Protein AF-A0A7V9L4U9-F1 (afdb_monomer_lite)

pLDDT: mean 79.34, std 16.56, range [22.59, 97.62]

Sequence (999 aa):
MSVTTNLDAAEVASWLTRITQTIDRSLREPARSSAAATLQAGLGATRAALPILIQLALLDDCLRVAHQAIEADGRIDADELARVAELVRVAAAKYFAALPHYEAFADGTPAPADIERFLRTHRDDTGPFGFRSPSEWSGLDLVRQVEKHTRNTSPLRDHERMLARIMEEVFAGRSTEVERKARRNLRSLFERQAVLGLDPRAAAFCRPDGPEVFASVAHGSQIYLRDPFDVESIHAEVRDVFHQQVTRASTPEHVQRGHGRTLLVLGESGAGKTHLLRALRAQVHSSRLGYVGYMQMTSEVGDYSRYVLRSLIDSMERPYDAPILHESALMYLSDGLAEGRVQIPPDELERLRTAELSEAQLDSTIGRIIDRVIRTEGLGQLESDLLHALLLLQRRDPALQRRVIKYLRCESLSRHDRTLLGGLAARDQPEDPLRTIKQLASIMYELQMAAMVVVVDQIEETIPDGQNVTRLQQAFDSLRAVADAVPSAVVVISCLDDVYAAVRPKLSRSLVDRVESDPGPVRLTSQRQVDEIEQMLIRRLEHLYSEFDVPWREDDPLYPFTAAQVEAVSKFRARDVLGKFRDYHAACIKAGTLVGRAQPSAAVSNPELAIPPDLLPEVPPVAPTVGYPELDRAWNDLRTTSVSVPDDDEGVLAIVDEALRAAAHEVGLQFTCRLDRATGQLHLEGGSLGKRIVAVCNRLPQGGHLGKQLDALKKLAAKGLSPFALRNGDFQFKPKTATATQVGEFIQAGGRTVALQEAELRAVCAFRNLTQSNAPSLASWRKTAQPIAQLAFVRLILDLDLAPAASEPTISTPPPPAAPPAPPAPAPVQRISTPMAAFDPTTVRLGVTTSLRAEPQSLPLEQVKSHVTFVGGTGSGKTTAALHMIEQLLERGVSALLLDRKGDLARYASNEWWNDTSHPDHARKMALRERIDIELYTPGNSAGRPLRLPMIPSLVDSNAQERTQLAQYAANGLAAMMGYGNSGNHRAKLSVLQCAIQL

Structure (mmCIF, N/CA/C/O backbone):
data_AF-A0A7V9L4U9-F1
#
_entry.id   AF-A0A7V9L4U9-F1
#
loop_
_atom_site.group_PDB
_atom_site.id
_atom_site.type_symbol
_atom_site.label_atom_id
_atom_site.label_alt_id
_atom_site.label_comp_id
_atom_site.label_asym_id
_atom_site.label_entity_id
_atom_site.label_seq_id
_atom_site.pdbx_PDB_ins_code
_atom_site.Cartn_x
_atom_site.Cartn_y
_atom_site.Cartn_z
_atom_site.occupancy
_atom_site.B_iso_or_equiv
_atom_site.auth_seq_id
_atom_site.auth_comp_id
_atom_site.auth_asym_id
_atom_site.auth_atom_id
_atom_site.pdbx_PDB_model_num
ATOM 1 N N . MET A 1 1 ? 2.564 -13.240 -9.700 1.00 26.05 1 MET A N 1
ATOM 2 C CA . MET A 1 1 ? 2.289 -14.239 -10.756 1.00 26.05 1 MET A CA 1
ATOM 3 C C . MET A 1 1 ? 0.823 -14.624 -10.657 1.00 26.05 1 MET A C 1
ATOM 5 O O . MET A 1 1 ? 0.325 -14.745 -9.544 1.00 26.05 1 MET A O 1
ATOM 9 N N . SER A 1 2 ? 0.120 -14.703 -11.783 1.00 24.95 2 SER A N 1
ATOM 10 C CA . SER A 1 2 ? -1.317 -14.992 -11.853 1.00 24.95 2 SER A CA 1
ATOM 11 C C . SER A 1 2 ? -1.613 -16.478 -11.648 1.00 24.95 2 SER A C 1
ATOM 13 O O . SER A 1 2 ? -0.877 -17.323 -12.146 1.00 24.95 2 SER A O 1
ATOM 15 N N . VAL A 1 3 ? -2.718 -16.788 -10.965 1.00 26.41 3 VAL A N 1
ATOM 16 C CA . VAL A 1 3 ? -3.267 -18.151 -10.894 1.00 26.41 3 VAL A CA 1
ATOM 17 C C . VAL A 1 3 ? -3.729 -18.552 -12.295 1.00 26.41 3 VAL A C 1
ATOM 19 O O . VAL A 1 3 ? -4.699 -17.989 -12.801 1.00 26.41 3 VAL A O 1
ATOM 22 N N . THR A 1 4 ? -3.038 -19.496 -12.929 1.00 38.34 4 THR A N 1
ATOM 23 C CA . THR A 1 4 ? -3.457 -20.071 -14.209 1.00 38.34 4 THR A CA 1
ATOM 24 C C . THR A 1 4 ? -4.598 -21.060 -13.983 1.00 38.34 4 THR A C 1
ATOM 26 O O . THR A 1 4 ? -4.467 -22.049 -13.264 1.00 38.34 4 THR A O 1
ATOM 29 N N . THR A 1 5 ? -5.751 -20.764 -14.573 1.00 53.22 5 THR A N 1
ATOM 30 C CA . THR A 1 5 ? -6.888 -21.684 -14.679 1.00 53.22 5 THR A CA 1
ATOM 31 C C . THR A 1 5 ? -6.642 -22.695 -15.797 1.00 53.22 5 THR A C 1
ATOM 33 O O . THR A 1 5 ? -5.965 -22.364 -16.769 1.00 53.22 5 THR A O 1
ATOM 36 N N . ASN A 1 6 ? -7.247 -23.883 -15.725 1.00 70.06 6 ASN A N 1
ATOM 37 C CA . ASN A 1 6 ? -7.245 -24.814 -16.859 1.00 70.06 6 ASN A CA 1
ATOM 38 C C . ASN A 1 6 ? -7.881 -24.167 -18.109 1.00 70.06 6 ASN A C 1
ATOM 40 O O . ASN A 1 6 ? -8.690 -23.242 -17.991 1.00 70.06 6 ASN A O 1
ATOM 44 N N . LEU A 1 7 ? -7.514 -24.644 -19.295 1.00 73.69 7 LEU A N 1
ATOM 45 C CA . LEU A 1 7 ? -7.997 -24.145 -20.586 1.00 73.69 7 LEU A CA 1
ATOM 46 C C . LEU A 1 7 ? -9.445 -24.593 -20.845 1.00 73.69 7 LEU A C 1
ATOM 48 O O . LEU A 1 7 ? -9.740 -25.786 -20.884 1.00 73.69 7 LEU A O 1
ATOM 52 N N . ASP A 1 8 ? -10.341 -23.634 -21.076 1.00 81.44 8 ASP A N 1
ATOM 53 C CA . ASP A 1 8 ? -11.740 -23.884 -21.453 1.00 81.44 8 ASP A CA 1
ATOM 54 C C . ASP A 1 8 ? -11.911 -23.756 -22.979 1.00 81.44 8 ASP A C 1
ATOM 56 O O . ASP A 1 8 ? -11.431 -22.803 -23.597 1.00 81.44 8 ASP A O 1
ATOM 60 N N . ALA A 1 9 ? -12.652 -24.658 -23.624 1.00 82.31 9 ALA A N 1
ATOM 61 C CA . ALA A 1 9 ? -13.021 -24.498 -25.031 1.00 82.31 9 ALA A CA 1
ATOM 62 C C . ALA A 1 9 ? -13.799 -23.197 -25.307 1.00 82.31 9 ALA A C 1
ATOM 64 O O . ALA A 1 9 ? -13.758 -22.696 -26.432 1.00 82.31 9 ALA A O 1
ATOM 65 N N . ALA A 1 10 ? -14.498 -22.624 -24.321 1.00 81.44 10 ALA A N 1
ATOM 66 C CA . ALA A 1 10 ? -15.109 -21.302 -24.454 1.00 81.44 10 ALA A CA 1
ATOM 67 C C . ALA A 1 10 ? -14.053 -20.179 -24.556 1.00 81.44 10 ALA A C 1
ATOM 69 O O . ALA A 1 10 ? -14.247 -19.239 -25.330 1.00 81.44 10 ALA A O 1
ATOM 70 N N . GLU A 1 11 ? -12.919 -20.300 -23.851 1.00 83.50 11 GLU A N 1
ATOM 71 C CA . GLU A 1 11 ? -11.741 -19.421 -23.974 1.00 83.50 11 GLU A CA 1
ATOM 72 C C . GLU A 1 11 ? -11.171 -19.526 -25.402 1.00 83.50 11 GLU A C 1
ATOM 74 O O . GLU A 1 11 ? -11.101 -18.526 -26.126 1.00 83.50 11 GLU A O 1
ATOM 79 N N . VAL A 1 12 ? -10.899 -20.758 -25.856 1.00 83.88 12 VAL A N 1
ATOM 80 C CA . VAL A 1 12 ? -10.369 -21.073 -27.198 1.00 83.88 12 VAL A CA 1
ATOM 81 C C . VAL A 1 12 ? -11.296 -20.567 -28.311 1.00 83.88 12 VAL A C 1
ATOM 83 O O . VAL A 1 12 ? -10.850 -19.874 -29.227 1.00 83.88 12 VAL A O 1
ATOM 86 N N . ALA A 1 13 ? -12.599 -20.857 -28.242 1.00 86.56 13 ALA A N 1
ATOM 87 C CA . ALA A 1 13 ? -13.573 -20.449 -29.254 1.00 86.56 13 ALA A CA 1
ATOM 88 C C . ALA A 1 13 ? -13.796 -18.925 -29.286 1.00 86.56 13 ALA A C 1
ATOM 90 O O . ALA A 1 13 ? -14.005 -18.352 -30.364 1.00 86.56 13 ALA A O 1
ATOM 91 N N . SER A 1 14 ? -13.724 -18.256 -28.130 1.00 82.56 14 SER A N 1
ATOM 92 C CA . SER A 1 14 ? -13.800 -16.795 -28.019 1.00 82.56 14 SER A CA 1
ATOM 93 C C . SER A 1 14 ? -12.599 -16.124 -28.688 1.00 82.56 14 SER A C 1
ATOM 95 O O . SER A 1 14 ? -12.775 -15.246 -29.540 1.00 82.56 14 SER A O 1
ATOM 97 N N . TRP A 1 15 ? -11.378 -16.585 -28.394 1.00 84.75 15 TRP A N 1
ATOM 98 C CA . TRP A 1 15 ? -10.162 -16.094 -29.047 1.00 84.75 15 TRP A CA 1
ATOM 99 C C . TRP A 1 15 ? -10.156 -16.346 -30.547 1.00 84.75 15 TRP A C 1
ATOM 101 O O . TRP A 1 15 ? -9.966 -15.399 -31.311 1.00 84.75 15 TRP A O 1
ATOM 111 N N . LEU A 1 16 ? -10.459 -17.573 -30.973 1.00 89.12 16 LEU A N 1
ATOM 112 C CA . LEU A 1 16 ? -10.559 -17.945 -32.381 1.00 89.12 16 LEU A CA 1
ATOM 113 C C . LEU A 1 16 ? -11.530 -17.021 -33.135 1.00 89.12 16 LEU A C 1
ATOM 115 O O . LEU A 1 16 ? -11.213 -16.504 -34.209 1.00 89.12 16 LEU A O 1
ATOM 119 N N . THR A 1 17 ? -12.700 -16.752 -32.547 1.00 86.06 17 THR A N 1
ATOM 120 C CA . THR A 1 17 ? -13.709 -15.848 -33.117 1.00 86.06 17 THR A CA 1
ATOM 121 C C . THR A 1 17 ? -13.209 -14.405 -33.180 1.00 86.06 17 THR A C 1
ATOM 123 O O . THR A 1 17 ? -13.340 -13.763 -34.224 1.00 86.06 17 THR A O 1
ATOM 126 N N . ARG A 1 18 ? -12.604 -13.894 -32.099 1.00 83.44 18 ARG A N 1
ATOM 127 C CA . ARG A 1 18 ? -12.046 -12.535 -32.023 1.00 83.44 18 ARG A CA 1
ATOM 128 C C . ARG A 1 18 ? -10.953 -12.316 -33.070 1.00 83.44 18 ARG A C 1
ATOM 130 O O . ARG A 1 18 ? -11.047 -11.367 -33.843 1.00 83.44 18 ARG A O 1
ATOM 137 N N . ILE A 1 19 ? -9.961 -13.205 -33.131 1.00 87.19 19 ILE A N 1
ATOM 138 C CA . ILE A 1 19 ? -8.834 -13.127 -34.074 1.00 87.19 19 ILE A CA 1
ATOM 139 C C . ILE A 1 19 ? -9.362 -13.174 -35.513 1.00 87.19 19 ILE A C 1
ATOM 141 O O . ILE A 1 19 ? -9.043 -12.291 -36.309 1.00 87.19 19 ILE A O 1
ATOM 145 N N . THR A 1 20 ? -10.263 -14.115 -35.822 1.00 90.31 20 THR A N 1
ATOM 146 C CA . THR A 1 20 ? -10.899 -14.220 -37.149 1.00 90.31 20 THR A CA 1
ATOM 147 C C . THR A 1 20 ? -11.609 -12.924 -37.552 1.00 90.31 20 THR A C 1
ATOM 149 O O . THR A 1 20 ? -11.434 -12.451 -38.675 1.00 90.31 20 THR A O 1
ATOM 152 N N . GLN A 1 21 ? -12.386 -12.316 -36.647 1.00 84.19 21 GLN A N 1
ATOM 153 C CA . GLN A 1 21 ? -13.076 -11.051 -36.923 1.00 84.19 21 GLN A CA 1
ATOM 154 C C . GLN A 1 21 ? -12.099 -9.890 -37.146 1.00 84.19 21 GLN A C 1
ATOM 156 O O . GLN A 1 21 ? -12.337 -9.063 -38.028 1.00 84.19 21 GLN A O 1
ATOM 161 N N . THR A 1 22 ? -11.004 -9.813 -36.386 1.00 74.94 22 THR A N 1
ATOM 162 C CA . THR A 1 22 ? -9.979 -8.777 -36.581 1.00 74.94 22 THR A CA 1
ATOM 163 C C . THR A 1 22 ? -9.255 -8.959 -37.919 1.00 74.94 22 THR A C 1
ATOM 165 O O . THR A 1 22 ? -9.049 -7.970 -38.625 1.00 74.94 22 THR A O 1
ATOM 168 N N . ILE A 1 23 ? -8.935 -10.196 -38.320 1.00 83.12 23 ILE A N 1
ATOM 169 C CA . ILE A 1 23 ? -8.330 -10.505 -39.627 1.00 83.12 23 ILE A CA 1
ATOM 170 C C . ILE A 1 23 ? -9.277 -10.132 -40.776 1.00 83.12 23 ILE A C 1
ATOM 172 O O . ILE A 1 23 ? -8.893 -9.346 -41.643 1.00 83.12 23 ILE A O 1
ATOM 176 N N . ASP A 1 24 ? -10.521 -10.624 -40.775 1.00 82.69 24 ASP A N 1
ATOM 177 C CA . ASP A 1 24 ? -11.463 -10.415 -41.888 1.00 82.69 24 ASP A CA 1
ATOM 178 C C . ASP A 1 24 ? -11.854 -8.934 -42.071 1.00 82.69 24 ASP A C 1
ATOM 180 O O . ASP A 1 24 ? -12.055 -8.475 -43.197 1.00 82.69 24 ASP A O 1
ATOM 184 N N . ARG A 1 25 ? -11.880 -8.153 -40.976 1.00 78.56 25 ARG A N 1
ATOM 185 C CA . ARG A 1 25 ? -12.045 -6.685 -41.013 1.00 78.56 25 ARG A CA 1
ATOM 186 C C . ARG A 1 25 ? -10.796 -5.938 -41.488 1.00 78.56 25 ARG A C 1
ATOM 188 O O . ARG A 1 25 ? -10.926 -4.847 -42.042 1.00 78.56 25 ARG A O 1
ATOM 195 N N . SER A 1 26 ? -9.602 -6.483 -41.248 1.00 76.69 26 SER A N 1
ATOM 196 C CA . SER A 1 26 ? -8.333 -5.862 -41.655 1.00 76.69 26 SER A CA 1
ATOM 197 C C . SER A 1 26 ? -8.033 -6.102 -43.142 1.00 76.69 26 SER A C 1
ATOM 199 O O . SER A 1 26 ? -7.459 -5.236 -43.802 1.00 76.69 26 SER A O 1
ATOM 201 N N . LEU A 1 27 ? -8.444 -7.250 -43.693 1.00 79.81 27 LEU A N 1
ATOM 202 C CA . LEU A 1 27 ? -8.199 -7.624 -45.088 1.00 79.81 27 LEU A CA 1
ATOM 203 C C . LEU A 1 27 ? -9.098 -6.866 -46.084 1.00 79.81 27 LEU A C 1
ATOM 205 O O . LEU A 1 27 ? -10.315 -7.057 -46.149 1.00 79.81 27 LEU A O 1
ATOM 209 N N . ARG A 1 28 ? -8.458 -6.060 -46.938 1.00 79.69 28 ARG A N 1
ATOM 210 C CA . ARG A 1 28 ? -9.048 -5.399 -48.117 1.00 79.69 28 ARG A CA 1
ATOM 211 C C . ARG A 1 28 ? -8.419 -5.945 -49.400 1.00 79.69 28 ARG A C 1
ATOM 213 O O . ARG A 1 28 ? -7.357 -6.562 -49.348 1.00 79.69 28 ARG A O 1
ATOM 220 N N . GLU A 1 29 ? -9.038 -5.708 -50.553 1.00 79.00 29 GLU A N 1
ATOM 221 C CA . GLU A 1 29 ? -8.408 -6.047 -51.837 1.00 79.00 29 GLU A CA 1
ATOM 222 C C . GLU A 1 29 ? -7.137 -5.212 -52.085 1.00 79.00 29 GLU A C 1
ATOM 224 O O . GLU A 1 29 ? -7.114 -4.035 -51.716 1.00 79.00 29 GLU A O 1
ATOM 229 N N . PRO A 1 30 ? -6.076 -5.782 -52.695 1.00 74.88 30 PRO A N 1
ATOM 230 C CA . PRO A 1 30 ? -5.956 -7.161 -53.201 1.00 74.88 30 PRO A CA 1
ATOM 231 C C . PRO A 1 30 ? -5.501 -8.198 -52.148 1.00 74.88 30 PRO A C 1
ATOM 233 O O . PRO A 1 30 ? -5.420 -9.391 -52.443 1.00 74.88 30 PRO A O 1
ATOM 236 N N . ALA A 1 31 ? -5.181 -7.773 -50.920 1.00 76.81 31 ALA A N 1
ATOM 237 C CA . ALA A 1 31 ? -4.660 -8.658 -49.873 1.00 76.81 31 ALA A CA 1
ATOM 238 C C . ALA A 1 31 ? -5.674 -9.734 -49.438 1.00 76.81 31 ALA A C 1
ATOM 240 O O . ALA A 1 31 ? -5.275 -10.854 -49.131 1.00 76.81 31 ALA A O 1
ATOM 241 N N . ARG A 1 32 ? -6.978 -9.425 -49.464 1.00 83.44 32 ARG A N 1
ATOM 242 C CA . ARG A 1 32 ? -8.061 -10.382 -49.181 1.00 83.44 32 ARG A CA 1
ATOM 243 C C . ARG A 1 32 ? -8.099 -11.523 -50.204 1.00 83.44 32 ARG A C 1
ATOM 245 O O . ARG A 1 32 ? -8.083 -12.680 -49.790 1.00 83.44 32 ARG A O 1
ATOM 252 N N . SER A 1 33 ? -8.061 -11.219 -51.506 1.00 80.81 33 SER A N 1
ATOM 253 C CA . SER A 1 33 ? -7.937 -12.242 -52.557 1.00 80.81 33 SER A CA 1
ATOM 254 C C . SER A 1 33 ? -6.653 -13.065 -52.427 1.00 80.81 33 SER A C 1
ATOM 256 O O . SER A 1 33 ? -6.690 -14.279 -52.606 1.00 80.81 33 SER A O 1
ATOM 258 N N . SER A 1 34 ? -5.525 -12.439 -52.065 1.00 81.38 34 SER A N 1
ATOM 259 C CA . SER A 1 34 ? -4.263 -13.161 -51.847 1.00 81.38 34 SER A CA 1
ATOM 260 C C . SER A 1 34 ? -4.340 -14.133 -50.665 1.00 81.38 34 SER A C 1
ATOM 262 O O . SER A 1 34 ? -3.993 -15.296 -50.834 1.00 81.38 34 SER A O 1
ATOM 264 N N . ALA A 1 35 ? -4.842 -13.699 -49.504 1.00 80.81 35 ALA A N 1
ATOM 265 C CA . ALA A 1 35 ? -5.012 -14.567 -48.337 1.00 80.81 35 ALA A CA 1
ATOM 266 C C . ALA A 1 35 ? -5.997 -15.718 -48.615 1.00 80.81 35 ALA A C 1
ATOM 268 O O . ALA A 1 35 ? -5.739 -16.860 -48.240 1.00 80.81 35 ALA A O 1
ATOM 269 N N . ALA A 1 36 ? -7.096 -15.444 -49.328 1.00 83.25 36 ALA A N 1
ATOM 270 C CA . ALA A 1 36 ? -8.040 -16.475 -49.749 1.00 83.25 36 ALA A CA 1
ATOM 271 C C . ALA A 1 36 ? -7.403 -17.498 -50.703 1.00 83.25 36 ALA A C 1
ATOM 273 O O . ALA A 1 36 ? -7.608 -18.693 -50.517 1.00 83.25 36 ALA A O 1
ATOM 274 N N . ALA A 1 37 ? -6.602 -17.055 -51.677 1.00 82.00 37 ALA A N 1
ATOM 275 C CA . ALA A 1 37 ? -5.899 -17.950 -52.595 1.00 82.00 37 ALA A CA 1
ATOM 276 C C . ALA A 1 37 ? -4.876 -18.842 -51.869 1.00 82.00 37 ALA A C 1
ATOM 278 O O . ALA A 1 37 ? -4.831 -20.041 -52.139 1.00 82.00 37 ALA A O 1
ATOM 279 N N . THR A 1 38 ? -4.112 -18.292 -50.916 1.00 81.94 38 THR A N 1
ATOM 280 C CA . THR A 1 38 ? -3.170 -19.064 -50.086 1.00 81.94 38 THR A CA 1
ATOM 281 C C . THR A 1 38 ? -3.894 -20.140 -49.275 1.00 81.94 38 THR A C 1
ATOM 283 O O . THR A 1 38 ? -3.512 -21.302 -49.330 1.00 81.94 38 THR A O 1
ATOM 286 N N . LEU A 1 39 ? -4.979 -19.786 -48.576 1.00 83.31 39 LEU A N 1
ATOM 287 C CA . LEU A 1 39 ? -5.730 -20.725 -47.732 1.00 83.31 39 LEU A CA 1
ATOM 288 C C . LEU A 1 39 ? -6.583 -21.738 -48.522 1.00 83.31 39 LEU A C 1
ATOM 290 O O . LEU A 1 39 ? -7.025 -22.737 -47.961 1.00 83.31 39 LEU A O 1
ATOM 294 N N . GLN A 1 40 ? -6.854 -21.482 -49.805 1.00 83.69 40 GLN A N 1
ATOM 295 C CA . GLN A 1 40 ? -7.553 -22.417 -50.698 1.00 83.69 40 GLN A CA 1
ATOM 296 C C . GLN A 1 40 ? -6.598 -23.350 -51.458 1.00 83.69 40 GLN A C 1
ATOM 298 O O . GLN A 1 40 ? -7.041 -24.366 -52.003 1.00 83.69 40 GLN A O 1
ATOM 303 N N . ALA A 1 41 ? -5.298 -23.044 -51.492 1.00 75.88 41 ALA A N 1
ATOM 304 C CA . ALA A 1 41 ? -4.299 -23.891 -52.126 1.00 75.88 41 ALA A CA 1
ATOM 305 C C . ALA A 1 41 ? -4.243 -25.262 -51.425 1.00 75.88 41 ALA A C 1
ATOM 307 O O . ALA A 1 41 ? -3.922 -25.362 -50.247 1.00 75.88 41 ALA A O 1
ATOM 308 N N . GLY A 1 42 ? -4.579 -26.328 -52.157 1.00 69.25 42 GLY A N 1
ATOM 309 C CA . GLY A 1 42 ? -4.591 -27.704 -51.642 1.00 69.25 42 GLY A CA 1
ATOM 310 C C . GLY A 1 42 ? -5.959 -28.253 -51.207 1.00 69.25 42 GLY A C 1
ATOM 311 O O . GLY A 1 42 ? -6.061 -29.455 -50.988 1.00 69.25 42 GLY A O 1
ATOM 312 N N . LEU A 1 43 ? -7.032 -27.450 -51.156 1.00 74.06 43 LEU A N 1
ATOM 313 C CA . LEU A 1 43 ? -8.377 -27.925 -50.753 1.00 74.06 43 LEU A CA 1
ATOM 314 C C . LEU A 1 43 ? -9.181 -28.650 -51.854 1.00 74.06 43 LEU A C 1
ATOM 316 O O . LEU A 1 43 ? -10.293 -29.135 -51.609 1.00 74.06 43 LEU A O 1
ATOM 320 N N . GLY A 1 44 ? -8.646 -28.730 -53.074 1.00 70.88 44 GLY A N 1
ATOM 321 C CA . GLY A 1 44 ? -9.300 -29.389 -54.206 1.00 70.88 44 GLY A CA 1
ATOM 322 C C . GLY A 1 44 ? -10.619 -28.713 -54.600 1.00 70.88 44 GLY A C 1
ATOM 323 O O . GLY A 1 44 ? -10.651 -27.523 -54.901 1.00 70.88 44 GLY A O 1
ATOM 324 N N . ALA A 1 45 ? -11.713 -29.478 -54.622 1.00 61.94 45 ALA A N 1
ATOM 325 C CA . ALA A 1 45 ? -13.051 -28.972 -54.951 1.00 61.94 45 ALA A CA 1
ATOM 326 C C . ALA A 1 45 ? -13.787 -28.321 -53.758 1.00 61.94 45 ALA A C 1
ATOM 328 O O . ALA A 1 45 ? -14.873 -27.762 -53.934 1.00 61.94 45 ALA A O 1
ATOM 329 N N . THR A 1 46 ? -13.220 -28.391 -52.550 1.00 66.38 46 THR A N 1
ATOM 330 C CA . THR A 1 46 ? -13.865 -27.955 -51.305 1.00 66.38 46 THR A CA 1
ATOM 331 C C . THR A 1 46 ? -13.897 -26.429 -51.216 1.00 66.38 46 THR A C 1
ATOM 333 O O . THR A 1 46 ? -12.855 -25.777 -51.195 1.00 66.38 46 THR A O 1
ATOM 336 N N . ARG A 1 47 ? -15.095 -25.833 -51.152 1.00 66.94 47 ARG A N 1
ATOM 337 C CA . ARG A 1 47 ? -15.281 -24.375 -51.052 1.00 66.94 47 ARG A CA 1
ATOM 338 C C . ARG A 1 47 ? -15.834 -23.982 -49.685 1.00 66.94 47 ARG A C 1
ATOM 340 O O . ARG A 1 47 ? -17.043 -24.023 -49.478 1.00 66.94 47 ARG A O 1
ATOM 347 N N . ALA A 1 48 ? -14.957 -23.538 -48.789 1.00 78.69 48 ALA A N 1
ATOM 348 C CA . ALA A 1 48 ? -15.337 -22.907 -47.526 1.00 78.69 48 ALA A CA 1
ATOM 349 C C . ALA A 1 48 ? -15.189 -21.375 -47.594 1.00 78.69 48 ALA A C 1
ATOM 351 O O . ALA A 1 48 ? -14.395 -20.837 -48.371 1.00 78.69 48 ALA A O 1
ATOM 352 N N . ALA A 1 49 ? -15.962 -20.657 -46.775 1.00 85.19 49 ALA A N 1
ATOM 353 C CA . ALA A 1 49 ? -15.867 -19.203 -46.666 1.00 85.19 49 ALA A CA 1
ATOM 354 C C . ALA A 1 49 ? -14.546 -18.779 -45.998 1.00 85.19 49 ALA A C 1
ATOM 356 O O . ALA A 1 49 ? -14.068 -19.462 -45.093 1.00 85.19 49 ALA A O 1
ATOM 357 N N . LEU A 1 50 ? -13.989 -17.623 -46.383 1.00 85.12 50 LEU A N 1
ATOM 358 C CA . LEU A 1 50 ? -12.706 -17.131 -45.856 1.00 85.12 50 LEU A CA 1
ATOM 359 C C . LEU A 1 50 ? -12.622 -17.127 -44.310 1.00 85.12 50 LEU A C 1
ATOM 361 O O . LEU A 1 50 ? -11.621 -17.621 -43.801 1.00 85.12 50 LEU A O 1
ATOM 365 N N . PRO A 1 51 ? -13.646 -16.701 -43.538 1.00 88.19 51 PRO A N 1
ATOM 366 C CA . PRO A 1 51 ? -13.609 -16.804 -42.075 1.00 88.19 51 PRO A CA 1
ATOM 367 C C . PRO A 1 51 ? -13.452 -18.234 -41.541 1.00 88.19 51 PRO A C 1
ATOM 369 O O . PRO A 1 51 ? -12.827 -18.421 -40.506 1.00 88.19 51 PRO A O 1
ATOM 372 N N . ILE A 1 52 ? -13.982 -19.248 -42.234 1.00 87.75 52 ILE A N 1
ATOM 373 C CA . ILE A 1 52 ? -13.825 -20.660 -41.847 1.00 87.75 52 ILE A CA 1
ATOM 374 C C . ILE A 1 52 ? -12.390 -21.113 -42.130 1.00 87.75 52 ILE A C 1
ATOM 376 O O . ILE A 1 52 ? -11.764 -21.724 -41.274 1.00 87.75 52 ILE A O 1
ATOM 380 N N . LEU A 1 53 ? -11.840 -20.746 -43.290 1.00 89.19 53 LEU A N 1
ATOM 381 C CA . LEU A 1 53 ? -10.452 -21.047 -43.656 1.00 89.19 53 LEU A CA 1
ATOM 382 C C . LEU A 1 53 ? -9.438 -20.405 -42.697 1.00 89.19 53 LEU A C 1
ATOM 384 O O . LEU A 1 53 ? -8.464 -21.044 -42.315 1.00 89.19 53 LEU A O 1
ATOM 388 N N . ILE A 1 54 ? -9.702 -19.169 -42.262 1.00 91.31 54 ILE A N 1
ATOM 389 C CA . ILE A 1 54 ? -8.929 -18.496 -41.211 1.00 91.31 54 ILE A CA 1
ATOM 390 C C . ILE A 1 54 ? -9.001 -19.301 -39.903 1.00 91.31 54 ILE A C 1
ATOM 392 O O . ILE A 1 54 ? -7.975 -19.519 -39.268 1.00 91.31 54 ILE A O 1
ATOM 396 N N . GLN A 1 55 ? -10.187 -19.781 -39.507 1.00 93.06 55 GLN A N 1
ATOM 397 C CA . GLN A 1 55 ? -10.337 -20.584 -38.287 1.00 93.06 55 GLN A CA 1
ATOM 398 C C . GLN A 1 55 ? -9.570 -21.908 -38.350 1.00 93.06 55 GLN A C 1
ATOM 400 O O . GLN A 1 55 ? -8.952 -22.275 -37.356 1.00 93.06 55 GLN A O 1
ATOM 405 N N . LEU A 1 56 ? -9.570 -22.595 -39.495 1.00 91.81 56 LEU A N 1
ATOM 406 C CA . LEU A 1 56 ? -8.795 -23.826 -39.680 1.00 91.81 56 LEU A CA 1
ATOM 407 C C . LEU A 1 56 ? -7.287 -23.566 -39.587 1.00 91.81 56 LEU A C 1
ATOM 409 O O . LEU A 1 56 ? -6.611 -24.281 -38.864 1.00 91.81 56 LEU A O 1
ATOM 413 N N . ALA A 1 57 ? -6.776 -22.509 -40.226 1.00 92.12 57 ALA A N 1
ATOM 414 C CA . ALA A 1 57 ? -5.355 -22.153 -40.167 1.00 92.12 57 ALA A CA 1
ATOM 415 C C . ALA A 1 57 ? -4.872 -21.837 -38.738 1.00 92.12 57 ALA A C 1
ATOM 417 O O . ALA A 1 57 ? -3.823 -22.300 -38.302 1.00 92.12 57 ALA A O 1
ATOM 418 N N . LEU A 1 58 ? -5.663 -21.073 -37.976 1.00 93.56 58 LEU A N 1
ATOM 419 C CA . LEU A 1 58 ? -5.343 -20.751 -36.580 1.00 93.56 58 LEU A CA 1
ATOM 420 C C . LEU A 1 58 ? -5.422 -21.992 -35.670 1.00 93.56 58 LEU A C 1
ATOM 422 O O . LEU A 1 58 ? -4.660 -22.089 -34.710 1.00 93.56 58 LEU A O 1
ATOM 426 N N . LEU A 1 59 ? -6.330 -22.935 -35.954 1.00 93.44 59 LEU A N 1
ATOM 427 C CA . LEU A 1 59 ? -6.466 -24.191 -35.206 1.00 93.44 59 LEU A CA 1
ATOM 428 C C . LEU A 1 59 ? -5.386 -25.225 -35.559 1.00 93.44 59 LEU A C 1
ATOM 430 O O . LEU A 1 59 ? -4.940 -25.921 -34.652 1.00 93.44 59 LEU A O 1
ATOM 434 N N . ASP A 1 60 ? -4.937 -25.296 -36.814 1.00 93.06 60 ASP A N 1
ATOM 435 C CA . ASP A 1 60 ? -3.812 -26.135 -37.251 1.00 93.06 60 ASP A CA 1
ATOM 436 C C . ASP A 1 60 ? -2.550 -25.805 -36.437 1.00 93.06 60 ASP A C 1
ATOM 438 O O . ASP A 1 60 ? -1.998 -26.680 -35.771 1.00 93.06 60 ASP A O 1
ATOM 442 N N . ASP A 1 61 ? -2.169 -24.524 -36.355 1.00 92.25 61 ASP A N 1
ATOM 443 C CA . ASP A 1 61 ? -1.062 -24.067 -35.501 1.00 92.25 61 ASP A CA 1
ATOM 444 C C . ASP A 1 61 ? -1.221 -24.530 -34.035 1.00 92.25 61 ASP A C 1
ATOM 446 O O . ASP A 1 61 ? -0.266 -25.000 -33.410 1.00 92.25 61 ASP A O 1
ATOM 450 N N . CYS A 1 62 ? -2.434 -24.450 -33.475 1.00 92.38 62 CYS A N 1
ATOM 451 C CA . CYS A 1 62 ? -2.708 -24.904 -32.108 1.00 92.38 62 CYS A CA 1
ATOM 452 C C . CYS A 1 62 ? -2.556 -26.427 -31.956 1.00 92.38 62 CYS A C 1
ATOM 454 O O . CYS A 1 62 ? -1.998 -26.906 -30.967 1.00 92.38 62 CYS A O 1
ATOM 456 N N . LEU A 1 63 ? -3.031 -27.203 -32.933 1.00 91.25 63 LEU A N 1
ATOM 457 C CA . LEU A 1 63 ? -2.900 -28.660 -32.945 1.00 91.25 63 LEU A CA 1
ATOM 458 C C . LEU A 1 63 ? -1.444 -29.092 -33.156 1.00 91.25 63 LEU A C 1
ATOM 460 O O . LEU A 1 63 ? -1.019 -30.091 -32.583 1.00 91.25 63 LEU A O 1
ATOM 464 N N . ARG A 1 64 ? -0.638 -28.328 -33.900 1.00 89.94 64 ARG A N 1
ATOM 465 C CA . ARG A 1 64 ? 0.812 -28.557 -34.024 1.00 89.94 64 ARG A CA 1
ATOM 466 C C . ARG A 1 64 ? 1.546 -28.354 -32.703 1.00 89.94 64 ARG A C 1
ATOM 468 O O . ARG A 1 64 ? 2.417 -29.161 -32.384 1.00 89.94 64 ARG A O 1
ATOM 475 N N . VAL A 1 65 ? 1.170 -27.348 -31.906 1.00 87.56 65 VAL A N 1
ATOM 476 C CA . VAL A 1 65 ? 1.664 -27.197 -30.521 1.00 87.56 65 VAL A CA 1
ATOM 477 C C . VAL A 1 65 ? 1.296 -28.424 -29.679 1.00 87.56 65 VAL A C 1
ATOM 479 O O . VAL A 1 65 ? 2.147 -28.936 -28.953 1.00 87.56 65 VAL A O 1
ATOM 482 N N . ALA A 1 66 ? 0.073 -28.948 -29.821 1.00 87.19 66 ALA A N 1
ATOM 483 C CA . ALA A 1 66 ? -0.346 -30.170 -29.135 1.00 87.19 66 ALA A CA 1
ATOM 484 C C . ALA A 1 66 ? 0.480 -31.405 -29.552 1.00 87.19 66 ALA A C 1
ATOM 486 O O . ALA A 1 66 ? 0.984 -32.122 -28.687 1.00 87.19 66 ALA A O 1
ATOM 487 N N . HIS A 1 67 ? 0.701 -31.613 -30.855 1.00 85.56 67 HIS A N 1
ATOM 488 C CA . HIS A 1 67 ? 1.562 -32.688 -31.374 1.00 85.56 67 HIS A CA 1
ATOM 489 C C . HIS A 1 67 ? 3.001 -32.587 -30.853 1.00 85.56 67 HIS A C 1
ATOM 491 O O . HIS A 1 67 ? 3.572 -33.592 -30.443 1.00 85.56 67 HIS A O 1
ATOM 497 N N . GLN A 1 68 ? 3.584 -31.386 -30.776 1.00 79.44 68 GLN A N 1
ATOM 498 C CA . GLN A 1 68 ? 4.933 -31.204 -30.216 1.00 79.44 68 GLN A CA 1
ATOM 499 C C . GLN A 1 68 ? 5.048 -31.553 -28.724 1.00 79.44 68 GLN A C 1
ATOM 501 O O . GLN A 1 68 ? 6.156 -31.816 -28.255 1.00 79.44 68 GLN A O 1
ATOM 506 N N . ALA A 1 69 ? 3.941 -31.543 -27.980 1.00 74.81 69 ALA A N 1
ATOM 507 C CA . ALA A 1 69 ? 3.915 -31.926 -26.573 1.00 74.81 69 ALA A CA 1
ATOM 508 C C . ALA A 1 69 ? 3.673 -33.426 -26.370 1.00 74.81 69 ALA A C 1
ATOM 510 O O . ALA A 1 69 ? 4.369 -34.042 -25.566 1.00 74.81 69 ALA A O 1
ATOM 511 N N . ILE A 1 70 ? 2.721 -33.996 -27.116 1.00 76.06 70 ILE A N 1
ATOM 512 C CA . ILE A 1 70 ? 2.346 -35.419 -27.067 1.00 76.06 70 ILE A CA 1
ATOM 513 C C . ILE A 1 70 ? 3.436 -36.312 -27.677 1.00 76.06 70 ILE A C 1
ATOM 515 O O . ILE A 1 70 ? 3.634 -37.446 -27.268 1.00 76.06 70 ILE A O 1
ATOM 519 N N . GLU A 1 71 ? 4.179 -35.820 -28.669 1.00 69.31 71 GLU A N 1
ATOM 520 C CA . GLU A 1 71 ? 5.213 -36.613 -29.346 1.00 69.31 71 GLU A CA 1
ATOM 521 C C . GLU A 1 71 ? 6.628 -36.346 -28.811 1.00 69.31 71 GLU A C 1
ATOM 523 O O . GLU A 1 71 ? 7.607 -36.835 -29.375 1.00 69.31 71 GLU A O 1
ATOM 528 N N . ALA A 1 72 ? 6.750 -35.589 -27.714 1.00 63.22 72 ALA A N 1
ATOM 529 C CA . ALA A 1 72 ? 8.032 -35.159 -27.158 1.00 63.22 72 ALA A CA 1
ATOM 530 C C . ALA A 1 72 ? 8.915 -36.327 -26.678 1.00 63.22 72 ALA A C 1
ATOM 532 O O . ALA A 1 72 ? 10.134 -36.271 -26.841 1.00 63.22 72 ALA A O 1
ATOM 533 N N . ASP A 1 73 ? 8.332 -37.383 -26.106 1.00 62.12 73 ASP A N 1
ATOM 534 C CA . ASP A 1 73 ? 9.056 -38.578 -25.637 1.00 62.12 73 ASP A CA 1
ATOM 535 C C . ASP A 1 73 ? 8.690 -39.872 -26.397 1.00 62.12 73 ASP A C 1
ATOM 537 O O . ASP A 1 73 ? 9.268 -40.936 -26.151 1.00 62.12 73 ASP A O 1
ATOM 541 N N . GLY A 1 74 ? 7.776 -39.771 -27.369 1.00 58.31 74 GLY A N 1
ATOM 542 C CA . GLY A 1 74 ? 7.322 -40.880 -28.206 1.00 58.31 74 GLY A CA 1
ATOM 543 C C . GLY A 1 74 ? 6.268 -41.794 -27.570 1.00 58.31 74 GLY A C 1
ATOM 544 O O . GLY A 1 74 ? 6.029 -42.879 -28.108 1.00 58.31 74 GLY A O 1
ATOM 545 N N . ARG A 1 75 ? 5.639 -41.401 -26.454 1.00 64.69 75 ARG A N 1
ATOM 546 C CA . ARG A 1 75 ? 4.503 -42.104 -25.836 1.00 64.69 75 ARG A CA 1
ATOM 547 C C . ARG A 1 75 ? 3.326 -41.150 -25.660 1.00 64.69 75 ARG A C 1
ATOM 549 O O . ARG A 1 75 ? 3.531 -39.969 -25.456 1.00 64.69 75 ARG A O 1
ATOM 556 N N . ILE A 1 76 ? 2.106 -41.683 -25.744 1.00 69.50 76 ILE A N 1
ATOM 557 C CA . ILE A 1 76 ? 0.881 -40.912 -25.501 1.00 69.50 76 ILE A CA 1
ATOM 558 C C . ILE A 1 76 ? 0.321 -41.323 -24.138 1.00 69.50 76 ILE A C 1
ATOM 560 O O . ILE A 1 76 ? -0.152 -42.451 -23.980 1.00 69.50 76 ILE A O 1
ATOM 564 N N . ASP A 1 77 ? 0.379 -40.416 -23.167 1.00 74.19 77 ASP A N 1
ATOM 565 C CA . ASP A 1 77 ? -0.166 -40.600 -21.820 1.00 74.19 77 ASP A CA 1
ATOM 566 C C . ASP A 1 77 ? -1.621 -40.102 -21.735 1.00 74.19 77 ASP A C 1
ATOM 568 O O . ASP A 1 77 ? -2.014 -39.106 -22.350 1.00 74.19 77 ASP A O 1
ATOM 572 N N . ALA A 1 78 ? -2.431 -40.736 -20.880 1.00 75.62 78 ALA A N 1
ATOM 573 C CA . ALA A 1 78 ? -3.825 -40.331 -20.656 1.00 75.62 78 ALA A CA 1
ATOM 574 C C . ALA A 1 78 ? -3.959 -38.868 -20.176 1.00 75.62 78 ALA A C 1
ATOM 576 O O . ALA A 1 78 ? -4.897 -38.170 -20.565 1.00 75.62 78 ALA A O 1
ATOM 577 N N . ASP A 1 79 ? -2.992 -38.384 -19.390 1.00 73.50 79 ASP A N 1
ATOM 578 C CA . ASP A 1 79 ? -2.960 -37.005 -18.894 1.00 73.50 79 ASP A CA 1
ATOM 579 C C . ASP A 1 79 ? -2.670 -35.976 -20.002 1.00 73.50 79 ASP A C 1
ATOM 581 O O . ASP A 1 79 ? -3.067 -34.818 -19.890 1.00 73.50 79 ASP A O 1
ATOM 585 N N . GLU A 1 80 ? -1.987 -36.361 -21.085 1.00 76.31 80 GLU A N 1
ATOM 586 C CA . GLU A 1 80 ? -1.766 -35.475 -22.237 1.00 76.31 80 GLU A CA 1
ATOM 587 C C . GLU A 1 80 ? -3.039 -35.318 -23.056 1.00 76.31 80 GLU A C 1
ATOM 589 O O . GLU A 1 80 ? -3.422 -34.197 -23.389 1.00 76.31 80 GLU A O 1
ATOM 594 N N . LEU A 1 81 ? -3.724 -36.438 -23.321 1.00 80.62 81 LEU A N 1
ATOM 595 C CA . LEU A 1 81 ? -5.019 -36.452 -23.998 1.00 80.62 81 LEU A CA 1
ATOM 596 C C . LEU A 1 81 ? -6.053 -35.620 -23.224 1.00 80.62 81 LEU A C 1
ATOM 598 O O . LEU A 1 81 ? -6.853 -34.917 -23.839 1.00 80.62 81 LEU A O 1
ATOM 602 N N . ALA A 1 82 ? -5.995 -35.633 -21.888 1.00 81.50 82 ALA A N 1
ATOM 603 C CA . ALA A 1 82 ? -6.811 -34.767 -21.041 1.00 81.50 82 ALA A CA 1
ATOM 604 C C . ALA A 1 82 ? -6.471 -33.271 -21.211 1.00 81.50 82 ALA A C 1
ATOM 606 O O . ALA A 1 82 ? -7.385 -32.461 -21.355 1.00 81.50 82 ALA A O 1
ATOM 607 N N . ARG A 1 83 ? -5.181 -32.895 -21.255 1.00 83.25 83 ARG A N 1
ATOM 608 C CA . ARG A 1 83 ? -4.741 -31.493 -21.437 1.00 83.25 83 ARG A CA 1
ATOM 609 C C . ARG A 1 83 ? -5.121 -30.895 -22.798 1.00 83.25 83 ARG A C 1
ATOM 611 O O . ARG A 1 83 ? -5.338 -29.692 -22.892 1.00 83.25 83 ARG A O 1
ATOM 618 N N . VAL A 1 84 ? -5.226 -31.709 -23.851 1.00 86.94 84 VAL A N 1
ATOM 619 C CA . VAL A 1 84 ? -5.618 -31.246 -25.202 1.00 86.94 84 VAL A CA 1
ATOM 620 C C . VAL A 1 84 ? -7.114 -31.391 -25.499 1.00 86.94 84 VAL A C 1
ATOM 622 O O . VAL A 1 84 ? -7.561 -30.966 -26.565 1.00 86.94 84 VAL A O 1
ATOM 625 N N . ALA A 1 85 ? -7.899 -31.972 -24.585 1.00 86.44 85 ALA A N 1
ATOM 626 C CA . ALA A 1 85 ? -9.289 -32.358 -24.831 1.00 86.44 85 ALA A CA 1
ATOM 627 C C . ALA A 1 85 ? -10.174 -31.192 -25.300 1.00 86.44 85 ALA A C 1
ATOM 629 O O . ALA A 1 85 ? -10.871 -31.309 -26.307 1.00 86.44 85 ALA A O 1
ATOM 630 N N . GLU A 1 86 ? -10.104 -30.046 -24.620 1.00 88.44 86 GLU A N 1
ATOM 631 C CA . GLU A 1 86 ? -10.922 -28.875 -24.951 1.00 88.44 86 GLU A CA 1
ATOM 632 C C . GLU A 1 86 ? -10.479 -28.191 -26.257 1.00 88.44 86 GLU A C 1
ATOM 634 O O . GLU A 1 86 ? -11.324 -27.717 -27.020 1.00 88.44 86 GLU A O 1
ATOM 639 N N . LEU A 1 87 ? -9.181 -28.218 -26.586 1.00 90.81 87 LEU A N 1
ATOM 640 C CA . LEU A 1 87 ? -8.678 -27.764 -27.888 1.00 90.81 87 LEU A CA 1
ATOM 641 C C . LEU A 1 87 ? -9.188 -28.668 -29.020 1.00 90.81 87 LEU A C 1
ATOM 643 O O . LEU A 1 87 ? -9.731 -28.175 -30.010 1.00 90.81 87 LEU A O 1
ATOM 647 N N . VAL A 1 88 ? -9.059 -29.988 -28.859 1.00 90.06 88 VAL A N 1
ATOM 648 C CA . VAL A 1 88 ? -9.537 -30.975 -29.837 1.00 90.06 88 VAL A CA 1
ATOM 649 C C . VAL A 1 88 ? -11.057 -30.908 -29.991 1.00 90.06 88 VAL A C 1
ATOM 651 O O . VAL A 1 88 ? -11.550 -31.019 -31.108 1.00 90.06 88 VAL A O 1
ATOM 654 N N . ARG A 1 89 ? -11.809 -30.624 -28.921 1.00 87.88 89 ARG A N 1
ATOM 655 C CA . ARG A 1 89 ? -13.263 -30.407 -28.978 1.00 87.88 89 ARG A CA 1
ATOM 656 C C . ARG A 1 89 ? -13.649 -29.214 -29.859 1.00 87.88 89 ARG A C 1
ATOM 658 O O . ARG A 1 89 ? -14.592 -29.324 -30.641 1.00 87.88 89 ARG A O 1
ATOM 665 N N . VAL A 1 90 ? -12.927 -28.091 -29.776 1.00 89.56 90 VAL A N 1
ATOM 666 C CA . VAL A 1 90 ? -13.151 -26.938 -30.674 1.00 89.56 90 VAL A CA 1
ATOM 667 C C . VAL A 1 90 ? -12.708 -27.257 -32.101 1.00 89.56 90 VAL A C 1
ATOM 669 O O . VAL A 1 90 ? -13.406 -26.895 -33.050 1.00 89.56 90 VAL A O 1
ATOM 672 N N . ALA A 1 91 ? -11.576 -27.943 -32.267 1.00 90.75 91 ALA A N 1
ATOM 673 C CA . ALA A 1 91 ? -11.056 -28.294 -33.580 1.00 90.75 91 ALA A CA 1
ATOM 674 C C . ALA A 1 91 ? -11.964 -29.276 -34.333 1.00 90.75 91 ALA A C 1
ATOM 676 O O . ALA A 1 91 ? -12.320 -28.998 -35.475 1.00 90.75 91 ALA A O 1
ATOM 677 N N . ALA A 1 92 ? -12.401 -30.364 -33.694 1.00 88.88 92 ALA A N 1
ATOM 678 C CA . ALA A 1 92 ? -13.241 -31.399 -34.293 1.00 88.88 92 ALA A CA 1
ATOM 679 C C . ALA A 1 92 ? -14.499 -30.817 -34.951 1.00 88.88 92 ALA A C 1
ATOM 681 O O . ALA A 1 92 ? -14.710 -31.027 -36.143 1.00 88.88 92 ALA A O 1
ATOM 682 N N . ALA A 1 93 ? -15.254 -29.980 -34.231 1.00 86.31 93 ALA A N 1
ATOM 683 C CA . ALA A 1 93 ? -16.453 -29.323 -34.758 1.00 86.31 93 ALA A CA 1
ATOM 684 C C . ALA A 1 93 ? -16.168 -28.424 -35.983 1.00 86.31 93 ALA A C 1
ATOM 686 O O . ALA A 1 93 ? -16.988 -28.317 -36.897 1.00 86.31 93 ALA A O 1
ATOM 687 N N . LYS A 1 94 ? -14.997 -27.772 -36.034 1.00 87.94 94 LYS A N 1
ATOM 688 C CA . LYS A 1 94 ? -14.602 -26.877 -37.138 1.00 87.94 94 LYS A CA 1
ATOM 689 C C . LYS A 1 94 ? -14.057 -27.626 -38.348 1.00 87.94 94 LYS A C 1
ATOM 691 O O . LYS A 1 94 ? -14.386 -27.260 -39.474 1.00 87.94 94 LYS A O 1
ATOM 696 N N . TYR A 1 95 ? -13.266 -28.667 -38.115 1.00 89.44 95 TYR A N 1
ATOM 697 C CA . TYR A 1 95 ? -12.716 -29.534 -39.151 1.00 89.44 95 TYR A CA 1
ATOM 698 C C . TYR A 1 95 ? -13.831 -30.363 -39.801 1.00 89.44 95 TYR A C 1
ATOM 700 O O . TYR A 1 95 ? -13.947 -30.351 -41.023 1.00 89.44 95 TYR A O 1
ATOM 708 N N . PHE A 1 96 ? -14.727 -30.963 -39.006 1.00 86.44 96 PHE A N 1
ATOM 709 C CA . PHE A 1 96 ? -15.943 -31.637 -39.481 1.00 86.44 96 PHE A CA 1
ATOM 710 C C . PHE A 1 96 ? -16.767 -30.753 -40.431 1.00 86.44 96 PHE A C 1
ATOM 712 O O . PHE A 1 96 ? -17.124 -31.171 -41.529 1.00 86.44 96 PHE A O 1
ATOM 719 N N . ALA A 1 97 ? -17.025 -29.499 -40.043 1.00 80.88 97 ALA A N 1
ATOM 720 C CA . ALA A 1 97 ? -17.864 -28.579 -40.810 1.00 80.88 97 ALA A CA 1
ATOM 721 C C . ALA A 1 97 ? -17.256 -28.106 -42.150 1.00 80.88 97 ALA A C 1
ATOM 723 O O . ALA A 1 97 ? -17.939 -27.417 -42.912 1.00 80.88 97 ALA A O 1
ATOM 724 N N . ALA A 1 98 ? -15.984 -28.413 -42.431 1.00 81.00 98 ALA A N 1
ATOM 725 C CA . ALA A 1 98 ? -15.249 -27.849 -43.564 1.00 81.00 98 ALA A CA 1
ATOM 726 C C . ALA A 1 98 ? -14.411 -28.852 -44.377 1.00 81.00 98 ALA A C 1
ATOM 728 O O . ALA A 1 98 ? -14.068 -28.543 -45.518 1.00 81.00 98 ALA A O 1
ATOM 729 N N . LEU A 1 99 ? -14.072 -30.022 -43.825 1.00 85.38 99 LEU A N 1
ATOM 730 C CA . LEU A 1 99 ? -13.163 -31.005 -44.420 1.00 85.38 99 LEU A CA 1
ATOM 731 C C . LEU A 1 99 ? -13.798 -32.415 -44.381 1.00 85.38 99 LEU A C 1
ATOM 733 O O . LEU A 1 99 ? -13.860 -33.015 -43.308 1.00 85.38 99 LEU A O 1
ATOM 737 N N . PRO A 1 100 ? -14.209 -32.996 -45.530 1.00 81.19 100 PRO A N 1
ATOM 738 C CA . PRO A 1 100 ? -14.931 -34.280 -45.576 1.00 81.19 100 PRO A CA 1
ATOM 739 C C . PRO A 1 100 ? -14.225 -35.461 -44.886 1.00 81.19 100 PRO A C 1
ATOM 741 O O . PRO A 1 100 ? -14.862 -36.350 -44.333 1.00 81.19 100 PRO A O 1
ATOM 744 N N . HIS A 1 101 ? -12.891 -35.465 -44.843 1.00 82.62 101 HIS A N 1
ATOM 745 C CA . HIS A 1 101 ? -12.121 -36.534 -44.193 1.00 82.62 101 HIS A CA 1
ATOM 746 C C . HIS A 1 101 ? -12.239 -36.549 -42.651 1.00 82.62 101 HIS A C 1
ATOM 748 O O . HIS A 1 101 ? -11.780 -37.499 -42.020 1.00 82.62 101 HIS A O 1
ATOM 754 N N . TYR A 1 102 ? -12.892 -35.546 -42.048 1.00 86.88 102 TYR A N 1
ATOM 755 C CA . TYR A 1 102 ? -13.185 -35.467 -40.611 1.00 86.88 102 TYR A CA 1
ATOM 756 C C . TYR A 1 102 ? -14.664 -35.751 -40.276 1.00 86.88 102 TYR A C 1
ATOM 758 O O . TYR A 1 102 ? -15.080 -35.554 -39.135 1.00 86.88 102 TYR A O 1
ATOM 766 N N . GLU A 1 103 ? -15.459 -36.269 -41.225 1.00 79.69 103 GLU A N 1
ATOM 767 C CA . GLU A 1 103 ? -16.878 -36.638 -41.030 1.00 79.69 103 GLU A CA 1
ATOM 768 C C . GLU A 1 103 ? -17.131 -37.559 -39.817 1.00 79.69 103 GLU A C 1
ATOM 770 O O . GLU A 1 103 ? -18.194 -37.503 -39.202 1.00 79.69 103 GLU A O 1
ATOM 775 N N . ALA A 1 104 ? -16.139 -38.366 -39.422 1.00 78.19 104 ALA A N 1
ATOM 776 C CA . ALA A 1 104 ? -16.213 -39.270 -38.272 1.00 78.19 104 ALA A CA 1
ATOM 777 C C . ALA A 1 104 ? -16.220 -38.574 -36.889 1.00 78.19 104 ALA A C 1
ATOM 779 O O . ALA A 1 104 ? -16.404 -39.256 -35.882 1.00 78.19 104 ALA A O 1
ATOM 780 N N . PHE A 1 105 ? -16.021 -37.251 -36.824 1.00 81.44 105 PHE A N 1
ATOM 781 C CA . PHE A 1 105 ? -15.919 -36.464 -35.584 1.00 81.44 105 PHE A CA 1
ATOM 782 C C . PHE A 1 105 ? -17.064 -35.442 -35.428 1.00 81.44 105 PHE A C 1
ATOM 784 O O . PHE A 1 105 ? -16.849 -34.322 -34.966 1.00 81.44 105 PHE A O 1
ATOM 791 N N . ALA A 1 106 ? -18.271 -35.820 -35.861 1.00 66.94 106 ALA A N 1
ATOM 792 C CA . ALA A 1 106 ? -19.476 -34.989 -35.806 1.00 66.94 106 ALA A CA 1
ATOM 793 C C . ALA A 1 106 ? -19.835 -34.501 -34.382 1.00 66.94 106 ALA A C 1
ATOM 795 O O . ALA A 1 106 ? -19.472 -35.132 -33.390 1.00 66.94 106 ALA A O 1
ATOM 796 N N . ASP A 1 107 ? -20.578 -33.386 -34.303 1.00 57.81 107 ASP A N 1
ATOM 797 C CA . ASP A 1 107 ? -20.848 -32.618 -33.074 1.00 57.81 107 ASP A CA 1
ATOM 798 C C . ASP A 1 107 ? -21.233 -33.471 -31.845 1.00 57.81 107 ASP A C 1
ATOM 800 O O . ASP A 1 107 ? -22.327 -34.030 -31.739 1.00 57.81 107 ASP A O 1
ATOM 804 N N . GLY A 1 108 ? -20.330 -33.485 -30.864 1.00 61.59 108 GLY A N 1
ATOM 805 C CA . GLY A 1 108 ? -20.474 -34.129 -29.563 1.00 61.59 108 GLY A CA 1
ATOM 806 C C . GLY A 1 108 ? -19.238 -33.875 -28.696 1.00 61.59 108 GLY A C 1
ATOM 807 O O . GLY A 1 108 ? -18.211 -33.410 -29.188 1.00 61.59 108 GLY A O 1
ATOM 808 N N . THR A 1 109 ? -19.310 -34.161 -27.394 1.00 60.50 109 THR A N 1
ATOM 809 C CA . THR A 1 109 ? -18.110 -34.153 -26.540 1.00 60.50 109 THR A CA 1
ATOM 810 C C . THR A 1 109 ? -17.285 -35.403 -26.866 1.00 60.50 109 THR A C 1
ATOM 812 O O . THR A 1 109 ? -17.778 -36.501 -26.595 1.00 60.50 109 THR A O 1
ATOM 815 N N . PRO A 1 110 ? -16.075 -35.288 -27.445 1.00 68.75 110 PRO A N 1
ATOM 816 C CA . PRO A 1 110 ? -15.303 -36.458 -27.849 1.00 68.75 110 PRO A CA 1
ATOM 817 C C . PRO A 1 110 ? -14.868 -37.255 -26.615 1.00 68.75 110 PRO A C 1
ATOM 819 O O . PRO A 1 110 ? -14.402 -36.679 -25.628 1.00 68.75 110 PRO A O 1
ATOM 822 N N . ALA A 1 111 ? -14.998 -38.584 -26.655 1.00 73.50 111 ALA A N 1
ATOM 823 C CA . ALA A 1 111 ? -14.415 -39.426 -25.616 1.00 73.50 111 ALA A CA 1
ATOM 824 C C . ALA A 1 111 ? -12.874 -39.421 -25.740 1.00 73.50 111 ALA A C 1
ATOM 826 O O . ALA A 1 111 ? -12.353 -39.124 -26.818 1.00 73.50 111 ALA A O 1
ATOM 827 N N . PRO A 1 112 ? -12.109 -39.817 -24.703 1.00 71.19 112 PRO A N 1
ATOM 828 C CA . PRO A 1 112 ? -10.643 -39.886 -24.785 1.00 71.19 112 PRO A CA 1
ATOM 829 C C . PRO A 1 112 ? -10.112 -40.688 -25.989 1.00 71.19 112 PRO A C 1
ATOM 831 O O . PRO A 1 112 ? -9.133 -40.291 -26.615 1.00 71.19 112 PRO A O 1
ATOM 834 N N . ALA A 1 113 ? -10.809 -41.762 -26.376 1.00 74.06 113 ALA A N 1
ATOM 835 C CA . ALA A 1 113 ? -10.484 -42.558 -27.562 1.00 74.06 113 ALA A CA 1
ATOM 836 C C . ALA A 1 113 ? -10.753 -41.829 -28.898 1.00 74.06 113 ALA A C 1
ATOM 838 O O . ALA A 1 113 ? -10.101 -42.118 -29.902 1.00 74.06 113 ALA A O 1
ATOM 839 N N . ASP A 1 114 ? -11.698 -40.885 -28.929 1.00 81.75 114 ASP A N 1
ATOM 840 C CA . ASP A 1 114 ? -11.991 -40.072 -30.112 1.00 81.75 114 ASP A CA 1
ATOM 841 C C . ASP A 1 114 ? -11.020 -38.890 -30.231 1.00 81.75 114 ASP A C 1
ATOM 843 O O . ASP A 1 114 ? -10.648 -38.536 -31.347 1.00 81.75 114 ASP A O 1
ATOM 847 N N . ILE A 1 115 ? -10.539 -38.344 -29.104 1.00 84.62 115 ILE A N 1
ATOM 848 C CA . ILE A 1 115 ? -9.457 -37.344 -29.064 1.00 84.62 115 ILE A CA 1
ATOM 849 C C . ILE A 1 115 ? -8.184 -37.928 -29.690 1.00 84.62 115 ILE A C 1
ATOM 851 O O . ILE A 1 115 ? -7.605 -37.331 -30.598 1.00 84.62 115 ILE A O 1
ATOM 855 N N . GLU A 1 116 ? -7.781 -39.129 -29.266 1.00 85.00 116 GLU A N 1
ATOM 856 C CA . GLU A 1 116 ? -6.617 -39.814 -29.835 1.00 85.00 116 GLU A CA 1
ATOM 857 C C . GLU A 1 116 ? -6.812 -40.125 -31.332 1.00 85.00 116 GLU A C 1
ATOM 859 O O . GLU A 1 116 ? -5.905 -39.917 -32.142 1.00 85.00 116 GLU A O 1
ATOM 864 N N . ARG A 1 117 ? -8.014 -40.573 -31.730 1.00 86.56 117 ARG A N 1
ATOM 865 C CA . ARG A 1 117 ? -8.342 -40.828 -33.141 1.00 86.56 117 ARG A CA 1
ATOM 866 C C . ARG A 1 117 ? -8.284 -39.545 -33.977 1.00 86.56 117 ARG A C 1
ATOM 868 O O . ARG A 1 117 ? -7.717 -39.588 -35.064 1.00 86.56 117 ARG A O 1
ATOM 875 N N . PHE A 1 118 ? -8.801 -38.421 -33.476 1.00 90.38 118 PHE A N 1
ATOM 876 C CA . PHE A 1 118 ? -8.745 -37.122 -34.156 1.00 90.38 118 PHE A CA 1
ATOM 877 C C . PHE A 1 118 ? -7.302 -36.666 -34.369 1.00 90.38 118 PHE A C 1
ATOM 879 O O . PHE A 1 118 ? -6.927 -36.301 -35.482 1.00 90.38 118 PHE A O 1
ATOM 886 N N . LEU A 1 119 ? -6.470 -36.746 -33.328 1.00 88.50 119 LEU A N 1
ATOM 887 C CA . LEU A 1 119 ? -5.060 -36.364 -33.408 1.00 88.50 119 LEU A CA 1
ATOM 888 C C . LEU A 1 119 ? -4.294 -37.241 -34.404 1.00 88.50 119 LEU A C 1
ATOM 890 O O . LEU A 1 119 ? -3.544 -36.704 -35.214 1.00 88.50 119 LEU A O 1
ATOM 894 N N . ARG A 1 120 ? -4.529 -38.561 -34.421 1.00 87.25 120 ARG A N 1
ATOM 895 C CA . ARG A 1 120 ? -3.966 -39.467 -35.440 1.00 87.25 120 ARG A CA 1
ATOM 896 C C . ARG A 1 120 ? -4.418 -39.085 -36.856 1.00 87.25 120 ARG A C 1
ATOM 898 O O . ARG A 1 120 ? -3.579 -39.002 -37.747 1.00 87.25 120 ARG A O 1
ATOM 905 N N . THR A 1 121 ? -5.705 -38.788 -37.064 1.00 89.62 121 THR A N 1
ATOM 906 C CA . THR A 1 121 ? -6.216 -38.323 -38.367 1.00 89.62 121 THR A CA 1
ATOM 907 C C . THR A 1 121 ? -5.543 -37.018 -38.799 1.00 89.62 121 THR A C 1
ATOM 909 O O . THR A 1 121 ? -5.043 -36.945 -39.915 1.00 89.62 121 THR A O 1
ATOM 912 N N . HIS A 1 122 ? -5.427 -36.033 -37.903 1.00 91.81 122 HIS A N 1
ATOM 913 C CA . HIS A 1 122 ? -4.718 -34.775 -38.164 1.00 91.81 122 HIS A CA 1
ATOM 914 C C . HIS A 1 122 ? -3.220 -34.971 -38.437 1.00 91.81 122 HIS A C 1
ATOM 916 O O . HIS A 1 122 ? -2.635 -34.253 -39.247 1.00 91.81 122 HIS A O 1
ATOM 922 N N . ARG A 1 123 ? -2.581 -35.939 -37.767 1.00 87.69 123 ARG A N 1
ATOM 923 C CA . ARG A 1 123 ? -1.162 -36.273 -37.949 1.00 87.69 123 ARG A CA 1
ATOM 924 C C . ARG A 1 123 ? -0.869 -36.830 -39.343 1.00 87.69 123 ARG A C 1
ATOM 926 O O . ARG A 1 123 ? 0.201 -36.575 -39.894 1.00 87.69 123 ARG A O 1
ATOM 933 N N . ASP A 1 124 ? -1.791 -37.610 -39.896 1.00 88.25 124 ASP A N 1
ATOM 934 C CA . ASP A 1 124 ? -1.633 -38.238 -41.210 1.00 88.25 124 ASP A CA 1
ATOM 935 C C . ASP A 1 124 ? -2.231 -37.410 -42.360 1.00 88.25 124 ASP A C 1
ATOM 937 O O . ASP A 1 124 ? -1.953 -37.697 -43.525 1.00 88.25 124 ASP A O 1
ATOM 941 N N . ASP A 1 125 ? -2.975 -36.346 -42.048 1.00 88.12 125 ASP A N 1
ATOM 942 C CA . ASP A 1 125 ? -3.535 -35.410 -43.020 1.00 88.12 125 ASP A CA 1
ATOM 943 C C . ASP A 1 125 ? -2.439 -34.594 -43.736 1.00 88.12 125 ASP A C 1
ATOM 945 O O . ASP A 1 125 ? -1.616 -33.908 -43.120 1.00 88.12 125 ASP A O 1
ATOM 949 N N . THR A 1 126 ? -2.441 -34.688 -45.067 1.00 86.31 126 THR A N 1
ATOM 950 C CA . THR A 1 126 ? -1.547 -33.977 -45.996 1.00 86.31 126 THR A CA 1
ATOM 951 C C . THR A 1 126 ? -2.206 -32.755 -46.647 1.00 86.31 126 THR A C 1
ATOM 953 O O . THR A 1 126 ? -1.602 -32.123 -47.514 1.00 86.31 126 THR A O 1
ATOM 956 N N . GLY A 1 127 ? -3.458 -32.447 -46.298 1.00 84.88 127 GLY A N 1
ATOM 957 C CA . GLY A 1 127 ? -4.148 -31.225 -46.701 1.00 84.88 127 GLY A CA 1
ATOM 958 C C . GLY A 1 127 ? -3.538 -29.970 -46.060 1.00 84.88 127 GLY A C 1
ATOM 959 O O . GLY A 1 127 ? -2.708 -30.071 -45.157 1.00 84.88 127 GLY A O 1
ATOM 960 N N . PRO A 1 128 ? -3.947 -28.762 -46.493 1.00 82.75 128 PRO A N 1
ATOM 961 C CA . PRO A 1 128 ? -3.302 -27.511 -46.081 1.00 82.75 128 PRO A CA 1
ATOM 962 C C . PRO A 1 128 ? -3.418 -27.189 -44.582 1.00 82.75 128 PRO A C 1
ATOM 964 O O . PRO A 1 128 ? -2.608 -26.414 -44.083 1.00 82.75 128 PRO A O 1
ATOM 967 N N . PHE A 1 129 ? -4.377 -27.803 -43.878 1.00 89.62 129 PHE A N 1
ATOM 968 C CA . PHE A 1 129 ? -4.606 -27.675 -42.430 1.00 89.62 129 PHE A CA 1
ATOM 969 C C . PHE A 1 129 ? -4.324 -28.982 -41.663 1.00 89.62 129 PHE A C 1
ATOM 971 O O . PHE A 1 129 ? -4.879 -29.189 -40.587 1.00 89.62 129 PHE A O 1
ATOM 978 N N . GLY A 1 130 ? -3.543 -29.890 -42.258 1.00 86.94 130 GLY A N 1
ATOM 979 C CA . GLY A 1 130 ? -3.113 -31.152 -41.657 1.00 86.94 130 GLY A CA 1
ATOM 980 C C . GLY A 1 130 ? -1.639 -31.118 -41.259 1.00 86.94 130 GLY A C 1
ATOM 981 O O . GLY A 1 130 ? -0.839 -30.379 -41.838 1.00 86.94 130 GLY A O 1
ATOM 982 N N . PHE A 1 131 ? -1.229 -31.944 -40.296 1.00 87.19 131 PHE A N 1
ATOM 983 C CA . PHE A 1 131 ? 0.129 -31.899 -39.739 1.00 87.19 131 PHE A CA 1
ATOM 984 C C . PHE A 1 131 ? 1.228 -32.113 -40.796 1.00 87.19 131 PHE A C 1
ATOM 986 O O . PHE A 1 131 ? 2.273 -31.467 -40.725 1.00 87.19 131 PHE A O 1
ATOM 993 N N . ARG A 1 132 ? 0.979 -32.954 -41.814 1.00 84.75 132 ARG A N 1
ATOM 994 C CA . ARG A 1 132 ? 1.906 -33.213 -42.937 1.00 84.75 132 ARG A CA 1
ATOM 995 C C . ARG A 1 132 ? 1.766 -32.217 -44.099 1.00 84.75 132 ARG A C 1
ATOM 997 O O . ARG A 1 132 ? 2.326 -32.460 -45.169 1.00 84.75 132 ARG A O 1
ATOM 1004 N N . SER A 1 133 ? 1.033 -31.117 -43.915 1.00 83.12 133 SER A N 1
ATOM 1005 C CA . SER A 1 133 ? 1.027 -29.976 -44.839 1.00 83.12 133 SER A CA 1
ATOM 1006 C C . SER A 1 133 ? 2.460 -29.487 -45.111 1.00 83.12 133 SER A C 1
ATOM 1008 O O . SER A 1 133 ? 3.262 -29.415 -44.178 1.00 83.12 133 SER A O 1
ATOM 1010 N N . PRO A 1 134 ? 2.800 -29.091 -46.353 1.00 73.50 134 PRO A N 1
ATOM 1011 C CA . PRO A 1 134 ? 4.086 -28.461 -46.659 1.00 73.50 134 PRO A CA 1
ATOM 1012 C C . PRO A 1 134 ? 4.243 -27.053 -46.050 1.00 73.50 134 PRO A C 1
ATOM 1014 O O . PRO A 1 134 ? 5.340 -26.499 -46.092 1.00 73.50 134 PRO A O 1
ATOM 1017 N N . SER A 1 135 ? 3.173 -26.465 -45.505 1.00 76.00 135 SER A N 1
ATOM 1018 C CA . SER A 1 135 ? 3.203 -25.200 -44.763 1.00 76.00 135 SER A CA 1
ATOM 1019 C C . SER A 1 135 ? 3.048 -25.478 -43.268 1.00 76.00 135 SER A C 1
ATOM 1021 O O . SER A 1 135 ? 1.955 -25.798 -42.812 1.00 76.00 135 SER A O 1
ATOM 1023 N N . GLU A 1 136 ? 4.140 -25.351 -42.507 1.00 75.75 136 GLU A N 1
ATOM 1024 C CA . GLU A 1 136 ? 4.174 -25.742 -41.089 1.00 75.75 136 GLU A CA 1
ATOM 1025 C C . GLU A 1 136 ? 3.391 -24.826 -40.136 1.00 75.75 136 GLU A C 1
ATOM 1027 O O . GLU A 1 136 ? 3.069 -25.278 -39.049 1.00 75.75 136 GLU A O 1
ATOM 1032 N N . TRP A 1 137 ? 3.116 -23.562 -40.481 1.00 88.19 137 TRP A N 1
ATOM 1033 C CA . TRP A 1 137 ? 2.467 -22.599 -39.571 1.00 88.19 137 TRP A CA 1
ATOM 1034 C C . TRP A 1 137 ? 1.483 -21.703 -40.328 1.00 88.19 137 TRP A C 1
ATOM 1036 O O . TRP A 1 137 ? 1.696 -20.499 -40.510 1.00 88.19 137 TRP A O 1
ATOM 1046 N N . SER A 1 138 ? 0.426 -22.328 -40.849 1.00 86.12 138 SER A N 1
ATOM 1047 C CA . SER A 1 138 ? -0.531 -21.703 -41.765 1.00 86.12 138 SER A CA 1
ATOM 1048 C C . SER A 1 138 ? -1.277 -20.511 -41.142 1.00 86.12 138 SER A C 1
ATOM 1050 O O . SER A 1 138 ? -1.542 -19.522 -41.837 1.00 86.12 138 SER A O 1
ATOM 1052 N N . GLY A 1 139 ? -1.565 -20.546 -39.836 1.00 88.88 139 GLY A N 1
ATOM 1053 C CA . GLY A 1 139 ? -2.176 -19.432 -39.106 1.00 88.88 139 GLY A CA 1
ATOM 1054 C C . GLY A 1 139 ? -1.204 -18.270 -38.879 1.00 88.88 139 GLY A C 1
ATOM 1055 O O . GLY A 1 139 ? -1.563 -17.106 -39.085 1.00 88.88 139 GLY A O 1
ATOM 1056 N N . LEU A 1 140 ? 0.041 -18.575 -38.513 1.00 87.06 140 LEU A N 1
ATOM 1057 C CA . LEU A 1 140 ? 1.098 -17.604 -38.234 1.00 87.06 140 LEU A CA 1
ATOM 1058 C C . LEU A 1 140 ? 1.515 -16.839 -39.497 1.00 87.06 140 LEU A C 1
ATOM 1060 O O . LEU A 1 140 ? 1.633 -15.611 -39.472 1.00 87.06 140 LEU A O 1
ATOM 1064 N N . ASP A 1 141 ? 1.679 -17.540 -40.619 1.00 86.88 141 ASP A N 1
ATOM 1065 C CA . ASP A 1 141 ? 1.992 -16.918 -41.908 1.00 86.88 141 ASP A CA 1
ATOM 1066 C C . ASP A 1 141 ? 0.846 -16.023 -42.400 1.00 86.88 141 ASP A C 1
ATOM 1068 O O . ASP A 1 141 ? 1.093 -14.922 -42.905 1.00 86.88 141 ASP A O 1
ATOM 1072 N N . LEU A 1 142 ? -0.410 -16.418 -42.159 1.00 87.62 142 LEU A N 1
ATOM 1073 C CA . LEU A 1 142 ? -1.583 -15.582 -42.410 1.00 87.62 142 LEU A CA 1
ATOM 1074 C C . LEU A 1 142 ? -1.559 -14.290 -41.570 1.00 87.62 142 LEU A C 1
ATOM 1076 O O . LEU A 1 142 ? -1.718 -13.205 -42.135 1.00 87.62 142 LEU A O 1
ATOM 1080 N N . VAL A 1 143 ? -1.353 -14.351 -40.247 1.00 87.00 143 VAL A N 1
ATOM 1081 C CA . VAL A 1 143 ? -1.344 -13.125 -39.414 1.00 87.00 143 VAL A CA 1
ATOM 1082 C C . VAL A 1 143 ? -0.140 -12.226 -39.702 1.00 87.00 143 VAL A C 1
ATOM 1084 O O . VAL A 1 143 ? -0.292 -11.003 -39.701 1.00 87.00 143 VAL A O 1
ATOM 1087 N N . ARG A 1 144 ? 1.019 -12.792 -40.063 1.00 85.19 144 ARG A N 1
ATOM 1088 C CA . ARG A 1 144 ? 2.176 -12.037 -40.581 1.00 85.19 144 ARG A CA 1
ATOM 1089 C C . ARG A 1 144 ? 1.872 -11.381 -41.930 1.00 85.19 144 ARG A C 1
ATOM 1091 O O . ARG A 1 144 ? 2.255 -10.233 -42.161 1.00 85.19 144 ARG A O 1
ATOM 1098 N N . GLN A 1 145 ? 1.147 -12.060 -42.823 1.00 82.94 145 GLN A N 1
ATOM 1099 C CA . GLN A 1 145 ? 0.681 -11.465 -44.076 1.00 82.94 145 GLN A CA 1
ATOM 1100 C C . GLN A 1 145 ? -0.279 -10.296 -43.800 1.00 82.94 145 GLN A C 1
ATOM 1102 O O . GLN A 1 145 ? -0.143 -9.244 -44.430 1.00 82.94 145 GLN A O 1
ATOM 1107 N N . VAL A 1 146 ? -1.200 -10.437 -42.842 1.00 80.88 146 VAL A N 1
ATOM 1108 C CA . VAL A 1 146 ? -2.101 -9.355 -42.407 1.00 80.88 146 VAL A CA 1
ATOM 1109 C C . VAL A 1 146 ? -1.303 -8.178 -41.843 1.00 80.88 146 VAL A C 1
ATOM 1111 O O . VAL A 1 146 ? -1.510 -7.053 -42.300 1.00 80.88 146 VAL A O 1
ATOM 1114 N N . GLU A 1 147 ? -0.355 -8.410 -40.930 1.00 81.38 147 GLU A N 1
ATOM 1115 C CA . GLU A 1 147 ? 0.523 -7.368 -40.375 1.00 81.38 147 GLU A CA 1
ATOM 1116 C C . GLU A 1 147 ? 1.264 -6.622 -41.497 1.00 81.38 147 GLU A C 1
ATOM 1118 O O . GLU A 1 147 ? 1.189 -5.396 -41.586 1.00 81.38 147 GLU A O 1
ATOM 1123 N N . LYS A 1 148 ? 1.903 -7.349 -42.423 1.00 79.38 148 LYS A N 1
ATOM 1124 C CA . LYS A 1 148 ? 2.673 -6.768 -43.534 1.00 79.38 148 LYS A CA 1
ATOM 1125 C C . LYS A 1 148 ? 1.838 -5.866 -44.451 1.00 79.38 148 LYS A C 1
ATOM 1127 O O . LYS A 1 148 ? 2.335 -4.832 -44.895 1.00 79.38 148 LYS A O 1
ATOM 1132 N N . HIS A 1 149 ? 0.591 -6.241 -44.745 1.00 75.62 149 HIS A N 1
ATOM 1133 C CA . HIS A 1 149 ? -0.266 -5.497 -45.680 1.00 75.62 149 HIS A CA 1
ATOM 1134 C C . HIS A 1 149 ? -1.097 -4.392 -45.016 1.00 75.62 149 HIS A C 1
ATOM 1136 O O . HIS A 1 149 ? -1.472 -3.432 -45.685 1.00 75.62 149 HIS A O 1
ATOM 1142 N N . THR A 1 150 ? -1.396 -4.510 -43.720 1.00 73.62 150 THR A N 1
ATOM 1143 C CA . THR A 1 150 ? -2.317 -3.598 -43.012 1.00 73.62 150 THR A CA 1
ATOM 1144 C C . THR A 1 150 ? -1.635 -2.749 -41.939 1.00 73.62 150 THR A C 1
ATOM 1146 O O . THR A 1 150 ? -2.233 -1.794 -41.450 1.00 73.62 150 THR A O 1
ATOM 1149 N N . ARG A 1 151 ? -0.394 -3.094 -41.560 1.00 71.25 151 ARG A N 1
ATOM 1150 C CA . ARG A 1 151 ? 0.340 -2.600 -40.379 1.00 71.25 151 ARG A CA 1
ATOM 1151 C C . ARG A 1 151 ? -0.380 -2.828 -39.040 1.00 71.25 151 ARG A C 1
ATOM 1153 O O . ARG A 1 151 ? 0.053 -2.299 -38.020 1.00 71.25 151 ARG A O 1
ATOM 1160 N N . ASN A 1 152 ? -1.448 -3.629 -39.021 1.00 72.06 152 ASN A N 1
ATOM 1161 C CA . ASN A 1 152 ? -2.153 -4.006 -37.804 1.00 72.06 152 ASN A CA 1
ATOM 1162 C C . ASN A 1 152 ? -1.434 -5.178 -37.120 1.00 72.06 152 ASN A C 1
ATOM 1164 O O . ASN A 1 152 ? -1.433 -6.293 -37.637 1.00 72.06 152 ASN A O 1
ATOM 1168 N N . THR A 1 153 ? -0.850 -4.927 -35.949 1.00 74.38 153 THR A N 1
ATOM 1169 C CA . THR A 1 153 ? -0.120 -5.932 -35.160 1.00 74.38 153 THR A CA 1
ATOM 1170 C C . THR A 1 153 ? -1.016 -6.732 -34.205 1.00 74.38 153 THR A C 1
ATOM 1172 O O . THR A 1 153 ? -0.556 -7.724 -33.645 1.00 74.38 153 THR A O 1
ATOM 1175 N N . SER A 1 154 ? -2.290 -6.348 -34.013 1.00 74.81 154 SER A N 1
ATOM 1176 C CA . SER A 1 154 ? -3.207 -7.049 -33.090 1.00 74.81 154 SER A CA 1
ATOM 1177 C C . SER A 1 154 ? -3.452 -8.512 -33.476 1.00 74.81 154 SER A C 1
ATOM 1179 O O . SER A 1 154 ? -3.269 -9.347 -32.599 1.00 74.81 154 SER A O 1
ATOM 1181 N N . PRO A 1 155 ? -3.770 -8.878 -34.738 1.00 80.00 155 PRO A N 1
ATOM 1182 C CA . PRO A 1 155 ? -3.967 -10.280 -35.113 1.00 80.00 155 PRO A CA 1
ATOM 1183 C C . PRO A 1 155 ? -2.772 -11.180 -34.797 1.00 80.00 155 PRO A C 1
ATOM 1185 O O . PRO A 1 155 ? -2.967 -12.299 -34.338 1.00 80.00 155 PRO A O 1
ATOM 1188 N N . LEU A 1 156 ? -1.551 -10.675 -35.011 1.00 81.94 156 LEU A N 1
ATOM 1189 C CA . LEU A 1 156 ? -0.319 -11.389 -34.688 1.00 81.94 156 LEU A CA 1
ATOM 1190 C C . LEU A 1 156 ? -0.190 -11.574 -33.169 1.00 81.94 156 LEU A C 1
ATOM 1192 O O . LEU A 1 156 ? -0.147 -12.707 -32.707 1.00 81.94 156 LEU A O 1
ATOM 1196 N N . ARG A 1 157 ? -0.263 -10.485 -32.391 1.00 76.44 157 ARG A N 1
ATOM 1197 C CA . ARG A 1 157 ? -0.168 -10.519 -30.917 1.00 76.44 157 ARG A CA 1
ATOM 1198 C C . ARG A 1 157 ? -1.256 -11.361 -30.247 1.00 76.44 157 ARG A C 1
ATOM 1200 O O . ARG A 1 157 ? -1.006 -12.008 -29.233 1.00 76.44 157 ARG A O 1
ATOM 1207 N N . ASP A 1 158 ? -2.479 -11.330 -30.771 1.00 77.94 158 ASP A N 1
ATOM 1208 C CA . ASP A 1 158 ? -3.596 -12.109 -30.235 1.00 77.94 158 ASP A CA 1
ATOM 1209 C C . ASP A 1 158 ? -3.440 -13.609 -30.549 1.00 77.94 158 ASP A C 1
ATOM 1211 O O . ASP A 1 158 ? -3.803 -14.432 -29.707 1.00 77.94 158 ASP A O 1
ATOM 1215 N N . HIS A 1 159 ? -2.864 -13.970 -31.705 1.00 87.50 159 HIS A N 1
ATOM 1216 C CA . HIS A 1 159 ? -2.529 -15.358 -32.059 1.00 87.50 159 HIS A CA 1
ATOM 1217 C C . HIS A 1 159 ? -1.313 -15.879 -31.281 1.00 87.50 159 HIS A C 1
ATOM 1219 O O . HIS A 1 159 ? -1.362 -16.974 -30.730 1.00 87.50 159 HIS A O 1
ATOM 1225 N N . GLU A 1 160 ? -0.266 -15.063 -31.121 1.00 81.69 160 GLU A N 1
ATOM 1226 C CA . GLU A 1 160 ? 0.892 -15.349 -30.258 1.00 81.69 160 GLU A CA 1
ATOM 1227 C C . GLU A 1 160 ? 0.452 -15.665 -28.821 1.00 81.69 160 GLU A C 1
ATOM 1229 O O . GLU A 1 160 ? 0.863 -16.674 -28.250 1.00 81.69 160 GLU A O 1
ATOM 1234 N N . ARG A 1 161 ? -0.454 -14.857 -28.250 1.00 78.62 161 ARG A N 1
ATOM 1235 C CA . ARG A 1 161 ? -1.039 -15.103 -26.919 1.00 78.62 161 ARG A CA 1
ATOM 1236 C C . ARG A 1 161 ? -1.867 -16.386 -26.858 1.00 78.62 161 ARG A C 1
ATOM 1238 O O . ARG A 1 161 ? -1.786 -17.103 -25.863 1.00 78.62 161 ARG A O 1
ATOM 1245 N N . MET A 1 162 ? -2.637 -16.683 -27.906 1.00 84.38 162 MET A N 1
ATOM 1246 C CA . MET A 1 162 ? -3.422 -17.915 -27.999 1.00 84.38 162 MET A CA 1
ATOM 1247 C C . MET A 1 162 ? -2.519 -19.156 -28.016 1.00 84.38 162 MET A C 1
ATOM 1249 O O . MET A 1 162 ? -2.732 -20.077 -27.228 1.00 84.38 162 MET A O 1
ATOM 1253 N N . LEU A 1 163 ? -1.465 -19.152 -28.837 1.00 85.00 163 LEU A N 1
ATOM 1254 C CA . LEU A 1 163 ? -0.487 -20.240 -28.901 1.00 85.00 163 LEU A CA 1
ATOM 1255 C C . LEU A 1 163 ? 0.340 -20.359 -27.613 1.00 85.00 163 LEU A C 1
ATOM 1257 O O . LEU A 1 163 ? 0.580 -21.474 -27.155 1.00 85.00 163 LEU A O 1
ATOM 1261 N N . ALA A 1 164 ? 0.727 -19.242 -26.988 1.00 78.62 164 ALA A N 1
ATOM 1262 C CA . ALA A 1 164 ? 1.454 -19.246 -25.719 1.00 78.62 164 ALA A CA 1
ATOM 1263 C C . ALA A 1 164 ? 0.631 -19.865 -24.576 1.00 78.62 164 ALA A C 1
ATOM 1265 O O . ALA A 1 164 ? 1.139 -20.728 -23.864 1.00 78.62 164 ALA A O 1
ATOM 1266 N N . ARG A 1 165 ? -0.653 -19.506 -24.446 1.00 82.69 165 ARG A N 1
ATOM 1267 C CA . ARG A 1 165 ? -1.567 -20.107 -23.459 1.00 82.69 165 ARG A CA 1
ATOM 1268 C C . ARG A 1 165 ? -1.779 -21.602 -23.699 1.00 82.69 165 ARG A C 1
ATOM 1270 O O . ARG A 1 165 ? -1.770 -22.381 -22.751 1.00 82.69 165 ARG A O 1
ATOM 1277 N N . ILE A 1 166 ? -1.966 -22.010 -24.955 1.00 84.12 166 ILE A N 1
ATOM 1278 C CA . ILE A 1 166 ? -2.122 -23.427 -25.312 1.00 84.12 166 ILE A CA 1
ATOM 1279 C C . ILE A 1 166 ? -0.828 -24.193 -24.997 1.00 84.12 166 ILE A C 1
ATOM 1281 O O . ILE A 1 166 ? -0.882 -25.284 -24.440 1.00 84.12 166 ILE A O 1
ATOM 1285 N N . MET A 1 167 ? 0.340 -23.602 -25.253 1.00 78.12 167 MET A N 1
ATOM 1286 C CA . MET A 1 167 ? 1.631 -24.162 -24.847 1.00 78.12 167 MET A CA 1
ATOM 1287 C C . MET A 1 167 ? 1.771 -24.263 -23.314 1.00 78.12 167 MET A C 1
ATOM 1289 O O . MET A 1 167 ? 2.282 -25.266 -22.822 1.00 78.12 167 MET A O 1
ATOM 1293 N N . GLU A 1 168 ? 1.328 -23.269 -22.540 1.00 77.31 168 GLU A N 1
ATOM 1294 C CA . GLU A 1 168 ? 1.324 -23.352 -21.071 1.00 77.31 168 GLU A CA 1
ATOM 1295 C C . GLU A 1 168 ? 0.468 -24.516 -20.565 1.00 77.31 168 GLU A C 1
ATOM 1297 O O . GLU A 1 168 ? 0.941 -25.295 -19.738 1.00 77.31 168 GLU A O 1
ATOM 1302 N N . GLU A 1 169 ? -0.750 -24.662 -21.093 1.00 82.12 169 GLU A N 1
ATOM 1303 C CA . GLU A 1 169 ? -1.682 -25.714 -20.685 1.00 82.12 169 GLU A CA 1
ATOM 1304 C C . GLU A 1 169 ? -1.173 -27.109 -21.066 1.00 82.12 169 GLU A C 1
ATOM 1306 O O . GLU A 1 169 ? -1.084 -27.997 -20.220 1.00 82.12 169 GLU A O 1
ATOM 1311 N N . VAL A 1 170 ? -0.815 -27.322 -22.336 1.00 76.12 170 VAL A N 1
ATOM 1312 C CA . VAL A 1 170 ? -0.509 -28.666 -22.845 1.00 76.12 170 VAL A CA 1
ATOM 1313 C C . VAL A 1 170 ? 0.796 -29.214 -22.254 1.00 76.12 170 VAL A C 1
ATOM 1315 O O . VAL A 1 170 ? 0.901 -30.414 -21.984 1.00 76.12 170 VAL A O 1
ATOM 1318 N N . PHE A 1 171 ? 1.761 -28.335 -21.966 1.00 73.19 171 PHE A N 1
ATOM 1319 C CA . PHE A 1 171 ? 3.003 -28.683 -21.274 1.00 73.19 171 PHE A CA 1
ATOM 1320 C C . PHE A 1 171 ? 2.922 -28.502 -19.734 1.00 73.19 171 PHE A C 1
ATOM 1322 O O . PHE A 1 171 ? 3.951 -28.519 -19.051 1.00 73.19 171 PHE A O 1
ATOM 1329 N N . ALA A 1 172 ? 1.737 -28.302 -19.146 1.00 68.81 172 ALA A N 1
ATOM 1330 C CA . ALA A 1 172 ? 1.601 -28.101 -17.702 1.00 68.81 172 ALA A CA 1
ATOM 1331 C C . ALA A 1 172 ? 2.100 -29.316 -16.891 1.00 68.81 172 ALA A C 1
ATOM 1333 O O . ALA A 1 172 ? 1.788 -30.469 -17.194 1.00 68.81 172 ALA A O 1
ATOM 1334 N N . GLY A 1 173 ? 2.861 -29.048 -15.824 1.00 58.84 173 GLY A N 1
ATOM 1335 C CA . GLY A 1 173 ? 3.325 -30.067 -14.872 1.00 58.84 173 GLY A CA 1
ATOM 1336 C C . GLY A 1 173 ? 4.568 -30.868 -15.283 1.00 58.84 173 GLY A C 1
ATOM 1337 O O . GLY A 1 173 ? 4.923 -31.811 -14.578 1.00 58.84 173 GLY A O 1
ATOM 1338 N N . ARG A 1 174 ? 5.249 -30.517 -16.382 1.00 56.38 174 ARG A N 1
ATOM 1339 C CA . ARG A 1 174 ? 6.439 -31.235 -16.872 1.00 56.38 174 ARG A CA 1
ATOM 1340 C C . ARG A 1 174 ? 7.679 -30.325 -16.989 1.00 56.38 174 ARG A C 1
ATOM 1342 O O . ARG A 1 174 ? 7.589 -29.094 -17.030 1.00 56.38 174 ARG A O 1
ATOM 1349 N N . SER A 1 175 ? 8.866 -30.938 -16.912 1.00 53.12 175 SER A N 1
ATOM 1350 C CA . SER A 1 175 ? 10.165 -30.243 -16.856 1.00 53.12 175 SER A CA 1
ATOM 1351 C C . SER A 1 175 ? 11.319 -31.014 -17.527 1.00 53.12 175 SER A C 1
ATOM 1353 O O . SER A 1 175 ? 12.476 -30.941 -17.096 1.00 53.12 175 SER A O 1
ATOM 1355 N N . THR A 1 176 ? 11.035 -31.762 -18.597 1.00 60.25 176 THR A N 1
ATOM 1356 C CA . THR A 1 176 ? 12.072 -32.538 -19.310 1.00 60.25 176 THR A CA 1
ATOM 1357 C C . THR A 1 176 ? 12.891 -31.667 -20.271 1.00 60.25 176 THR A C 1
ATOM 1359 O O . THR A 1 176 ? 12.447 -30.611 -20.722 1.00 60.25 176 THR A O 1
ATOM 1362 N N . GLU A 1 177 ? 14.111 -32.088 -20.624 1.00 54.97 177 GLU A N 1
ATOM 1363 C CA . GLU A 1 177 ? 14.966 -31.288 -21.520 1.00 54.97 177 GLU A CA 1
ATOM 1364 C C . GLU A 1 177 ? 14.444 -31.236 -22.966 1.00 54.97 177 GLU A C 1
ATOM 1366 O O . GLU A 1 177 ? 14.630 -30.234 -23.664 1.00 54.97 177 GLU A O 1
ATOM 1371 N N . VAL A 1 178 ? 13.723 -32.276 -23.401 1.00 56.09 178 VAL A N 1
ATOM 1372 C CA . VAL A 1 178 ? 13.078 -32.314 -24.723 1.00 56.09 178 VAL A CA 1
ATOM 1373 C C . VAL A 1 178 ? 11.933 -31.303 -24.795 1.00 56.09 178 VAL A C 1
ATOM 1375 O O . VAL A 1 178 ? 11.837 -30.536 -25.748 1.00 56.09 178 VAL A O 1
ATOM 1378 N N . GLU A 1 179 ? 11.140 -31.199 -23.735 1.00 58.97 179 GLU A N 1
ATOM 1379 C CA . GLU A 1 179 ? 10.108 -30.176 -23.569 1.00 58.97 179 GLU A CA 1
ATOM 1380 C C . GLU A 1 179 ? 10.688 -28.757 -23.464 1.00 58.97 179 GLU A C 1
ATOM 1382 O O . GLU A 1 179 ? 10.175 -27.840 -24.106 1.00 58.97 179 GLU A O 1
ATOM 1387 N N . ARG A 1 180 ? 11.793 -28.545 -22.726 1.00 63.16 180 ARG A N 1
ATOM 1388 C CA . ARG A 1 180 ? 12.498 -27.245 -22.749 1.00 63.16 180 ARG A CA 1
ATOM 1389 C C . ARG A 1 180 ? 12.949 -26.891 -24.164 1.00 63.16 180 ARG A C 1
ATOM 1391 O O . ARG A 1 180 ? 12.951 -25.720 -24.537 1.00 63.16 180 ARG A O 1
ATOM 1398 N N . LYS A 1 181 ? 13.353 -27.876 -24.973 1.00 61.81 181 LYS A N 1
ATOM 1399 C CA . LYS A 1 181 ? 13.692 -27.677 -26.390 1.00 61.81 181 LYS A CA 1
ATOM 1400 C C . LYS A 1 181 ? 12.453 -27.342 -27.234 1.00 61.81 181 LYS A C 1
ATOM 1402 O O . LYS A 1 181 ? 12.521 -26.384 -27.994 1.00 61.81 181 LYS A O 1
ATOM 1407 N N . ALA A 1 182 ? 11.325 -28.031 -27.051 1.00 61.09 182 ALA A N 1
ATOM 1408 C CA . ALA A 1 182 ? 10.065 -27.720 -27.736 1.00 61.09 182 ALA A CA 1
ATOM 1409 C C . ALA A 1 182 ? 9.561 -26.298 -27.410 1.00 61.09 182 ALA A C 1
ATOM 1411 O O . ALA A 1 182 ? 9.337 -25.503 -28.320 1.00 61.09 182 ALA A O 1
ATOM 1412 N N . ARG A 1 183 ? 9.512 -25.921 -26.123 1.00 62.41 183 ARG A N 1
ATOM 1413 C CA . ARG A 1 183 ? 9.168 -24.556 -25.674 1.00 62.41 183 ARG A CA 1
ATOM 1414 C C . ARG A 1 183 ? 10.101 -23.481 -26.255 1.00 62.41 183 ARG A C 1
ATOM 1416 O O . ARG A 1 183 ? 9.627 -22.414 -26.637 1.00 62.41 183 ARG A O 1
ATOM 1423 N N . ARG A 1 184 ? 11.416 -23.745 -26.347 1.00 62.97 184 ARG A N 1
ATOM 1424 C CA . ARG A 1 184 ? 12.392 -22.838 -26.995 1.00 62.97 184 ARG A CA 1
ATOM 1425 C C . ARG A 1 184 ? 12.127 -22.700 -28.497 1.00 62.97 184 ARG A C 1
ATOM 1427 O O . ARG A 1 184 ? 12.081 -21.579 -28.992 1.00 62.97 184 ARG A O 1
ATOM 1434 N N . ASN A 1 185 ? 11.895 -23.812 -29.196 1.00 64.31 185 ASN A N 1
ATOM 1435 C CA . ASN A 1 185 ? 11.577 -23.803 -30.623 1.00 64.31 185 ASN A CA 1
ATOM 1436 C C . ASN A 1 185 ? 10.292 -23.005 -30.906 1.00 64.31 185 ASN A C 1
ATOM 1438 O O . ASN A 1 185 ? 10.309 -22.130 -31.766 1.00 64.31 185 ASN A O 1
ATOM 1442 N N . LEU A 1 186 ? 9.211 -23.238 -30.151 1.00 64.56 186 LEU A N 1
ATOM 1443 C CA . LEU A 1 186 ? 7.957 -22.490 -30.295 1.00 64.56 186 LEU A CA 1
ATOM 1444 C C . LEU A 1 186 ? 8.140 -20.995 -30.012 1.00 64.56 186 LEU A C 1
ATOM 1446 O O . LEU A 1 186 ? 7.695 -20.171 -30.804 1.00 64.56 186 LEU A O 1
ATOM 1450 N N . ARG A 1 187 ? 8.858 -20.624 -28.941 1.00 61.25 187 ARG A N 1
ATOM 1451 C CA . ARG A 1 187 ? 9.148 -19.212 -28.636 1.00 61.25 187 ARG A CA 1
ATOM 1452 C C . ARG A 1 187 ? 9.907 -18.517 -29.778 1.00 61.25 187 ARG A C 1
ATOM 1454 O O . ARG A 1 187 ? 9.559 -17.394 -30.131 1.00 61.25 187 ARG A O 1
ATOM 1461 N N . SER A 1 188 ? 10.848 -19.213 -30.423 1.00 61.16 188 SER A N 1
ATOM 1462 C CA . SER A 1 188 ? 11.599 -18.684 -31.574 1.00 61.16 188 SER A CA 1
ATOM 1463 C C . SER A 1 188 ? 10.754 -18.427 -32.837 1.00 61.16 188 SER A C 1
ATOM 1465 O O . SER A 1 188 ? 11.212 -17.738 -33.744 1.00 61.16 188 SER A O 1
ATOM 1467 N N . LEU A 1 189 ? 9.509 -18.924 -32.906 1.00 62.75 189 LEU A N 1
ATOM 1468 C CA . LEU A 1 189 ? 8.569 -18.594 -33.988 1.00 62.75 189 LEU A CA 1
ATOM 1469 C C . LEU A 1 189 ? 7.901 -17.221 -33.791 1.00 62.75 189 LEU A C 1
ATOM 1471 O O . LEU A 1 189 ? 7.485 -16.599 -34.771 1.00 62.75 189 LEU A O 1
ATOM 1475 N N . PHE A 1 190 ? 7.793 -16.748 -32.547 1.00 56.72 190 PHE A N 1
ATOM 1476 C CA . PHE A 1 190 ? 7.172 -15.461 -32.189 1.00 56.72 190 PHE A CA 1
ATOM 1477 C C . PHE A 1 190 ? 8.196 -14.330 -32.074 1.00 56.72 190 PHE A C 1
ATOM 1479 O O . PHE A 1 190 ? 7.871 -13.152 -32.214 1.00 56.72 190 PHE A O 1
ATOM 1486 N N . GLU A 1 191 ? 9.469 -14.680 -31.908 1.00 52.50 191 GLU A N 1
ATOM 1487 C CA . GLU A 1 191 ? 10.565 -13.770 -32.201 1.00 52.50 191 GLU A CA 1
ATOM 1488 C C . GLU A 1 191 ? 10.475 -13.369 -33.684 1.00 52.50 191 GLU A C 1
ATOM 1490 O O . GLU A 1 191 ? 10.848 -14.126 -34.584 1.00 52.50 191 GLU A O 1
ATOM 1495 N N . ARG A 1 192 ? 9.977 -12.148 -33.959 1.00 42.28 192 ARG A N 1
ATOM 1496 C CA . ARG A 1 192 ? 10.259 -11.451 -35.226 1.00 42.28 192 ARG A CA 1
ATOM 1497 C C . ARG A 1 192 ? 11.734 -11.674 -35.506 1.00 42.28 192 ARG A C 1
ATOM 1499 O O . ARG A 1 192 ? 12.523 -11.297 -34.641 1.00 42.28 192 ARG A O 1
ATOM 1506 N N . GLN A 1 193 ? 12.076 -12.249 -36.668 1.00 37.31 193 GLN A N 1
ATOM 1507 C CA . GLN A 1 193 ? 13.467 -12.485 -37.064 1.00 37.31 193 GLN A CA 1
ATOM 1508 C C . GLN A 1 193 ? 14.295 -11.274 -36.653 1.00 37.31 193 GLN A C 1
ATOM 1510 O O . GLN A 1 193 ? 14.148 -10.196 -37.240 1.00 37.31 193 GLN A O 1
ATOM 1515 N N . ALA A 1 194 ? 15.110 -11.448 -35.608 1.00 34.66 194 ALA A N 1
ATOM 1516 C CA . ALA A 1 194 ? 16.033 -10.416 -35.196 1.00 34.66 194 ALA A CA 1
ATOM 1517 C C . ALA A 1 194 ? 16.834 -10.067 -36.446 1.00 34.66 194 ALA A C 1
ATOM 1519 O O . ALA A 1 194 ? 17.255 -10.973 -37.174 1.00 34.66 194 ALA A O 1
ATOM 1520 N N . VAL A 1 195 ? 17.003 -8.772 -36.724 1.00 35.78 195 VAL A N 1
ATOM 1521 C CA . VAL A 1 195 ? 17.912 -8.332 -37.785 1.00 35.78 195 VAL A CA 1
ATOM 1522 C C . VAL A 1 195 ? 19.235 -9.040 -37.504 1.00 35.78 195 VAL A C 1
ATOM 1524 O O . VAL A 1 195 ? 19.809 -8.833 -36.433 1.00 35.78 195 VAL A O 1
ATOM 1527 N N . LEU A 1 196 ? 19.598 -9.976 -38.390 1.00 33.50 196 LEU A N 1
ATOM 1528 C CA . LEU A 1 196 ? 20.443 -11.131 -38.064 1.00 33.50 196 LEU A CA 1
ATOM 1529 C C . LEU A 1 196 ? 21.713 -10.695 -37.317 1.00 33.50 196 LEU A C 1
ATOM 1531 O O . LEU A 1 196 ? 22.621 -10.136 -37.927 1.00 33.50 196 LEU A O 1
ATOM 1535 N N . GLY A 1 197 ? 21.756 -10.948 -36.001 1.00 46.22 197 GLY A N 1
ATOM 1536 C CA . GLY A 1 197 ? 22.885 -10.600 -35.124 1.00 46.22 197 GLY A CA 1
ATOM 1537 C C . GLY A 1 197 ? 22.600 -9.665 -33.934 1.00 46.22 197 GLY A C 1
ATOM 1538 O O . GLY A 1 197 ? 23.516 -9.435 -33.149 1.00 46.22 197 GLY A O 1
ATOM 1539 N N . LEU A 1 198 ? 21.383 -9.136 -33.752 1.00 54.38 198 LEU A N 1
ATOM 1540 C CA . LEU A 1 198 ? 21.037 -8.272 -32.603 1.00 54.38 198 LEU A CA 1
ATOM 1541 C C . LEU A 1 198 ? 20.368 -9.038 -31.441 1.00 54.38 198 LEU A C 1
ATOM 1543 O O . LEU A 1 198 ? 19.378 -9.737 -31.639 1.00 54.38 198 LEU A O 1
ATOM 1547 N N . ASP A 1 199 ? 20.896 -8.868 -30.221 1.00 75.06 199 ASP A N 1
ATOM 1548 C CA . ASP A 1 199 ? 20.356 -9.437 -28.970 1.00 75.06 199 ASP A CA 1
ATOM 1549 C C . ASP A 1 199 ? 18.968 -8.826 -28.654 1.00 75.06 199 ASP A C 1
ATOM 1551 O O . ASP A 1 199 ? 18.835 -7.595 -28.677 1.00 75.06 199 ASP A O 1
ATOM 1555 N N . PRO A 1 200 ? 17.926 -9.623 -28.333 1.00 77.25 200 PRO A N 1
ATOM 1556 C CA . PRO A 1 200 ? 16.593 -9.098 -28.016 1.00 77.25 200 PRO A CA 1
ATOM 1557 C C . PRO A 1 200 ? 16.590 -8.126 -26.823 1.00 77.25 200 PRO A C 1
ATOM 1559 O O . PRO A 1 200 ? 15.779 -7.197 -26.793 1.00 77.25 200 PRO A O 1
ATOM 1562 N N . ARG A 1 201 ? 17.538 -8.261 -25.885 1.00 84.56 201 ARG A N 1
ATOM 1563 C CA . ARG A 1 201 ? 17.724 -7.327 -24.764 1.00 84.56 201 ARG A CA 1
ATOM 1564 C C . ARG A 1 201 ? 18.169 -5.941 -25.236 1.00 84.56 201 ARG A C 1
ATOM 1566 O O . ARG A 1 201 ? 17.760 -4.945 -24.646 1.00 84.56 201 ARG A O 1
ATOM 1573 N N . ALA A 1 202 ? 18.951 -5.841 -26.318 1.00 86.31 202 ALA A N 1
ATOM 1574 C CA . ALA A 1 202 ? 19.316 -4.549 -26.912 1.00 86.31 202 ALA A CA 1
ATOM 1575 C C . ALA A 1 202 ? 18.104 -3.876 -27.555 1.00 86.31 202 ALA A C 1
ATOM 1577 O O . ALA A 1 202 ? 17.885 -2.685 -27.352 1.00 86.31 202 ALA A O 1
ATOM 1578 N N . ALA A 1 203 ? 17.298 -4.646 -28.293 1.00 81.06 203 ALA A N 1
ATOM 1579 C CA . ALA A 1 203 ? 16.077 -4.131 -28.901 1.00 81.06 203 ALA A CA 1
ATOM 1580 C C . ALA A 1 203 ? 15.115 -3.589 -27.831 1.00 81.06 203 ALA A C 1
ATOM 1582 O O . ALA A 1 203 ? 14.638 -2.467 -27.965 1.00 81.06 203 ALA A O 1
ATOM 1583 N N . ALA A 1 204 ? 14.894 -4.336 -26.743 1.00 80.44 204 ALA A N 1
ATOM 1584 C CA . ALA A 1 204 ? 14.077 -3.900 -25.611 1.00 80.44 204 ALA A CA 1
ATOM 1585 C C . ALA A 1 204 ? 14.634 -2.654 -24.898 1.00 80.44 204 ALA A C 1
ATOM 1587 O O . ALA A 1 204 ? 13.891 -1.707 -24.663 1.00 80.44 204 ALA A O 1
ATOM 1588 N N . PHE A 1 205 ? 15.942 -2.602 -24.626 1.00 87.94 205 PHE A N 1
ATOM 1589 C CA . PHE A 1 205 ? 16.589 -1.456 -23.968 1.00 87.94 205 PHE A CA 1
ATOM 1590 C C . PHE A 1 205 ? 16.599 -0.166 -24.816 1.00 87.94 205 PHE A C 1
ATOM 1592 O O . PHE A 1 205 ? 16.881 0.915 -24.311 1.00 87.94 205 PHE A O 1
ATOM 1599 N N . CYS A 1 206 ? 16.323 -0.247 -26.119 1.00 86.00 206 CYS A N 1
ATOM 1600 C CA . CYS A 1 206 ? 16.238 0.922 -27.002 1.00 86.00 206 CYS A CA 1
ATOM 1601 C C . CYS A 1 206 ? 14.795 1.327 -27.345 1.00 86.00 206 CYS A C 1
ATOM 1603 O O . CYS A 1 206 ? 14.596 2.194 -28.198 1.00 86.00 206 CYS A O 1
ATOM 1605 N N . ARG A 1 207 ? 13.780 0.721 -26.714 1.00 74.94 207 ARG A N 1
ATOM 1606 C CA . ARG A 1 207 ? 12.373 1.034 -26.993 1.00 74.94 207 ARG A CA 1
ATOM 1607 C C . ARG A 1 207 ? 11.918 2.328 -26.304 1.00 74.94 207 ARG A C 1
ATOM 1609 O O . ARG A 1 207 ? 12.058 2.444 -25.090 1.00 74.94 207 ARG A O 1
ATOM 1616 N N . PRO A 1 208 ? 11.311 3.280 -27.040 1.00 69.19 208 PRO A N 1
ATOM 1617 C CA . PRO A 1 208 ? 10.761 4.504 -26.456 1.00 69.19 208 PRO A CA 1
ATOM 1618 C C . PRO A 1 208 ? 9.436 4.278 -25.708 1.00 69.19 208 PRO A C 1
ATOM 1620 O O . PRO A 1 208 ? 8.981 5.176 -25.009 1.00 69.19 208 PRO A O 1
ATOM 1623 N N . ASP A 1 209 ? 8.805 3.111 -25.871 1.00 61.22 209 ASP A N 1
ATOM 1624 C CA . ASP A 1 209 ? 7.555 2.711 -25.216 1.00 61.22 209 ASP A CA 1
ATOM 1625 C C . ASP A 1 209 ? 7.782 1.805 -23.989 1.00 61.22 209 ASP A C 1
ATOM 1627 O O . ASP A 1 209 ? 6.926 0.984 -23.676 1.00 61.22 209 ASP A O 1
ATOM 1631 N N . GLY A 1 210 ? 8.946 1.921 -23.335 1.00 61.19 210 GLY A N 1
ATOM 1632 C CA . GLY A 1 210 ? 9.327 1.136 -22.154 1.00 61.19 210 GLY A CA 1
ATOM 1633 C C . GLY A 1 210 ? 9.304 1.905 -20.829 1.00 61.19 210 GLY A C 1
ATOM 1634 O O . GLY A 1 210 ? 9.225 3.137 -20.827 1.00 61.19 210 GLY A O 1
ATOM 1635 N N . PRO A 1 211 ? 9.418 1.191 -19.695 1.00 67.50 211 PRO A N 1
ATOM 1636 C CA . PRO A 1 211 ? 9.336 1.773 -18.357 1.00 67.50 211 PRO A CA 1
ATOM 1637 C C . PRO A 1 211 ? 10.564 2.623 -17.996 1.00 67.50 211 PRO A C 1
ATOM 1639 O O . PRO A 1 211 ? 11.710 2.271 -18.298 1.00 67.50 211 PRO A O 1
ATOM 1642 N N . GLU A 1 212 ? 10.361 3.721 -17.256 1.00 78.31 212 GLU A N 1
ATOM 1643 C CA . GLU A 1 212 ? 11.468 4.519 -16.705 1.00 78.31 212 GLU A CA 1
ATOM 1644 C C . GLU A 1 212 ? 12.068 3.854 -15.449 1.00 78.31 212 GLU A C 1
ATOM 1646 O O . GLU A 1 212 ? 11.789 4.233 -14.312 1.00 78.31 212 GLU A O 1
ATOM 1651 N N . VAL A 1 213 ? 12.941 2.862 -15.644 1.00 82.12 213 VAL A N 1
ATOM 1652 C CA . VAL A 1 213 ? 13.555 2.103 -14.531 1.00 82.12 213 VAL A CA 1
ATOM 1653 C C . VAL A 1 213 ? 14.754 2.794 -13.861 1.00 82.12 213 VAL A C 1
ATOM 1655 O O . VAL A 1 213 ? 15.152 2.420 -12.758 1.00 82.12 213 VAL A O 1
ATOM 1658 N N . PHE A 1 214 ? 15.331 3.823 -14.493 1.00 83.06 214 PHE A N 1
ATOM 1659 C CA . PHE A 1 214 ? 16.514 4.551 -13.996 1.00 83.06 214 PHE A CA 1
ATOM 1660 C C . PHE A 1 214 ? 16.186 5.914 -13.356 1.00 83.06 214 PHE A C 1
ATOM 1662 O O . PHE A 1 214 ? 17.074 6.749 -13.176 1.00 83.06 214 PHE A O 1
ATOM 1669 N N . ALA A 1 215 ? 14.925 6.151 -12.982 1.00 73.50 215 ALA A N 1
ATOM 1670 C CA . ALA A 1 215 ? 14.543 7.332 -12.213 1.00 73.50 215 ALA A CA 1
ATOM 1671 C C . ALA A 1 215 ? 15.317 7.391 -10.876 1.00 73.50 215 ALA A C 1
ATOM 1673 O O . ALA A 1 215 ? 15.337 6.432 -10.102 1.00 73.50 215 ALA A O 1
ATOM 1674 N N . SER A 1 216 ? 15.973 8.523 -10.600 1.00 62.22 216 SER A N 1
ATOM 1675 C CA . SER A 1 216 ? 16.899 8.694 -9.466 1.00 62.22 216 SER A CA 1
ATOM 1676 C C . SER A 1 216 ? 16.310 9.452 -8.264 1.00 62.22 216 SER A C 1
ATOM 1678 O O . SER A 1 216 ? 17.019 9.741 -7.294 1.00 62.22 216 SER A O 1
ATOM 1680 N N . VAL A 1 217 ? 15.016 9.783 -8.319 1.00 58.34 217 VAL A N 1
ATOM 1681 C CA . VAL A 1 217 ? 14.290 10.539 -7.290 1.00 58.34 217 VAL A CA 1
ATOM 1682 C C . VAL A 1 217 ? 13.080 9.734 -6.827 1.00 58.34 217 VAL A C 1
ATOM 1684 O O . VAL A 1 217 ? 12.151 9.505 -7.594 1.00 58.34 217 VAL A O 1
ATOM 1687 N N . ALA A 1 218 ? 13.088 9.336 -5.555 1.00 58.62 218 ALA A N 1
ATOM 1688 C CA . ALA A 1 218 ? 11.890 8.869 -4.871 1.00 58.62 218 ALA A CA 1
ATOM 1689 C C . ALA A 1 218 ? 11.136 10.081 -4.308 1.00 58.62 218 ALA A C 1
ATOM 1691 O O . ALA A 1 218 ? 11.716 10.885 -3.576 1.00 58.62 218 ALA A O 1
ATOM 1692 N N . HIS A 1 219 ? 9.855 10.212 -4.643 1.00 64.88 219 HIS A N 1
ATOM 1693 C CA . HIS A 1 219 ? 8.985 11.266 -4.120 1.00 64.88 219 HIS A CA 1
ATOM 1694 C C . HIS A 1 219 ? 8.250 10.785 -2.860 1.00 64.88 219 HIS A C 1
ATOM 1696 O O . HIS A 1 219 ? 7.866 9.619 -2.775 1.00 64.88 219 HIS A O 1
ATOM 1702 N N . GLY A 1 220 ? 7.968 11.679 -1.904 1.00 61.72 220 GLY A N 1
ATOM 1703 C CA . GLY A 1 220 ? 7.245 11.324 -0.669 1.00 61.72 220 GLY A CA 1
ATOM 1704 C C . GLY A 1 220 ? 5.844 10.729 -0.903 1.00 61.72 220 GLY A C 1
ATOM 1705 O O . GLY A 1 220 ? 5.344 9.970 -0.080 1.00 61.72 220 GLY A O 1
ATOM 1706 N N . SER A 1 221 ? 5.226 10.989 -2.060 1.00 66.38 221 SER A N 1
ATOM 1707 C CA . SER A 1 221 ? 3.980 10.346 -2.508 1.00 66.38 221 SER A CA 1
ATOM 1708 C C . SER A 1 221 ? 4.119 8.832 -2.735 1.00 66.38 221 SER A C 1
ATOM 1710 O O . SER A 1 221 ? 3.169 8.084 -2.502 1.00 66.38 221 SER A O 1
ATOM 1712 N N . GLN A 1 222 ? 5.306 8.368 -3.138 1.00 72.94 222 GLN A N 1
ATOM 1713 C CA . GLN A 1 222 ? 5.607 6.971 -3.459 1.00 72.94 222 GLN A CA 1
ATOM 1714 C C . GLN A 1 222 ? 5.912 6.120 -2.216 1.00 72.94 222 GLN A C 1
ATOM 1716 O O . GLN A 1 222 ? 5.973 4.898 -2.335 1.00 72.94 222 GLN A O 1
ATOM 1721 N N . ILE A 1 223 ? 6.051 6.722 -1.025 1.00 83.06 223 ILE A N 1
ATOM 1722 C CA . ILE A 1 223 ? 6.331 6.014 0.242 1.00 83.06 223 ILE A CA 1
ATOM 1723 C C . ILE A 1 223 ? 5.324 4.880 0.518 1.00 83.06 223 ILE A C 1
ATOM 1725 O O . ILE A 1 223 ? 5.662 3.857 1.110 1.00 83.06 223 ILE A O 1
ATOM 1729 N N . TYR A 1 224 ? 4.078 5.046 0.063 1.00 82.44 224 TYR A N 1
ATOM 1730 C CA . TYR A 1 224 ? 2.980 4.106 0.296 1.00 82.44 224 TYR A CA 1
ATOM 1731 C C . TYR A 1 224 ? 2.952 2.928 -0.689 1.00 82.44 224 TYR A C 1
ATOM 1733 O O . TYR A 1 224 ? 2.220 1.962 -0.465 1.00 82.44 224 TYR A O 1
ATOM 1741 N N . LEU A 1 225 ? 3.758 2.983 -1.751 1.00 78.94 225 LEU A N 1
ATOM 1742 C CA . LEU A 1 225 ? 3.909 1.926 -2.747 1.00 78.94 225 LEU A CA 1
ATOM 1743 C C . LEU A 1 225 ? 5.118 1.054 -2.389 1.00 78.94 225 LEU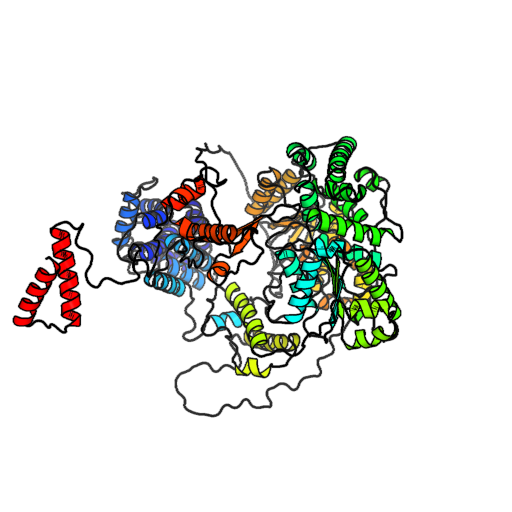 A C 1
ATOM 1745 O O . LEU A 1 225 ? 6.157 1.578 -1.989 1.00 78.94 225 LEU A O 1
ATOM 1749 N N . ARG A 1 226 ? 5.041 -0.263 -2.606 1.00 80.25 226 ARG A N 1
ATOM 1750 C CA . ARG A 1 226 ? 6.243 -1.118 -2.589 1.00 80.25 226 ARG A CA 1
ATOM 1751 C C . ARG A 1 226 ? 7.218 -0.665 -3.681 1.00 80.25 226 ARG A C 1
ATOM 1753 O O . ARG A 1 226 ? 6.779 -0.213 -4.738 1.00 80.25 226 ARG A O 1
ATOM 1760 N N . ASP A 1 227 ? 8.518 -0.739 -3.416 1.00 82.56 227 ASP A N 1
ATOM 1761 C CA . ASP A 1 227 ? 9.559 -0.424 -4.399 1.00 82.56 227 ASP A CA 1
ATOM 1762 C C . ASP A 1 227 ? 10.040 -1.727 -5.060 1.00 82.56 227 ASP A C 1
ATOM 1764 O O . ASP A 1 227 ? 10.597 -2.570 -4.355 1.00 82.56 227 ASP A O 1
ATOM 1768 N N . PRO A 1 228 ? 9.824 -1.943 -6.372 1.00 78.94 228 PRO A N 1
ATOM 1769 C CA . PRO A 1 228 ? 10.337 -3.133 -7.052 1.00 78.94 228 PRO A CA 1
ATOM 1770 C C . PRO A 1 228 ? 11.871 -3.120 -7.171 1.00 78.94 228 PRO A C 1
ATOM 1772 O O . PRO A 1 228 ? 12.468 -4.155 -7.452 1.00 78.94 228 PRO A O 1
ATOM 1775 N N . PHE A 1 229 ? 12.515 -1.970 -6.940 1.00 86.00 229 PHE A N 1
ATOM 1776 C CA . PHE A 1 229 ? 13.948 -1.770 -7.129 1.00 86.00 229 PHE A CA 1
ATOM 1777 C C . PHE A 1 229 ? 14.731 -1.546 -5.827 1.00 86.00 229 PHE A C 1
ATOM 1779 O O . PHE A 1 229 ? 15.888 -1.111 -5.898 1.00 86.00 229 PHE A O 1
ATOM 1786 N N . ASP A 1 230 ? 14.116 -1.797 -4.663 1.00 87.75 230 ASP A N 1
ATOM 1787 C CA . ASP A 1 230 ? 14.829 -1.830 -3.379 1.00 87.75 230 ASP A CA 1
ATOM 1788 C C . ASP A 1 230 ? 15.942 -2.884 -3.415 1.00 87.75 230 ASP A C 1
ATOM 1790 O O . ASP A 1 230 ? 15.833 -3.881 -4.130 1.00 87.75 230 ASP A O 1
ATOM 1794 N N . VAL A 1 231 ? 17.005 -2.688 -2.639 1.00 88.88 231 VAL A N 1
ATOM 1795 C CA . VAL A 1 231 ? 18.120 -3.634 -2.518 1.00 88.88 231 VAL A CA 1
ATOM 1796 C C . VAL A 1 231 ? 18.450 -3.798 -1.035 1.00 88.88 231 VAL A C 1
ATOM 1798 O O . VAL A 1 231 ? 18.842 -2.842 -0.372 1.00 88.88 231 VAL A O 1
ATOM 1801 N N . GLU A 1 232 ? 18.289 -5.012 -0.507 1.00 86.12 232 GLU A N 1
ATOM 1802 C CA . GLU A 1 232 ? 18.364 -5.285 0.940 1.00 86.12 232 GLU A CA 1
ATOM 1803 C C . GLU A 1 232 ? 19.761 -5.064 1.539 1.00 86.12 232 GLU A C 1
ATOM 1805 O O . GLU A 1 232 ? 19.868 -4.641 2.689 1.00 86.12 232 GLU A O 1
ATOM 1810 N N . SER A 1 233 ? 20.824 -5.282 0.756 1.00 87.38 233 SER A N 1
ATOM 1811 C CA . SER A 1 233 ? 22.211 -5.009 1.161 1.00 87.38 233 SER A CA 1
ATOM 1812 C C . SER A 1 233 ? 22.473 -3.513 1.396 1.00 87.38 233 SER A C 1
ATOM 1814 O O . SER A 1 233 ? 23.268 -3.145 2.264 1.00 87.38 233 SER A O 1
ATOM 1816 N N . ILE A 1 234 ? 21.754 -2.633 0.687 1.00 89.38 234 ILE A N 1
ATOM 1817 C CA . ILE A 1 234 ? 21.889 -1.183 0.826 1.00 89.38 234 ILE A CA 1
ATOM 1818 C C . ILE A 1 234 ? 21.311 -0.738 2.172 1.00 89.38 234 ILE A C 1
ATOM 1820 O O . ILE A 1 234 ? 20.111 -0.864 2.440 1.00 89.38 234 ILE A O 1
ATOM 1824 N N . HIS A 1 235 ? 22.192 -0.161 2.995 1.00 91.69 235 HIS A N 1
ATOM 1825 C CA . HIS A 1 235 ? 21.929 0.291 4.367 1.00 91.69 235 HIS A CA 1
ATOM 1826 C C . HIS A 1 235 ? 21.489 -0.831 5.324 1.00 91.69 235 HIS A C 1
ATOM 1828 O O . HIS A 1 235 ? 20.715 -0.576 6.249 1.00 91.69 235 HIS A O 1
ATOM 1834 N N . ALA A 1 236 ? 21.999 -2.054 5.125 1.00 90.38 236 ALA A N 1
ATOM 1835 C CA . ALA A 1 236 ? 21.683 -3.234 5.940 1.00 90.38 236 ALA A CA 1
ATOM 1836 C C . ALA A 1 236 ? 21.751 -2.976 7.462 1.00 90.38 236 ALA A C 1
ATOM 1838 O O . ALA A 1 236 ? 20.798 -3.287 8.169 1.00 90.38 236 ALA A O 1
ATOM 1839 N N . GLU A 1 237 ? 22.793 -2.296 7.959 1.00 91.19 237 GLU A N 1
ATOM 1840 C CA . GLU A 1 237 ? 22.932 -1.935 9.384 1.00 91.19 237 GLU A CA 1
ATOM 1841 C C . GLU A 1 237 ? 21.711 -1.167 9.930 1.00 91.19 237 GLU A C 1
ATOM 1843 O O . GLU A 1 237 ? 21.213 -1.457 11.020 1.00 91.19 237 GLU A O 1
ATOM 1848 N N . VAL A 1 238 ? 21.179 -0.210 9.160 1.00 93.44 238 VAL A N 1
ATOM 1849 C CA . VAL A 1 238 ? 20.004 0.578 9.563 1.00 93.44 238 VAL A CA 1
ATOM 1850 C C . VAL A 1 238 ? 18.755 -0.298 9.579 1.00 93.44 238 VAL A C 1
ATOM 1852 O O . VAL A 1 238 ? 17.936 -0.175 10.491 1.00 93.44 238 VAL A O 1
ATOM 1855 N N . ARG A 1 239 ? 18.610 -1.188 8.586 1.00 93.62 239 ARG A N 1
ATOM 1856 C CA . ARG A 1 239 ? 17.493 -2.142 8.490 1.00 93.62 239 ARG A CA 1
ATOM 1857 C C . ARG A 1 239 ? 17.499 -3.107 9.675 1.00 93.62 239 ARG A C 1
ATOM 1859 O O . ARG A 1 239 ? 16.445 -3.326 10.268 1.00 93.62 239 ARG A O 1
ATOM 1866 N N . ASP A 1 240 ? 18.670 -3.599 10.075 1.00 92.31 240 ASP A N 1
ATOM 1867 C CA . ASP A 1 240 ? 18.849 -4.482 11.231 1.00 92.31 240 ASP A CA 1
ATOM 1868 C C . ASP A 1 240 ? 18.523 -3.771 12.551 1.00 92.31 240 ASP A C 1
ATOM 1870 O O . ASP A 1 240 ? 17.733 -4.273 13.357 1.00 92.31 240 ASP A O 1
ATOM 1874 N N . VAL A 1 241 ? 19.073 -2.571 12.777 1.00 94.38 241 VAL A N 1
ATOM 1875 C CA . VAL A 1 241 ? 18.800 -1.771 13.986 1.00 94.38 241 VAL A CA 1
ATOM 1876 C C . VAL A 1 241 ? 17.313 -1.412 14.079 1.00 94.38 241 VAL A C 1
ATOM 1878 O O . VAL A 1 241 ? 16.723 -1.500 15.163 1.00 94.38 241 VAL A O 1
ATOM 1881 N N . PHE A 1 242 ? 16.689 -1.054 12.953 1.00 95.75 242 PHE A N 1
ATOM 1882 C CA . PHE A 1 242 ? 15.257 -0.781 12.864 1.00 95.75 242 PHE A CA 1
ATOM 1883 C C . PHE A 1 242 ? 14.411 -2.033 13.128 1.00 95.75 242 PHE A C 1
ATOM 1885 O O . PHE A 1 242 ? 13.511 -1.981 13.969 1.00 95.75 242 PHE A O 1
ATOM 1892 N N . HIS A 1 243 ? 14.730 -3.171 12.498 1.00 92.94 243 HIS A N 1
ATOM 1893 C CA . HIS A 1 243 ? 14.062 -4.455 12.741 1.00 92.94 243 HIS A CA 1
ATOM 1894 C C . HIS A 1 243 ? 14.086 -4.801 14.232 1.00 92.94 243 HIS A C 1
ATOM 1896 O O . HIS A 1 243 ? 13.066 -5.199 14.800 1.00 92.94 243 HIS A O 1
ATOM 1902 N N . GLN A 1 244 ? 15.233 -4.625 14.895 1.00 91.00 244 GLN A N 1
ATOM 1903 C CA . GLN A 1 244 ? 15.367 -4.859 16.332 1.00 91.00 244 GLN A CA 1
ATOM 1904 C C . GLN A 1 244 ? 14.466 -3.931 17.159 1.00 91.00 244 GLN A C 1
ATOM 1906 O O . GLN A 1 244 ? 13.845 -4.404 18.112 1.00 91.00 244 GLN A O 1
ATOM 1911 N N . GLN A 1 245 ? 14.339 -2.644 16.807 1.00 93.31 245 GLN A N 1
ATOM 1912 C CA . GLN A 1 245 ? 13.435 -1.735 17.530 1.00 93.31 245 GLN A CA 1
ATOM 1913 C C . GLN A 1 245 ? 11.963 -2.095 17.314 1.00 93.31 245 GLN A C 1
ATOM 1915 O O . GLN A 1 245 ? 11.217 -2.143 18.290 1.00 93.31 245 GLN A O 1
ATOM 1920 N N . VAL A 1 246 ? 11.553 -2.415 16.082 1.00 93.44 246 VAL A N 1
ATOM 1921 C CA . VAL A 1 246 ? 10.184 -2.870 15.782 1.00 93.44 246 VAL A CA 1
ATOM 1922 C C . VAL A 1 246 ? 9.867 -4.158 16.546 1.00 93.44 246 VAL A C 1
ATOM 1924 O O . VAL A 1 246 ? 8.856 -4.217 17.235 1.00 93.44 246 VAL A O 1
ATOM 1927 N N . THR A 1 247 ? 10.777 -5.139 16.528 1.00 89.44 247 THR A N 1
ATOM 1928 C CA . THR A 1 247 ? 10.621 -6.410 17.263 1.00 89.44 247 THR A CA 1
ATOM 1929 C C . THR A 1 247 ? 10.474 -6.177 18.769 1.00 89.44 247 THR A C 1
ATOM 1931 O O . THR A 1 247 ? 9.647 -6.809 19.423 1.00 89.44 247 THR A O 1
ATOM 1934 N N . ARG A 1 248 ? 11.251 -5.250 19.347 1.00 89.00 248 ARG A N 1
ATOM 1935 C CA . ARG A 1 248 ? 11.118 -4.871 20.764 1.00 89.00 248 ARG A CA 1
ATOM 1936 C C . ARG A 1 248 ? 9.770 -4.206 21.049 1.00 89.00 248 ARG A C 1
ATOM 1938 O O . ARG A 1 248 ? 9.145 -4.543 22.047 1.00 89.00 248 ARG A O 1
ATOM 1945 N N . ALA A 1 249 ? 9.319 -3.310 20.175 1.00 91.31 249 ALA A N 1
ATOM 1946 C CA . ALA A 1 249 ? 8.044 -2.605 20.296 1.00 91.31 249 ALA A CA 1
ATOM 1947 C C . ALA A 1 249 ? 6.808 -3.508 20.089 1.00 91.31 249 ALA A C 1
ATOM 1949 O O . ALA A 1 249 ? 5.721 -3.151 20.541 1.00 91.31 249 ALA A O 1
ATOM 1950 N N . SER A 1 250 ? 6.973 -4.680 19.465 1.00 87.69 250 SER A N 1
ATOM 1951 C CA . SER A 1 250 ? 5.950 -5.727 19.336 1.00 87.69 250 SER A CA 1
ATOM 1952 C C . SER A 1 250 ? 6.034 -6.838 20.401 1.00 87.69 250 SER A C 1
ATOM 1954 O O . SER A 1 250 ? 5.201 -7.740 20.403 1.00 87.69 250 SER A O 1
ATOM 1956 N N . THR A 1 251 ? 7.036 -6.829 21.293 1.00 85.00 251 THR A N 1
ATOM 1957 C CA . THR A 1 251 ? 7.286 -7.925 22.257 1.00 85.00 251 THR A CA 1
ATOM 1958 C C . THR A 1 251 ? 6.818 -7.557 23.676 1.00 85.00 251 THR A C 1
ATOM 1960 O O . THR A 1 251 ? 7.354 -6.602 24.251 1.00 85.00 251 THR A O 1
ATOM 1963 N N . PRO A 1 252 ? 5.892 -8.314 24.301 1.00 84.25 252 PRO A N 1
ATOM 1964 C CA . PRO A 1 252 ? 5.277 -7.934 25.578 1.00 84.25 252 PRO A CA 1
ATOM 1965 C C . PRO A 1 252 ? 6.234 -7.648 26.737 1.00 84.25 252 PRO A C 1
ATOM 1967 O O . PRO A 1 252 ? 6.074 -6.647 27.437 1.00 84.25 252 PRO A O 1
ATOM 1970 N N . GLU A 1 253 ? 7.263 -8.472 26.931 1.00 80.81 253 GLU A N 1
ATOM 1971 C CA . GLU A 1 253 ? 8.234 -8.323 28.022 1.00 80.81 253 GLU A CA 1
ATOM 1972 C C . GLU A 1 253 ? 9.069 -7.040 27.898 1.00 80.81 253 GLU A C 1
ATOM 1974 O O . GLU A 1 253 ? 9.577 -6.522 28.899 1.00 80.81 253 GLU A O 1
ATOM 1979 N N . HIS A 1 254 ? 9.218 -6.530 26.673 1.00 81.69 254 HIS A N 1
ATOM 1980 C CA . HIS A 1 254 ? 9.917 -5.286 26.376 1.00 81.69 254 HIS A CA 1
ATOM 1981 C C . HIS A 1 254 ? 8.987 -4.077 26.492 1.00 81.69 254 HIS A C 1
ATOM 1983 O O . HIS A 1 254 ? 9.375 -3.090 27.114 1.00 81.69 254 HIS A O 1
ATOM 1989 N N . VAL A 1 255 ? 7.751 -4.166 25.994 1.00 81.38 255 VAL A N 1
ATOM 1990 C CA . VAL A 1 255 ? 6.756 -3.082 26.081 1.00 81.38 255 VAL A CA 1
ATOM 1991 C C . VAL A 1 255 ? 6.367 -2.786 27.536 1.00 81.38 255 VAL A C 1
ATOM 1993 O O . VAL A 1 255 ? 6.326 -1.624 27.929 1.00 81.38 255 VAL A O 1
ATOM 1996 N N . GLN A 1 256 ? 6.190 -3.810 28.381 1.00 77.00 256 GLN A N 1
ATOM 1997 C CA . GLN A 1 256 ? 5.853 -3.640 29.807 1.00 77.00 256 GLN A CA 1
ATOM 1998 C C . GLN A 1 256 ? 6.945 -2.954 30.649 1.00 77.00 256 GLN A C 1
ATOM 2000 O O . GLN A 1 256 ? 6.660 -2.450 31.735 1.00 77.00 256 GLN A O 1
ATOM 2005 N N . ARG A 1 257 ? 8.205 -2.978 30.195 1.00 71.94 257 ARG A N 1
ATOM 2006 C CA . ARG A 1 257 ? 9.378 -2.465 30.936 1.00 71.94 257 ARG A CA 1
ATOM 2007 C C . ARG A 1 257 ? 10.077 -1.302 30.228 1.00 71.94 257 ARG A C 1
ATOM 2009 O O . ARG A 1 257 ? 11.068 -0.783 30.740 1.00 71.94 257 ARG A O 1
ATOM 2016 N N . GLY A 1 258 ? 9.610 -0.950 29.036 1.00 76.62 258 GLY A N 1
ATOM 2017 C CA . GLY A 1 258 ? 10.274 -0.053 28.105 1.00 76.62 258 GLY A CA 1
ATOM 2018 C C . GLY A 1 258 ? 9.573 1.290 27.939 1.00 76.62 258 GLY A C 1
ATOM 2019 O O . GLY A 1 258 ? 8.675 1.670 28.684 1.00 76.62 258 GLY A O 1
ATOM 2020 N N . HIS A 1 259 ? 10.032 2.014 26.930 1.00 84.19 259 HIS A N 1
ATOM 2021 C CA . HIS A 1 259 ? 9.462 3.253 26.413 1.00 84.19 259 HIS A CA 1
ATOM 2022 C C . HIS A 1 259 ? 9.651 3.243 24.892 1.00 84.19 259 HIS A C 1
ATOM 2024 O O . HIS A 1 259 ? 10.479 2.474 24.388 1.00 84.19 259 HIS A O 1
ATOM 2030 N N . GLY A 1 260 ? 8.907 4.081 24.168 1.00 88.75 260 GLY A N 1
ATOM 2031 C CA . GLY A 1 260 ? 9.061 4.204 22.724 1.00 88.75 260 GLY A CA 1
ATOM 2032 C C . GLY A 1 260 ? 10.471 4.658 22.349 1.00 88.75 260 GLY A C 1
ATOM 2033 O O . GLY A 1 260 ? 11.147 5.352 23.113 1.00 88.75 260 GLY A O 1
ATOM 2034 N N . ARG A 1 261 ? 10.942 4.222 21.182 1.00 90.25 261 ARG A N 1
ATOM 2035 C CA . ARG A 1 261 ? 12.330 4.406 20.736 1.00 90.25 261 ARG A CA 1
ATOM 2036 C C . ARG A 1 261 ? 12.436 5.466 19.656 1.00 90.25 261 ARG A C 1
ATOM 2038 O O . ARG A 1 261 ? 11.518 5.601 18.853 1.00 90.25 261 ARG A O 1
ATOM 2045 N N . THR A 1 262 ? 13.576 6.149 19.594 1.00 92.25 262 THR A N 1
ATOM 2046 C CA . THR A 1 262 ? 13.885 7.097 18.518 1.00 92.25 262 THR A CA 1
ATOM 2047 C C . THR A 1 262 ? 15.165 6.671 17.813 1.00 92.25 262 THR A C 1
ATOM 2049 O O . THR A 1 262 ? 16.241 6.736 18.393 1.00 92.25 262 THR A O 1
ATOM 2052 N N . LEU A 1 263 ? 15.049 6.239 16.559 1.00 94.06 263 LEU A N 1
ATOM 2053 C CA . LEU A 1 263 ? 16.171 5.924 15.681 1.00 94.06 263 LEU A CA 1
ATOM 2054 C C . LEU A 1 263 ? 16.506 7.153 14.830 1.00 94.06 263 LEU A C 1
ATOM 2056 O O . LEU A 1 263 ? 15.723 7.546 13.963 1.00 94.06 263 LEU A O 1
ATOM 2060 N N . LEU A 1 264 ? 17.675 7.747 15.063 1.00 93.88 264 LEU A N 1
ATOM 2061 C CA . LEU A 1 264 ? 18.206 8.817 14.223 1.00 93.88 264 LEU A CA 1
ATOM 2062 C C . LEU A 1 264 ? 18.985 8.224 13.043 1.00 93.88 264 LEU A C 1
ATOM 2064 O O . LEU A 1 264 ? 19.967 7.507 13.232 1.00 93.88 264 LEU A O 1
ATOM 2068 N N . VAL A 1 265 ? 18.547 8.552 11.830 1.00 94.62 265 VAL A N 1
ATOM 2069 C CA . VAL A 1 265 ? 19.180 8.178 10.565 1.00 94.62 265 VAL A CA 1
ATOM 2070 C C . VAL A 1 265 ? 19.782 9.436 9.949 1.00 94.62 265 VAL A C 1
ATOM 2072 O O . VAL A 1 265 ? 19.066 10.329 9.491 1.00 94.62 265 VAL A O 1
ATOM 2075 N N . LEU A 1 266 ? 21.109 9.509 9.953 1.00 92.62 266 LEU A N 1
ATOM 2076 C CA . LEU A 1 266 ? 21.865 10.619 9.375 1.00 92.62 266 LEU A CA 1
ATOM 2077 C C . LEU A 1 266 ? 22.381 10.233 7.991 1.00 92.62 266 LEU A C 1
ATOM 2079 O O . LEU A 1 266 ? 22.779 9.091 7.776 1.00 92.62 266 LEU A O 1
ATOM 2083 N N . GLY A 1 267 ? 22.402 11.168 7.049 1.00 89.25 267 GLY A N 1
ATOM 2084 C CA . GLY A 1 267 ? 23.088 10.953 5.779 1.00 89.25 267 GLY A CA 1
ATOM 2085 C C . GLY A 1 267 ? 22.974 12.131 4.825 1.00 89.25 267 GLY A C 1
ATOM 2086 O O . GLY A 1 267 ? 21.971 12.851 4.821 1.00 89.25 267 GLY A O 1
ATOM 2087 N N . GLU A 1 268 ? 23.981 12.284 3.966 1.00 86.25 268 GLU A N 1
ATOM 2088 C CA . GLU A 1 268 ? 24.074 13.363 2.980 1.00 86.25 268 GLU A CA 1
ATOM 2089 C C . GLU A 1 268 ? 22.882 13.409 1.998 1.00 86.25 268 GLU A C 1
ATOM 2091 O O . GLU A 1 268 ? 22.125 12.447 1.806 1.00 86.25 268 GLU A O 1
ATOM 2096 N N . SER A 1 269 ? 22.743 14.530 1.283 1.00 82.62 269 SER A N 1
ATOM 2097 C CA . SER A 1 269 ? 21.791 14.625 0.172 1.00 82.62 269 SER A CA 1
ATOM 2098 C C . SER A 1 269 ? 22.133 13.606 -0.922 1.00 82.62 269 SER A C 1
ATOM 2100 O O . SER A 1 269 ? 23.255 13.553 -1.425 1.00 82.62 269 SER A O 1
ATOM 2102 N N . GLY A 1 270 ? 21.148 12.787 -1.301 1.00 76.75 270 GLY A N 1
ATOM 2103 C CA . GLY A 1 270 ? 21.320 11.715 -2.286 1.00 76.75 270 GLY A CA 1
ATOM 2104 C C . GLY A 1 270 ? 21.775 10.362 -1.721 1.00 76.75 270 GLY A C 1
ATOM 2105 O O . GLY A 1 270 ? 21.841 9.411 -2.494 1.00 76.75 270 GLY A O 1
ATOM 2106 N N . ALA A 1 271 ? 21.994 10.225 -0.405 1.00 83.38 271 ALA A N 1
ATOM 2107 C CA . ALA A 1 271 ? 22.347 8.948 0.241 1.00 83.38 271 ALA A CA 1
ATOM 2108 C C . ALA A 1 271 ? 21.210 7.894 0.264 1.00 83.38 271 ALA A C 1
ATOM 2110 O O . ALA A 1 271 ? 21.390 6.792 0.773 1.00 83.38 271 ALA A O 1
ATOM 2111 N N . GLY A 1 272 ? 20.028 8.209 -0.282 1.00 86.06 272 GLY A N 1
ATOM 2112 C CA . GLY A 1 272 ? 18.902 7.273 -0.395 1.00 86.06 272 GLY A CA 1
ATOM 2113 C C . GLY A 1 272 ? 17.905 7.279 0.770 1.00 86.06 272 GLY A C 1
ATOM 2114 O O . GLY A 1 272 ? 17.084 6.371 0.832 1.00 86.06 272 GLY A O 1
ATOM 2115 N N . LYS A 1 273 ? 17.930 8.293 1.654 1.00 88.38 273 LYS A N 1
ATOM 2116 C CA . LYS A 1 273 ? 17.064 8.399 2.851 1.00 88.38 273 LYS A CA 1
ATOM 2117 C C . LYS A 1 273 ? 15.589 8.040 2.585 1.00 88.38 273 LYS A C 1
ATOM 2119 O O . LYS A 1 273 ? 15.119 7.024 3.080 1.00 88.38 273 LYS A O 1
ATOM 2124 N N . THR A 1 274 ? 14.884 8.781 1.729 1.00 87.06 274 THR A N 1
ATOM 2125 C CA . THR A 1 274 ? 13.458 8.543 1.409 1.00 87.06 274 THR A CA 1
ATOM 2126 C C . THR A 1 274 ? 13.176 7.147 0.822 1.00 87.06 274 THR A C 1
ATOM 2128 O O . THR A 1 274 ? 12.133 6.559 1.098 1.00 87.06 274 THR A O 1
ATOM 2131 N N . HIS A 1 275 ? 14.112 6.574 0.054 1.00 87.31 275 HIS A N 1
ATOM 2132 C CA . HIS A 1 275 ? 13.991 5.215 -0.497 1.00 87.31 275 HIS A CA 1
ATOM 2133 C C . HIS A 1 275 ? 14.166 4.145 0.595 1.00 87.31 275 HIS A C 1
ATOM 2135 O O . HIS A 1 275 ? 13.360 3.221 0.672 1.00 87.31 275 HIS A O 1
ATOM 2141 N N . LEU A 1 276 ? 15.123 4.324 1.515 1.00 91.38 276 LEU A N 1
ATOM 2142 C CA . LEU A 1 276 ? 15.240 3.484 2.709 1.00 91.38 276 LEU A CA 1
ATOM 2143 C C . LEU A 1 276 ? 13.950 3.534 3.539 1.00 91.38 276 LEU A C 1
ATOM 2145 O O . LEU A 1 276 ? 13.417 2.493 3.896 1.00 91.38 276 LEU A O 1
ATOM 2149 N N . LEU A 1 277 ? 13.394 4.722 3.789 1.00 92.94 277 LEU A N 1
ATOM 2150 C CA . LEU A 1 277 ? 12.145 4.875 4.545 1.00 92.94 277 LEU A CA 1
ATOM 2151 C C . LEU A 1 277 ? 10.948 4.160 3.885 1.00 92.94 277 LEU A C 1
ATOM 2153 O O . LEU A 1 277 ? 10.132 3.555 4.586 1.00 92.94 277 LEU A O 1
ATOM 2157 N N . ARG A 1 278 ? 10.868 4.166 2.546 1.00 91.31 278 ARG A N 1
ATOM 2158 C CA . ARG A 1 278 ? 9.889 3.386 1.763 1.00 91.31 278 ARG A CA 1
ATOM 2159 C C . ARG A 1 278 ? 10.060 1.882 2.002 1.00 91.31 278 ARG A C 1
ATOM 2161 O O . ARG A 1 278 ? 9.071 1.185 2.232 1.00 91.31 278 ARG A O 1
ATOM 2168 N N . ALA A 1 279 ? 11.301 1.397 2.005 1.00 91.19 279 ALA A N 1
ATOM 2169 C CA . ALA A 1 279 ? 11.623 0.000 2.280 1.00 91.19 279 ALA A CA 1
ATOM 2170 C C . ALA A 1 279 ? 11.314 -0.406 3.734 1.00 91.19 279 ALA A C 1
ATOM 2172 O O . ALA A 1 279 ? 10.674 -1.434 3.952 1.00 91.19 279 ALA A O 1
ATOM 2173 N N . LEU A 1 280 ? 11.656 0.431 4.724 1.00 94.44 280 LEU A N 1
ATOM 2174 C CA . LEU A 1 280 ? 11.314 0.198 6.135 1.00 94.44 280 LEU A CA 1
ATOM 2175 C C . LEU A 1 280 ? 9.792 0.111 6.336 1.00 94.44 280 LEU A C 1
ATOM 2177 O O . LEU A 1 280 ? 9.317 -0.763 7.061 1.00 94.44 280 LEU A O 1
ATOM 2181 N N . ARG A 1 281 ? 9.000 0.955 5.651 1.00 93.88 281 ARG A N 1
ATOM 2182 C CA . ARG A 1 281 ? 7.534 0.823 5.660 1.00 93.88 281 ARG A CA 1
ATOM 2183 C C . ARG A 1 281 ? 7.087 -0.521 5.087 1.00 93.88 281 ARG A C 1
ATOM 2185 O O . ARG A 1 281 ? 6.264 -1.197 5.705 1.00 93.88 281 ARG A O 1
ATOM 2192 N N . ALA A 1 282 ? 7.597 -0.886 3.910 1.00 90.38 282 ALA A N 1
ATOM 2193 C CA . ALA A 1 282 ? 7.237 -2.135 3.247 1.00 90.38 282 ALA A CA 1
ATOM 2194 C C . ALA A 1 282 ? 7.539 -3.349 4.140 1.00 90.38 282 ALA A C 1
ATOM 2196 O O . ALA A 1 282 ? 6.670 -4.197 4.295 1.00 90.38 282 ALA A O 1
ATOM 2197 N N . GLN A 1 283 ? 8.698 -3.367 4.807 1.00 90.38 283 GLN A N 1
ATOM 2198 C CA . GLN A 1 283 ? 9.112 -4.397 5.764 1.00 90.38 283 GLN A CA 1
ATOM 2199 C C . GLN A 1 283 ? 8.138 -4.552 6.948 1.00 90.38 283 GLN A C 1
ATOM 2201 O O . GLN A 1 283 ? 7.778 -5.676 7.308 1.00 90.38 283 GLN A O 1
ATOM 2206 N N . VAL A 1 284 ? 7.706 -3.445 7.568 1.00 93.31 284 VAL A N 1
ATOM 2207 C CA . VAL A 1 284 ? 6.778 -3.476 8.718 1.00 93.31 284 VAL A CA 1
ATOM 2208 C C . VAL A 1 284 ? 5.416 -4.033 8.311 1.00 93.31 284 VAL A C 1
ATOM 2210 O O . VAL A 1 284 ? 4.872 -4.894 9.005 1.00 93.31 284 VAL A O 1
ATOM 2213 N N . HIS A 1 285 ? 4.871 -3.558 7.189 1.00 92.00 285 HIS A N 1
ATOM 2214 C CA . HIS A 1 285 ? 3.538 -3.950 6.734 1.00 92.00 285 HIS A CA 1
ATOM 2215 C C . HIS A 1 285 ? 3.516 -5.349 6.099 1.00 92.00 285 HIS A C 1
ATOM 2217 O O . HIS A 1 285 ? 2.597 -6.113 6.382 1.00 92.00 285 HIS A O 1
ATOM 2223 N N . SER A 1 286 ? 4.535 -5.750 5.330 1.00 85.75 286 SER A N 1
ATOM 2224 C CA . SER A 1 286 ? 4.614 -7.109 4.771 1.00 85.75 286 SER A CA 1
ATOM 2225 C C . SER A 1 286 ? 4.681 -8.180 5.858 1.00 85.75 286 SER A C 1
ATOM 2227 O O . SER A 1 286 ? 4.097 -9.250 5.716 1.00 85.75 286 SER A O 1
ATOM 2229 N N . SER A 1 287 ? 5.368 -7.871 6.960 1.00 84.00 287 SER A N 1
ATOM 2230 C CA . SER A 1 287 ? 5.583 -8.781 8.090 1.00 84.00 287 SER A CA 1
ATOM 2231 C C . SER A 1 287 ? 4.507 -8.664 9.181 1.00 84.00 287 SER A C 1
ATOM 2233 O O . SER A 1 287 ? 4.604 -9.339 10.202 1.00 84.00 287 SER A O 1
ATOM 2235 N N . ARG A 1 288 ? 3.486 -7.810 8.988 1.00 87.12 288 ARG A N 1
ATOM 2236 C CA . ARG A 1 288 ? 2.398 -7.523 9.952 1.00 87.12 288 ARG A CA 1
ATOM 2237 C C . ARG A 1 288 ? 2.876 -7.053 11.337 1.00 87.12 288 ARG A C 1
ATOM 2239 O O . ARG A 1 288 ? 2.177 -7.238 12.328 1.00 87.12 288 ARG A O 1
ATOM 2246 N N . LEU A 1 289 ? 4.053 -6.428 11.412 1.00 89.81 289 LEU A N 1
ATOM 2247 C CA . LEU A 1 289 ? 4.702 -6.051 12.678 1.00 89.81 289 LEU A CA 1
ATOM 2248 C C . LEU A 1 289 ? 4.247 -4.695 13.238 1.00 89.81 289 LEU A C 1
ATOM 2250 O O . LEU A 1 289 ? 4.615 -4.340 14.358 1.00 89.81 289 LEU A O 1
ATOM 2254 N N . GLY A 1 290 ? 3.493 -3.899 12.478 1.00 94.06 290 GLY A N 1
ATOM 2255 C CA . GLY A 1 290 ? 3.195 -2.528 12.881 1.00 94.06 290 GLY A CA 1
ATOM 2256 C C . GLY A 1 290 ? 2.303 -1.737 11.934 1.00 94.06 290 GLY A C 1
ATOM 2257 O O . GLY A 1 290 ? 1.807 -2.247 10.931 1.00 94.06 290 GLY A O 1
ATOM 2258 N N . TYR A 1 291 ? 2.143 -0.463 12.272 1.00 96.88 291 TYR A N 1
ATOM 2259 C CA . TYR A 1 291 ? 1.476 0.571 11.487 1.00 96.88 291 TYR A CA 1
ATOM 2260 C C . TYR A 1 291 ? 2.454 1.718 11.278 1.00 96.88 291 TYR A C 1
ATOM 2262 O O . TYR A 1 291 ? 3.093 2.145 12.235 1.00 96.88 291 TYR A O 1
ATOM 2270 N N . VAL A 1 292 ? 2.570 2.225 10.051 1.00 96.94 292 VAL A N 1
ATOM 2271 C CA . VAL A 1 292 ? 3.577 3.237 9.702 1.00 96.94 292 VAL A CA 1
ATOM 2272 C C . VAL A 1 292 ? 2.917 4.550 9.290 1.00 96.94 292 VAL A C 1
ATOM 2274 O O . VAL A 1 292 ? 2.278 4.625 8.240 1.00 96.94 292 VAL A O 1
ATOM 2277 N N . GLY A 1 293 ? 3.113 5.594 10.097 1.00 94.88 293 GLY A N 1
ATOM 2278 C CA . GLY A 1 293 ? 2.842 6.983 9.728 1.00 94.88 293 GLY A CA 1
ATOM 2279 C C . GLY A 1 293 ? 4.053 7.621 9.048 1.00 94.88 293 GLY A C 1
ATOM 2280 O O . GLY A 1 293 ? 5.155 7.517 9.578 1.00 94.88 293 GLY A O 1
ATOM 2281 N N . TYR A 1 294 ? 3.870 8.293 7.911 1.00 92.31 294 TYR A N 1
ATOM 2282 C CA . TYR A 1 294 ? 4.917 9.059 7.220 1.00 92.31 294 TYR A CA 1
ATOM 2283 C C . TYR A 1 294 ? 4.614 10.560 7.236 1.00 92.31 294 TYR A C 1
ATOM 2285 O O . TYR A 1 294 ? 3.474 10.967 7.004 1.00 92.31 294 TYR A O 1
ATOM 2293 N N . MET A 1 295 ? 5.636 11.387 7.465 1.00 87.31 295 MET A N 1
ATOM 2294 C CA . MET A 1 295 ? 5.523 12.846 7.439 1.00 87.31 295 MET A CA 1
ATOM 2295 C C . MET A 1 295 ? 6.780 13.535 6.888 1.00 87.31 295 MET A C 1
ATOM 2297 O O . MET A 1 295 ? 7.896 13.048 7.063 1.00 87.31 295 MET A O 1
ATOM 2301 N N . GLN A 1 296 ? 6.585 14.695 6.253 1.00 81.62 296 GLN A N 1
ATOM 2302 C CA . GLN A 1 296 ? 7.640 15.528 5.662 1.00 81.62 296 GLN A CA 1
ATOM 2303 C C . GLN A 1 296 ? 7.731 16.857 6.410 1.00 81.62 296 GLN A C 1
ATOM 2305 O O . GLN A 1 296 ? 6.773 17.631 6.444 1.00 81.62 296 GLN A O 1
ATOM 2310 N N . MET A 1 297 ? 8.893 17.150 6.977 1.00 72.19 297 MET A N 1
ATOM 2311 C CA . MET A 1 297 ? 9.130 18.315 7.827 1.00 72.19 297 MET A CA 1
ATOM 2312 C C . MET A 1 297 ? 9.285 19.607 7.014 1.00 72.19 297 MET A C 1
ATOM 2314 O O . MET A 1 297 ? 10.373 20.128 6.817 1.00 72.19 297 MET A O 1
ATOM 2318 N N . THR A 1 298 ? 8.157 20.131 6.540 1.00 62.00 298 THR A N 1
ATOM 2319 C CA . THR A 1 298 ? 8.094 21.258 5.589 1.00 62.00 298 THR A CA 1
ATOM 2320 C C . THR A 1 298 ? 7.093 22.348 5.984 1.00 62.00 298 THR A C 1
ATOM 2322 O O . THR A 1 298 ? 6.991 23.350 5.286 1.00 62.00 298 THR A O 1
ATOM 2325 N N . SER A 1 299 ? 6.353 22.173 7.086 1.00 57.62 299 SER A N 1
ATOM 2326 C CA . SER A 1 299 ? 5.164 22.968 7.433 1.00 57.62 299 SER A CA 1
ATOM 2327 C C . SER A 1 299 ? 5.386 23.870 8.663 1.00 57.62 299 SER A C 1
ATOM 2329 O O . SER A 1 299 ? 6.046 23.469 9.623 1.00 57.62 299 SER A O 1
ATOM 2331 N N . GLU A 1 300 ? 4.814 25.079 8.675 1.00 56.78 300 GLU A N 1
ATOM 2332 C CA . GLU A 1 300 ? 4.901 26.064 9.774 1.00 56.78 300 GLU A CA 1
ATOM 2333 C C . GLU A 1 300 ? 3.822 25.874 10.864 1.00 56.78 300 GLU A C 1
ATOM 2335 O O . GLU A 1 300 ? 3.377 26.829 11.505 1.00 56.78 300 GLU A O 1
ATOM 2340 N N . VAL A 1 301 ? 3.374 24.638 11.096 1.00 57.16 301 VAL A N 1
ATOM 2341 C CA . VAL A 1 301 ? 2.310 24.334 12.067 1.00 57.16 301 VAL A CA 1
ATOM 2342 C C . VAL A 1 301 ? 2.782 24.555 13.511 1.00 57.16 301 VAL A C 1
ATOM 2344 O O . VAL A 1 301 ? 3.733 23.934 13.977 1.00 57.16 301 VAL A O 1
ATOM 2347 N N . GLY A 1 302 ? 2.055 25.398 14.255 1.00 59.84 302 GLY A N 1
ATOM 2348 C CA . GLY A 1 302 ? 2.328 25.690 15.672 1.00 59.84 302 GLY A CA 1
ATOM 2349 C C . GLY A 1 302 ? 1.952 24.582 16.672 1.00 59.84 302 GLY A C 1
ATOM 2350 O O . GLY A 1 302 ? 2.303 24.686 17.842 1.00 59.84 302 GLY A O 1
ATOM 2351 N N . ASP A 1 303 ? 1.253 23.529 16.231 1.00 76.31 303 ASP A N 1
ATOM 2352 C CA . ASP A 1 303 ? 0.861 22.350 17.024 1.00 76.31 303 ASP A CA 1
ATOM 2353 C C . ASP A 1 303 ? 1.395 21.067 16.358 1.00 76.31 303 ASP A C 1
ATOM 2355 O O . ASP A 1 303 ? 0.739 20.434 15.522 1.00 76.31 303 ASP A O 1
ATOM 2359 N N . TYR A 1 304 ? 2.623 20.688 16.722 1.00 81.56 304 TYR A N 1
ATOM 2360 C CA . TYR A 1 304 ? 3.298 19.518 16.155 1.00 81.56 304 TYR A CA 1
ATOM 2361 C C . TYR A 1 304 ? 2.613 18.188 16.486 1.00 81.56 304 TYR A C 1
ATOM 2363 O O . TYR A 1 304 ? 2.658 17.268 15.671 1.00 81.56 304 TYR A O 1
ATOM 2371 N N . SER A 1 305 ? 1.936 18.072 17.632 1.00 86.19 305 SER A N 1
ATOM 2372 C CA . SER A 1 305 ? 1.219 16.837 17.987 1.00 86.19 305 SER A CA 1
ATOM 2373 C C . SER A 1 305 ? 0.028 16.608 17.053 1.00 86.19 305 SER A C 1
ATOM 2375 O O . SER A 1 305 ? -0.223 15.482 16.620 1.00 86.19 305 SER A O 1
ATOM 2377 N N . ARG A 1 306 ? -0.669 17.683 16.664 1.00 88.19 306 ARG A N 1
ATOM 2378 C CA . ARG A 1 306 ? -1.735 17.639 15.653 1.00 88.19 306 ARG A CA 1
ATOM 2379 C C . ARG A 1 306 ? -1.211 17.365 14.251 1.00 88.19 306 ARG A C 1
ATOM 2381 O O . ARG A 1 306 ? -1.882 16.655 13.504 1.00 88.19 306 ARG A O 1
ATOM 2388 N N . TYR A 1 307 ? -0.025 17.865 13.902 1.00 86.25 307 TYR A N 1
ATOM 2389 C CA . TYR A 1 307 ? 0.641 17.501 12.649 1.00 86.25 307 TYR A CA 1
ATOM 2390 C C . TYR A 1 307 ? 0.958 15.995 12.596 1.00 86.25 307 TYR A C 1
ATOM 2392 O O . TYR A 1 307 ? 0.515 15.321 11.667 1.00 86.25 307 TYR A O 1
ATOM 2400 N N . VAL A 1 308 ? 1.604 15.447 13.636 1.00 89.38 308 VAL A N 1
ATOM 2401 C CA . VAL A 1 308 ? 1.908 14.006 13.749 1.00 89.38 308 VAL A CA 1
ATOM 2402 C C . VAL A 1 308 ? 0.641 13.157 13.625 1.00 89.38 308 VAL A C 1
ATOM 2404 O O . VAL A 1 308 ? 0.619 12.210 12.839 1.00 89.38 308 VAL A O 1
ATOM 2407 N N . LEU A 1 309 ? -0.432 13.509 14.346 1.00 92.94 309 LEU A N 1
ATOM 2408 C CA . LEU A 1 309 ? -1.703 12.784 14.264 1.00 92.94 309 LEU A CA 1
ATOM 2409 C C . LEU A 1 309 ? -2.299 12.831 12.852 1.00 92.94 309 LEU A C 1
ATOM 2411 O O . LEU A 1 309 ? -2.714 11.797 12.334 1.00 92.94 309 LEU A O 1
ATOM 2415 N N . ARG A 1 310 ? -2.340 14.005 12.210 1.00 90.44 310 ARG A N 1
ATOM 2416 C CA . ARG A 1 310 ? -2.891 14.147 10.852 1.00 90.44 310 ARG A CA 1
ATOM 2417 C C . ARG A 1 310 ? -2.129 13.287 9.851 1.00 90.44 310 ARG A C 1
ATOM 2419 O O . ARG A 1 310 ? -2.767 12.528 9.129 1.00 90.44 310 ARG A O 1
ATOM 2426 N N . SER A 1 311 ? -0.799 13.327 9.879 1.00 90.12 311 SER A N 1
ATOM 2427 C CA . SER A 1 311 ? 0.054 12.501 9.019 1.00 90.12 311 SER A CA 1
ATOM 2428 C C . SER A 1 311 ? -0.086 10.999 9.298 1.00 90.12 311 SER A C 1
ATOM 2430 O O . SER A 1 311 ? -0.080 10.201 8.360 1.00 90.12 311 SER A O 1
ATOM 2432 N N . LEU A 1 312 ? -0.268 10.599 10.563 1.00 94.25 312 LEU A N 1
ATOM 2433 C CA . LEU A 1 312 ? -0.564 9.213 10.932 1.00 94.25 312 LEU A CA 1
ATOM 2434 C C . LEU A 1 312 ? -1.915 8.763 10.354 1.00 94.25 312 LEU A C 1
ATOM 2436 O O . LEU A 1 312 ? -1.964 7.730 9.694 1.00 94.25 312 LEU A O 1
ATOM 2440 N N . ILE A 1 313 ? -2.987 9.546 10.520 1.00 94.69 313 ILE A N 1
ATOM 2441 C CA . ILE A 1 313 ? -4.307 9.213 9.956 1.00 94.69 313 ILE A CA 1
ATOM 2442 C C . ILE A 1 313 ? -4.279 9.202 8.420 1.00 94.69 313 ILE A C 1
ATOM 2444 O O . ILE A 1 313 ? -4.776 8.246 7.831 1.00 94.69 313 ILE A O 1
ATOM 2448 N N . ASP A 1 314 ? -3.639 10.185 7.773 1.00 91.06 314 ASP A N 1
ATOM 2449 C CA . ASP A 1 314 ? -3.446 10.213 6.310 1.00 91.06 314 ASP A CA 1
ATOM 2450 C C . ASP A 1 314 ? -2.724 8.946 5.818 1.00 91.06 314 ASP A C 1
ATOM 2452 O O . ASP A 1 314 ? -3.071 8.384 4.780 1.00 91.06 314 ASP A O 1
ATOM 2456 N N . SER A 1 315 ? -1.738 8.464 6.583 1.00 93.38 315 SER A N 1
ATOM 2457 C CA . SER A 1 315 ? -1.019 7.218 6.292 1.00 93.38 315 SER A CA 1
ATOM 2458 C C . SER A 1 315 ? -1.875 5.975 6.538 1.00 93.38 315 SER A C 1
ATOM 2460 O O . SER A 1 315 ? -1.729 4.987 5.820 1.00 93.38 315 SER A O 1
ATOM 2462 N N . MET A 1 316 ? -2.783 6.008 7.520 1.00 94.12 316 MET A N 1
ATOM 2463 C CA . MET A 1 316 ? -3.682 4.892 7.817 1.00 94.12 316 MET A CA 1
ATOM 2464 C C . MET A 1 316 ? -4.899 4.806 6.877 1.00 94.12 316 MET A C 1
ATOM 2466 O O . MET A 1 316 ? -5.502 3.737 6.769 1.00 94.12 316 MET A O 1
ATOM 2470 N N . GLU A 1 317 ? -5.250 5.878 6.161 1.00 92.12 317 GLU A N 1
ATOM 2471 C CA . GLU A 1 317 ? -6.185 5.815 5.024 1.00 92.12 317 GLU A CA 1
ATOM 2472 C C . GLU A 1 317 ? -5.598 5.050 3.821 1.00 92.12 317 GLU A C 1
ATOM 2474 O O . GLU A 1 317 ? -6.346 4.542 2.978 1.00 92.12 317 GLU A O 1
ATOM 2479 N N . ARG A 1 318 ? -4.263 4.955 3.721 1.00 89.31 318 ARG A N 1
ATOM 2480 C CA . ARG A 1 318 ? -3.581 4.231 2.639 1.00 89.31 318 ARG A CA 1
ATOM 2481 C C . ARG A 1 318 ? -3.737 2.711 2.797 1.00 89.31 318 ARG A C 1
ATOM 2483 O O . ARG A 1 318 ? -3.887 2.230 3.924 1.00 89.31 318 ARG A O 1
ATOM 2490 N N . PRO A 1 319 ? -3.670 1.941 1.689 1.00 88.00 319 PRO A N 1
ATOM 2491 C CA . PRO A 1 319 ? -3.637 0.485 1.743 1.00 88.00 319 PRO A CA 1
ATOM 2492 C C . PRO A 1 319 ? -2.542 -0.018 2.679 1.00 88.00 319 PRO A C 1
ATOM 2494 O O . PRO A 1 319 ? -1.412 0.484 2.639 1.00 88.00 319 PRO A O 1
ATOM 2497 N N . TYR A 1 320 ? -2.870 -1.020 3.489 1.00 90.81 320 TYR A N 1
ATOM 2498 C CA . TYR A 1 320 ? -1.942 -1.586 4.456 1.00 90.81 320 TYR A CA 1
ATOM 2499 C C . TYR A 1 320 ? -0.720 -2.187 3.738 1.00 90.81 320 TYR A C 1
ATOM 2501 O O . TYR A 1 320 ? 0.396 -1.720 3.957 1.00 90.81 320 TYR A O 1
ATOM 2509 N N . ASP A 1 321 ? -0.913 -3.108 2.785 1.00 87.88 321 ASP A N 1
ATOM 2510 C CA . ASP A 1 321 ? 0.195 -3.772 2.076 1.00 87.88 321 ASP A CA 1
ATOM 2511 C C . ASP A 1 321 ? -0.122 -4.085 0.598 1.00 87.88 321 ASP A C 1
ATOM 2513 O O . ASP A 1 321 ? -0.110 -5.233 0.153 1.00 87.88 321 ASP A O 1
ATOM 2517 N N . ALA A 1 322 ? -0.448 -3.063 -0.196 1.00 78.56 322 ALA A N 1
ATOM 2518 C CA . ALA A 1 322 ? -0.715 -3.247 -1.624 1.00 78.56 322 ALA A CA 1
ATOM 2519 C C . ALA A 1 322 ? 0.546 -3.724 -2.393 1.00 78.56 322 ALA A C 1
ATOM 2521 O O . ALA A 1 322 ? 1.645 -3.222 -2.135 1.00 78.56 322 ALA A O 1
ATOM 2522 N N . PRO A 1 323 ? 0.417 -4.646 -3.372 1.00 71.25 323 PRO A N 1
ATOM 2523 C CA . PRO A 1 323 ? -0.826 -5.204 -3.921 1.00 71.25 323 PRO A CA 1
ATOM 2524 C C . PRO A 1 323 ? -1.338 -6.473 -3.211 1.00 71.25 323 PRO A C 1
ATOM 2526 O O . PRO A 1 323 ? -2.324 -7.049 -3.651 1.00 71.25 323 PRO A O 1
ATOM 2529 N N . ILE A 1 324 ? -0.688 -6.939 -2.138 1.00 76.38 324 ILE A N 1
ATOM 2530 C CA . ILE A 1 324 ? -1.113 -8.151 -1.411 1.00 76.38 324 ILE A CA 1
ATOM 2531 C C . ILE A 1 324 ? -2.413 -7.886 -0.641 1.00 76.38 324 ILE A C 1
ATOM 2533 O O . ILE A 1 324 ? -3.324 -8.712 -0.632 1.00 76.38 324 ILE A O 1
ATOM 2537 N N . LEU A 1 325 ? -2.505 -6.716 -0.009 1.00 79.25 325 LEU A N 1
ATOM 2538 C CA . LEU A 1 325 ? -3.631 -6.300 0.809 1.00 79.25 325 LEU A CA 1
ATOM 2539 C C . LEU A 1 325 ? -3.999 -4.839 0.520 1.00 79.25 325 LEU A C 1
ATOM 2541 O O . LEU A 1 325 ? -3.303 -3.907 0.927 1.00 79.25 325 LEU A O 1
ATOM 2545 N N . HIS A 1 326 ? -5.111 -4.650 -0.192 1.00 80.31 326 HIS A N 1
ATOM 2546 C CA . HIS A 1 326 ? -5.604 -3.327 -0.590 1.00 80.31 326 HIS A CA 1
ATOM 2547 C C . HIS A 1 326 ? -6.481 -2.625 0.467 1.00 80.31 326 HIS A C 1
ATOM 2549 O O . HIS A 1 326 ? -6.805 -1.453 0.271 1.00 80.31 326 HIS A O 1
ATOM 2555 N N . GLU A 1 327 ? -6.857 -3.293 1.566 1.00 86.00 327 GLU A N 1
ATOM 2556 C CA . GLU A 1 327 ? -7.649 -2.664 2.634 1.00 86.00 327 GLU A CA 1
ATOM 2557 C C . GLU A 1 327 ? -6.838 -1.566 3.335 1.00 86.00 327 GLU A C 1
ATOM 2559 O O . GLU A 1 327 ? -5.616 -1.681 3.470 1.00 86.00 327 GLU A O 1
ATOM 2564 N N . SER A 1 328 ? -7.487 -0.471 3.741 1.00 91.31 328 SER A N 1
ATOM 2565 C CA . SER A 1 328 ? -6.787 0.620 4.431 1.00 91.31 328 SER A CA 1
ATOM 2566 C C . SER A 1 328 ? -6.291 0.164 5.802 1.00 91.31 328 SER A C 1
ATOM 2568 O O . SER A 1 328 ? -6.888 -0.720 6.417 1.00 91.31 328 SER A O 1
ATOM 2570 N N . ALA A 1 329 ? -5.231 0.775 6.332 1.00 93.56 329 ALA A N 1
ATOM 2571 C CA . ALA A 1 329 ? -4.759 0.415 7.669 1.00 93.56 329 ALA A CA 1
ATOM 2572 C C . ALA A 1 329 ? -5.809 0.710 8.766 1.00 93.56 329 ALA A C 1
ATOM 2574 O O . ALA A 1 329 ? -5.897 -0.029 9.744 1.00 93.56 329 ALA A O 1
ATOM 2575 N N . LEU A 1 330 ? -6.657 1.734 8.592 1.00 94.50 330 LEU A N 1
ATOM 2576 C CA . LEU A 1 330 ? -7.826 1.964 9.456 1.00 94.50 330 LEU A CA 1
ATOM 2577 C C . LEU A 1 330 ? -8.807 0.780 9.432 1.00 94.50 330 LEU A C 1
ATOM 2579 O O . LEU A 1 330 ? -9.288 0.366 10.487 1.00 94.50 330 LEU A O 1
ATOM 2583 N N . MET A 1 331 ? -9.090 0.227 8.248 1.00 92.81 331 MET A N 1
ATOM 2584 C CA . MET A 1 331 ? -9.960 -0.943 8.115 1.00 92.81 331 MET A CA 1
ATOM 2585 C C . MET A 1 331 ? -9.290 -2.197 8.685 1.00 92.81 331 MET A C 1
ATOM 2587 O O . MET A 1 331 ? -9.903 -2.893 9.482 1.00 92.81 331 MET A O 1
ATOM 2591 N N . TYR A 1 332 ? -8.005 -2.418 8.395 1.00 92.38 332 TYR A N 1
ATOM 2592 C CA . TYR A 1 332 ? -7.201 -3.518 8.941 1.00 92.38 332 TYR A CA 1
ATOM 2593 C C . TYR A 1 332 ? -7.199 -3.547 10.485 1.00 92.38 332 TYR A C 1
ATOM 2595 O O . TYR A 1 332 ? -7.310 -4.620 11.091 1.00 92.38 332 TYR A O 1
ATOM 2603 N N . LEU A 1 333 ? -7.135 -2.371 11.126 1.00 94.06 333 LEU A N 1
ATOM 2604 C CA . LEU A 1 333 ? -7.252 -2.215 12.580 1.00 94.06 333 LEU A CA 1
ATOM 2605 C C . LEU A 1 333 ? -8.684 -2.468 13.079 1.00 94.06 333 LEU A C 1
ATOM 2607 O O . LEU A 1 333 ? -8.873 -3.166 14.074 1.00 94.06 333 LEU A O 1
ATOM 2611 N N . SER A 1 334 ? -9.690 -1.935 12.378 1.00 94.00 334 SER A N 1
ATOM 2612 C CA . SER A 1 334 ? -11.113 -2.127 12.696 1.00 94.00 334 SER A CA 1
ATOM 2613 C C . SER A 1 334 ? -11.545 -3.596 12.577 1.00 94.00 334 SER A C 1
ATOM 2615 O O . SER A 1 334 ? -12.204 -4.116 13.475 1.00 94.00 334 SER A O 1
ATOM 2617 N N . ASP A 1 335 ? -11.118 -4.303 11.530 1.00 90.75 335 ASP A N 1
ATOM 2618 C CA . ASP A 1 335 ? -11.351 -5.740 11.368 1.00 90.75 335 ASP A CA 1
ATOM 2619 C C . ASP A 1 335 ? -10.578 -6.544 12.430 1.00 90.75 335 ASP A C 1
ATOM 2621 O O . ASP A 1 335 ? -11.097 -7.525 12.953 1.00 90.75 335 ASP A O 1
ATOM 2625 N N . GLY A 1 336 ? -9.402 -6.079 12.872 1.00 88.31 336 GLY A N 1
ATOM 2626 C CA . GLY A 1 336 ? -8.713 -6.638 14.044 1.00 88.31 336 GLY A CA 1
ATOM 2627 C C . GLY A 1 336 ? -9.483 -6.497 15.367 1.00 88.31 336 GLY A C 1
ATOM 2628 O O . GLY A 1 336 ? -9.377 -7.372 16.226 1.00 88.31 336 GLY A O 1
ATOM 2629 N N . LEU A 1 337 ? -10.275 -5.430 15.529 1.00 90.31 337 LEU A N 1
ATOM 2630 C CA . LEU A 1 337 ? -11.175 -5.236 16.675 1.00 90.31 337 LEU A CA 1
ATOM 2631 C C . LEU A 1 337 ? -12.435 -6.107 16.561 1.00 90.31 337 LEU A C 1
ATOM 2633 O O . LEU A 1 337 ? -12.906 -6.647 17.560 1.00 90.31 337 LEU A O 1
ATOM 2637 N N . ALA A 1 338 ? -12.977 -6.230 15.349 1.00 88.75 338 ALA A N 1
ATOM 2638 C CA . ALA A 1 338 ? -14.231 -6.921 15.074 1.00 88.75 338 ALA A CA 1
ATOM 2639 C C . ALA A 1 338 ? -14.100 -8.455 15.001 1.00 88.75 338 ALA A C 1
ATOM 2641 O O . ALA A 1 338 ? -15.018 -9.167 15.399 1.00 88.75 338 ALA A O 1
ATOM 2642 N N . GLU A 1 339 ? -12.976 -8.965 14.493 1.00 84.81 339 GLU A N 1
ATOM 2643 C CA . GLU A 1 339 ? -12.742 -10.394 14.215 1.00 84.81 339 GLU A CA 1
ATOM 2644 C C . GLU A 1 339 ? -11.623 -11.006 15.080 1.00 84.81 339 GLU A C 1
ATOM 2646 O O . GLU A 1 339 ? -11.208 -12.143 14.854 1.00 84.81 339 GLU A O 1
ATOM 2651 N N . GLY A 1 340 ? -11.105 -10.249 16.054 1.00 77.31 340 GLY A N 1
ATOM 2652 C CA . GLY A 1 340 ? -10.033 -10.693 16.944 1.00 77.31 340 GLY A CA 1
ATOM 2653 C C . GLY A 1 340 ? -10.492 -11.620 18.082 1.00 77.31 340 GLY A C 1
ATOM 2654 O O . GLY A 1 340 ? -11.541 -12.255 18.029 1.00 77.31 340 GLY A O 1
ATOM 2655 N N . ARG A 1 341 ? -9.727 -11.665 19.184 1.00 66.75 341 ARG A N 1
ATOM 2656 C CA . ARG A 1 341 ? -10.075 -12.457 20.390 1.00 66.75 341 ARG A CA 1
ATOM 2657 C C . ARG A 1 341 ? -11.344 -11.997 21.119 1.00 66.75 341 ARG A C 1
ATOM 2659 O O . ARG A 1 341 ? -11.821 -12.721 21.993 1.00 66.75 341 ARG A O 1
ATOM 2666 N N . VAL A 1 342 ? -11.884 -10.817 20.808 1.00 75.38 342 VAL A N 1
ATOM 2667 C CA . VAL A 1 342 ? -13.157 -10.366 21.382 1.00 75.38 342 VAL A CA 1
ATOM 2668 C C . VAL A 1 342 ? -14.262 -11.267 20.837 1.00 75.38 342 VAL A C 1
ATOM 2670 O O . VAL A 1 342 ? -14.496 -11.306 19.634 1.00 75.38 342 VAL A O 1
ATOM 2673 N N . GLN A 1 343 ? -14.962 -11.987 21.718 1.00 76.19 343 GLN A N 1
ATOM 2674 C CA . GLN A 1 343 ? -16.037 -12.906 21.328 1.00 76.19 343 GLN A CA 1
ATOM 2675 C C . GLN A 1 343 ? -17.305 -12.141 20.907 1.00 76.19 343 GLN A C 1
ATOM 2677 O O . GLN A 1 343 ? -18.303 -12.083 21.629 1.00 76.19 343 GLN A O 1
ATOM 2682 N N . ILE A 1 344 ? -17.255 -11.524 19.728 1.00 86.56 344 ILE A N 1
ATOM 2683 C CA . ILE A 1 344 ? -18.404 -10.926 19.053 1.00 86.56 344 ILE A CA 1
ATOM 2684 C C . ILE A 1 344 ? -19.106 -12.051 18.273 1.00 86.56 344 ILE A C 1
ATOM 2686 O O . ILE A 1 344 ? -18.475 -12.677 17.420 1.00 86.56 344 ILE A O 1
ATOM 2690 N N . PRO A 1 345 ? -20.392 -12.350 18.542 1.00 88.62 345 PRO A N 1
ATOM 2691 C CA . PRO A 1 345 ? -21.122 -13.372 17.801 1.00 88.62 345 PRO A CA 1
ATOM 2692 C C . PRO A 1 345 ? -21.122 -13.062 16.294 1.00 88.62 345 PRO A C 1
ATOM 2694 O O . PRO A 1 345 ? -21.441 -11.925 15.927 1.00 88.62 345 PRO A O 1
ATOM 2697 N N . PRO A 1 346 ? -20.828 -14.035 15.408 1.00 87.00 346 PRO A N 1
ATOM 2698 C CA . PRO A 1 346 ? -20.762 -13.791 13.967 1.00 87.00 346 PRO A CA 1
ATOM 2699 C C . PRO A 1 346 ? -22.030 -13.148 13.395 1.00 87.00 346 PRO A C 1
ATOM 2701 O O . PRO A 1 346 ? -21.926 -12.215 12.605 1.00 87.00 346 PRO A O 1
ATOM 2704 N N . ASP A 1 347 ? -23.212 -13.567 13.855 1.00 88.62 347 ASP A N 1
ATOM 2705 C CA . ASP A 1 347 ? -24.504 -13.010 13.427 1.00 88.62 347 ASP A CA 1
ATOM 2706 C C . ASP A 1 347 ? -24.688 -11.543 13.845 1.00 88.62 347 ASP A C 1
ATOM 2708 O O . ASP A 1 347 ? -25.345 -10.761 13.161 1.00 88.62 347 ASP A O 1
ATOM 2712 N N . GLU A 1 348 ? -24.100 -11.145 14.974 1.00 91.06 348 GLU A N 1
ATOM 2713 C CA . GLU A 1 348 ? -24.165 -9.778 15.485 1.00 91.06 348 GLU A CA 1
ATOM 2714 C C . GLU A 1 348 ? -23.217 -8.845 14.728 1.00 91.06 348 GLU A C 1
ATOM 2716 O O . GLU A 1 348 ? -23.604 -7.726 14.383 1.00 91.06 348 GLU A O 1
ATOM 2721 N N . LEU A 1 349 ? -22.015 -9.324 14.397 1.00 90.06 349 LEU A N 1
ATOM 2722 C CA . LEU A 1 349 ? -21.094 -8.605 13.522 1.00 90.06 349 LEU A CA 1
ATOM 2723 C C . LEU A 1 349 ? -21.631 -8.519 12.085 1.00 90.06 349 LEU A C 1
ATOM 2725 O O . LEU A 1 349 ? -21.588 -7.454 11.471 1.00 90.06 349 LEU A O 1
ATOM 2729 N N . GLU A 1 350 ? -22.198 -9.603 11.552 1.00 88.62 350 GLU A N 1
ATOM 2730 C CA . GLU A 1 350 ? -22.835 -9.600 10.233 1.00 88.62 350 GLU A CA 1
ATOM 2731 C C . GLU A 1 350 ? -24.034 -8.643 10.210 1.00 88.62 350 GLU A C 1
ATOM 2733 O O . GLU A 1 350 ? -24.194 -7.887 9.252 1.00 88.62 350 GLU A O 1
ATOM 2738 N N . ARG A 1 351 ? -24.830 -8.580 11.289 1.00 90.06 351 ARG A N 1
ATOM 2739 C CA . ARG A 1 351 ? -25.904 -7.588 11.449 1.00 90.06 351 ARG A CA 1
ATOM 2740 C C . ARG A 1 351 ? -25.365 -6.156 11.488 1.00 90.06 351 ARG A C 1
ATOM 2742 O O . ARG A 1 351 ? -25.928 -5.302 10.805 1.00 90.06 351 ARG A O 1
ATOM 2749 N N . LEU A 1 352 ? -24.286 -5.879 12.228 1.00 91.69 352 LEU A N 1
ATOM 2750 C CA . LEU A 1 352 ? -23.639 -4.559 12.229 1.00 91.69 352 LEU A CA 1
ATOM 2751 C C . LEU A 1 352 ? -23.198 -4.157 10.812 1.00 91.69 352 LEU A C 1
ATOM 2753 O O . LEU A 1 352 ? -23.417 -3.015 10.413 1.00 91.69 352 LEU A O 1
ATOM 2757 N N . ARG A 1 353 ? -22.624 -5.095 10.051 1.00 89.31 353 ARG A N 1
ATOM 2758 C CA . ARG A 1 353 ? -22.105 -4.884 8.691 1.00 89.31 353 ARG A CA 1
ATOM 2759 C C . ARG A 1 353 ? -23.198 -4.750 7.626 1.00 89.31 353 ARG A C 1
ATOM 2761 O O . ARG A 1 353 ? -23.072 -3.914 6.735 1.00 89.31 353 ARG A O 1
ATOM 2768 N N . THR A 1 354 ? -24.264 -5.549 7.687 1.00 85.44 354 THR A N 1
ATOM 2769 C CA . THR A 1 354 ? -25.203 -5.733 6.556 1.00 85.44 354 THR A CA 1
ATOM 2770 C C . THR A 1 354 ? -26.623 -5.227 6.790 1.00 85.44 354 THR A C 1
ATOM 2772 O O . THR A 1 354 ? -27.318 -4.939 5.815 1.00 85.44 354 THR A O 1
ATOM 2775 N N . ALA A 1 355 ? -27.074 -5.082 8.039 1.00 87.25 355 ALA A N 1
ATOM 2776 C CA . ALA A 1 355 ? -28.453 -4.690 8.307 1.00 87.25 355 ALA A CA 1
ATOM 2777 C C . ALA A 1 355 ? -28.677 -3.180 8.141 1.00 87.25 355 ALA A C 1
ATOM 2779 O O . ALA A 1 355 ? -27.846 -2.342 8.522 1.00 87.25 355 ALA A O 1
ATOM 2780 N N . GLU A 1 356 ? -29.858 -2.836 7.635 1.00 88.88 356 GLU A N 1
ATOM 2781 C CA . GLU A 1 356 ? -30.445 -1.509 7.791 1.00 88.88 356 GLU A CA 1
ATOM 2782 C C . GLU A 1 356 ? -30.847 -1.343 9.264 1.00 88.88 356 GLU A C 1
ATOM 2784 O O . GLU A 1 356 ? -31.686 -2.080 9.782 1.00 88.88 356 GLU A O 1
ATOM 2789 N N . LEU A 1 357 ? -30.179 -0.422 9.960 1.00 89.88 357 LEU A N 1
ATOM 2790 C CA . LEU A 1 357 ? -30.384 -0.126 11.377 1.00 89.88 357 LEU A CA 1
ATOM 2791 C C . LEU A 1 357 ? -30.748 1.353 11.508 1.00 89.88 357 LEU A C 1
ATOM 2793 O O . LEU A 1 357 ? -30.145 2.190 10.835 1.00 89.88 357 LEU A O 1
ATOM 2797 N N . SER A 1 358 ? -31.691 1.686 12.389 1.00 90.00 358 SER A N 1
ATOM 2798 C CA . SER A 1 358 ? -31.872 3.078 12.816 1.00 90.00 358 SER A CA 1
ATOM 2799 C C . SER A 1 358 ? -30.701 3.537 13.694 1.00 90.00 358 SER A C 1
ATOM 2801 O O . SER A 1 358 ? -29.998 2.706 14.269 1.00 90.00 358 SER A O 1
ATOM 2803 N N . GLU A 1 359 ? -30.515 4.851 13.853 1.00 87.06 359 GLU A N 1
ATOM 2804 C CA . GLU A 1 359 ? -29.441 5.432 14.683 1.00 87.06 359 GLU A CA 1
ATOM 2805 C C . GLU A 1 359 ? -29.399 4.807 16.093 1.00 87.06 359 GLU A C 1
ATOM 2807 O O . GLU A 1 359 ? -28.358 4.321 16.528 1.00 87.06 359 GLU A O 1
ATOM 2812 N N . ALA A 1 360 ? -30.554 4.688 16.759 1.00 88.69 360 ALA A N 1
ATOM 2813 C CA . ALA A 1 360 ? -30.662 4.070 18.084 1.00 88.69 360 ALA A CA 1
ATOM 2814 C C . ALA A 1 360 ? -30.367 2.553 18.097 1.00 88.69 360 ALA A C 1
ATOM 2816 O O . ALA A 1 360 ? -29.870 2.022 19.088 1.00 88.69 360 ALA A O 1
ATOM 2817 N N . GLN A 1 361 ? -30.668 1.831 17.011 1.00 93.25 361 GLN A N 1
ATOM 2818 C CA . GLN A 1 361 ? -30.328 0.407 16.887 1.00 93.25 361 GLN A CA 1
ATOM 2819 C C . GLN A 1 361 ? -28.836 0.196 16.614 1.00 93.25 361 GLN A C 1
ATOM 2821 O O . GLN A 1 361 ? -28.268 -0.795 17.080 1.00 93.25 361 GLN A O 1
ATOM 2826 N N . LEU A 1 362 ? -28.215 1.104 15.857 1.00 92.56 362 LEU A N 1
ATOM 2827 C CA . LEU A 1 362 ? -26.783 1.104 15.589 1.00 92.56 362 LEU A CA 1
ATOM 2828 C C . LEU A 1 362 ? -26.002 1.381 16.875 1.00 92.56 362 LEU A C 1
ATOM 2830 O O . LEU A 1 362 ? -25.182 0.550 17.262 1.00 92.56 362 LEU A O 1
ATOM 2834 N N . ASP A 1 363 ? -26.334 2.465 17.576 1.00 90.94 363 ASP A N 1
ATOM 2835 C CA . ASP A 1 363 ? -25.729 2.837 18.858 1.00 90.94 363 ASP A CA 1
ATOM 2836 C C . ASP A 1 363 ? -25.866 1.713 19.902 1.00 90.94 363 ASP A C 1
ATOM 2838 O O . ASP A 1 363 ? -24.873 1.217 20.432 1.00 90.94 363 ASP A O 1
ATOM 2842 N N . SER A 1 364 ? -27.076 1.166 20.083 1.00 92.31 364 SER A N 1
ATOM 2843 C CA . SER A 1 364 ? -27.311 0.015 20.971 1.00 92.31 364 SER A CA 1
ATOM 2844 C C . SER A 1 364 ? -26.548 -1.258 20.560 1.00 92.31 364 SER A C 1
ATOM 2846 O O . SER A 1 364 ? -26.261 -2.116 21.399 1.00 92.31 364 SER A O 1
ATOM 2848 N N . THR A 1 365 ? -26.210 -1.426 19.280 1.00 93.88 365 THR A N 1
ATOM 2849 C CA . THR A 1 365 ? -25.402 -2.565 18.814 1.00 93.88 365 THR A CA 1
ATOM 2850 C C . THR A 1 365 ? -23.919 -2.334 19.072 1.00 93.88 365 THR A C 1
ATOM 2852 O O . THR A 1 365 ? -23.257 -3.228 19.594 1.00 93.88 365 THR A O 1
ATOM 2855 N N . ILE A 1 366 ? -23.415 -1.132 18.791 1.00 94.62 366 ILE A N 1
ATOM 2856 C CA . ILE A 1 366 ? -22.026 -0.748 19.055 1.00 94.62 366 ILE A CA 1
ATOM 2857 C C . ILE A 1 366 ? -21.741 -0.751 20.561 1.00 94.62 366 ILE A C 1
ATOM 2859 O O . ILE A 1 366 ? -20.780 -1.389 20.984 1.00 94.62 366 ILE A O 1
ATOM 2863 N N . GLY A 1 367 ? -22.608 -0.156 21.386 1.00 93.25 367 GLY A N 1
ATOM 2864 C CA . GLY A 1 367 ? -22.466 -0.149 22.846 1.00 93.25 367 GLY A CA 1
ATOM 2865 C C . GLY A 1 367 ? -22.364 -1.558 23.443 1.00 93.25 367 GLY A C 1
ATOM 2866 O O . GLY A 1 367 ? -21.451 -1.832 24.217 1.00 93.25 367 GLY A O 1
ATOM 2867 N N . ARG A 1 368 ? -23.214 -2.500 23.002 1.00 93.31 368 ARG A N 1
ATOM 2868 C CA . ARG A 1 368 ? -23.149 -3.908 23.447 1.00 93.31 368 ARG A CA 1
ATOM 2869 C C . ARG A 1 368 ? -21.885 -4.639 22.983 1.00 93.31 368 ARG A C 1
ATOM 2871 O O . ARG A 1 368 ? -21.473 -5.591 23.643 1.00 93.31 368 ARG A O 1
ATOM 2878 N N . ILE A 1 369 ? -21.272 -4.227 21.872 1.00 93.50 369 ILE A N 1
ATOM 2879 C CA . ILE A 1 369 ? -19.969 -4.747 21.438 1.00 93.50 369 ILE A CA 1
ATOM 2880 C C . ILE A 1 369 ? -18.854 -4.159 22.314 1.00 93.50 369 ILE A C 1
ATOM 2882 O O . ILE A 1 369 ? -18.065 -4.925 22.863 1.00 93.50 369 ILE A O 1
ATOM 2886 N N . ILE A 1 370 ? -18.830 -2.838 22.521 1.00 93.69 370 ILE A N 1
ATOM 2887 C CA . ILE A 1 370 ? -17.855 -2.141 23.380 1.00 93.69 370 ILE A CA 1
ATOM 2888 C C . ILE A 1 370 ? -17.873 -2.704 24.809 1.00 93.69 370 ILE A C 1
ATOM 2890 O O . ILE A 1 370 ? -16.815 -3.010 25.357 1.00 93.69 370 ILE A O 1
ATOM 2894 N N . ASP A 1 371 ? -19.059 -2.949 25.374 1.00 92.56 371 ASP A N 1
ATOM 2895 C CA . ASP A 1 371 ? -19.239 -3.596 26.680 1.00 92.56 371 ASP A CA 1
ATOM 2896 C C . ASP A 1 371 ? -18.533 -4.958 26.787 1.00 92.56 371 ASP A C 1
ATOM 2898 O O . ASP A 1 371 ? -18.094 -5.336 27.874 1.00 92.56 371 ASP A O 1
ATOM 2902 N N . ARG A 1 372 ? -18.426 -5.718 25.686 1.00 91.25 372 ARG A N 1
ATOM 2903 C CA . ARG A 1 372 ? -17.675 -6.985 25.648 1.00 91.25 372 ARG A CA 1
ATOM 2904 C C . ARG A 1 372 ? -16.181 -6.766 25.432 1.00 91.25 372 ARG A C 1
ATOM 2906 O O . ARG A 1 372 ? -15.391 -7.460 26.068 1.00 91.25 372 ARG A O 1
ATOM 2913 N N . VAL A 1 373 ? -15.794 -5.807 24.585 1.00 89.25 373 VAL A N 1
ATOM 2914 C CA . VAL A 1 373 ? -14.383 -5.432 24.375 1.00 89.25 373 VAL A CA 1
ATOM 2915 C C . VAL A 1 373 ? -13.750 -5.061 25.717 1.00 89.25 373 VAL A C 1
ATOM 2917 O O . VAL A 1 373 ? -12.786 -5.692 26.124 1.00 89.25 373 VAL A O 1
ATOM 2920 N N . ILE A 1 374 ? -14.351 -4.131 26.464 1.00 90.19 374 ILE A N 1
ATOM 2921 C CA . ILE A 1 374 ? -13.814 -3.611 27.737 1.00 90.19 374 ILE A CA 1
ATOM 2922 C C . ILE A 1 374 ? -13.765 -4.685 28.842 1.00 90.19 374 ILE A C 1
ATOM 2924 O O . ILE A 1 374 ? -12.931 -4.615 29.742 1.00 90.19 374 ILE A O 1
ATOM 2928 N N . ARG A 1 375 ? -14.623 -5.713 28.775 1.00 89.62 375 ARG A N 1
ATOM 2929 C CA . ARG A 1 375 ? -14.603 -6.870 29.696 1.00 89.62 375 ARG A CA 1
ATOM 2930 C C . ARG A 1 375 ? -13.598 -7.957 29.305 1.00 89.62 375 ARG A C 1
ATOM 2932 O O . ARG A 1 375 ? -13.446 -8.922 30.050 1.00 89.62 375 ARG A O 1
ATOM 2939 N N . THR A 1 376 ? -12.945 -7.837 28.152 1.00 86.81 376 THR A N 1
ATOM 2940 C CA . THR A 1 376 ? -11.904 -8.773 27.718 1.00 86.81 376 THR A CA 1
ATOM 2941 C C . THR A 1 376 ? -10.592 -8.442 28.433 1.00 86.81 376 THR A C 1
ATOM 2943 O O . THR A 1 376 ? -10.222 -7.274 28.567 1.00 86.81 376 THR A O 1
ATOM 2946 N N . GLU A 1 377 ? -9.887 -9.469 28.910 1.00 81.50 377 GLU A N 1
ATOM 2947 C CA . GLU A 1 377 ? -8.606 -9.307 29.605 1.00 81.50 377 GLU A CA 1
ATOM 2948 C C . GLU A 1 377 ? -7.604 -8.528 28.736 1.00 81.50 377 GLU A C 1
ATOM 2950 O O . GLU A 1 377 ? -7.434 -8.822 27.554 1.00 81.50 377 GLU A O 1
ATOM 2955 N N . GLY A 1 378 ? -6.974 -7.506 29.321 1.00 78.25 378 GLY A N 1
ATOM 2956 C CA . GLY A 1 378 ? -6.034 -6.627 28.621 1.00 78.25 378 GLY A CA 1
ATOM 2957 C C . GLY A 1 378 ? -6.660 -5.552 27.723 1.00 78.25 378 GLY A C 1
ATOM 2958 O O . GLY A 1 378 ? -5.904 -4.792 27.136 1.00 78.25 378 GLY A O 1
ATOM 2959 N N . LEU A 1 379 ? -7.993 -5.434 27.615 1.00 85.44 379 LEU A N 1
ATOM 2960 C CA . LEU A 1 379 ? -8.647 -4.403 26.781 1.00 85.44 379 LEU A CA 1
ATOM 2961 C C . LEU A 1 379 ? -9.430 -3.339 27.576 1.00 85.44 379 LEU A C 1
ATOM 2963 O O . LEU A 1 379 ? -9.895 -2.357 26.997 1.00 85.44 379 LEU A O 1
ATOM 2967 N N . GLY A 1 380 ? -9.564 -3.493 28.896 1.00 84.88 380 GLY A N 1
ATOM 2968 C CA . GLY A 1 380 ? -10.366 -2.600 29.746 1.00 84.88 380 GLY A CA 1
ATOM 2969 C C . GLY A 1 380 ? -9.843 -1.162 29.889 1.00 84.88 380 GLY A C 1
ATOM 2970 O O . GLY A 1 380 ? -10.580 -0.286 30.333 1.00 84.88 380 GLY A O 1
ATOM 2971 N N . GLN A 1 381 ? -8.588 -0.908 29.511 1.00 85.56 381 GLN A N 1
ATOM 2972 C CA . GLN A 1 381 ? -7.943 0.411 29.506 1.00 85.56 381 GLN A CA 1
ATOM 2973 C C . GLN A 1 381 ? -8.122 1.196 28.191 1.00 85.56 381 GLN A C 1
ATOM 2975 O O . GLN A 1 381 ? -7.673 2.342 28.103 1.00 85.56 381 GLN A O 1
ATOM 2980 N N . LEU A 1 382 ? -8.738 0.589 27.170 1.00 90.31 382 LEU A N 1
ATOM 2981 C CA . LEU A 1 382 ? -8.979 1.222 25.873 1.00 90.31 382 LEU A CA 1
ATOM 2982 C C . LEU A 1 382 ? -10.177 2.178 25.935 1.00 90.31 382 LEU A C 1
ATOM 2984 O O . LEU A 1 382 ? -11.196 1.895 26.563 1.00 90.31 382 LEU A O 1
ATOM 2988 N N . GLU A 1 383 ? -10.066 3.320 25.261 1.00 92.50 383 GLU A N 1
ATOM 2989 C CA . GLU A 1 383 ? -11.090 4.364 25.320 1.00 92.50 383 GLU A CA 1
ATOM 2990 C C . GLU A 1 383 ? -12.314 4.054 24.435 1.00 92.50 383 GLU A C 1
ATOM 2992 O O . GLU A 1 383 ? -12.205 3.985 23.207 1.00 92.50 383 GLU A O 1
ATOM 2997 N N . SER A 1 384 ? -13.493 3.928 25.062 1.00 93.62 384 SER A N 1
ATOM 2998 C CA . SER A 1 384 ? -14.778 3.578 24.429 1.00 93.62 384 SER A CA 1
ATOM 2999 C C . SER A 1 384 ? -15.086 4.368 23.158 1.00 93.62 384 SER A C 1
ATOM 3001 O O . SER A 1 384 ? -15.521 3.787 22.168 1.00 93.62 384 SER A O 1
ATOM 3003 N N . ASP A 1 385 ? -14.833 5.676 23.160 1.00 94.88 385 ASP A N 1
ATOM 3004 C CA . ASP A 1 385 ? -15.145 6.563 22.039 1.00 94.88 385 ASP A CA 1
ATOM 3005 C C . ASP A 1 385 ? -14.343 6.220 20.769 1.00 94.88 385 ASP A C 1
ATOM 3007 O O . ASP A 1 385 ? -14.859 6.295 19.653 1.00 94.88 385 ASP A O 1
ATOM 3011 N N . LEU A 1 386 ? -13.090 5.776 20.926 1.00 95.00 386 LEU A N 1
ATOM 3012 C CA . LEU A 1 386 ? -12.268 5.311 19.806 1.00 95.00 386 LEU A CA 1
ATOM 3013 C C . LEU A 1 386 ? -12.680 3.915 19.338 1.00 95.00 386 LEU A C 1
ATOM 3015 O O . LEU A 1 386 ? -12.686 3.660 18.134 1.00 95.00 386 LEU A O 1
ATOM 3019 N N . LEU A 1 387 ? -13.076 3.034 20.261 1.00 94.94 387 LEU A N 1
ATOM 3020 C CA . LEU A 1 387 ? -13.661 1.739 19.907 1.00 94.94 387 LEU A CA 1
ATOM 3021 C C . LEU A 1 387 ? -14.963 1.932 19.109 1.00 94.94 387 LEU A C 1
ATOM 3023 O O . LEU A 1 387 ? -15.147 1.278 18.086 1.00 94.94 387 LEU A O 1
ATOM 3027 N N . HIS A 1 388 ? -15.817 2.882 19.507 1.00 96.38 388 HIS A N 1
ATOM 3028 C CA . HIS A 1 388 ? -17.019 3.281 18.768 1.00 96.38 388 HIS A CA 1
ATOM 3029 C C . HIS A 1 388 ? -16.656 3.762 17.357 1.00 96.38 388 HIS A C 1
ATOM 3031 O O . HIS A 1 388 ? -17.172 3.233 16.371 1.00 96.38 388 HIS A O 1
ATOM 3037 N N . ALA A 1 389 ? -15.733 4.723 17.245 1.00 96.75 389 ALA A N 1
ATOM 3038 C CA . ALA A 1 389 ? -15.306 5.277 15.963 1.00 96.75 389 ALA A CA 1
ATOM 3039 C C . ALA A 1 389 ? -14.747 4.201 15.009 1.00 96.75 389 ALA A C 1
ATOM 3041 O O . ALA A 1 389 ? -15.094 4.188 13.828 1.00 96.75 389 ALA A O 1
ATOM 3042 N N . LEU A 1 390 ? -13.942 3.258 15.514 1.00 95.75 390 LEU A N 1
ATOM 3043 C CA . LEU A 1 390 ? -13.434 2.136 14.719 1.00 95.75 390 LEU A CA 1
ATOM 3044 C C . LEU A 1 390 ? -14.537 1.137 14.340 1.00 95.75 390 LEU A C 1
ATOM 3046 O O . LEU A 1 390 ? -14.545 0.667 13.204 1.00 95.75 390 LEU A O 1
ATOM 3050 N N . LEU A 1 391 ? -15.487 0.833 15.230 1.00 95.38 391 LEU A N 1
ATOM 3051 C CA . LEU A 1 391 ? -16.611 -0.067 14.933 1.00 95.38 391 LEU A CA 1
ATOM 3052 C C . LEU A 1 391 ? -17.580 0.513 13.891 1.00 95.38 391 LEU A C 1
ATOM 3054 O O . LEU A 1 391 ? -18.154 -0.251 13.119 1.00 95.38 391 LEU A O 1
ATOM 3058 N N . LEU A 1 392 ? -17.726 1.838 13.789 1.00 95.38 392 LEU A N 1
ATOM 3059 C CA . LEU A 1 392 ? -18.515 2.464 12.716 1.00 95.38 392 LEU A CA 1
ATOM 3060 C C . LEU A 1 392 ? -17.945 2.175 11.315 1.00 95.38 392 LEU A C 1
ATOM 3062 O O . LEU A 1 392 ? -18.720 2.030 10.366 1.00 95.38 392 LEU A O 1
ATOM 3066 N N . LEU A 1 393 ? -16.620 2.013 11.178 1.00 94.00 393 LEU A N 1
ATOM 3067 C CA . LEU A 1 393 ? -15.983 1.666 9.897 1.00 94.00 393 LEU A CA 1
ATOM 3068 C C . LEU A 1 393 ? -16.457 0.307 9.357 1.00 94.00 393 LEU A C 1
ATOM 3070 O O . LEU A 1 393 ? -16.550 0.139 8.141 1.00 94.00 393 LEU A O 1
ATOM 3074 N N . GLN A 1 394 ? -16.866 -0.624 10.229 1.00 92.62 394 GLN A N 1
ATOM 3075 C CA . GLN A 1 394 ? -17.385 -1.942 9.837 1.00 92.62 394 GLN A CA 1
ATOM 3076 C C . GLN A 1 394 ? -18.618 -1.870 8.928 1.00 92.62 394 GLN A C 1
ATOM 3078 O O . GLN A 1 394 ? -18.875 -2.798 8.163 1.00 92.62 394 GLN A O 1
ATOM 3083 N N . ARG A 1 395 ? -19.376 -0.765 8.947 1.00 91.00 395 ARG A N 1
ATOM 3084 C CA . ARG A 1 395 ? -20.512 -0.569 8.028 1.00 91.00 395 ARG A CA 1
ATOM 3085 C C . ARG A 1 395 ? -20.092 -0.312 6.577 1.00 91.00 395 ARG A C 1
ATOM 3087 O O . ARG A 1 395 ? -20.951 -0.381 5.696 1.00 91.00 395 ARG A O 1
ATOM 3094 N N . ARG A 1 396 ? -18.811 0.009 6.334 1.00 89.88 396 ARG A N 1
ATOM 3095 C CA . ARG A 1 396 ? -18.240 0.439 5.039 1.00 89.88 396 ARG A CA 1
ATOM 3096 C C . ARG A 1 396 ? -19.101 1.512 4.352 1.00 89.88 396 ARG A C 1
ATOM 3098 O O . ARG A 1 396 ? -19.296 1.508 3.134 1.00 89.88 396 ARG A O 1
ATOM 3105 N N . ASP A 1 397 ? -19.646 2.409 5.176 1.00 89.81 397 ASP A N 1
ATOM 3106 C CA . ASP A 1 397 ? -20.487 3.545 4.803 1.00 89.81 397 ASP A CA 1
ATOM 3107 C C . ASP A 1 397 ? -19.603 4.795 4.606 1.00 89.81 397 ASP A C 1
ATOM 3109 O O . ASP A 1 397 ? -19.007 5.264 5.581 1.00 89.81 397 ASP A O 1
ATOM 3113 N N . PRO A 1 398 ? -19.519 5.357 3.383 1.00 89.19 398 PRO A N 1
ATOM 3114 C CA . PRO A 1 398 ? -18.687 6.520 3.085 1.00 89.19 398 PRO A CA 1
ATOM 3115 C C . PRO A 1 398 ? -19.062 7.766 3.896 1.00 89.19 398 PRO A C 1
ATOM 3117 O O . PRO A 1 398 ? -18.189 8.566 4.239 1.00 89.19 398 PRO A O 1
ATOM 3120 N N . ALA A 1 399 ? -20.345 7.930 4.246 1.00 87.81 399 ALA A N 1
ATOM 3121 C CA . ALA A 1 399 ? -20.795 9.063 5.045 1.00 87.81 399 ALA A CA 1
ATOM 3122 C C . ALA A 1 399 ? -20.225 8.977 6.468 1.00 87.81 399 ALA A C 1
ATOM 3124 O O . ALA A 1 399 ? -19.588 9.926 6.934 1.00 87.81 399 ALA A O 1
ATOM 3125 N N . LEU A 1 400 ? -20.386 7.823 7.128 1.00 90.88 400 LEU A N 1
ATOM 3126 C CA . LEU A 1 400 ? -19.841 7.566 8.464 1.00 90.88 400 LEU A CA 1
ATOM 3127 C C . LEU A 1 400 ? -18.310 7.576 8.471 1.00 90.88 400 LEU A C 1
ATOM 3129 O O . LEU A 1 400 ? -17.721 8.264 9.305 1.00 90.88 400 LEU A O 1
ATOM 3133 N N . GLN A 1 401 ? -17.660 6.890 7.524 1.00 91.44 401 GLN A N 1
ATOM 3134 C CA . GLN A 1 401 ? -16.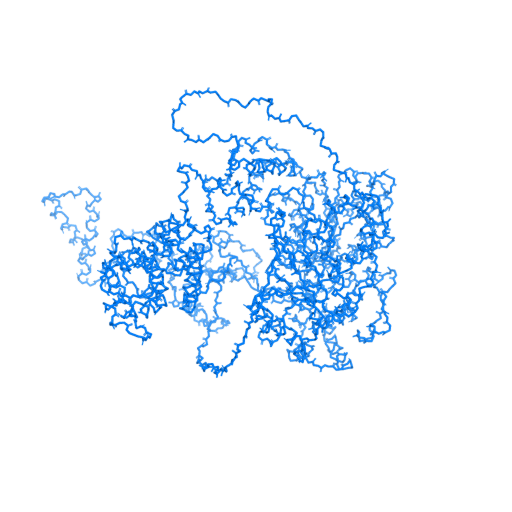197 6.831 7.414 1.00 91.44 401 GLN A CA 1
ATOM 3135 C C . GLN A 1 401 ? -15.582 8.235 7.396 1.00 91.44 401 GLN A C 1
ATOM 3137 O O . GLN A 1 401 ? -14.638 8.516 8.135 1.00 91.44 401 GLN A O 1
ATOM 3142 N N . ARG A 1 402 ? -16.163 9.157 6.623 1.00 89.12 402 ARG A N 1
ATOM 3143 C CA . ARG A 1 402 ? -15.684 10.538 6.530 1.00 89.12 402 ARG A CA 1
ATOM 3144 C C . ARG A 1 402 ? -15.823 11.329 7.839 1.00 89.12 402 ARG A C 1
ATOM 3146 O O . ARG A 1 402 ? -14.963 12.154 8.151 1.00 89.12 402 ARG A O 1
ATOM 3153 N N . ARG A 1 403 ? -16.863 11.063 8.639 1.00 91.88 403 ARG A N 1
ATOM 3154 C CA . ARG A 1 403 ? -17.016 11.641 9.990 1.00 91.88 403 ARG A CA 1
ATOM 3155 C C . ARG A 1 403 ? -16.045 11.017 10.991 1.00 91.88 403 ARG A C 1
ATOM 3157 O O . ARG A 1 403 ? -15.456 11.748 11.783 1.00 91.88 403 ARG A O 1
ATOM 3164 N N . VAL A 1 404 ? -15.824 9.704 10.914 1.00 94.81 404 VAL A N 1
ATOM 3165 C CA . VAL A 1 404 ? -14.811 9.000 11.715 1.00 94.81 404 VAL A CA 1
ATOM 3166 C C . VAL A 1 404 ? -13.422 9.581 11.442 1.00 94.81 404 VAL A C 1
ATOM 3168 O O . VAL A 1 404 ? -12.710 9.892 12.389 1.00 94.81 404 VAL A O 1
ATOM 3171 N N . ILE A 1 405 ? -13.059 9.841 10.182 1.00 93.12 405 ILE A N 1
ATOM 3172 C CA . ILE A 1 405 ? -11.778 10.482 9.836 1.00 93.12 405 ILE A CA 1
ATOM 3173 C C . ILE A 1 405 ? -11.668 11.889 10.451 1.00 93.12 405 ILE A C 1
ATOM 3175 O O . ILE A 1 405 ? -10.645 12.194 11.060 1.00 93.12 405 ILE A O 1
ATOM 3179 N N . LYS A 1 406 ? -12.711 12.735 10.378 1.00 91.88 406 LYS A N 1
ATOM 3180 C CA . LYS A 1 406 ? -12.723 14.047 11.068 1.00 91.88 406 LYS A CA 1
ATOM 3181 C C . LYS A 1 406 ? -12.489 13.907 12.581 1.00 91.88 406 LYS A C 1
ATOM 3183 O O . LYS A 1 406 ? -11.658 14.623 13.138 1.00 91.88 406 LYS A O 1
ATOM 3188 N N . TYR A 1 407 ? -13.183 12.970 13.230 1.00 95.50 407 TYR A N 1
ATOM 3189 C CA . TYR A 1 407 ? -13.034 12.688 14.662 1.00 95.50 407 TYR A CA 1
ATOM 3190 C C . TYR A 1 407 ? -11.608 12.223 15.012 1.00 95.50 407 TYR A C 1
ATOM 3192 O O . TYR A 1 407 ? -10.971 12.795 15.896 1.00 95.50 407 TYR A O 1
ATOM 3200 N N . LEU A 1 408 ? -11.064 11.253 14.267 1.00 95.50 408 LEU A N 1
ATOM 3201 C CA . LEU A 1 408 ? -9.709 10.720 14.462 1.00 95.50 408 LEU A CA 1
ATOM 3202 C C . LEU A 1 408 ? -8.600 11.752 14.206 1.00 95.50 408 LEU A C 1
ATOM 3204 O O . LEU A 1 408 ? -7.511 11.613 14.751 1.00 95.50 408 LEU A O 1
ATOM 3208 N N . ARG A 1 409 ? -8.857 12.792 13.403 1.00 92.75 409 ARG A N 1
ATOM 3209 C CA . ARG A 1 409 ? -7.931 13.914 13.150 1.00 92.75 409 ARG A CA 1
ATOM 3210 C C . ARG A 1 409 ? -7.993 15.029 14.199 1.00 92.75 409 ARG A C 1
ATOM 3212 O O . ARG A 1 409 ? -7.318 16.050 14.019 1.00 92.75 409 ARG A O 1
ATOM 3219 N N . CYS A 1 410 ? -8.801 14.870 15.251 1.00 93.62 410 CYS A N 1
ATOM 3220 C CA . CYS A 1 410 ? -9.061 15.913 16.243 1.00 93.62 410 CYS A CA 1
ATOM 3221 C C . CYS A 1 410 ? -9.578 17.215 15.589 1.00 93.62 410 CYS A C 1
ATOM 3223 O O . CYS A 1 410 ? -9.064 18.312 15.827 1.00 93.62 410 CYS A O 1
ATOM 3225 N N . GLU A 1 411 ? -10.545 17.083 14.671 1.00 90.12 411 GLU A N 1
ATOM 3226 C CA . GLU A 1 411 ? -11.222 18.204 14.006 1.00 90.12 411 GLU A CA 1
ATOM 3227 C C . GLU A 1 411 ? -12.581 18.500 14.658 1.00 90.12 411 GLU A C 1
ATOM 3229 O O . GLU A 1 411 ? -13.189 17.647 15.310 1.00 90.12 411 GLU A O 1
ATOM 3234 N N . SER A 1 412 ? -13.078 19.727 14.484 1.00 89.06 412 SER A N 1
ATOM 3235 C CA . SER A 1 412 ? -14.365 20.134 15.044 1.00 89.06 412 SER A CA 1
ATOM 3236 C C . SER A 1 412 ? -15.527 19.387 14.375 1.00 89.06 412 SER A C 1
ATOM 3238 O O . SER A 1 412 ? -15.633 19.300 13.150 1.00 89.06 412 SER A O 1
ATOM 3240 N N . LEU A 1 413 ? -16.430 18.851 15.201 1.00 91.12 413 LEU A N 1
ATOM 3241 C CA . LEU A 1 413 ? -17.625 18.135 14.750 1.00 91.12 413 LEU A CA 1
ATOM 3242 C C . LEU A 1 413 ? -18.872 19.006 14.896 1.00 91.12 413 LEU A C 1
ATOM 3244 O O . LEU A 1 413 ? -19.174 19.484 16.000 1.00 91.12 413 LEU A O 1
ATOM 3248 N N . SER A 1 414 ? -19.627 19.155 13.802 1.00 91.00 414 SER A N 1
ATOM 3249 C CA . SER A 1 414 ? -20.934 19.817 13.820 1.00 91.00 414 SER A CA 1
ATOM 3250 C C . SER A 1 414 ? -21.953 19.008 14.630 1.00 91.00 414 SER A C 1
ATOM 3252 O O . SER A 1 414 ? -21.773 17.813 14.866 1.00 91.00 414 SER A O 1
ATOM 3254 N N . ARG A 1 415 ? -23.073 19.630 15.027 1.00 90.88 415 ARG A N 1
ATOM 3255 C CA . ARG A 1 415 ? -24.157 18.915 15.726 1.00 90.88 415 ARG A CA 1
ATOM 3256 C C . ARG A 1 415 ? -24.655 17.703 14.927 1.00 90.88 415 ARG A C 1
ATOM 3258 O O . ARG A 1 415 ? -24.933 16.676 15.529 1.00 90.88 415 ARG A O 1
ATOM 3265 N N . HIS A 1 416 ? -24.732 17.821 13.600 1.00 89.94 416 HIS A N 1
ATOM 3266 C CA . HIS A 1 416 ? -25.157 16.732 12.724 1.00 89.94 416 HIS A CA 1
ATOM 3267 C C . HIS A 1 416 ? -24.123 15.598 12.674 1.00 89.94 416 HIS A C 1
ATOM 3269 O O . HIS A 1 416 ? -24.496 14.438 12.824 1.00 89.94 416 HIS A O 1
ATOM 3275 N N . ASP A 1 417 ? -22.829 15.924 12.562 1.00 91.44 417 ASP A N 1
ATOM 3276 C CA . ASP A 1 417 ? -21.760 14.915 12.569 1.00 91.44 417 ASP A CA 1
ATOM 3277 C C . ASP A 1 417 ? -21.744 14.122 13.885 1.00 91.44 417 ASP A C 1
ATOM 3279 O O . ASP A 1 417 ? -21.634 12.900 13.857 1.00 91.44 417 ASP A O 1
ATOM 3283 N N . ARG A 1 418 ? -21.927 14.794 15.033 1.00 92.75 418 ARG A N 1
ATOM 3284 C CA . ARG A 1 418 ? -22.027 14.125 16.344 1.00 92.75 418 ARG A CA 1
ATOM 3285 C C . ARG A 1 418 ? -23.234 13.191 16.425 1.00 92.75 418 ARG A C 1
ATOM 3287 O O . ARG A 1 418 ? -23.112 12.114 16.991 1.00 92.75 418 ARG A O 1
ATOM 3294 N N . THR A 1 419 ? -24.384 13.570 15.858 1.00 90.50 419 THR A N 1
ATOM 3295 C CA . THR A 1 419 ? -25.573 12.699 15.807 1.00 90.50 419 THR A CA 1
ATOM 3296 C C . THR A 1 419 ? -25.311 11.438 14.980 1.00 90.50 419 THR A C 1
ATOM 3298 O O . THR A 1 419 ? -25.574 10.342 15.463 1.00 90.50 419 THR A O 1
ATOM 3301 N N . LEU A 1 420 ? -24.719 11.575 13.787 1.00 89.25 420 LEU A N 1
ATOM 3302 C CA . LEU A 1 420 ? -24.363 10.432 12.932 1.00 89.25 420 LEU A CA 1
ATOM 3303 C C . LEU A 1 420 ? -23.320 9.502 13.574 1.00 89.25 420 LEU A C 1
ATOM 3305 O O . LEU A 1 420 ? -23.347 8.297 13.346 1.00 89.25 420 LEU A O 1
ATOM 3309 N N . LEU A 1 421 ? -22.417 10.052 14.389 1.00 93.38 421 LEU A N 1
ATOM 3310 C CA . LEU A 1 421 ? -21.410 9.308 15.149 1.00 93.38 421 LEU A CA 1
ATOM 3311 C C . LEU A 1 421 ? -21.920 8.780 16.507 1.00 93.38 421 LEU A C 1
ATOM 3313 O O . LEU A 1 421 ? -21.118 8.602 17.416 1.00 93.38 421 LEU A O 1
ATOM 3317 N N . GLY A 1 422 ? -23.227 8.586 16.709 1.00 90.19 422 GLY A N 1
ATOM 3318 C CA . GLY A 1 422 ? -23.742 8.011 17.964 1.00 90.19 422 GLY A CA 1
ATOM 3319 C C . GLY A 1 422 ? -23.509 8.884 19.208 1.00 90.19 422 GLY A C 1
ATOM 3320 O O . GLY A 1 422 ? -23.414 8.383 20.321 1.00 90.19 422 GLY A O 1
ATOM 3321 N N . GLY A 1 423 ? -23.391 10.202 19.035 1.00 90.56 423 GLY A N 1
ATOM 3322 C CA . GLY A 1 423 ? -23.205 11.161 20.127 1.00 90.56 423 GLY A CA 1
ATOM 3323 C C . GLY A 1 423 ? -21.752 11.469 20.501 1.00 90.56 423 GLY A C 1
ATOM 3324 O O . GLY A 1 423 ? -21.554 12.258 21.426 1.00 90.56 423 GLY A O 1
ATOM 3325 N N . LEU A 1 424 ? -20.754 10.918 19.791 1.00 93.56 424 LEU A N 1
ATOM 3326 C CA . LEU A 1 424 ? -19.332 11.175 20.064 1.00 93.56 424 LEU A CA 1
ATOM 3327 C C . LEU A 1 424 ? -19.012 12.676 20.182 1.00 93.56 424 LEU A C 1
ATOM 3329 O O . LEU A 1 424 ? -19.414 13.502 19.353 1.00 93.56 424 LEU A O 1
ATOM 3333 N N . ALA A 1 425 ? -18.261 13.030 21.226 1.00 91.38 425 ALA A N 1
ATOM 3334 C CA . ALA A 1 425 ? -17.809 14.395 21.459 1.00 91.38 425 ALA A CA 1
ATOM 3335 C C . ALA A 1 425 ? -16.745 14.817 20.429 1.00 91.38 425 ALA A C 1
ATOM 3337 O O . ALA A 1 425 ? -16.010 13.992 19.891 1.00 91.38 425 ALA A O 1
ATOM 3338 N N . ALA A 1 426 ? -16.640 16.121 20.159 1.00 90.62 426 ALA A N 1
ATOM 3339 C CA . ALA A 1 426 ? -15.501 16.638 19.404 1.00 90.62 426 ALA A CA 1
ATOM 3340 C C . ALA A 1 426 ? -14.226 16.545 20.256 1.00 90.62 426 ALA A C 1
ATOM 3342 O O . ALA A 1 426 ? -14.278 16.748 21.468 1.00 90.62 426 ALA A O 1
ATOM 3343 N N . ARG A 1 427 ? -13.100 16.263 19.599 1.00 90.62 427 ARG A N 1
ATOM 3344 C CA . ARG A 1 427 ? -11.758 16.222 20.189 1.00 90.62 427 ARG A CA 1
ATOM 3345 C C . ARG A 1 427 ? -10.933 17.389 19.664 1.00 90.62 427 ARG A C 1
ATOM 3347 O O . ARG A 1 427 ? -10.068 17.219 18.814 1.00 90.62 427 ARG A O 1
ATOM 3354 N N . ASP A 1 428 ? -11.299 18.601 20.056 1.00 86.69 428 ASP A N 1
ATOM 3355 C CA . ASP A 1 428 ? -10.709 19.839 19.540 1.00 86.69 428 ASP A CA 1
ATOM 3356 C C . ASP A 1 428 ? -9.744 20.528 20.522 1.00 86.69 428 ASP A C 1
ATOM 3358 O O . ASP A 1 428 ? -9.189 21.576 20.186 1.00 86.69 428 ASP A O 1
ATOM 3362 N N . GLN A 1 429 ? -9.460 19.925 21.683 1.00 90.88 429 GLN A N 1
ATOM 3363 C CA . GLN A 1 429 ? -8.549 20.496 22.679 1.00 90.88 429 GLN A CA 1
ATOM 3364 C C . GLN A 1 429 ? -7.062 20.338 22.276 1.00 90.88 429 GLN A C 1
ATOM 3366 O O . GLN A 1 429 ? -6.734 19.534 21.390 1.00 90.88 429 GLN A O 1
ATOM 3371 N N . PRO A 1 430 ? -6.128 21.108 22.872 1.00 88.19 430 PRO A N 1
ATOM 3372 C CA . PRO A 1 430 ? -4.693 21.014 22.570 1.00 88.19 430 PRO A CA 1
ATOM 3373 C C . PRO A 1 430 ? -4.044 19.665 22.926 1.00 88.19 430 PRO A C 1
ATOM 3375 O O . PRO A 1 430 ? -3.100 19.249 22.261 1.00 88.19 430 PRO A O 1
ATOM 3378 N N . GLU A 1 431 ? -4.538 18.970 23.950 1.00 90.81 431 GLU A N 1
ATOM 3379 C CA . GLU A 1 431 ? -4.028 17.673 24.417 1.00 90.81 431 GLU A CA 1
ATOM 3380 C C . GLU A 1 431 ? -4.597 16.462 23.653 1.00 90.81 431 GLU A C 1
ATOM 3382 O O . GLU A 1 431 ? -3.990 15.383 23.639 1.00 90.81 431 GLU A O 1
ATOM 3387 N N . ASP A 1 432 ? -5.742 16.636 22.986 1.00 93.88 432 ASP A N 1
ATOM 3388 C CA . ASP A 1 432 ? -6.446 15.565 22.277 1.00 93.88 432 ASP A CA 1
ATOM 3389 C C . ASP A 1 432 ? -5.615 14.875 21.180 1.00 93.88 432 ASP A C 1
ATOM 3391 O O . ASP A 1 432 ? -5.765 13.658 21.023 1.00 93.88 432 ASP A O 1
ATOM 3395 N N . PRO A 1 433 ? -4.727 15.558 20.423 1.00 93.81 433 PRO A N 1
ATOM 3396 C CA . PRO A 1 433 ? -3.883 14.892 19.442 1.00 93.81 433 PRO A CA 1
ATOM 3397 C C . PRO A 1 433 ? -2.960 13.834 20.054 1.00 93.81 433 PRO A C 1
ATOM 3399 O O . PRO A 1 433 ? -2.967 12.687 19.608 1.00 93.81 433 PRO A O 1
ATOM 3402 N N . LEU A 1 434 ? -2.224 14.176 21.118 1.00 94.00 434 LEU A N 1
ATOM 3403 C CA . LEU A 1 434 ? -1.313 13.243 21.790 1.00 94.00 434 LEU A CA 1
ATOM 3404 C C . LEU A 1 434 ? -2.082 12.109 22.485 1.00 94.00 434 LEU A C 1
ATOM 3406 O O . LEU A 1 434 ? -1.673 10.949 22.406 1.00 94.00 434 LEU A O 1
ATOM 3410 N N . ARG A 1 435 ? -3.234 12.415 23.101 1.00 94.81 435 ARG A N 1
ATOM 3411 C CA . ARG A 1 435 ? -4.150 11.403 23.657 1.00 94.81 435 ARG A CA 1
ATOM 3412 C C . ARG A 1 435 ? -4.631 10.425 22.584 1.00 94.81 435 ARG A C 1
ATOM 3414 O O . ARG A 1 435 ? -4.632 9.219 22.821 1.00 94.81 435 ARG A O 1
ATOM 3421 N N . THR A 1 436 ? -5.012 10.930 21.411 1.00 96.12 436 THR A N 1
ATOM 3422 C CA . THR A 1 436 ? -5.515 10.112 20.299 1.00 96.12 436 THR A CA 1
ATOM 3423 C C . THR A 1 436 ? -4.413 9.242 19.699 1.00 96.12 436 THR A C 1
ATOM 3425 O O . THR A 1 436 ? -4.645 8.051 19.519 1.00 96.12 436 THR A O 1
ATOM 3428 N N . ILE A 1 437 ? -3.201 9.779 19.491 1.00 96.38 437 ILE A N 1
ATOM 3429 C CA . ILE A 1 437 ? -2.020 8.992 19.085 1.00 96.38 437 ILE A CA 1
ATOM 3430 C C . ILE A 1 437 ? -1.773 7.854 20.084 1.00 96.38 437 ILE A C 1
ATOM 3432 O O . ILE A 1 437 ? -1.676 6.694 19.686 1.00 96.38 437 ILE A O 1
ATOM 3436 N N . LYS A 1 438 ? -1.731 8.167 21.388 1.00 95.56 438 LYS A N 1
ATOM 3437 C CA . LYS A 1 438 ? -1.492 7.173 22.441 1.00 95.56 438 LYS A CA 1
ATOM 3438 C C . LYS A 1 438 ? -2.541 6.066 22.437 1.00 95.56 438 LYS A C 1
ATOM 3440 O O . LYS A 1 438 ? -2.179 4.896 22.463 1.00 95.56 438 LYS A O 1
ATOM 3445 N N . GLN A 1 439 ? -3.822 6.424 22.391 1.00 94.75 439 GLN A N 1
ATOM 3446 C CA . GLN A 1 439 ? -4.909 5.446 22.399 1.00 94.75 439 GLN A CA 1
ATOM 3447 C C . GLN A 1 439 ? -4.942 4.606 21.116 1.00 94.75 439 GLN A C 1
ATOM 3449 O O . GLN A 1 439 ? -5.124 3.398 21.203 1.00 94.75 439 GLN A O 1
ATOM 3454 N N . LEU A 1 440 ? -4.695 5.190 19.937 1.00 96.56 440 LEU A N 1
ATOM 3455 C CA . LEU A 1 440 ? -4.569 4.420 18.693 1.00 96.56 440 LEU A CA 1
ATOM 3456 C C . LEU A 1 440 ? -3.414 3.417 18.771 1.00 96.56 440 LEU A C 1
ATOM 3458 O O . LEU A 1 440 ? -3.613 2.254 18.437 1.00 96.56 440 LEU A O 1
ATOM 3462 N N . ALA A 1 441 ? -2.249 3.823 19.279 1.00 95.50 441 ALA A N 1
ATOM 3463 C CA . ALA A 1 441 ? -1.119 2.920 19.481 1.00 95.50 441 ALA A CA 1
ATOM 3464 C C . ALA A 1 441 ? -1.401 1.823 20.521 1.00 95.50 441 ALA A C 1
ATOM 3466 O O . ALA A 1 441 ? -0.971 0.686 20.339 1.00 95.50 441 ALA A O 1
ATOM 3467 N N . SER A 1 442 ? -2.153 2.133 21.584 1.00 93.31 442 SER A N 1
ATOM 3468 C CA . SER A 1 442 ? -2.651 1.127 22.527 1.00 93.31 442 SER A CA 1
ATOM 3469 C C . SER A 1 442 ? -3.591 0.139 21.835 1.00 93.31 442 SER A C 1
ATOM 3471 O O . SER A 1 442 ? -3.423 -1.058 22.007 1.00 93.31 442 SER A O 1
ATOM 3473 N N . ILE A 1 443 ? -4.518 0.597 20.990 1.00 93.81 443 ILE A N 1
ATOM 3474 C CA . ILE A 1 443 ? -5.408 -0.288 20.224 1.00 93.81 443 ILE A CA 1
ATOM 3475 C C . ILE A 1 443 ? -4.597 -1.155 19.237 1.00 93.81 443 ILE A C 1
ATOM 3477 O O . ILE A 1 443 ? -4.802 -2.363 19.190 1.00 93.81 443 ILE A O 1
ATOM 3481 N N . MET A 1 444 ? -3.635 -0.591 18.496 1.00 93.75 444 MET A N 1
ATOM 3482 C CA . MET A 1 444 ? -2.736 -1.351 17.604 1.00 93.75 444 MET A CA 1
ATOM 3483 C C . MET A 1 444 ? -1.966 -2.438 18.360 1.00 93.75 444 MET A C 1
ATOM 3485 O O . MET A 1 444 ? -1.911 -3.591 17.926 1.00 93.75 444 MET A O 1
ATOM 3489 N N . TYR A 1 445 ? -1.389 -2.076 19.505 1.00 92.00 445 TYR A N 1
ATOM 3490 C CA . TYR A 1 445 ? -0.601 -2.990 20.312 1.00 92.00 445 TYR A CA 1
ATOM 3491 C C . TYR A 1 445 ? -1.475 -4.064 20.968 1.00 92.00 445 TYR A C 1
ATOM 3493 O O . TYR A 1 445 ? -1.247 -5.242 20.723 1.00 92.00 445 TYR A O 1
ATOM 3501 N N . GLU A 1 446 ? -2.514 -3.701 21.723 1.00 88.81 446 GLU A N 1
ATOM 3502 C CA . GLU A 1 446 ? -3.348 -4.685 22.424 1.00 88.81 446 GLU A CA 1
ATOM 3503 C C . GLU A 1 446 ? -4.081 -5.615 21.444 1.00 88.81 446 GLU A C 1
ATOM 3505 O O . GLU A 1 446 ? -4.179 -6.812 21.704 1.00 88.81 446 GLU A O 1
ATOM 3510 N N . LEU A 1 447 ? -4.549 -5.106 20.291 1.00 86.12 447 LEU A N 1
ATOM 3511 C CA . LEU A 1 447 ? -5.246 -5.926 19.293 1.00 86.12 447 LEU A CA 1
ATOM 3512 C C . LEU A 1 447 ? -4.313 -6.768 18.416 1.00 86.12 447 LEU A C 1
ATOM 3514 O O . LEU A 1 447 ? -4.725 -7.818 17.919 1.00 86.12 447 LEU A O 1
ATOM 3518 N N . GLN A 1 448 ? -3.087 -6.323 18.141 1.00 87.31 448 GLN A N 1
ATOM 3519 C CA . GLN A 1 448 ? -2.270 -6.953 17.096 1.00 87.31 448 GLN A CA 1
ATOM 3520 C C . GLN A 1 448 ? -0.814 -7.227 17.480 1.00 87.31 448 GLN A C 1
ATOM 3522 O O . GLN A 1 448 ? -0.080 -7.772 16.662 1.00 87.31 448 GLN A O 1
ATOM 3527 N N . MET A 1 449 ? -0.398 -6.903 18.708 1.00 88.69 449 MET A N 1
ATOM 3528 C CA . MET A 1 449 ? 1.013 -6.809 19.116 1.00 88.69 449 MET A CA 1
ATOM 3529 C C . MET A 1 449 ? 1.826 -5.929 18.149 1.00 88.69 449 MET A C 1
ATOM 3531 O O . MET A 1 449 ? 3.017 -6.132 17.946 1.00 88.69 449 MET A O 1
ATOM 3535 N N . ALA A 1 450 ? 1.164 -4.959 17.512 1.00 92.50 450 ALA A N 1
ATOM 3536 C CA . ALA A 1 450 ? 1.713 -4.176 16.417 1.00 92.50 450 ALA A CA 1
ATOM 3537 C C . ALA A 1 450 ? 2.381 -2.897 16.942 1.00 92.50 450 ALA A C 1
ATOM 3539 O O . ALA A 1 450 ? 1.787 -2.148 17.721 1.00 92.50 450 ALA A O 1
ATOM 3540 N N . ALA A 1 451 ? 3.603 -2.625 16.483 1.00 95.75 451 ALA A N 1
ATOM 3541 C CA . ALA A 1 451 ? 4.315 -1.391 16.793 1.00 95.75 451 ALA A CA 1
ATOM 3542 C C . ALA A 1 451 ? 3.691 -0.183 16.068 1.00 95.75 451 ALA A C 1
ATOM 3544 O O . ALA A 1 451 ? 3.320 -0.277 14.894 1.00 95.75 451 ALA A O 1
ATOM 3545 N N . MET A 1 452 ? 3.639 0.979 16.723 1.00 97.62 452 MET A N 1
ATOM 3546 C CA . MET A 1 452 ? 3.338 2.243 16.043 1.00 97.62 452 MET A CA 1
ATOM 3547 C C . MET A 1 452 ? 4.646 2.872 15.557 1.00 97.62 452 MET A C 1
ATOM 3549 O O . MET A 1 452 ? 5.425 3.413 16.341 1.00 97.62 452 MET A O 1
ATOM 3553 N N . VAL A 1 453 ? 4.889 2.826 14.254 1.00 97.56 453 VAL A N 1
ATOM 3554 C CA . VAL A 1 453 ? 6.072 3.418 13.632 1.00 97.56 453 VAL A CA 1
ATOM 3555 C C . VAL A 1 453 ? 5.730 4.808 13.101 1.00 97.56 453 VAL A C 1
ATOM 3557 O O . VAL A 1 453 ? 4.752 4.984 12.375 1.00 97.56 453 VAL A O 1
ATOM 3560 N N . VAL A 1 454 ? 6.549 5.804 13.433 1.00 95.94 454 VAL A N 1
ATOM 3561 C CA . VAL A 1 454 ? 6.423 7.174 12.920 1.00 95.94 454 VAL A CA 1
ATOM 3562 C C . VAL A 1 454 ? 7.702 7.533 12.185 1.00 95.94 454 VAL A C 1
ATOM 3564 O O . VAL A 1 454 ? 8.769 7.586 12.785 1.00 95.94 454 VAL A O 1
ATOM 3567 N N . VAL A 1 455 ? 7.599 7.777 10.886 1.00 94.81 455 VAL A N 1
ATOM 3568 C CA . VAL A 1 455 ? 8.720 8.075 10.000 1.00 94.81 455 VAL A CA 1
ATOM 3569 C C . VAL A 1 455 ? 8.688 9.546 9.606 1.00 94.81 455 VAL A C 1
ATOM 3571 O O . VAL A 1 455 ? 7.698 10.032 9.060 1.00 94.81 455 VAL A O 1
ATOM 3574 N N . VAL A 1 456 ? 9.793 10.235 9.869 1.00 91.31 456 VAL A N 1
ATOM 3575 C CA . VAL A 1 456 ? 9.953 11.678 9.698 1.00 91.31 456 VAL A CA 1
ATOM 3576 C C . VAL A 1 456 ? 11.080 11.933 8.702 1.00 91.31 456 VAL A C 1
ATOM 3578 O O . VAL A 1 456 ? 12.199 11.483 8.935 1.00 91.31 456 VAL A O 1
ATOM 3581 N N . ASP A 1 457 ? 10.790 12.635 7.605 1.00 88.69 457 ASP A N 1
ATOM 3582 C CA . ASP A 1 457 ? 11.729 12.880 6.499 1.00 88.69 457 ASP A CA 1
ATOM 3583 C C . ASP A 1 457 ? 11.853 14.372 6.138 1.00 88.69 457 ASP A C 1
ATOM 3585 O O . ASP A 1 457 ? 11.004 15.186 6.516 1.00 88.69 457 ASP A O 1
ATOM 3589 N N . GLN A 1 458 ? 12.906 14.719 5.387 1.00 78.44 458 GLN A N 1
ATOM 3590 C CA . GLN A 1 458 ? 13.193 16.071 4.867 1.00 78.44 458 GLN A CA 1
ATOM 3591 C C . GLN A 1 458 ? 13.214 17.181 5.936 1.00 78.44 458 GLN A C 1
ATOM 3593 O O . GLN A 1 458 ? 12.778 18.306 5.706 1.00 78.44 458 GLN A O 1
ATOM 3598 N N . ILE A 1 459 ? 13.762 16.876 7.114 1.00 77.88 459 ILE A N 1
ATOM 3599 C CA . ILE A 1 459 ? 13.946 17.827 8.223 1.00 77.88 459 ILE A CA 1
ATOM 3600 C C . ILE A 1 459 ? 14.747 19.067 7.815 1.00 77.88 459 ILE A C 1
ATOM 3602 O O . ILE A 1 459 ? 14.464 20.180 8.272 1.00 77.88 459 ILE A O 1
ATOM 3606 N N . GLU A 1 460 ? 15.712 18.870 6.922 1.00 73.44 460 GLU A N 1
ATOM 3607 C CA . GLU A 1 460 ? 16.537 19.908 6.316 1.00 73.44 460 GLU A CA 1
ATOM 3608 C C . GLU A 1 460 ? 15.737 21.064 5.682 1.00 73.44 460 GLU A C 1
ATOM 3610 O O . GLU A 1 460 ? 16.166 22.215 5.755 1.00 73.44 460 GLU A O 1
ATOM 3615 N N . GLU A 1 461 ? 14.539 20.811 5.147 1.00 69.19 461 GLU A N 1
ATOM 3616 C CA . GLU A 1 461 ? 13.734 21.826 4.446 1.00 69.19 461 GLU A CA 1
ATOM 3617 C C . GLU A 1 461 ? 13.076 22.849 5.396 1.00 69.19 461 GLU A C 1
ATOM 3619 O O . GLU A 1 461 ? 12.648 23.922 4.961 1.00 69.19 461 GLU A O 1
ATOM 3624 N N . THR A 1 462 ? 13.078 22.593 6.712 1.00 62.31 462 THR A N 1
ATOM 3625 C CA . THR A 1 462 ? 12.661 23.585 7.724 1.00 62.31 462 THR A CA 1
ATOM 3626 C C . THR A 1 462 ? 13.649 24.742 7.916 1.00 62.31 462 THR A C 1
ATOM 3628 O O . THR A 1 462 ? 13.290 25.742 8.550 1.00 62.31 462 THR A O 1
ATOM 3631 N N . ILE A 1 463 ? 14.882 24.638 7.395 1.00 61.31 463 ILE A N 1
ATOM 3632 C CA . ILE A 1 463 ? 15.979 25.580 7.673 1.00 61.31 463 ILE A CA 1
ATOM 3633 C C . ILE A 1 463 ? 16.598 26.139 6.371 1.00 61.31 463 ILE A C 1
ATOM 3635 O O . ILE A 1 463 ? 17.700 25.739 6.004 1.00 61.31 463 ILE A O 1
ATOM 3639 N N . PRO A 1 464 ? 15.962 27.118 5.692 1.00 52.56 464 PRO A N 1
ATOM 3640 C CA . PRO A 1 464 ? 16.568 27.772 4.525 1.00 52.56 464 PRO A CA 1
ATOM 3641 C C . PRO A 1 464 ? 17.815 28.602 4.878 1.00 52.56 464 PRO A C 1
ATOM 3643 O O . PRO A 1 464 ? 18.815 28.544 4.174 1.00 52.56 464 PRO A O 1
ATOM 3646 N N . ASP A 1 465 ? 17.766 29.339 5.999 1.00 50.53 465 ASP A N 1
ATOM 3647 C CA . ASP A 1 465 ? 18.734 30.407 6.322 1.00 50.53 465 ASP A CA 1
ATOM 3648 C C . ASP A 1 465 ? 19.507 30.184 7.641 1.00 50.53 465 ASP A C 1
ATOM 3650 O O . ASP A 1 465 ? 20.058 31.116 8.225 1.00 50.53 465 ASP A O 1
ATOM 3654 N N . GLY A 1 466 ? 19.489 28.970 8.200 1.00 49.53 466 GLY A N 1
ATOM 3655 C CA . GLY A 1 466 ? 20.193 28.621 9.451 1.00 49.53 466 GLY A CA 1
ATOM 3656 C C . GLY A 1 466 ? 19.606 29.186 10.762 1.00 49.53 466 GLY A C 1
ATOM 3657 O O . GLY A 1 466 ? 19.983 28.741 11.847 1.00 49.53 466 GLY A O 1
ATOM 3658 N N . GLN A 1 467 ? 18.670 30.141 10.707 1.00 49.16 467 GLN A N 1
ATOM 3659 C CA . GLN A 1 467 ? 18.203 30.872 11.899 1.00 49.16 467 GLN A CA 1
ATOM 3660 C C . GLN A 1 467 ? 17.086 30.159 12.696 1.00 49.16 467 GLN A C 1
ATOM 3662 O O . GLN A 1 467 ? 17.047 30.261 13.923 1.00 49.16 467 GLN A O 1
ATOM 3667 N N . ASN A 1 468 ? 16.219 29.369 12.049 1.00 59.50 468 ASN A N 1
ATOM 3668 C CA . ASN A 1 468 ? 14.967 28.843 12.634 1.00 59.50 468 ASN A CA 1
ATOM 3669 C C . ASN A 1 468 ? 15.076 27.517 13.427 1.00 59.50 468 ASN A C 1
ATOM 3671 O O . ASN A 1 468 ? 14.141 26.716 13.463 1.00 59.50 468 ASN A O 1
ATOM 3675 N N . VAL A 1 469 ? 16.186 27.293 14.138 1.00 66.69 469 VAL A N 1
ATOM 3676 C CA . VAL A 1 469 ? 16.427 26.045 14.901 1.00 66.69 469 VAL A CA 1
ATOM 3677 C C . VAL A 1 469 ? 15.354 25.751 15.967 1.00 66.69 469 VAL A C 1
ATOM 3679 O O . VAL A 1 469 ? 15.084 24.588 16.256 1.00 66.69 469 VAL A O 1
ATOM 3682 N N . THR A 1 470 ? 14.692 26.775 16.516 1.00 72.62 470 THR A N 1
ATOM 3683 C CA . THR A 1 470 ? 13.609 26.622 17.508 1.00 72.62 470 THR A CA 1
ATOM 3684 C C . THR A 1 470 ? 12.459 25.743 17.003 1.00 72.62 470 THR A C 1
ATOM 3686 O O . THR A 1 470 ? 11.883 24.990 17.783 1.00 72.62 470 THR A O 1
ATOM 3689 N N . ARG A 1 471 ? 12.150 25.787 15.697 1.00 70.94 471 ARG A N 1
ATOM 3690 C CA . ARG A 1 471 ? 11.103 24.946 15.089 1.00 70.94 471 ARG A CA 1
ATOM 3691 C C . ARG A 1 471 ? 11.497 23.472 15.099 1.00 70.94 471 ARG A C 1
ATOM 3693 O O . ARG A 1 471 ? 10.690 22.622 15.462 1.00 70.94 471 ARG A O 1
ATOM 3700 N N . LEU A 1 472 ? 12.751 23.172 14.754 1.00 75.75 472 LEU A N 1
ATOM 3701 C CA . LEU A 1 472 ? 13.238 21.797 14.772 1.00 75.75 472 LEU A CA 1
ATOM 3702 C C . LEU A 1 472 ? 13.338 21.263 16.208 1.00 75.75 472 LEU A C 1
ATOM 3704 O O . LEU A 1 472 ? 12.957 20.126 16.461 1.00 75.75 472 LEU A O 1
ATOM 3708 N N . GLN A 1 473 ? 13.737 22.099 17.170 1.00 78.81 473 GLN A N 1
ATOM 3709 C CA . GLN A 1 473 ? 13.670 21.751 18.592 1.00 78.81 473 GLN A CA 1
ATOM 3710 C C . GLN A 1 473 ? 12.238 21.365 19.020 1.00 78.81 473 GLN A C 1
ATOM 3712 O O . GLN A 1 473 ? 12.053 20.289 19.580 1.00 78.81 473 GLN A O 1
ATOM 3717 N N . GLN A 1 474 ? 11.224 22.177 18.691 1.00 78.94 474 GLN A N 1
ATOM 3718 C CA . GLN A 1 474 ? 9.811 21.874 18.984 1.00 78.94 474 GLN A CA 1
ATOM 3719 C C . GLN A 1 474 ? 9.335 20.555 18.354 1.00 78.94 474 GLN A C 1
ATOM 3721 O O . GLN A 1 474 ? 8.567 19.815 18.974 1.00 78.94 474 GLN A O 1
ATOM 3726 N N . ALA A 1 475 ? 9.800 20.242 17.142 1.00 80.75 475 ALA A N 1
ATOM 3727 C CA . ALA A 1 475 ? 9.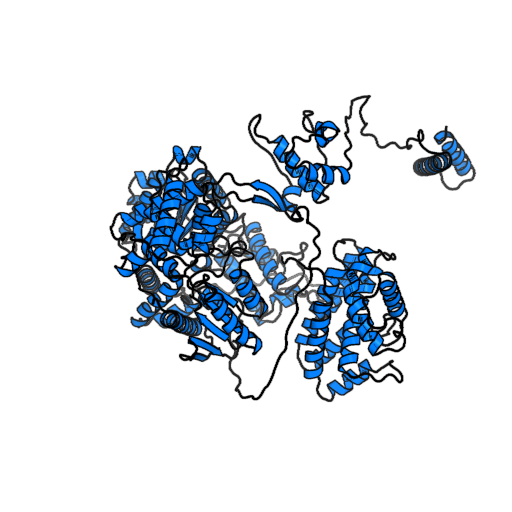496 18.983 16.473 1.00 80.75 475 ALA A CA 1
ATOM 3728 C C . ALA A 1 475 ? 10.135 17.784 17.192 1.00 80.75 475 ALA A C 1
ATOM 3730 O O . ALA A 1 475 ? 9.434 16.826 17.513 1.00 80.75 475 ALA A O 1
ATOM 3731 N N . PHE A 1 476 ? 11.430 17.857 17.522 1.00 85.75 476 PHE A N 1
ATOM 3732 C CA . PHE A 1 476 ? 12.122 16.830 18.310 1.00 85.75 476 PHE A CA 1
ATOM 3733 C C . PHE A 1 476 ? 11.475 16.632 19.691 1.00 85.75 476 PHE A C 1
ATOM 3735 O O . PHE A 1 476 ? 11.245 15.489 20.088 1.00 85.75 476 PHE A O 1
ATOM 3742 N N . ASP A 1 477 ? 11.132 17.711 20.402 1.00 84.88 477 ASP A N 1
ATOM 3743 C CA . ASP A 1 477 ? 10.451 17.649 21.703 1.00 84.88 477 ASP A CA 1
ATOM 3744 C C . ASP A 1 477 ? 9.057 16.992 21.583 1.00 84.88 477 ASP A C 1
ATOM 3746 O O . ASP A 1 477 ? 8.681 16.177 22.427 1.00 84.88 477 ASP A O 1
ATOM 3750 N N . SER A 1 478 ? 8.312 17.263 20.503 1.00 86.12 478 SER A N 1
ATOM 3751 C CA . SER A 1 478 ? 6.989 16.663 20.251 1.00 86.12 478 SER A CA 1
ATOM 3752 C C . SER A 1 478 ? 7.068 15.184 19.856 1.00 86.12 478 SER A C 1
ATOM 3754 O O . SER A 1 478 ? 6.313 14.360 20.371 1.00 86.12 478 SER A O 1
ATOM 3756 N N . LEU A 1 479 ? 8.009 14.819 18.980 1.00 89.00 479 LEU A N 1
ATOM 3757 C CA . LEU A 1 479 ? 8.274 13.428 18.596 1.00 89.00 479 LEU A CA 1
ATOM 3758 C C . LEU A 1 479 ? 8.736 12.600 19.800 1.00 89.00 479 LEU A C 1
ATOM 3760 O O . LEU A 1 479 ? 8.290 11.467 19.991 1.00 89.00 479 LEU A O 1
ATOM 3764 N N . ARG A 1 480 ? 9.566 13.193 20.664 1.00 87.75 480 ARG A N 1
ATOM 3765 C CA . ARG A 1 480 ? 9.925 12.610 21.955 1.00 87.75 480 ARG A CA 1
ATOM 3766 C C . ARG A 1 480 ? 8.702 12.440 22.854 1.00 87.75 480 ARG A C 1
ATOM 3768 O O . ARG A 1 480 ? 8.564 11.374 23.440 1.00 87.75 480 ARG A O 1
ATOM 3775 N N . ALA A 1 481 ? 7.823 13.436 22.970 1.00 89.06 481 ALA A N 1
ATOM 3776 C CA . ALA A 1 481 ? 6.617 13.322 23.794 1.00 89.06 481 ALA A CA 1
ATOM 3777 C C . ALA A 1 481 ? 5.710 12.163 23.335 1.00 89.06 481 ALA A C 1
ATOM 3779 O O . ALA A 1 481 ? 5.149 11.462 24.174 1.00 89.06 481 ALA A O 1
ATOM 3780 N N . VAL A 1 482 ? 5.629 11.905 22.024 1.00 90.94 482 VAL A N 1
ATOM 3781 C CA . VAL A 1 482 ? 4.956 10.718 21.467 1.00 90.94 482 VAL A CA 1
ATOM 3782 C C . VAL A 1 482 ? 5.666 9.420 21.878 1.00 90.94 482 VAL A C 1
ATOM 3784 O O . VAL A 1 482 ? 5.008 8.510 22.377 1.00 90.94 482 VAL A O 1
ATOM 3787 N N . ALA A 1 483 ? 6.992 9.333 21.730 1.00 91.25 483 ALA A N 1
ATOM 3788 C CA . ALA A 1 483 ? 7.766 8.140 22.099 1.00 91.25 483 ALA A CA 1
ATOM 3789 C C . ALA A 1 483 ? 7.742 7.843 23.616 1.00 91.25 483 ALA A C 1
ATOM 3791 O O . ALA A 1 483 ? 7.533 6.703 24.028 1.00 91.25 483 ALA A O 1
ATOM 3792 N N . ASP A 1 484 ? 7.888 8.867 24.462 1.00 89.62 484 ASP A N 1
ATOM 3793 C CA . ASP A 1 484 ? 7.808 8.746 25.924 1.00 89.62 484 ASP A CA 1
ATOM 3794 C C . ASP A 1 484 ? 6.375 8.366 26.385 1.00 89.62 484 ASP A C 1
ATOM 3796 O O . ASP A 1 484 ? 6.218 7.696 27.406 1.00 89.62 484 ASP A O 1
ATOM 3800 N N . ALA A 1 485 ? 5.325 8.734 25.634 1.00 90.75 485 ALA A N 1
ATOM 3801 C CA . ALA A 1 485 ? 3.928 8.404 25.951 1.00 90.75 485 ALA A CA 1
ATOM 3802 C C . ALA A 1 485 ? 3.456 7.018 25.462 1.00 90.75 485 ALA A C 1
ATOM 3804 O O . ALA A 1 485 ? 2.412 6.541 25.928 1.00 90.75 485 ALA A O 1
ATOM 3805 N N . VAL A 1 486 ? 4.185 6.387 24.531 1.00 93.62 486 VAL A N 1
ATOM 3806 C CA . VAL A 1 486 ? 3.779 5.159 23.826 1.00 93.62 486 VAL A CA 1
ATOM 3807 C C . VAL A 1 486 ? 4.908 4.114 23.848 1.00 93.62 486 VAL A C 1
ATOM 3809 O O . VAL A 1 486 ? 5.813 4.166 23.017 1.00 93.62 486 VAL A O 1
ATOM 3812 N N . PRO A 1 487 ? 4.862 3.115 24.752 1.00 92.19 487 PRO A N 1
ATOM 3813 C CA . PRO A 1 487 ? 5.919 2.103 24.868 1.00 92.19 487 PRO A CA 1
ATOM 3814 C C . PRO A 1 487 ? 6.108 1.204 23.632 1.00 92.19 487 PRO A C 1
ATOM 3816 O O . PRO A 1 487 ? 7.203 0.693 23.417 1.00 92.19 487 PRO A O 1
ATOM 3819 N N . SER A 1 488 ? 5.071 1.042 22.804 1.00 94.62 488 SER A N 1
ATOM 3820 C CA . SER A 1 488 ? 5.097 0.312 21.526 1.00 94.62 488 SER A CA 1
ATOM 3821 C C . SER A 1 488 ? 5.464 1.191 20.314 1.00 94.62 488 SER A C 1
ATOM 3823 O O . SER A 1 488 ? 5.233 0.790 19.170 1.00 94.62 488 SER A O 1
ATOM 3825 N N . ALA A 1 489 ? 6.006 2.399 20.525 1.00 95.75 489 ALA A N 1
ATOM 3826 C CA . ALA A 1 489 ? 6.371 3.306 19.437 1.00 95.75 489 ALA A CA 1
ATOM 3827 C C . ALA A 1 489 ? 7.823 3.152 18.957 1.00 95.75 489 ALA A C 1
ATOM 3829 O O . ALA A 1 489 ? 8.749 2.987 19.754 1.00 95.75 489 ALA A O 1
ATOM 3830 N N . VAL A 1 490 ? 8.026 3.317 17.648 1.00 96.00 490 VAL A N 1
ATOM 3831 C CA . VAL A 1 490 ? 9.345 3.489 17.020 1.00 96.00 490 VAL A CA 1
ATOM 3832 C C . VAL A 1 490 ? 9.305 4.729 16.130 1.00 96.00 490 VAL A C 1
ATOM 3834 O O . VAL A 1 490 ? 8.697 4.725 15.063 1.00 96.00 490 VAL A O 1
ATOM 3837 N N . VAL A 1 491 ? 9.955 5.804 16.560 1.00 95.25 491 VAL A N 1
ATOM 3838 C CA . VAL A 1 491 ? 10.125 7.025 15.770 1.00 95.25 491 VAL A CA 1
ATOM 3839 C C . VAL A 1 491 ? 11.423 6.915 14.970 1.00 95.25 491 VAL A C 1
ATOM 3841 O O . VAL A 1 491 ? 12.481 6.673 15.543 1.00 95.25 491 VAL A O 1
ATOM 3844 N N . VAL A 1 492 ? 11.364 7.101 13.655 1.00 95.38 492 VAL A N 1
ATOM 3845 C CA . VAL A 1 492 ? 12.531 7.154 12.764 1.00 95.38 492 VAL A CA 1
ATOM 3846 C C . VAL A 1 492 ? 12.679 8.578 12.249 1.00 95.38 492 VAL A C 1
ATOM 3848 O O . VAL A 1 492 ? 11.763 9.112 11.627 1.00 95.38 492 VAL A O 1
ATOM 3851 N N . ILE A 1 493 ? 13.831 9.187 12.512 1.00 92.81 493 ILE A N 1
ATOM 3852 C CA . ILE A 1 493 ? 14.136 10.578 12.171 1.00 92.81 493 ILE A CA 1
ATOM 3853 C C . ILE A 1 493 ? 15.222 10.585 11.093 1.00 92.81 493 ILE A C 1
ATOM 3855 O O . ILE A 1 493 ? 16.373 10.275 11.385 1.00 92.81 493 ILE A O 1
ATOM 3859 N N . SER A 1 494 ? 14.858 10.930 9.858 1.00 91.88 494 SER A N 1
ATOM 3860 C CA . SER A 1 494 ? 15.768 11.113 8.718 1.00 91.88 494 SER A CA 1
ATOM 3861 C C . SER A 1 494 ? 16.217 12.574 8.635 1.00 91.88 494 SER A C 1
ATOM 3863 O O . SER A 1 494 ? 15.384 13.480 8.589 1.00 91.88 494 SER A O 1
ATOM 3865 N N . CYS A 1 495 ? 17.531 12.813 8.649 1.00 87.62 495 CYS A N 1
ATOM 3866 C CA . CYS A 1 495 ? 18.115 14.158 8.669 1.00 87.62 495 CYS A CA 1
ATOM 3867 C C . CYS A 1 495 ? 19.476 14.201 7.943 1.00 87.62 495 CYS A C 1
ATOM 3869 O O . CYS A 1 495 ? 20.142 13.174 7.791 1.00 87.62 495 CYS A O 1
ATOM 3871 N N . LEU A 1 496 ? 19.917 15.384 7.500 1.00 88.31 496 LEU A N 1
ATOM 3872 C CA . LEU A 1 496 ? 21.310 15.601 7.082 1.00 88.31 496 LEU A CA 1
ATOM 3873 C C . LEU A 1 496 ? 22.245 15.685 8.303 1.00 88.31 496 LEU A C 1
ATOM 3875 O O . LEU A 1 496 ? 21.874 16.213 9.355 1.00 88.31 496 LEU A O 1
ATOM 3879 N N . ASP A 1 497 ? 23.483 15.207 8.152 1.00 87.69 497 ASP A N 1
ATOM 3880 C CA . ASP A 1 497 ? 24.514 15.249 9.197 1.00 87.69 497 ASP A CA 1
ATOM 3881 C C . ASP A 1 497 ? 24.816 16.673 9.701 1.00 87.69 497 ASP A C 1
ATOM 3883 O O . ASP A 1 497 ? 24.991 16.882 10.904 1.00 87.69 497 ASP A O 1
ATOM 3887 N N . ASP A 1 498 ? 24.864 17.655 8.798 1.00 85.19 498 ASP A N 1
ATOM 3888 C CA . ASP A 1 498 ? 25.140 19.066 9.091 1.00 85.19 498 ASP A CA 1
ATOM 3889 C C . ASP A 1 498 ? 23.957 19.759 9.785 1.00 85.19 498 ASP A C 1
ATOM 3891 O O . ASP A 1 498 ? 24.149 20.473 10.773 1.00 85.19 498 ASP A O 1
ATOM 3895 N N . VAL A 1 499 ? 22.728 19.482 9.344 1.00 83.69 499 VAL A N 1
ATOM 3896 C CA . VAL A 1 499 ? 21.495 19.972 9.979 1.00 83.69 499 VAL A CA 1
ATOM 3897 C C . VAL A 1 499 ? 21.363 19.435 11.404 1.00 83.69 499 VAL A C 1
ATOM 3899 O O . VAL A 1 499 ? 21.103 20.213 12.327 1.00 83.69 499 VAL A O 1
ATOM 3902 N N . TYR A 1 500 ? 21.613 18.140 11.632 1.00 87.44 500 TYR A N 1
ATOM 3903 C CA . TYR A 1 500 ? 21.626 17.606 12.996 1.00 87.44 500 TYR A CA 1
ATOM 3904 C C . TYR A 1 500 ? 22.741 18.238 13.842 1.00 87.44 500 TYR A C 1
ATOM 3906 O O . TYR A 1 500 ? 22.481 18.661 14.971 1.00 87.44 500 TYR A O 1
ATOM 3914 N N . ALA A 1 501 ? 23.954 18.390 13.299 1.00 87.38 501 ALA A N 1
ATOM 3915 C CA . ALA A 1 501 ? 25.065 19.035 14.002 1.00 87.38 501 ALA A CA 1
ATOM 3916 C C . ALA A 1 501 ? 24.767 20.497 14.396 1.00 87.38 501 ALA A C 1
ATOM 3918 O O . ALA A 1 501 ? 25.166 20.928 15.479 1.00 87.38 501 ALA A O 1
ATOM 3919 N N . ALA A 1 502 ? 24.027 21.244 13.570 1.00 83.19 502 ALA A N 1
ATOM 3920 C CA . ALA A 1 502 ? 23.613 22.620 13.858 1.00 83.19 502 ALA A CA 1
ATOM 3921 C C . ALA A 1 502 ? 22.538 22.724 14.960 1.00 83.19 502 ALA A C 1
ATOM 3923 O O . ALA A 1 502 ? 22.475 23.729 15.679 1.00 83.19 502 ALA A O 1
ATOM 3924 N N . VAL A 1 503 ? 21.690 21.701 15.110 1.00 83.38 503 VAL A N 1
ATOM 3925 C CA . VAL A 1 503 ? 20.567 21.702 16.065 1.00 83.38 503 VAL A CA 1
ATOM 3926 C C . VAL A 1 503 ? 20.907 21.025 17.388 1.00 83.38 503 VAL A C 1
ATOM 3928 O O . VAL A 1 503 ? 20.462 21.503 18.433 1.00 83.38 503 VAL A O 1
ATOM 3931 N N . ARG A 1 504 ? 21.759 19.993 17.381 1.00 88.38 504 ARG A N 1
ATOM 3932 C CA . ARG A 1 504 ? 22.202 19.246 18.570 1.00 88.38 504 ARG A CA 1
ATOM 3933 C C . ARG A 1 504 ? 22.575 20.130 19.779 1.00 88.38 504 ARG A C 1
ATOM 3935 O O . ARG A 1 504 ? 22.136 19.790 20.875 1.00 88.38 504 ARG A O 1
ATOM 3942 N N . PRO A 1 505 ? 23.297 21.267 19.647 1.00 88.31 505 PRO A N 1
ATOM 3943 C CA . PRO A 1 505 ? 23.643 22.120 20.791 1.00 88.31 505 PRO A CA 1
ATOM 3944 C C . PRO A 1 505 ? 22.454 22.829 21.458 1.00 88.31 505 PRO A C 1
ATOM 3946 O O . PRO A 1 505 ? 22.614 23.357 22.556 1.00 88.31 505 PRO A O 1
ATOM 3949 N N . LYS A 1 506 ? 21.286 22.888 20.800 1.00 84.38 506 LYS A N 1
ATOM 3950 C CA . LYS A 1 506 ? 20.065 23.537 21.314 1.00 84.38 506 LYS A CA 1
ATOM 3951 C C . LYS A 1 506 ? 19.055 22.537 21.892 1.00 84.38 506 LYS A C 1
ATOM 3953 O O . LYS A 1 506 ? 18.085 22.948 22.521 1.00 84.38 506 LYS A O 1
ATOM 3958 N N . LEU A 1 507 ? 19.279 21.236 21.701 1.00 86.38 507 LEU A N 1
ATOM 3959 C CA . LEU A 1 507 ? 18.444 20.174 22.261 1.00 86.38 507 LEU A CA 1
ATOM 3960 C C . LEU A 1 507 ? 18.742 19.983 23.756 1.00 86.38 507 LEU A C 1
ATOM 3962 O O . LEU A 1 507 ? 19.878 20.128 24.210 1.00 86.38 507 LEU A O 1
ATOM 3966 N N . SER A 1 508 ? 17.721 19.624 24.539 1.00 86.56 508 SER A N 1
ATOM 3967 C CA . SER A 1 508 ? 17.921 19.300 25.955 1.00 86.56 508 SER A CA 1
ATOM 3968 C C . SER A 1 508 ? 18.768 18.030 26.110 1.00 86.56 508 SER A C 1
ATOM 3970 O O . SER A 1 508 ? 18.634 17.090 25.326 1.00 86.56 508 SER A O 1
ATOM 3972 N N . ARG A 1 509 ? 19.616 17.961 27.148 1.00 87.62 509 ARG A N 1
ATOM 3973 C CA . ARG A 1 509 ? 20.511 16.807 27.367 1.00 87.62 509 ARG A CA 1
ATOM 3974 C C . ARG A 1 509 ? 19.759 15.473 27.382 1.00 87.62 509 ARG A C 1
ATOM 3976 O O . ARG A 1 509 ? 20.186 14.540 26.724 1.00 87.62 509 ARG A O 1
ATOM 3983 N N . SER A 1 510 ? 18.602 15.412 28.042 1.00 85.06 510 SER A N 1
ATOM 3984 C CA . SER A 1 510 ? 17.790 14.189 28.089 1.00 85.06 510 SER A CA 1
ATOM 3985 C C . SER A 1 510 ? 17.172 13.803 26.740 1.00 85.06 510 SER A C 1
ATOM 3987 O O . SER A 1 510 ? 16.841 12.637 26.548 1.00 85.06 510 SER A O 1
ATOM 3989 N N . LEU A 1 511 ? 17.014 14.747 25.805 1.00 85.94 511 LEU A N 1
ATOM 3990 C CA . LEU A 1 511 ? 16.605 14.444 24.434 1.00 85.94 511 LEU A CA 1
ATOM 3991 C C . LEU A 1 511 ? 17.792 13.923 23.620 1.00 85.94 511 LEU A C 1
ATOM 3993 O O . LEU A 1 511 ? 17.645 12.926 22.924 1.00 85.94 511 LEU A O 1
ATOM 3997 N N . VAL A 1 512 ? 18.971 14.538 23.758 1.00 89.56 512 VAL A N 1
ATOM 3998 C CA . VAL A 1 512 ? 20.215 14.030 23.154 1.00 89.56 512 VAL A CA 1
ATOM 3999 C C . VAL A 1 512 ? 20.491 12.602 23.633 1.00 89.56 512 VAL A C 1
ATOM 4001 O O . VAL A 1 512 ? 20.647 11.714 22.804 1.00 89.56 512 VAL A O 1
ATOM 4004 N N . ASP A 1 513 ? 20.420 12.340 24.942 1.00 86.75 513 ASP A N 1
ATOM 4005 C CA . ASP A 1 513 ? 20.611 11.001 25.511 1.00 86.75 513 ASP A CA 1
ATOM 4006 C C . ASP A 1 513 ? 19.603 9.980 24.922 1.00 86.75 513 ASP A C 1
ATOM 4008 O O . ASP A 1 513 ? 19.994 8.871 24.563 1.00 86.75 513 ASP A O 1
ATOM 4012 N N . ARG A 1 514 ? 18.322 10.359 24.755 1.00 83.88 514 ARG A N 1
ATOM 4013 C CA . ARG A 1 514 ? 17.266 9.523 24.135 1.00 83.88 514 ARG A CA 1
ATOM 4014 C C . ARG A 1 514 ? 17.511 9.208 22.655 1.00 83.88 514 ARG A C 1
ATOM 4016 O O . ARG A 1 514 ? 17.150 8.123 22.218 1.00 83.88 514 ARG A O 1
ATOM 4023 N N . VAL A 1 515 ? 18.056 10.158 21.896 1.00 86.44 515 VAL A N 1
ATOM 4024 C CA . VAL A 1 515 ? 18.235 10.068 20.434 1.00 86.44 515 VAL A CA 1
ATOM 4025 C C . VAL A 1 515 ? 19.604 9.488 20.049 1.00 86.44 515 VAL A C 1
ATOM 4027 O O . VAL A 1 515 ? 19.752 8.946 18.958 1.00 86.44 515 VAL A O 1
ATOM 4030 N N . GLU A 1 516 ? 20.604 9.589 20.932 1.00 90.56 516 GLU A N 1
ATOM 4031 C CA . GLU A 1 516 ? 21.973 9.126 20.672 1.00 90.56 516 GLU A CA 1
ATOM 4032 C C . GLU A 1 516 ? 22.368 7.826 21.397 1.00 90.56 516 GLU A C 1
ATOM 4034 O O . GLU A 1 516 ? 23.445 7.302 21.112 1.00 90.56 516 GLU A O 1
ATOM 4039 N N . SER A 1 517 ? 21.547 7.291 22.316 1.00 84.88 517 SER A N 1
ATOM 4040 C CA . SER A 1 517 ? 21.959 6.152 23.168 1.00 84.88 517 SER A CA 1
ATOM 4041 C C . SER A 1 517 ? 21.103 4.883 23.083 1.00 84.88 517 SER A C 1
ATOM 4043 O O . SER A 1 517 ? 21.593 3.829 23.485 1.00 84.88 517 SER A O 1
ATOM 4045 N N . ASP A 1 518 ? 19.843 4.929 22.629 1.00 77.50 518 ASP A N 1
ATOM 4046 C CA . ASP A 1 518 ? 18.954 3.750 22.681 1.00 77.50 518 ASP A CA 1
ATOM 4047 C C . ASP A 1 518 ? 17.826 3.766 21.615 1.00 77.50 518 ASP A C 1
ATOM 4049 O O . ASP A 1 518 ? 16.664 4.049 21.936 1.00 77.50 518 ASP A O 1
ATOM 4053 N N . PRO A 1 519 ? 18.137 3.430 20.343 1.00 87.31 519 PRO A N 1
ATOM 4054 C CA . PRO A 1 519 ? 19.457 3.071 19.804 1.00 87.31 519 PRO A CA 1
ATOM 4055 C C . PRO A 1 519 ? 20.357 4.291 19.527 1.00 87.31 519 PRO A C 1
ATOM 4057 O O . PRO A 1 519 ? 19.914 5.435 19.587 1.00 87.31 519 PRO A O 1
ATOM 4060 N N . GLY A 1 520 ? 21.631 4.042 19.210 1.00 88.06 520 GLY A N 1
ATOM 4061 C CA . GLY A 1 520 ? 22.534 5.086 18.716 1.00 88.06 520 GLY A CA 1
ATOM 4062 C C . GLY A 1 520 ? 22.222 5.514 17.270 1.00 88.06 520 GLY A C 1
ATOM 4063 O O . GLY A 1 520 ? 21.545 4.771 16.553 1.00 88.06 520 GLY A O 1
ATOM 4064 N N . PRO A 1 521 ? 22.712 6.684 16.813 1.00 92.19 521 PRO A N 1
ATOM 4065 C CA . PRO A 1 521 ? 22.452 7.178 15.466 1.00 92.19 521 PRO A CA 1
ATOM 4066 C C . PRO A 1 521 ? 23.197 6.340 14.431 1.00 92.19 521 PRO A C 1
ATOM 4068 O O . PRO A 1 521 ? 24.394 6.091 14.587 1.00 92.19 521 PRO A O 1
ATOM 4071 N N . VAL A 1 522 ? 22.522 5.972 13.344 1.00 94.06 522 VAL A N 1
ATOM 4072 C CA . VAL A 1 522 ? 23.134 5.225 12.235 1.00 94.06 522 VAL A CA 1
ATOM 4073 C C . VAL A 1 522 ? 23.355 6.173 11.057 1.00 94.06 522 VAL A C 1
ATOM 4075 O O . VAL A 1 522 ? 22.481 6.981 10.728 1.00 94.06 522 VAL A O 1
ATOM 4078 N N . ARG A 1 523 ? 24.537 6.107 10.433 1.00 92.44 523 ARG A N 1
ATOM 4079 C CA . ARG A 1 523 ? 24.914 6.969 9.303 1.00 92.44 523 ARG A CA 1
ATOM 4080 C C . ARG A 1 523 ? 24.821 6.208 7.986 1.00 92.44 523 ARG A C 1
ATOM 4082 O O . ARG A 1 523 ? 25.439 5.160 7.827 1.00 92.44 523 ARG A O 1
ATOM 4089 N N . LEU A 1 524 ? 24.082 6.756 7.027 1.00 90.88 524 LEU A N 1
ATOM 4090 C CA . LEU A 1 524 ? 23.978 6.209 5.681 1.00 90.88 524 LEU A CA 1
ATOM 4091 C C . LEU A 1 524 ? 25.287 6.417 4.927 1.00 90.88 524 LEU A C 1
ATOM 4093 O O . LEU A 1 524 ? 25.804 7.532 4.844 1.00 90.88 524 LEU A O 1
ATOM 4097 N N . THR A 1 525 ? 25.790 5.357 4.300 1.00 85.62 525 THR A N 1
ATOM 4098 C CA . THR A 1 525 ? 26.952 5.478 3.417 1.00 85.62 525 THR A CA 1
ATOM 4099 C C . THR A 1 525 ? 26.493 6.015 2.063 1.00 85.62 525 THR A C 1
ATOM 4101 O O . THR A 1 525 ? 25.797 5.328 1.320 1.00 85.62 525 THR A O 1
ATOM 4104 N N . SER A 1 526 ? 26.882 7.243 1.711 1.00 82.06 526 SER A N 1
ATOM 4105 C CA . SER A 1 526 ? 26.526 7.829 0.411 1.00 82.06 526 SER A CA 1
ATOM 4106 C C . SER A 1 526 ? 27.127 7.061 -0.769 1.00 82.06 526 SER A C 1
ATOM 4108 O O . SER A 1 526 ? 26.461 6.863 -1.781 1.00 82.06 526 SER A O 1
ATOM 4110 N N . GLN A 1 527 ? 28.389 6.645 -0.642 1.00 88.00 527 GLN A N 1
ATOM 4111 C CA . GLN A 1 527 ? 29.166 5.987 -1.694 1.00 88.00 527 GLN A CA 1
ATOM 4112 C C . GLN A 1 527 ? 28.686 4.547 -1.906 1.00 88.00 527 GLN A C 1
ATOM 4114 O O . GLN A 1 527 ? 28.538 3.810 -0.931 1.00 88.00 527 GLN A O 1
ATOM 4119 N N . ARG A 1 528 ? 28.425 4.138 -3.150 1.00 90.38 528 ARG A N 1
ATOM 4120 C CA . ARG A 1 528 ? 28.005 2.764 -3.485 1.00 90.38 528 ARG A CA 1
ATOM 4121 C C . ARG A 1 528 ? 29.184 1.907 -3.949 1.00 90.38 528 ARG A C 1
ATOM 4123 O O . ARG A 1 528 ? 30.024 2.387 -4.710 1.00 90.38 528 ARG A O 1
ATOM 4130 N N . GLN A 1 529 ? 29.255 0.667 -3.477 1.00 90.81 529 GLN A N 1
ATOM 4131 C CA . GLN A 1 529 ? 30.233 -0.324 -3.941 1.00 90.81 529 GLN A CA 1
ATOM 4132 C C . GLN A 1 529 ? 29.758 -1.006 -5.233 1.00 90.81 529 GLN A C 1
ATOM 4134 O O . GLN A 1 529 ? 28.595 -0.885 -5.615 1.00 90.81 529 GLN A O 1
ATOM 4139 N N . VAL A 1 530 ? 30.666 -1.693 -5.933 1.00 91.25 530 VAL A N 1
ATOM 4140 C CA . VAL A 1 530 ? 30.377 -2.313 -7.242 1.00 91.25 530 VAL A CA 1
ATOM 4141 C C . VAL A 1 530 ? 29.236 -3.327 -7.134 1.00 91.25 530 VAL A C 1
ATOM 4143 O O . VAL A 1 530 ? 28.289 -3.243 -7.903 1.00 91.25 530 VAL A O 1
ATOM 4146 N N . ASP A 1 531 ? 29.263 -4.201 -6.131 1.00 92.25 531 ASP A N 1
ATOM 4147 C CA . ASP A 1 531 ? 28.237 -5.214 -5.859 1.00 92.25 531 ASP A CA 1
ATOM 4148 C C . ASP A 1 531 ? 26.855 -4.612 -5.541 1.00 92.25 531 ASP A C 1
ATOM 4150 O O . ASP A 1 531 ? 25.832 -5.114 -6.014 1.00 92.25 531 ASP A O 1
ATOM 4154 N N . GLU A 1 532 ? 26.806 -3.502 -4.796 1.00 90.94 532 GLU A N 1
ATOM 4155 C CA . GLU A 1 532 ? 25.563 -2.755 -4.557 1.00 90.94 532 GLU A CA 1
ATOM 4156 C C . GLU A 1 532 ? 25.007 -2.167 -5.867 1.00 90.94 532 GLU A C 1
ATOM 4158 O O . GLU A 1 532 ? 23.799 -2.220 -6.109 1.00 90.94 532 GLU A O 1
ATOM 4163 N N . ILE A 1 533 ? 25.877 -1.623 -6.727 1.00 92.94 533 ILE A N 1
ATOM 4164 C CA . ILE A 1 533 ? 25.489 -1.056 -8.028 1.00 92.94 533 ILE A CA 1
ATOM 4165 C C . ILE A 1 533 ? 25.006 -2.166 -8.969 1.00 92.94 533 ILE A C 1
ATOM 4167 O O . ILE A 1 533 ? 23.973 -2.000 -9.615 1.00 92.94 533 ILE A O 1
ATOM 4171 N N . GLU A 1 534 ? 25.689 -3.309 -9.017 1.00 94.12 534 GLU A N 1
ATOM 4172 C CA . GLU A 1 534 ? 25.262 -4.469 -9.803 1.00 94.12 534 GLU A CA 1
ATOM 4173 C C . GLU A 1 534 ? 23.860 -4.929 -9.387 1.00 94.12 534 GLU A C 1
ATOM 4175 O O . GLU A 1 534 ? 22.975 -5.031 -10.234 1.00 94.12 534 GLU A O 1
ATOM 4180 N N . GLN A 1 535 ? 23.605 -5.099 -8.085 1.00 92.12 535 GLN A N 1
ATOM 4181 C CA . GLN A 1 535 ? 22.279 -5.463 -7.565 1.00 92.12 535 GLN A CA 1
ATOM 4182 C C . GLN A 1 535 ? 21.203 -4.412 -7.904 1.00 92.12 535 GLN A C 1
ATOM 4184 O O . GLN A 1 535 ? 20.082 -4.773 -8.280 1.00 92.12 535 GLN A O 1
ATOM 4189 N N . MET A 1 536 ? 21.536 -3.115 -7.827 1.00 91.62 536 MET A N 1
ATOM 4190 C CA . MET A 1 536 ? 20.637 -2.024 -8.229 1.00 91.62 536 MET A CA 1
ATOM 4191 C C . MET A 1 536 ? 20.272 -2.075 -9.716 1.00 91.62 536 MET A C 1
ATOM 4193 O O . MET A 1 536 ? 19.125 -1.772 -10.062 1.00 91.62 536 MET A O 1
ATOM 4197 N N . LEU A 1 537 ? 21.228 -2.405 -10.589 1.00 93.50 537 LEU A N 1
ATOM 4198 C CA . LEU A 1 537 ? 21.020 -2.495 -12.035 1.00 93.50 537 LEU A CA 1
ATOM 4199 C C . LEU A 1 537 ? 20.258 -3.762 -12.412 1.00 93.50 537 LEU A C 1
ATOM 4201 O O . LEU A 1 537 ? 19.307 -3.674 -13.183 1.00 93.50 537 LEU A O 1
ATOM 4205 N N . ILE A 1 538 ? 20.611 -4.903 -11.818 1.00 92.94 538 ILE A N 1
ATOM 4206 C CA . ILE A 1 538 ? 19.987 -6.206 -12.068 1.00 92.94 538 ILE A CA 1
ATOM 4207 C C . ILE A 1 538 ? 18.470 -6.140 -11.857 1.00 92.94 538 ILE A C 1
ATOM 4209 O O . ILE A 1 538 ? 17.732 -6.408 -12.800 1.00 92.94 538 ILE A O 1
ATOM 4213 N N . ARG A 1 539 ? 17.985 -5.669 -10.695 1.00 88.56 539 ARG A N 1
ATOM 4214 C CA . ARG A 1 539 ? 16.529 -5.563 -10.432 1.00 88.56 539 ARG A CA 1
ATOM 4215 C C . ARG A 1 539 ? 15.800 -4.620 -11.405 1.00 88.56 539 ARG A C 1
ATOM 4217 O O . ARG A 1 539 ? 14.618 -4.805 -11.686 1.00 88.56 539 ARG A O 1
ATOM 4224 N N . ARG A 1 540 ? 16.487 -3.599 -11.932 1.00 90.75 540 ARG A N 1
ATOM 4225 C CA . ARG A 1 540 ? 15.926 -2.632 -12.899 1.00 90.75 540 ARG A CA 1
ATOM 4226 C C . ARG A 1 540 ? 15.867 -3.197 -14.315 1.00 90.75 540 ARG A C 1
ATOM 4228 O O . ARG A 1 540 ? 14.866 -3.009 -15.001 1.00 90.75 540 ARG A O 1
ATOM 4235 N N . LEU A 1 541 ? 16.918 -3.900 -14.730 1.00 91.38 541 LEU A N 1
ATOM 4236 C CA . LEU A 1 541 ? 16.996 -4.593 -16.013 1.00 91.38 541 LEU A CA 1
ATOM 4237 C C . LEU A 1 541 ? 16.025 -5.774 -16.067 1.00 91.38 541 LEU A C 1
ATOM 4239 O O . LEU A 1 541 ? 15.328 -5.929 -17.062 1.00 91.38 541 LEU A O 1
ATOM 4243 N N . GLU A 1 542 ? 15.921 -6.557 -14.990 1.00 86.12 542 GLU A N 1
ATOM 4244 C CA . GLU A 1 542 ? 14.957 -7.655 -14.861 1.00 86.12 542 GLU A CA 1
ATOM 4245 C C . GLU A 1 542 ? 13.525 -7.149 -15.072 1.00 86.12 542 GLU A C 1
ATOM 4247 O O . GLU A 1 542 ? 12.794 -7.687 -15.902 1.00 86.12 542 GLU A O 1
ATOM 4252 N N . HIS A 1 543 ? 13.155 -6.050 -14.408 1.00 83.31 543 HIS A N 1
ATOM 4253 C CA . HIS A 1 543 ? 11.855 -5.415 -14.594 1.00 83.31 543 HIS A CA 1
ATOM 4254 C C . HIS A 1 543 ? 11.638 -4.932 -16.039 1.00 83.31 543 HIS A C 1
ATOM 4256 O O . HIS A 1 543 ? 10.643 -5.312 -16.657 1.00 83.31 543 HIS A O 1
ATOM 4262 N N . LEU A 1 544 ? 12.588 -4.175 -16.607 1.00 84.12 544 LEU A N 1
ATOM 4263 C CA . LEU A 1 544 ? 12.507 -3.659 -17.982 1.00 84.12 544 LEU A CA 1
ATOM 4264 C C . LEU A 1 544 ? 12.381 -4.781 -19.023 1.00 84.12 544 LEU A C 1
ATOM 4266 O O . LEU A 1 544 ? 11.607 -4.661 -19.971 1.00 84.12 544 LEU A O 1
ATOM 4270 N N . TYR A 1 545 ? 13.120 -5.878 -18.855 1.00 83.31 545 TYR A N 1
ATOM 4271 C CA . TYR A 1 545 ? 13.040 -7.032 -19.749 1.00 83.31 545 TYR A CA 1
ATOM 4272 C C . TYR A 1 545 ? 11.753 -7.831 -19.551 1.00 83.31 545 TYR A C 1
ATOM 4274 O O . TYR A 1 545 ? 11.156 -8.243 -20.546 1.00 83.31 545 TYR A O 1
ATOM 4282 N N . SER A 1 546 ? 11.268 -7.965 -18.313 1.00 75.69 546 SER A N 1
ATOM 4283 C CA . SER A 1 546 ? 9.988 -8.622 -18.026 1.00 75.69 546 SER A CA 1
ATOM 4284 C C . SER A 1 546 ? 8.789 -7.902 -18.655 1.00 75.69 546 SER A C 1
ATOM 4286 O O . SER A 1 546 ? 7.889 -8.566 -19.157 1.00 75.69 546 SER A O 1
ATOM 4288 N N . GLU A 1 547 ? 8.795 -6.565 -18.716 1.00 73.19 547 GLU A N 1
ATOM 4289 C CA . GLU A 1 547 ? 7.710 -5.781 -19.332 1.00 73.19 547 GLU A CA 1
ATOM 4290 C C . GLU A 1 547 ? 7.634 -5.956 -20.860 1.00 73.19 547 GLU A C 1
ATOM 4292 O O . GLU A 1 547 ? 6.576 -5.789 -21.470 1.00 73.19 547 GLU A O 1
ATOM 4297 N N . PHE A 1 548 ? 8.745 -6.353 -21.482 1.00 70.75 548 PHE A N 1
ATOM 4298 C CA . PHE A 1 548 ? 8.832 -6.659 -22.907 1.00 70.75 548 PHE A CA 1
ATOM 4299 C C . PHE A 1 548 ? 8.869 -8.165 -23.220 1.00 70.75 548 PHE A C 1
ATOM 4301 O O . PHE A 1 548 ? 9.216 -8.530 -24.345 1.00 70.75 548 PHE A O 1
ATOM 4308 N N . ASP A 1 549 ? 8.528 -9.025 -22.252 1.00 67.31 549 ASP A N 1
ATOM 4309 C CA . ASP A 1 549 ? 8.561 -10.494 -22.353 1.00 67.31 549 ASP A CA 1
ATOM 4310 C C . ASP A 1 549 ? 9.940 -11.076 -22.767 1.00 67.31 549 ASP A C 1
ATOM 4312 O O . ASP A 1 549 ? 10.050 -12.216 -23.240 1.00 67.31 549 ASP A O 1
ATOM 4316 N N . VAL A 1 550 ? 11.023 -10.310 -22.573 1.00 74.44 550 VAL A N 1
ATOM 4317 C CA . VAL A 1 550 ? 12.391 -10.708 -22.932 1.00 74.44 550 VAL A CA 1
ATOM 4318 C C . VAL A 1 550 ? 12.955 -11.659 -21.868 1.00 74.44 550 VAL A C 1
ATOM 4320 O O . VAL A 1 550 ? 12.966 -11.306 -20.687 1.00 74.44 550 VAL A O 1
ATOM 4323 N N . PRO A 1 551 ? 13.459 -12.854 -22.244 1.00 68.25 551 PRO A N 1
ATOM 4324 C CA . PRO A 1 551 ? 13.989 -13.814 -21.282 1.00 68.25 551 PRO A CA 1
ATOM 4325 C C . PRO A 1 551 ? 15.150 -13.256 -20.452 1.00 68.25 551 PRO A C 1
ATOM 4327 O O . PRO A 1 551 ? 16.132 -12.746 -20.998 1.00 68.25 551 PRO A O 1
ATOM 4330 N N . TRP A 1 552 ? 15.060 -13.424 -19.132 1.00 80.44 552 TRP A N 1
ATOM 4331 C CA . TRP A 1 552 ? 16.172 -13.155 -18.225 1.00 80.44 552 TRP A CA 1
ATOM 4332 C C . TRP A 1 552 ? 17.347 -14.107 -18.491 1.00 80.44 552 TRP A C 1
ATOM 4334 O O . TRP A 1 552 ? 17.153 -15.272 -18.849 1.00 80.44 552 TRP A O 1
ATOM 4344 N N . ARG A 1 553 ? 18.572 -13.601 -18.320 1.00 78.00 553 ARG A N 1
ATOM 4345 C CA . ARG A 1 553 ? 19.820 -14.322 -18.594 1.00 78.00 553 ARG A CA 1
ATOM 4346 C C . ARG A 1 553 ? 20.777 -14.202 -17.417 1.00 78.00 553 ARG A C 1
ATOM 4348 O O . ARG A 1 553 ? 21.483 -13.208 -17.280 1.00 78.00 553 ARG A O 1
ATOM 4355 N N . GLU A 1 554 ? 20.806 -15.244 -16.592 1.00 77.69 554 GLU A N 1
ATOM 4356 C CA . GLU A 1 554 ? 21.688 -15.351 -15.421 1.00 77.69 554 GLU A CA 1
ATOM 4357 C C . GLU A 1 554 ? 23.182 -15.336 -15.785 1.00 77.69 554 GLU A C 1
ATOM 4359 O O . GLU A 1 554 ? 24.011 -14.990 -14.949 1.00 77.69 554 GLU A O 1
ATOM 4364 N N . ASP A 1 555 ? 23.532 -15.679 -17.029 1.00 80.12 555 ASP A N 1
ATOM 4365 C CA . ASP A 1 555 ? 24.911 -15.696 -17.519 1.00 80.12 555 ASP A CA 1
ATOM 4366 C C . ASP A 1 555 ? 25.463 -14.305 -17.891 1.00 80.12 555 ASP A C 1
ATOM 4368 O O . ASP A 1 555 ? 26.674 -14.138 -18.018 1.00 80.12 555 ASP A O 1
ATOM 4372 N N . ASP A 1 556 ? 24.590 -13.306 -18.051 1.00 85.06 556 ASP A N 1
ATOM 4373 C CA . ASP A 1 556 ? 24.941 -11.922 -18.393 1.00 85.06 556 ASP A CA 1
ATOM 4374 C C . ASP A 1 556 ? 23.862 -10.949 -17.856 1.00 85.06 556 ASP A C 1
ATOM 4376 O O . ASP A 1 556 ? 23.137 -10.320 -18.638 1.00 85.06 556 ASP A O 1
ATOM 4380 N N . PRO A 1 557 ? 23.697 -10.848 -16.520 1.00 86.31 557 PRO A N 1
ATOM 4381 C CA . PRO A 1 557 ? 22.557 -10.172 -15.891 1.00 86.31 557 PRO A CA 1
ATOM 4382 C C . PRO A 1 557 ? 22.671 -8.637 -15.899 1.00 86.31 557 PRO A C 1
ATOM 4384 O O . PRO A 1 557 ? 21.702 -7.937 -15.620 1.00 86.31 557 PRO A O 1
ATOM 4387 N N . LEU A 1 558 ? 23.851 -8.098 -16.228 1.00 90.81 558 LEU A N 1
ATOM 4388 C CA . LEU A 1 558 ? 24.117 -6.656 -16.311 1.00 90.81 558 LEU A CA 1
ATOM 4389 C C . LEU A 1 558 ? 23.940 -6.085 -17.721 1.00 90.81 558 LEU A C 1
ATOM 4391 O O . LEU A 1 558 ? 24.093 -4.877 -17.908 1.00 90.81 558 LEU A O 1
ATOM 4395 N N . TYR A 1 559 ? 23.624 -6.916 -18.718 1.00 88.00 559 TYR A N 1
ATOM 4396 C CA . TYR A 1 559 ? 23.379 -6.453 -20.080 1.00 88.00 559 TYR A CA 1
ATOM 4397 C C . TYR A 1 559 ? 22.323 -5.331 -20.092 1.00 88.00 559 TYR A C 1
ATOM 4399 O O . TYR A 1 559 ? 21.261 -5.521 -19.509 1.00 88.00 559 TYR A O 1
ATOM 4407 N N . PRO A 1 560 ? 22.576 -4.179 -20.746 1.00 90.06 560 PRO A N 1
ATOM 4408 C CA . PRO A 1 560 ? 23.591 -3.944 -21.774 1.00 90.06 560 PRO A CA 1
ATOM 4409 C C . PRO A 1 560 ? 24.911 -3.344 -21.267 1.00 90.06 560 PRO A C 1
ATOM 4411 O O . PRO A 1 560 ? 25.769 -3.015 -22.091 1.00 90.06 560 PRO A O 1
ATOM 4414 N N . PHE A 1 561 ? 25.088 -3.188 -19.958 1.00 91.12 561 PHE A N 1
ATOM 4415 C CA . PHE A 1 561 ? 26.259 -2.547 -19.367 1.00 91.12 561 PHE A CA 1
ATOM 4416 C C . PHE A 1 561 ? 27.493 -3.458 -19.397 1.00 91.12 561 PHE A C 1
ATOM 4418 O O . PHE A 1 561 ? 27.391 -4.683 -19.466 1.00 91.12 561 PHE A O 1
ATOM 4425 N N . THR A 1 562 ? 28.680 -2.854 -19.363 1.00 85.88 562 THR A N 1
ATOM 4426 C CA . THR A 1 562 ? 29.956 -3.562 -19.190 1.00 85.88 562 THR A CA 1
ATOM 4427 C C . THR A 1 562 ? 30.477 -3.390 -17.764 1.00 85.88 562 THR A C 1
ATOM 4429 O O . THR A 1 562 ? 30.209 -2.374 -17.124 1.00 85.88 562 THR A O 1
ATOM 4432 N N . ALA A 1 563 ? 31.282 -4.341 -17.278 1.00 85.00 563 ALA A N 1
ATOM 4433 C CA . ALA A 1 563 ? 31.902 -4.247 -15.951 1.00 85.00 563 ALA A CA 1
ATOM 4434 C C . ALA A 1 563 ? 32.673 -2.924 -15.757 1.00 85.00 563 ALA A C 1
ATOM 4436 O O . ALA A 1 563 ? 32.533 -2.277 -14.726 1.00 85.00 563 ALA A O 1
ATOM 4437 N N . ALA A 1 564 ? 33.384 -2.450 -16.788 1.00 84.19 564 ALA A N 1
ATOM 4438 C CA . ALA A 1 564 ? 34.091 -1.169 -16.752 1.00 84.19 564 ALA A CA 1
ATOM 4439 C C . ALA A 1 564 ? 33.154 0.051 -16.616 1.00 84.19 564 ALA A C 1
ATOM 4441 O O . ALA A 1 564 ? 33.526 1.036 -15.984 1.00 84.19 564 ALA A O 1
ATOM 4442 N N . GLN A 1 565 ? 31.936 0.007 -17.175 1.00 87.00 565 GLN A N 1
ATOM 4443 C CA . GLN A 1 565 ? 30.938 1.071 -16.978 1.00 87.00 565 GLN A CA 1
ATOM 4444 C C . GLN A 1 565 ? 30.388 1.084 -15.547 1.00 87.00 565 GLN A C 1
ATOM 4446 O O . GLN A 1 565 ? 30.129 2.160 -15.014 1.00 87.00 565 GLN A O 1
ATOM 4451 N N . VAL A 1 566 ? 30.228 -0.089 -14.927 1.00 90.56 566 VAL A N 1
ATOM 4452 C CA . VAL A 1 566 ? 29.803 -0.225 -13.523 1.00 90.56 566 VAL A CA 1
ATOM 4453 C C . VAL A 1 566 ? 30.920 0.226 -12.574 1.00 90.56 566 VAL A C 1
ATOM 4455 O O . VAL A 1 566 ? 30.682 1.023 -11.669 1.00 90.56 566 VAL A O 1
ATOM 4458 N N . GLU A 1 567 ? 32.158 -0.203 -12.822 1.00 88.38 567 GLU A N 1
ATOM 4459 C CA . GLU A 1 567 ? 33.333 0.180 -12.034 1.00 88.38 567 GLU A CA 1
ATOM 4460 C C . GLU A 1 567 ? 33.621 1.690 -12.111 1.00 88.38 567 GLU A C 1
ATOM 4462 O O . GLU A 1 567 ? 33.944 2.307 -11.096 1.00 88.38 567 GLU A O 1
ATOM 4467 N N . ALA A 1 568 ? 33.412 2.323 -13.273 1.00 88.50 568 ALA A N 1
ATOM 4468 C CA . ALA A 1 568 ? 33.597 3.766 -13.462 1.00 88.50 568 ALA A CA 1
ATOM 4469 C C . ALA A 1 568 ? 32.655 4.652 -12.620 1.00 88.50 568 ALA A C 1
ATOM 4471 O O . ALA A 1 568 ? 32.953 5.831 -12.420 1.00 88.50 568 ALA A O 1
ATOM 4472 N N . VAL A 1 569 ? 31.537 4.108 -12.122 1.00 89.44 569 VAL A N 1
ATOM 4473 C CA . VAL A 1 569 ? 30.619 4.792 -11.189 1.00 89.44 569 VAL A CA 1
ATOM 4474 C C . VAL A 1 569 ? 30.704 4.242 -9.759 1.00 89.44 569 VAL A C 1
ATOM 4476 O O . VAL A 1 569 ? 29.899 4.603 -8.899 1.00 89.44 569 VAL A O 1
ATOM 4479 N N . SER A 1 570 ? 31.708 3.411 -9.464 1.00 90.25 570 SER A N 1
ATOM 4480 C CA . SER A 1 570 ? 32.031 2.996 -8.099 1.00 90.25 570 SER A CA 1
ATOM 4481 C C . SER A 1 570 ? 32.303 4.212 -7.208 1.00 90.25 570 SER A C 1
ATOM 4483 O O . SER A 1 570 ? 32.921 5.194 -7.622 1.00 90.25 570 SER A O 1
ATOM 4485 N N . LYS A 1 571 ? 31.833 4.150 -5.959 1.00 88.19 571 LYS A N 1
ATOM 4486 C CA . LYS A 1 571 ? 31.865 5.218 -4.943 1.00 88.19 571 LYS A CA 1
ATOM 4487 C C . LYS A 1 571 ? 31.008 6.455 -5.242 1.00 88.19 571 LYS A C 1
ATOM 4489 O O . LYS A 1 571 ? 30.999 7.379 -4.429 1.00 88.19 571 LYS A O 1
ATOM 4494 N N . PHE A 1 572 ? 30.249 6.491 -6.337 1.00 87.50 572 PHE A N 1
ATOM 4495 C CA . PHE A 1 572 ? 29.279 7.564 -6.582 1.00 87.50 572 PHE A CA 1
ATOM 4496 C C . PHE A 1 572 ? 28.064 7.397 -5.650 1.00 87.50 572 PHE A C 1
ATOM 4498 O O . PHE A 1 572 ? 27.853 6.326 -5.067 1.00 87.50 572 PHE A O 1
ATOM 4505 N N . ARG A 1 573 ? 27.241 8.445 -5.496 1.00 85.12 573 ARG A N 1
ATOM 4506 C CA . ARG A 1 573 ? 25.970 8.324 -4.764 1.00 85.12 573 ARG A CA 1
ATOM 4507 C C . ARG A 1 573 ? 24.949 7.571 -5.608 1.00 85.12 573 ARG A C 1
ATOM 4509 O O . ARG A 1 573 ? 24.941 7.714 -6.827 1.00 85.12 573 ARG A O 1
ATOM 4516 N N . ALA A 1 574 ? 24.024 6.845 -4.976 1.00 85.56 574 ALA A N 1
ATOM 4517 C CA . ALA A 1 574 ? 22.973 6.094 -5.680 1.00 85.56 574 ALA A CA 1
ATOM 4518 C C . ALA A 1 574 ? 22.199 6.948 -6.709 1.00 85.56 574 ALA A C 1
ATOM 4520 O O . ALA A 1 574 ? 21.907 6.488 -7.812 1.00 85.56 574 ALA A O 1
ATOM 4521 N N . ARG A 1 575 ? 21.924 8.219 -6.376 1.00 83.25 575 ARG A N 1
ATOM 4522 C CA . ARG A 1 575 ? 21.298 9.195 -7.286 1.00 83.25 575 ARG A CA 1
ATOM 4523 C C . ARG A 1 575 ? 22.143 9.468 -8.538 1.00 83.25 575 ARG A C 1
ATOM 4525 O O . ARG A 1 575 ? 21.590 9.547 -9.633 1.00 83.25 575 ARG A O 1
ATOM 4532 N N . ASP A 1 576 ? 23.455 9.607 -8.372 1.00 85.88 576 ASP A N 1
ATOM 4533 C CA . ASP A 1 576 ? 24.395 9.969 -9.437 1.00 85.88 576 ASP A CA 1
ATOM 4534 C C . ASP A 1 576 ? 24.666 8.765 -10.353 1.00 85.88 576 ASP A C 1
ATOM 4536 O O . ASP A 1 576 ? 24.663 8.908 -11.575 1.00 85.88 576 ASP A O 1
ATOM 4540 N N . VAL A 1 577 ? 24.795 7.568 -9.762 1.00 88.50 577 VAL A N 1
ATOM 4541 C CA . VAL A 1 577 ? 24.839 6.270 -10.459 1.00 88.50 577 VAL A CA 1
ATOM 4542 C C . VAL A 1 577 ? 23.623 6.122 -11.379 1.00 88.50 577 VAL A C 1
ATOM 4544 O O . VAL A 1 577 ? 23.774 5.962 -12.590 1.00 88.50 577 VAL A O 1
ATOM 4547 N N . LEU A 1 578 ? 22.407 6.238 -10.829 1.00 88.56 578 LEU A N 1
ATOM 4548 C CA . LEU A 1 578 ? 21.170 6.118 -11.609 1.00 88.56 578 LEU A CA 1
ATOM 4549 C C . LEU A 1 578 ? 21.044 7.218 -12.671 1.00 88.56 578 LEU A C 1
ATOM 4551 O O . LEU A 1 578 ? 20.609 6.931 -13.782 1.00 88.56 578 LEU A O 1
ATOM 4555 N N . GLY A 1 579 ? 21.491 8.444 -12.373 1.00 83.31 579 GLY A N 1
ATOM 4556 C CA . GLY A 1 579 ? 21.576 9.529 -13.353 1.00 83.31 579 GLY A CA 1
ATOM 4557 C C . GLY A 1 579 ? 22.406 9.144 -14.581 1.00 83.31 579 GLY A C 1
ATOM 4558 O O . GLY A 1 579 ? 21.902 9.222 -15.699 1.00 83.31 579 GLY A O 1
ATOM 4559 N N . LYS A 1 580 ? 23.629 8.632 -14.383 1.00 87.25 580 LYS A N 1
ATOM 4560 C CA . LYS A 1 580 ? 24.510 8.194 -15.482 1.00 87.25 580 LYS A CA 1
ATOM 4561 C C . LYS A 1 580 ? 23.885 7.091 -16.341 1.00 87.25 580 LYS A C 1
ATOM 4563 O O . LYS A 1 580 ? 23.953 7.165 -17.569 1.00 87.25 580 LYS A O 1
ATOM 4568 N N . PHE A 1 581 ? 23.249 6.095 -15.725 1.00 90.69 581 PHE A N 1
ATOM 4569 C CA . PHE A 1 581 ? 22.599 5.011 -16.471 1.00 90.69 581 PHE A CA 1
ATOM 4570 C C . PHE A 1 581 ? 21.306 5.448 -17.169 1.00 90.69 581 PHE A C 1
ATOM 4572 O O . PHE A 1 581 ? 21.033 4.983 -18.277 1.00 90.69 581 PHE A O 1
ATOM 4579 N N . ARG A 1 582 ? 20.554 6.399 -16.601 1.00 87.88 582 ARG A N 1
ATOM 4580 C CA . ARG A 1 582 ? 19.410 7.034 -17.270 1.00 87.88 582 ARG A CA 1
ATOM 4581 C C . ARG A 1 582 ? 19.845 7.828 -18.500 1.00 87.88 582 ARG A C 1
ATOM 4583 O O . ARG A 1 582 ? 19.218 7.695 -19.547 1.00 87.88 582 ARG A O 1
ATOM 4590 N N . ASP A 1 583 ? 20.921 8.606 -18.398 1.00 85.50 583 ASP A N 1
ATOM 4591 C CA . ASP A 1 583 ? 21.454 9.385 -19.520 1.00 85.50 583 ASP A CA 1
ATOM 4592 C C . ASP A 1 583 ? 21.923 8.453 -20.658 1.00 85.50 583 ASP A C 1
ATOM 4594 O O . ASP A 1 583 ? 21.636 8.701 -21.832 1.00 85.50 583 ASP A O 1
ATOM 4598 N N . TYR A 1 584 ? 22.558 7.323 -20.314 1.00 87.69 584 TYR A N 1
ATOM 4599 C CA . TYR A 1 584 ? 22.911 6.265 -21.269 1.00 87.69 584 TYR A CA 1
ATOM 4600 C C . TYR A 1 584 ? 21.677 5.609 -21.915 1.00 87.69 584 TYR A C 1
ATOM 4602 O O . TYR A 1 584 ? 21.634 5.450 -23.136 1.00 87.69 584 TYR A O 1
ATOM 4610 N N . HIS A 1 585 ? 20.657 5.262 -21.125 1.00 88.56 585 HIS A N 1
ATOM 4611 C CA . HIS A 1 585 ? 19.401 4.682 -21.613 1.00 88.56 585 HIS A CA 1
ATOM 4612 C C . HIS A 1 585 ? 18.684 5.633 -22.584 1.00 88.56 585 HIS A C 1
ATOM 4614 O O . HIS A 1 585 ? 18.340 5.239 -23.697 1.00 88.56 585 HIS A O 1
ATOM 4620 N N . ALA A 1 586 ? 18.565 6.917 -22.229 1.00 80.69 586 ALA A N 1
ATOM 4621 C CA . ALA A 1 586 ? 17.985 7.947 -23.087 1.00 80.69 586 ALA A CA 1
ATOM 4622 C C . ALA A 1 586 ? 18.769 8.135 -24.401 1.00 80.69 586 ALA A C 1
ATOM 4624 O O . ALA A 1 586 ? 18.166 8.307 -25.463 1.00 80.69 586 ALA A O 1
ATOM 4625 N N . ALA A 1 587 ? 20.105 8.055 -24.361 1.00 82.62 587 ALA A N 1
ATOM 4626 C CA . ALA A 1 587 ? 20.936 8.077 -25.564 1.00 82.62 587 ALA A CA 1
ATOM 4627 C C . ALA A 1 587 ? 20.694 6.849 -26.463 1.00 82.62 587 ALA A C 1
ATOM 4629 O O . ALA A 1 587 ? 20.596 7.003 -27.681 1.00 82.62 587 ALA A O 1
ATOM 4630 N N . CYS A 1 588 ? 20.535 5.656 -25.880 1.00 84.44 588 CYS A N 1
ATOM 4631 C CA . CYS A 1 588 ? 20.244 4.423 -26.618 1.00 84.44 588 CYS A CA 1
ATOM 4632 C C . CYS A 1 588 ? 18.844 4.433 -27.252 1.00 84.44 588 CYS A C 1
ATOM 4634 O O . CYS A 1 588 ? 18.713 4.109 -28.431 1.00 84.44 588 CYS A O 1
ATOM 4636 N N . ILE A 1 589 ? 17.817 4.895 -26.526 1.00 79.69 589 ILE A N 1
ATOM 4637 C CA . ILE A 1 589 ? 16.464 5.109 -27.069 1.00 79.69 589 ILE A CA 1
ATOM 4638 C C . ILE A 1 589 ? 16.507 6.096 -28.243 1.00 79.69 589 ILE A C 1
ATOM 4640 O O . ILE A 1 589 ? 15.967 5.818 -29.312 1.00 79.69 589 ILE A O 1
ATOM 4644 N N . LYS A 1 590 ? 17.198 7.235 -28.086 1.00 77.69 590 LYS A N 1
ATOM 4645 C CA . LYS A 1 590 ? 17.331 8.248 -29.147 1.00 77.69 590 LYS A CA 1
ATOM 4646 C C . LYS A 1 590 ? 18.081 7.727 -30.381 1.00 77.69 590 LYS A C 1
ATOM 4648 O O . LYS A 1 590 ? 17.787 8.165 -31.491 1.00 77.69 590 LYS A O 1
ATOM 4653 N N . ALA A 1 591 ? 19.048 6.831 -30.195 1.00 76.25 591 ALA A N 1
ATOM 4654 C CA . ALA A 1 591 ? 19.811 6.213 -31.278 1.00 76.25 591 ALA A CA 1
ATOM 4655 C C . ALA A 1 591 ? 19.107 5.000 -31.918 1.00 76.25 591 ALA A C 1
ATOM 4657 O O . ALA A 1 591 ? 19.481 4.601 -33.020 1.00 76.25 591 ALA A O 1
ATOM 4658 N N . GLY A 1 592 ? 18.128 4.390 -31.239 1.00 76.19 592 GLY A N 1
ATOM 4659 C CA . GLY A 1 592 ? 17.518 3.116 -31.639 1.00 76.19 592 GLY A CA 1
ATOM 4660 C C . GLY A 1 592 ? 18.468 1.909 -31.554 1.00 76.19 592 GLY A C 1
ATOM 4661 O O . GLY A 1 592 ? 18.174 0.858 -32.118 1.00 76.19 592 GLY A O 1
ATOM 4662 N N . THR A 1 593 ? 19.620 2.059 -30.894 1.00 83.00 593 THR A N 1
ATOM 4663 C CA . THR A 1 593 ? 20.662 1.033 -30.731 1.00 83.00 593 THR A CA 1
ATOM 4664 C C . THR A 1 593 ? 21.528 1.348 -29.511 1.00 83.00 593 THR A C 1
ATOM 4666 O O . THR A 1 593 ? 21.639 2.505 -29.101 1.00 83.00 593 THR A O 1
ATOM 4669 N N . LEU A 1 594 ? 22.201 0.334 -28.960 1.00 84.81 594 LEU A N 1
ATOM 4670 C CA . LEU A 1 594 ? 23.176 0.520 -27.885 1.00 84.81 594 LEU A CA 1
ATOM 4671 C C . LEU A 1 594 ? 24.334 1.410 -28.352 1.00 84.81 594 LEU A C 1
ATOM 4673 O O . LEU A 1 594 ? 25.030 1.094 -29.319 1.00 84.81 594 LEU A O 1
ATOM 4677 N N . VAL A 1 595 ? 24.553 2.516 -27.644 1.00 81.00 595 VAL A N 1
ATOM 4678 C CA . VAL A 1 595 ? 25.639 3.463 -27.924 1.00 81.00 595 VAL A CA 1
ATOM 4679 C C . VAL A 1 595 ? 26.936 2.963 -27.278 1.00 81.00 595 VAL A C 1
ATOM 4681 O O . VAL A 1 595 ? 26.928 2.448 -26.160 1.00 81.00 595 VAL A O 1
ATOM 4684 N N . GLY A 1 596 ? 28.067 3.102 -27.973 1.00 68.00 596 GLY A N 1
ATOM 4685 C CA . GLY A 1 596 ? 29.406 2.839 -27.421 1.00 68.00 596 GLY A CA 1
ATOM 4686 C C . GLY A 1 596 ? 29.798 1.365 -27.227 1.00 68.00 596 GLY A C 1
ATOM 4687 O O . GLY A 1 596 ? 30.934 1.101 -26.842 1.00 68.00 596 GLY A O 1
ATOM 4688 N N . ARG A 1 597 ? 28.917 0.398 -27.517 1.00 57.59 597 ARG A N 1
ATOM 4689 C CA . ARG A 1 597 ? 29.238 -1.040 -27.490 1.00 57.59 597 ARG A CA 1
ATOM 4690 C C . ARG A 1 597 ? 29.529 -1.516 -28.914 1.00 57.59 597 ARG A C 1
ATOM 4692 O O . ARG A 1 597 ? 28.643 -1.484 -29.765 1.00 57.59 597 ARG A O 1
ATOM 4699 N N . ALA A 1 598 ? 30.763 -1.945 -29.183 1.00 41.25 598 ALA A N 1
ATOM 4700 C CA . ALA A 1 598 ? 31.119 -2.514 -30.481 1.00 41.25 598 ALA A CA 1
ATOM 4701 C C . ALA A 1 598 ? 30.270 -3.768 -30.750 1.00 41.25 598 ALA A C 1
ATOM 4703 O O . ALA A 1 598 ? 30.266 -4.704 -29.947 1.00 41.25 598 ALA A O 1
ATOM 4704 N N . GLN A 1 599 ? 29.541 -3.786 -31.869 1.00 37.25 599 GLN A N 1
ATOM 4705 C CA . GLN A 1 599 ? 28.871 -5.003 -32.326 1.00 37.25 599 GLN A CA 1
ATOM 4706 C C . GLN A 1 599 ? 29.937 -6.026 -32.753 1.00 37.25 599 GLN A C 1
ATOM 4708 O O . GLN A 1 599 ? 30.910 -5.632 -33.402 1.00 37.25 599 GLN A O 1
ATOM 4713 N N . PRO A 1 600 ? 29.776 -7.323 -32.439 1.00 31.98 600 PRO A N 1
ATOM 4714 C CA . PRO A 1 600 ? 30.700 -8.360 -32.882 1.00 31.98 600 PRO A CA 1
ATOM 4715 C C . PRO A 1 600 ? 30.497 -8.664 -34.376 1.00 31.98 600 PRO A C 1
ATOM 4717 O O . PRO A 1 600 ? 29.907 -9.679 -34.745 1.00 31.98 600 PRO A O 1
ATOM 4720 N N . SER A 1 601 ? 30.986 -7.783 -35.253 1.00 29.77 601 SER A N 1
ATOM 4721 C CA . SER A 1 601 ? 31.172 -8.101 -36.671 1.00 29.77 601 SER A CA 1
ATOM 4722 C C . SER A 1 601 ? 32.493 -8.849 -36.870 1.00 29.77 601 SER A C 1
ATOM 4724 O O . SER A 1 601 ? 33.488 -8.613 -36.182 1.00 29.77 601 SER A O 1
ATOM 4726 N N . ALA A 1 602 ? 32.493 -9.817 -37.784 1.00 32.56 602 ALA A N 1
ATOM 4727 C CA . ALA A 1 602 ? 33.622 -10.716 -37.965 1.00 32.56 602 ALA A CA 1
ATOM 4728 C C . ALA A 1 602 ? 34.882 -10.000 -38.496 1.00 32.56 602 ALA A C 1
ATOM 4730 O O . ALA A 1 602 ? 34.831 -9.300 -39.502 1.00 32.56 602 ALA A O 1
ATOM 4731 N N . ALA A 1 603 ? 36.017 -10.303 -37.860 1.00 36.34 603 ALA A N 1
ATOM 4732 C CA . ALA A 1 603 ? 37.380 -10.192 -38.386 1.00 36.34 603 ALA A CA 1
ATOM 4733 C C . ALA A 1 603 ? 37.851 -8.826 -38.940 1.00 36.34 603 ALA A C 1
ATOM 4735 O O . ALA A 1 603 ? 37.975 -8.647 -40.149 1.00 36.34 603 ALA A O 1
ATOM 4736 N N . VAL A 1 604 ? 38.347 -7.955 -38.049 1.00 29.58 604 VAL A N 1
ATOM 4737 C CA . VAL A 1 604 ? 39.567 -7.165 -38.321 1.00 29.58 604 VAL A CA 1
ATOM 4738 C C . VAL A 1 604 ? 40.453 -7.161 -37.073 1.00 29.58 604 VAL A C 1
ATOM 4740 O O . VAL A 1 604 ? 40.002 -6.812 -35.985 1.00 29.58 604 VAL A O 1
ATOM 4743 N N . SER A 1 605 ? 41.722 -7.536 -37.228 1.00 34.84 605 SER A N 1
ATOM 4744 C CA . SER A 1 605 ? 42.726 -7.433 -36.166 1.00 34.84 605 SER A CA 1
ATOM 4745 C C . SER A 1 605 ? 43.239 -5.997 -36.051 1.00 34.84 605 SER A C 1
ATOM 4747 O O . SER A 1 605 ? 43.858 -5.515 -36.993 1.00 34.84 605 SER A O 1
ATOM 4749 N N . ASN A 1 606 ? 43.042 -5.344 -34.903 1.00 28.97 606 ASN A N 1
ATOM 4750 C CA . ASN A 1 606 ? 43.894 -4.245 -34.427 1.00 28.97 606 ASN A CA 1
ATOM 4751 C C . ASN A 1 606 ? 43.670 -4.012 -32.917 1.00 28.97 606 ASN A C 1
ATOM 4753 O O . ASN A 1 606 ? 42.528 -3.787 -32.514 1.00 28.97 606 ASN A O 1
ATOM 4757 N N . PRO A 1 607 ? 44.716 -4.064 -32.069 1.00 38.09 607 PRO A N 1
ATOM 4758 C CA . PRO A 1 607 ? 44.580 -3.897 -30.627 1.00 38.09 607 PRO A CA 1
ATOM 4759 C C . PRO A 1 607 ? 44.893 -2.459 -30.185 1.00 38.09 607 PRO A C 1
ATOM 4761 O O . PRO A 1 607 ? 45.984 -2.201 -29.694 1.00 38.09 607 PRO A O 1
ATOM 4764 N N . GLU A 1 608 ? 43.945 -1.529 -30.321 1.00 37.38 608 GLU A N 1
ATOM 4765 C CA . GLU A 1 608 ? 43.992 -0.245 -29.596 1.00 37.38 608 GLU A CA 1
ATOM 4766 C C . GLU A 1 608 ? 42.635 0.475 -29.646 1.00 37.38 608 GLU A C 1
ATOM 4768 O O . GLU A 1 608 ? 42.250 1.033 -30.669 1.00 37.38 608 GLU A O 1
ATOM 4773 N N . LEU A 1 609 ? 41.904 0.469 -28.528 1.00 30.09 609 LEU A N 1
ATOM 4774 C CA . LEU A 1 609 ? 40.768 1.363 -28.274 1.00 30.09 609 LEU A CA 1
ATOM 4775 C C . LEU A 1 609 ? 40.730 1.700 -26.777 1.00 30.09 609 LEU A C 1
ATOM 4777 O O . LEU A 1 609 ? 39.902 1.208 -26.011 1.00 30.09 609 LEU A O 1
ATOM 4781 N N . ALA A 1 610 ? 41.667 2.552 -26.361 1.00 31.08 610 ALA A N 1
ATOM 4782 C CA . ALA A 1 610 ? 41.480 3.342 -25.154 1.00 31.08 610 ALA A CA 1
ATOM 4783 C C . ALA A 1 610 ? 40.314 4.319 -25.381 1.00 31.08 610 ALA A C 1
ATOM 4785 O O . ALA A 1 610 ? 40.172 4.882 -26.468 1.00 31.08 610 ALA A O 1
ATOM 4786 N N . ILE A 1 611 ? 39.492 4.537 -24.354 1.00 31.20 611 ILE A N 1
ATOM 4787 C CA . ILE A 1 611 ? 38.478 5.595 -24.370 1.00 31.20 611 ILE A CA 1
ATOM 4788 C C . ILE A 1 611 ? 39.228 6.939 -24.403 1.00 31.20 611 ILE A C 1
ATOM 4790 O O . ILE A 1 611 ? 40.027 7.180 -23.494 1.00 31.20 611 ILE A O 1
ATOM 4794 N N . PRO A 1 612 ? 39.008 7.821 -25.400 1.00 33.31 612 PRO A N 1
ATOM 4795 C CA . PRO A 1 612 ? 39.575 9.164 -25.369 1.00 33.31 612 PRO A CA 1
ATOM 4796 C C . PRO A 1 612 ? 39.052 9.907 -24.127 1.00 33.31 612 PRO A C 1
ATOM 4798 O O . PRO A 1 612 ? 37.831 9.950 -23.946 1.00 33.31 612 PRO A O 1
ATOM 4801 N N . PRO A 1 613 ? 39.918 10.503 -23.283 1.00 35.44 613 PRO A N 1
ATOM 4802 C CA . PRO A 1 613 ? 39.480 11.219 -22.079 1.00 35.44 613 PRO A CA 1
ATOM 4803 C C . PRO A 1 613 ? 38.463 12.337 -22.363 1.00 35.44 613 PRO A C 1
ATOM 4805 O O . PRO A 1 613 ? 37.597 12.617 -21.536 1.00 35.44 613 PRO A O 1
ATOM 4808 N N . ASP A 1 614 ? 38.521 12.908 -23.568 1.00 33.19 614 ASP A N 1
ATOM 4809 C CA . ASP A 1 614 ? 37.826 14.135 -23.968 1.00 33.19 614 ASP A CA 1
ATOM 4810 C C . ASP A 1 614 ? 36.379 13.917 -24.472 1.00 33.19 614 ASP A C 1
ATOM 4812 O O . ASP A 1 614 ? 35.773 14.818 -25.050 1.00 33.19 614 ASP A O 1
ATOM 4816 N N . LEU A 1 615 ? 35.809 12.718 -24.275 1.00 34.75 615 LEU A N 1
ATOM 4817 C CA . LEU A 1 615 ? 34.381 12.428 -24.509 1.00 34.75 615 LEU A CA 1
ATOM 4818 C C . LEU A 1 615 ? 33.612 11.997 -23.250 1.00 34.75 615 LEU A C 1
ATOM 4820 O O . LEU A 1 615 ? 32.435 11.637 -23.332 1.00 34.75 615 LEU A O 1
ATOM 4824 N N . LEU A 1 616 ? 34.218 12.136 -22.069 1.00 33.84 616 LEU A N 1
ATOM 4825 C CA . LEU A 1 616 ? 33.423 12.531 -20.912 1.00 33.84 616 LEU A CA 1
ATOM 4826 C C . LEU A 1 616 ? 33.015 13.992 -21.154 1.00 33.84 616 LEU A C 1
ATOM 4828 O O . LEU A 1 616 ? 33.909 14.833 -21.241 1.00 33.84 616 LEU A O 1
ATOM 4832 N N . PRO A 1 617 ? 31.717 14.340 -21.275 1.00 30.55 617 PRO A N 1
ATOM 4833 C CA . PRO A 1 617 ? 31.348 15.745 -21.246 1.00 30.55 617 PRO A CA 1
ATOM 4834 C C . PRO A 1 617 ? 31.846 16.317 -19.918 1.00 30.55 617 PRO A C 1
ATOM 4836 O O . PRO A 1 617 ? 31.496 15.784 -18.856 1.00 30.55 617 PRO A O 1
ATOM 4839 N N . GLU A 1 618 ? 32.668 17.374 -19.984 1.00 28.69 618 GLU A N 1
ATOM 4840 C CA . GLU A 1 618 ? 32.973 18.202 -18.817 1.00 28.69 618 GLU A CA 1
ATOM 4841 C C . GLU A 1 618 ? 31.662 18.460 -18.092 1.00 28.69 618 GLU A C 1
ATOM 4843 O O . GLU A 1 618 ? 30.679 18.831 -18.736 1.00 28.69 618 GLU A O 1
ATOM 4848 N N . VAL A 1 619 ? 31.634 18.224 -16.778 1.00 29.39 619 VAL A N 1
ATOM 4849 C CA . VAL A 1 619 ? 30.443 18.456 -15.962 1.00 29.39 619 VAL A CA 1
ATOM 4850 C C . VAL A 1 619 ? 30.025 19.909 -16.187 1.00 29.39 619 VAL A C 1
ATOM 4852 O O . VAL A 1 619 ? 30.699 20.802 -15.665 1.00 29.39 619 VAL A O 1
ATOM 4855 N N . PRO A 1 620 ? 28.921 20.186 -16.917 1.00 30.00 620 PRO A N 1
ATOM 4856 C CA . PRO A 1 620 ? 28.329 21.503 -16.831 1.00 30.00 620 PRO A CA 1
ATOM 4857 C C . PRO A 1 620 ? 27.962 21.637 -15.354 1.00 30.00 620 PRO A C 1
ATOM 4859 O O . PRO A 1 620 ? 27.437 20.660 -14.801 1.00 30.00 620 PRO A O 1
ATOM 4862 N N . PRO A 1 621 ? 28.238 22.771 -14.683 1.00 27.11 621 PRO A N 1
ATOM 4863 C CA . PRO A 1 621 ? 27.745 22.957 -13.327 1.00 27.11 621 PRO A CA 1
ATOM 4864 C C . PRO A 1 621 ? 26.255 22.644 -13.372 1.00 27.11 621 PRO A C 1
ATOM 4866 O O . PRO A 1 621 ? 25.535 23.277 -14.148 1.00 27.11 621 PRO A O 1
ATOM 4869 N N . VAL A 1 622 ? 25.838 21.594 -12.647 1.00 30.44 622 VAL A N 1
ATOM 4870 C CA . VAL A 1 622 ? 24.461 21.096 -12.687 1.00 30.44 622 VAL A CA 1
ATOM 4871 C C . VAL A 1 622 ? 23.597 22.308 -12.424 1.00 30.44 622 VAL A C 1
ATOM 4873 O O . VAL A 1 622 ? 23.673 22.869 -11.329 1.00 30.44 622 VAL A O 1
ATOM 4876 N N . ALA A 1 623 ? 22.872 22.761 -13.454 1.00 25.28 623 ALA A N 1
ATOM 4877 C CA . ALA A 1 623 ? 22.063 23.961 -13.349 1.00 25.28 623 ALA A CA 1
ATOM 4878 C C . ALA A 1 623 ? 21.168 23.728 -12.133 1.00 25.28 623 ALA A C 1
ATOM 4880 O O . ALA A 1 623 ? 20.460 22.713 -12.132 1.00 25.28 623 ALA A O 1
ATOM 4881 N N . PRO A 1 624 ? 21.289 24.546 -11.068 1.00 30.06 624 PRO A N 1
ATOM 4882 C CA . PRO A 1 624 ? 20.693 24.205 -9.792 1.00 30.06 624 PRO A CA 1
ATOM 4883 C C . PRO A 1 624 ? 19.215 23.983 -10.045 1.00 30.06 624 PRO A C 1
ATOM 4885 O O . PRO A 1 624 ? 18.552 24.867 -10.596 1.00 30.06 624 PRO A O 1
ATOM 4888 N N . THR A 1 625 ? 18.728 22.783 -9.713 1.00 39.75 625 THR A N 1
ATOM 4889 C CA . THR A 1 625 ? 17.310 22.455 -9.815 1.00 39.75 625 THR A CA 1
ATOM 4890 C C . THR A 1 625 ? 16.579 23.588 -9.123 1.00 39.75 625 THR A C 1
ATOM 4892 O O . THR A 1 625 ? 16.808 23.797 -7.932 1.00 39.75 625 THR A O 1
ATOM 4895 N N . VAL A 1 626 ? 15.812 24.380 -9.879 1.00 46.44 626 VAL A N 1
ATOM 4896 C CA . VAL A 1 626 ? 15.217 25.609 -9.350 1.00 46.44 626 VAL A CA 1
ATOM 4897 C C . VAL A 1 626 ? 14.202 25.181 -8.303 1.00 46.44 626 VAL A C 1
ATOM 4899 O O . VAL A 1 626 ? 13.093 24.771 -8.634 1.00 46.44 626 VAL A O 1
ATOM 4902 N N . GLY A 1 627 ? 14.638 25.181 -7.046 1.00 57.03 627 GLY A N 1
ATOM 4903 C CA . GLY A 1 627 ? 13.813 24.827 -5.910 1.00 57.03 627 GLY A CA 1
ATOM 4904 C C . GLY A 1 627 ? 12.759 25.900 -5.709 1.00 57.03 627 GLY A C 1
ATOM 4905 O O . GLY A 1 627 ? 13.014 27.086 -5.931 1.00 57.03 627 GLY A O 1
ATOM 4906 N N . TYR A 1 628 ? 11.584 25.489 -5.252 1.00 71.94 628 TYR A N 1
ATOM 4907 C CA . TYR A 1 628 ? 10.486 26.398 -4.959 1.00 71.94 628 TYR A CA 1
ATOM 4908 C C . TYR A 1 628 ? 10.104 26.299 -3.475 1.00 71.94 628 TYR A C 1
ATOM 4910 O O . TYR A 1 628 ? 8.928 26.104 -3.175 1.00 71.94 628 TYR A O 1
ATOM 4918 N N . PRO A 1 629 ? 11.057 26.456 -2.528 1.00 71.31 629 PRO A N 1
ATOM 4919 C CA . PRO A 1 629 ? 10.851 26.121 -1.116 1.00 71.31 629 PRO A CA 1
ATOM 4920 C C . PRO A 1 629 ? 9.688 26.884 -0.468 1.00 71.31 629 PRO A C 1
ATOM 4922 O O . PRO A 1 629 ? 9.072 26.385 0.467 1.00 71.31 629 PRO A O 1
ATOM 4925 N N . GLU A 1 630 ? 9.351 28.076 -0.969 1.00 76.31 630 GLU A N 1
ATOM 4926 C CA . GLU A 1 630 ? 8.167 28.834 -0.549 1.00 76.31 630 GLU A CA 1
ATOM 4927 C C . GLU A 1 630 ? 6.850 28.176 -0.993 1.00 76.31 630 GLU A C 1
ATOM 4929 O O . GLU A 1 630 ? 5.908 28.104 -0.208 1.00 76.31 630 GLU A O 1
ATOM 4934 N N . LEU A 1 631 ? 6.781 27.665 -2.230 1.00 80.44 631 LEU A N 1
ATOM 4935 C CA . LEU A 1 631 ? 5.608 26.954 -2.749 1.00 80.44 631 LEU A CA 1
ATOM 4936 C C . LEU A 1 631 ? 5.508 25.541 -2.179 1.00 80.44 631 LEU A C 1
ATOM 4938 O O . LEU A 1 631 ? 4.407 25.120 -1.846 1.00 80.44 631 LEU A O 1
ATOM 4942 N N . ASP A 1 632 ? 6.630 24.840 -2.007 1.00 76.12 632 ASP A N 1
ATOM 4943 C CA . ASP A 1 632 ? 6.670 23.527 -1.359 1.00 76.12 632 ASP A CA 1
ATOM 4944 C C . ASP A 1 632 ? 6.224 23.626 0.113 1.00 76.12 632 ASP A C 1
ATOM 4946 O O . ASP A 1 632 ? 5.430 22.806 0.579 1.00 76.12 632 ASP A O 1
ATOM 4950 N N . ARG A 1 633 ? 6.630 24.683 0.830 1.00 74.62 633 ARG A N 1
ATOM 4951 C CA . ARG A 1 633 ? 6.120 25.007 2.173 1.00 74.62 633 ARG A CA 1
ATOM 4952 C C . ARG A 1 633 ? 4.628 25.336 2.158 1.00 74.62 633 ARG A C 1
ATOM 4954 O O . ARG A 1 633 ? 3.857 24.664 2.838 1.00 74.62 633 ARG A O 1
ATOM 4961 N N . ALA A 1 634 ? 4.204 26.310 1.349 1.00 79.31 634 ALA A N 1
ATOM 4962 C CA . ALA A 1 634 ? 2.805 26.742 1.283 1.00 79.31 634 ALA A CA 1
ATOM 4963 C C . ALA A 1 634 ? 1.853 25.606 0.864 1.00 79.31 634 ALA A C 1
ATOM 4965 O O . ALA A 1 634 ? 0.737 25.500 1.372 1.00 79.31 634 ALA A O 1
ATOM 4966 N N . TRP A 1 635 ? 2.301 24.720 -0.029 1.00 82.75 635 TRP A N 1
ATOM 4967 C CA . TRP A 1 635 ? 1.604 23.491 -0.399 1.00 82.75 635 TRP A CA 1
ATOM 4968 C C . TRP A 1 635 ? 1.390 22.573 0.805 1.00 82.75 635 TRP A C 1
ATOM 4970 O O . TRP A 1 635 ? 0.266 22.132 1.057 1.00 82.75 635 TRP A O 1
ATOM 4980 N N . ASN A 1 636 ? 2.446 22.308 1.575 1.00 76.25 636 ASN A N 1
ATOM 4981 C CA . ASN A 1 636 ? 2.359 21.443 2.744 1.00 76.25 636 ASN A CA 1
ATOM 4982 C C . ASN A 1 636 ? 1.545 22.081 3.889 1.00 76.25 636 ASN A C 1
ATOM 4984 O O . ASN A 1 636 ? 0.735 21.383 4.494 1.00 76.25 636 ASN A O 1
ATOM 4988 N N . ASP A 1 637 ? 1.629 23.396 4.106 1.00 77.00 637 ASP A N 1
ATOM 4989 C CA . ASP A 1 637 ? 0.775 24.136 5.055 1.00 77.00 637 ASP A CA 1
ATOM 4990 C C . ASP A 1 637 ? -0.719 24.092 4.683 1.00 77.00 637 ASP A C 1
ATOM 4992 O O . ASP A 1 637 ? -1.599 23.913 5.533 1.00 77.00 637 ASP A O 1
ATOM 4996 N N . LEU A 1 638 ? -1.043 24.207 3.393 1.00 82.19 638 LEU A N 1
ATOM 4997 C CA . LEU A 1 638 ? -2.426 24.099 2.929 1.00 82.19 638 LEU A CA 1
ATOM 4998 C C . LEU A 1 638 ? -2.955 22.660 3.013 1.00 82.19 638 LEU A C 1
ATOM 5000 O O . LEU A 1 638 ? -4.137 22.474 3.299 1.00 82.19 638 LEU A O 1
ATOM 5004 N N . ARG A 1 639 ? -2.098 21.644 2.833 1.00 77.69 639 ARG A N 1
ATOM 5005 C CA . ARG A 1 639 ? -2.452 20.230 3.064 1.00 77.69 639 ARG A CA 1
ATOM 5006 C C . ARG A 1 639 ? -2.693 19.904 4.538 1.00 77.69 639 ARG A C 1
ATOM 5008 O O . ARG A 1 639 ? -3.542 19.065 4.835 1.00 77.69 639 ARG A O 1
ATOM 5015 N N . THR A 1 640 ? -1.957 20.525 5.461 1.00 68.69 640 THR A N 1
ATOM 5016 C CA . THR A 1 640 ? -2.134 20.289 6.903 1.00 68.69 640 THR A CA 1
ATOM 5017 C C . THR A 1 640 ? -3.335 21.037 7.472 1.00 68.69 640 THR A C 1
ATOM 5019 O O . THR A 1 640 ? -3.897 20.598 8.479 1.00 68.69 640 THR A O 1
ATOM 5022 N N . THR A 1 641 ? -3.768 22.121 6.825 1.00 75.56 641 THR A N 1
ATOM 5023 C CA . THR A 1 641 ? -4.963 22.893 7.185 1.00 75.56 641 THR A CA 1
ATOM 5024 C C . THR A 1 641 ? -6.247 22.060 7.049 1.00 75.56 641 THR A C 1
ATOM 5026 O O . THR A 1 641 ? -6.437 21.301 6.100 1.00 75.56 641 THR A O 1
ATOM 5029 N N . SER A 1 642 ? -7.176 22.199 8.002 1.00 70.00 642 SER A N 1
ATOM 5030 C CA . SER A 1 642 ? -8.482 21.529 7.928 1.00 70.00 642 SER A CA 1
ATOM 5031 C C . SER A 1 642 ? -9.380 22.217 6.900 1.00 70.00 642 SER A C 1
ATOM 5033 O O . SER A 1 642 ? -9.972 23.258 7.179 1.00 70.00 642 SER A O 1
ATOM 5035 N N . VAL A 1 643 ? -9.504 21.615 5.717 1.00 76.88 643 VAL A N 1
ATOM 5036 C CA . VAL A 1 643 ? -10.409 22.062 4.649 1.00 76.88 643 VAL A CA 1
ATOM 5037 C C . VAL A 1 643 ? -11.613 21.122 4.564 1.00 76.88 643 VAL A C 1
ATOM 5039 O O . VAL A 1 643 ? -11.459 19.901 4.601 1.00 76.88 643 VAL A O 1
ATOM 5042 N N . SER A 1 644 ? -12.824 21.675 4.443 1.00 74.75 644 SER A N 1
ATOM 5043 C CA . SER A 1 644 ? -14.031 20.861 4.277 1.00 74.75 644 SER A CA 1
ATOM 5044 C C . SER A 1 644 ? -14.197 20.409 2.828 1.00 74.75 644 SER A C 1
ATOM 5046 O O . SER A 1 644 ? -14.495 21.216 1.951 1.00 74.75 644 SER A O 1
ATOM 5048 N N . VAL A 1 645 ? -14.086 19.103 2.597 1.00 84.44 645 VAL A N 1
ATOM 5049 C CA . VAL A 1 645 ? -14.584 18.444 1.377 1.00 84.44 645 VAL A CA 1
ATOM 5050 C C . VAL A 1 645 ? -16.138 18.448 1.395 1.00 84.44 645 VAL A C 1
ATOM 5052 O O . VAL A 1 645 ? -16.711 18.428 2.495 1.00 84.44 645 VAL A O 1
ATOM 5055 N N . PRO A 1 646 ? -16.841 18.512 0.244 1.00 86.00 646 PRO A N 1
ATOM 5056 C CA . PRO A 1 646 ? -18.300 18.387 0.152 1.00 86.00 646 PRO A CA 1
ATOM 5057 C C . PRO A 1 646 ? -18.826 17.012 0.580 1.00 86.00 646 PRO A C 1
ATOM 5059 O O . PRO A 1 646 ? -18.148 15.996 0.428 1.00 86.00 646 PRO A O 1
ATOM 5062 N N . ASP A 1 647 ? -20.040 16.984 1.130 1.00 78.38 647 ASP A N 1
ATOM 5063 C CA . ASP A 1 647 ? -20.698 15.762 1.622 1.00 78.38 647 ASP A CA 1
ATOM 5064 C C . ASP A 1 647 ? -21.483 15.004 0.542 1.00 78.38 647 ASP A C 1
ATOM 5066 O O . ASP A 1 647 ? -21.828 13.841 0.737 1.00 78.38 647 ASP A O 1
ATOM 5070 N N . ASP A 1 648 ? -21.776 15.659 -0.579 1.00 87.62 648 ASP A N 1
ATOM 5071 C CA . ASP A 1 648 ? -22.594 15.152 -1.672 1.00 87.62 648 ASP A CA 1
ATOM 5072 C C . ASP A 1 648 ? -21.763 14.674 -2.876 1.00 87.62 648 ASP A C 1
ATOM 5074 O O . ASP A 1 648 ? -20.657 15.151 -3.147 1.00 87.62 648 ASP A O 1
ATOM 5078 N N . ASP A 1 649 ? -22.331 13.733 -3.634 1.00 91.31 649 ASP A N 1
ATOM 5079 C CA . ASP A 1 649 ? -21.667 13.105 -4.782 1.00 91.31 649 ASP A CA 1
ATOM 5080 C C . ASP A 1 649 ? -21.351 14.102 -5.918 1.00 91.31 649 ASP A C 1
ATOM 5082 O O . ASP A 1 649 ? -20.364 13.903 -6.627 1.00 91.31 649 ASP A O 1
ATOM 5086 N N . GLU A 1 650 ? -22.126 15.185 -6.087 1.00 91.25 650 GLU A N 1
ATOM 5087 C CA . GLU A 1 650 ? -21.857 16.224 -7.099 1.00 91.25 650 GLU A CA 1
ATOM 5088 C C . GLU A 1 650 ? -20.632 17.065 -6.707 1.00 91.25 650 GLU A C 1
ATOM 5090 O O . GLU A 1 650 ? -19.732 17.267 -7.525 1.00 91.25 650 GLU A O 1
ATOM 5095 N N . GLY A 1 651 ? -20.540 17.487 -5.445 1.00 91.31 651 GLY A N 1
ATOM 5096 C CA . GLY A 1 651 ? -19.394 18.206 -4.896 1.00 91.31 651 GLY A CA 1
ATOM 5097 C C . GLY A 1 651 ? -18.101 17.382 -4.889 1.00 91.31 651 GLY A C 1
ATOM 5098 O O . GLY A 1 651 ? -17.037 17.915 -5.213 1.00 91.31 651 GLY A O 1
ATOM 5099 N N . VAL A 1 652 ? -18.173 16.077 -4.595 1.00 92.62 652 VAL A N 1
ATOM 5100 C CA . VAL A 1 652 ? -17.021 15.163 -4.736 1.00 92.62 652 VAL A CA 1
ATOM 5101 C C . VAL A 1 652 ? -16.609 15.030 -6.205 1.00 92.62 652 VAL A C 1
ATOM 5103 O O . VAL A 1 652 ? -15.427 15.156 -6.527 1.00 92.62 652 VAL A O 1
ATOM 5106 N N . LEU A 1 653 ? -17.565 14.834 -7.119 1.00 94.12 653 LEU A N 1
ATOM 5107 C CA . LEU A 1 653 ? -17.284 14.715 -8.553 1.00 94.12 653 LEU A CA 1
ATOM 5108 C C . LEU A 1 653 ? -16.702 16.017 -9.141 1.00 94.12 653 LEU A C 1
ATOM 5110 O O . LEU A 1 653 ? -15.842 15.959 -10.017 1.00 94.12 653 LEU A O 1
ATOM 5114 N N . ALA A 1 654 ? -17.087 17.186 -8.622 1.00 93.38 654 ALA A N 1
ATOM 5115 C CA . ALA A 1 654 ? -16.499 18.473 -8.998 1.00 93.38 654 ALA A CA 1
ATOM 5116 C C . ALA A 1 654 ? -15.023 18.614 -8.570 1.00 93.38 654 ALA A C 1
ATOM 5118 O O . ALA A 1 654 ? -14.222 19.165 -9.327 1.00 93.38 654 ALA A O 1
ATOM 5119 N N . ILE A 1 655 ? -14.636 18.083 -7.402 1.00 95.00 655 ILE A N 1
ATOM 5120 C CA . ILE A 1 655 ? -13.219 17.995 -6.993 1.00 95.00 655 ILE A CA 1
ATOM 5121 C C . ILE A 1 655 ? -12.449 17.057 -7.928 1.00 95.00 655 ILE A C 1
ATOM 5123 O O . ILE A 1 655 ? -11.320 17.355 -8.312 1.00 95.00 655 ILE A O 1
ATOM 5127 N N . VAL A 1 656 ? -13.060 15.944 -8.340 1.00 95.88 656 VAL A N 1
ATOM 5128 C CA . VAL A 1 656 ? -12.447 15.013 -9.295 1.00 95.88 656 VAL A CA 1
ATOM 5129 C C . VAL A 1 656 ? -12.238 15.672 -10.667 1.00 95.88 656 VAL A C 1
ATOM 5131 O O . VAL A 1 656 ? -11.151 15.538 -11.223 1.00 95.88 656 VAL A O 1
ATOM 5134 N N . ASP A 1 657 ? -13.205 16.432 -11.198 1.00 95.31 657 ASP A N 1
ATOM 5135 C CA . ASP A 1 657 ? -13.034 17.183 -12.459 1.00 95.31 657 ASP A CA 1
ATOM 5136 C C . ASP A 1 657 ? -11.868 18.182 -12.381 1.00 95.31 657 ASP A C 1
ATOM 5138 O O . ASP A 1 657 ? -11.024 18.236 -13.278 1.00 95.31 657 ASP A O 1
ATOM 5142 N N . GLU A 1 658 ? -11.784 18.943 -11.286 1.00 95.19 658 GLU A N 1
ATOM 5143 C CA . GLU A 1 658 ? -10.680 19.874 -11.036 1.00 95.19 658 GLU A CA 1
ATOM 5144 C C . GLU A 1 658 ? -9.330 19.152 -10.989 1.00 95.19 658 GLU A C 1
ATOM 5146 O O . GLU A 1 658 ? -8.391 19.576 -11.664 1.00 95.19 658 GLU A O 1
ATOM 5151 N N . ALA A 1 659 ? -9.236 18.042 -10.251 1.00 95.62 659 ALA A N 1
ATOM 5152 C CA . ALA A 1 659 ? -8.009 17.263 -10.126 1.00 95.62 659 ALA A CA 1
ATOM 5153 C C . ALA A 1 659 ? -7.526 16.729 -11.481 1.00 95.62 659 ALA A C 1
ATOM 5155 O O . ALA A 1 659 ? -6.354 16.868 -11.833 1.00 95.62 659 ALA A O 1
ATOM 5156 N N . LEU A 1 660 ? -8.442 16.171 -12.276 1.00 95.25 660 LEU A N 1
ATOM 5157 C CA . LEU A 1 660 ? -8.141 15.633 -13.600 1.00 95.25 660 LEU A CA 1
ATOM 5158 C C . LEU A 1 660 ? -7.625 16.736 -14.538 1.00 95.25 660 LEU A C 1
ATOM 5160 O O . LEU A 1 660 ? -6.606 16.544 -15.201 1.00 95.25 660 LEU A O 1
ATOM 5164 N N . ARG A 1 661 ? -8.263 17.915 -14.555 1.00 93.38 661 ARG A N 1
ATOM 5165 C CA . ARG A 1 661 ? -7.803 19.077 -15.344 1.00 93.38 661 ARG A CA 1
ATOM 5166 C C . ARG A 1 661 ? -6.470 19.640 -14.845 1.00 93.38 661 ARG A C 1
ATOM 5168 O O . ARG A 1 661 ? -5.627 20.029 -15.654 1.00 93.38 661 ARG A O 1
ATOM 5175 N N . ALA A 1 662 ? -6.272 19.702 -13.530 1.00 93.12 662 ALA A N 1
ATOM 5176 C CA . ALA A 1 662 ? -5.041 20.199 -12.928 1.00 93.12 662 ALA A CA 1
ATOM 5177 C C . ALA A 1 662 ? -3.849 19.296 -13.272 1.00 93.12 662 ALA A C 1
ATOM 5179 O O . ALA A 1 662 ? -2.819 19.817 -13.703 1.00 93.12 662 ALA A O 1
ATOM 5180 N N . ALA A 1 663 ? -4.029 17.975 -13.184 1.00 92.56 663 ALA A N 1
ATOM 5181 C CA . ALA A 1 663 ? -3.044 16.983 -13.599 1.00 92.56 663 ALA A CA 1
ATOM 5182 C C . ALA A 1 663 ? -2.778 17.016 -15.108 1.00 92.56 663 ALA A C 1
ATOM 5184 O O . ALA A 1 663 ? -1.620 16.996 -15.511 1.00 92.56 663 ALA A O 1
ATOM 5185 N N . ALA A 1 664 ? -3.814 17.154 -15.946 1.00 90.00 664 ALA A N 1
ATOM 5186 C CA . ALA A 1 664 ? -3.656 17.299 -17.398 1.00 90.00 664 ALA A CA 1
ATOM 5187 C C . ALA A 1 664 ? -2.667 18.421 -17.761 1.00 90.00 664 ALA A C 1
ATOM 5189 O O . ALA A 1 664 ? -1.785 18.240 -18.596 1.00 90.00 664 ALA A O 1
ATOM 5190 N N . HIS A 1 665 ? -2.765 19.558 -17.067 1.00 89.00 665 HIS A N 1
ATOM 5191 C CA . HIS A 1 665 ? -1.849 20.688 -17.213 1.00 89.00 665 HIS A CA 1
ATOM 5192 C C . HIS A 1 665 ? -0.450 20.431 -16.610 1.00 89.00 665 HIS A C 1
ATOM 5194 O O . HIS A 1 665 ? 0.527 21.018 -17.073 1.00 89.00 665 HIS A O 1
ATOM 5200 N N . GLU A 1 666 ? -0.323 19.596 -15.577 1.00 88.56 666 GLU A N 1
ATOM 5201 C CA . GLU A 1 666 ? 0.974 19.227 -14.981 1.00 88.56 666 GLU A CA 1
ATOM 5202 C C . GLU A 1 666 ? 1.787 18.304 -15.898 1.00 88.56 666 GLU A C 1
ATOM 5204 O O . GLU A 1 666 ? 2.971 18.562 -16.105 1.00 88.56 666 GLU A O 1
ATOM 5209 N N . VAL A 1 667 ? 1.148 17.292 -16.501 1.00 84.25 667 VAL A N 1
ATOM 5210 C CA . VAL A 1 667 ? 1.809 16.306 -17.384 1.00 84.25 667 VAL A CA 1
ATOM 5211 C C . VAL A 1 667 ? 1.698 16.613 -18.886 1.00 84.25 667 VAL A C 1
ATOM 5213 O O . VAL A 1 667 ? 2.265 15.897 -19.705 1.00 84.25 667 VAL A O 1
ATOM 5216 N N . GLY A 1 668 ? 0.976 17.667 -19.278 1.00 83.81 668 GLY A N 1
ATOM 5217 C CA . GLY A 1 668 ? 0.810 18.068 -20.683 1.00 83.81 668 GLY A CA 1
ATOM 5218 C C . GLY A 1 668 ? -0.161 17.204 -21.501 1.00 83.81 668 GLY A C 1
ATOM 5219 O O . GLY A 1 668 ? -0.080 17.192 -22.729 1.00 83.81 668 GLY A O 1
ATOM 5220 N N . LEU A 1 669 ? -1.084 16.487 -20.853 1.00 85.56 669 LEU A N 1
ATOM 5221 C CA . LEU A 1 669 ? -2.113 15.692 -21.532 1.00 85.56 669 LEU A CA 1
ATOM 5222 C C . LEU A 1 669 ? -3.264 16.569 -22.043 1.00 85.56 669 LEU A C 1
ATOM 5224 O O . LEU A 1 669 ? -3.744 17.462 -21.348 1.00 85.56 669 LEU A O 1
ATOM 5228 N N . GLN A 1 670 ? -3.769 16.250 -23.237 1.00 84.88 670 GLN A N 1
ATOM 5229 C CA . GLN A 1 670 ? -4.942 16.900 -23.825 1.00 84.88 670 GLN A CA 1
ATOM 5230 C C . GLN A 1 670 ? -6.138 15.940 -23.865 1.00 84.88 670 GLN A C 1
ATOM 5232 O O . GLN A 1 670 ? -6.138 14.942 -24.588 1.00 84.88 670 GLN A O 1
ATOM 5237 N N . PHE A 1 671 ? -7.188 16.268 -23.112 1.00 89.81 671 PHE A N 1
ATOM 5238 C CA . PHE A 1 671 ? -8.492 15.615 -23.200 1.00 89.81 671 PHE A CA 1
ATOM 5239 C C . PHE A 1 671 ? -9.623 16.614 -22.952 1.00 89.81 671 PHE A C 1
ATOM 5241 O O . PHE A 1 671 ? -9.461 17.638 -22.286 1.00 89.81 671 PHE A O 1
ATOM 5248 N N . THR A 1 672 ? -10.798 16.291 -23.479 1.00 88.25 672 THR A N 1
ATOM 5249 C CA . THR A 1 672 ? -12.052 16.955 -23.130 1.00 88.25 672 THR A CA 1
ATOM 5250 C C . THR A 1 672 ? -12.665 16.264 -21.919 1.00 88.25 672 THR A C 1
ATOM 5252 O O . THR A 1 672 ? -12.647 15.039 -21.821 1.00 88.25 672 THR A O 1
ATOM 5255 N N . CYS A 1 673 ? -13.193 17.056 -20.987 1.00 91.44 673 CYS A N 1
ATOM 5256 C CA . CYS A 1 673 ? -13.856 16.567 -19.784 1.00 91.44 673 CYS A CA 1
ATOM 5257 C C . CYS A 1 673 ? -15.182 17.311 -19.612 1.00 91.44 673 CYS A C 1
ATOM 5259 O O . CYS A 1 673 ? -15.194 18.549 -19.590 1.00 91.44 673 CYS A O 1
ATOM 5261 N N . ARG A 1 674 ? -16.295 16.577 -19.532 1.00 91.69 674 ARG A N 1
ATOM 5262 C CA . ARG A 1 674 ? -17.655 17.130 -19.461 1.00 91.69 674 ARG A CA 1
ATOM 5263 C C . ARG A 1 674 ? -18.452 16.455 -18.351 1.00 91.69 674 ARG A C 1
ATOM 5265 O O . ARG A 1 674 ? -18.689 15.253 -18.410 1.00 91.69 674 ARG A O 1
ATOM 5272 N N . LEU A 1 675 ? -18.952 17.255 -17.413 1.00 90.06 675 LEU A N 1
ATOM 5273 C CA . LEU A 1 675 ? -19.965 16.831 -16.450 1.00 90.06 675 LEU A CA 1
ATOM 5274 C C . LEU A 1 675 ? -21.345 16.780 -17.124 1.00 90.06 675 LEU A C 1
ATOM 5276 O O . LEU A 1 675 ? -21.841 17.793 -17.621 1.00 90.06 675 LEU A O 1
ATOM 5280 N N . ASP A 1 676 ? -21.978 15.613 -17.117 1.00 89.19 676 ASP A N 1
ATOM 5281 C CA . ASP A 1 676 ? -23.403 15.457 -17.383 1.00 89.19 676 ASP A CA 1
ATOM 5282 C C . ASP A 1 676 ? -24.183 15.501 -16.061 1.00 89.19 676 ASP A C 1
ATOM 5284 O O . ASP A 1 676 ? -24.201 14.545 -15.284 1.00 89.19 676 ASP A O 1
ATOM 5288 N N . ARG A 1 677 ? -24.849 16.634 -15.812 1.00 83.25 677 ARG A N 1
ATOM 5289 C CA . ARG A 1 677 ? -25.660 16.854 -14.605 1.00 83.25 677 ARG A CA 1
ATOM 5290 C C . ARG A 1 677 ? -26.942 16.021 -14.561 1.00 83.25 677 ARG A C 1
ATOM 5292 O O . ARG A 1 677 ? -27.505 15.868 -13.486 1.00 83.25 677 ARG A O 1
ATOM 5299 N N . ALA A 1 678 ? -27.420 15.492 -15.691 1.00 83.00 678 ALA A N 1
ATOM 5300 C CA . ALA A 1 678 ? -28.620 14.653 -15.701 1.00 83.00 678 ALA A CA 1
ATOM 5301 C C . ALA A 1 678 ? -28.335 13.236 -15.179 1.00 83.00 678 ALA A C 1
ATOM 5303 O O . ALA A 1 678 ? -29.213 12.601 -14.599 1.00 83.00 678 ALA A O 1
ATOM 5304 N N . THR A 1 679 ? -27.110 12.744 -15.382 1.00 83.50 679 THR A N 1
ATOM 5305 C CA . THR A 1 679 ? -26.675 11.402 -14.969 1.00 83.50 679 THR A CA 1
ATOM 5306 C C . THR A 1 679 ? -25.725 11.407 -13.769 1.00 83.50 679 THR A C 1
ATOM 5308 O O . THR A 1 679 ? -25.553 10.360 -13.145 1.00 83.50 679 THR A O 1
ATOM 5311 N N . GLY A 1 680 ? -25.122 12.554 -13.434 1.00 87.25 680 GLY A N 1
ATOM 5312 C CA . GLY A 1 680 ? -24.098 12.668 -12.392 1.00 87.25 680 GLY A CA 1
ATOM 5313 C C . GLY A 1 680 ? -22.766 12.042 -12.813 1.00 87.25 680 GLY A C 1
ATOM 5314 O O . GLY A 1 680 ? -22.132 11.355 -12.014 1.00 87.25 680 GLY A O 1
ATOM 5315 N N . GLN A 1 681 ? -22.376 12.204 -14.083 1.00 93.69 681 GLN A N 1
ATOM 5316 C CA . GLN A 1 681 ? -21.234 11.503 -14.683 1.00 93.69 681 GLN A CA 1
ATOM 5317 C C . GLN A 1 681 ? -20.250 12.466 -15.353 1.00 93.69 681 GLN A C 1
ATOM 5319 O O . GLN A 1 681 ? -20.647 13.384 -16.069 1.00 93.69 681 GLN A O 1
ATOM 5324 N N . LEU A 1 682 ? -18.952 12.234 -15.161 1.00 94.56 682 LEU A N 1
ATOM 5325 C CA . LEU A 1 682 ? -17.882 12.882 -15.917 1.00 94.56 682 LEU A CA 1
ATOM 5326 C C . LEU A 1 682 ? -17.519 12.031 -17.134 1.00 94.56 682 LEU A C 1
ATOM 5328 O O . LEU A 1 682 ? -17.112 10.879 -17.001 1.00 94.56 682 LEU A O 1
ATOM 5332 N N . HIS A 1 683 ? -17.632 12.615 -18.320 1.00 93.69 683 HIS A N 1
ATOM 5333 C CA . HIS A 1 683 ? -17.218 12.013 -19.582 1.00 93.69 683 HIS A CA 1
ATOM 5334 C C . HIS A 1 683 ? -15.846 12.558 -19.979 1.00 93.69 683 HIS A C 1
ATOM 5336 O O . HIS A 1 683 ? -15.700 13.775 -20.125 1.00 93.69 683 HIS A O 1
ATOM 5342 N N . LEU A 1 684 ? -14.868 11.668 -20.175 1.00 92.50 684 LEU A N 1
ATOM 5343 C CA . LEU A 1 684 ? -13.524 12.007 -20.648 1.00 92.50 684 LEU A CA 1
ATOM 5344 C C . LEU A 1 684 ? -13.284 11.421 -22.043 1.00 92.50 684 LEU A C 1
ATOM 5346 O O . LEU A 1 684 ? -13.538 10.237 -22.275 1.00 92.50 684 LEU A O 1
ATOM 5350 N N . GLU A 1 685 ? -12.735 12.228 -22.947 1.00 88.56 685 GLU A N 1
ATOM 5351 C CA . GLU A 1 685 ? -12.347 11.809 -24.300 1.00 88.56 685 GLU A CA 1
ATOM 5352 C C . GLU A 1 685 ? -11.122 12.607 -24.775 1.00 88.56 685 GLU A C 1
ATOM 5354 O O . GLU A 1 685 ? -11.154 13.841 -24.787 1.00 88.56 685 GLU A O 1
ATOM 5359 N N . GLY A 1 686 ? -10.041 11.918 -25.159 1.00 79.62 686 GLY A N 1
ATOM 5360 C CA . GLY A 1 686 ? -8.801 12.516 -25.671 1.00 79.62 686 GLY A CA 1
ATOM 5361 C C . GLY A 1 686 ? -8.108 11.622 -26.705 1.00 79.62 686 GLY A C 1
ATOM 5362 O O . GLY A 1 686 ? -8.472 10.462 -26.868 1.00 79.62 686 GLY A O 1
ATOM 5363 N N . GLY A 1 687 ? -7.101 12.147 -27.412 1.00 67.75 687 GLY A N 1
ATOM 5364 C CA . GLY A 1 687 ? -6.456 11.429 -28.528 1.00 67.75 687 GLY A CA 1
ATOM 5365 C C . GLY A 1 687 ? -5.724 10.147 -28.107 1.00 67.75 687 GLY A C 1
ATOM 5366 O O . GLY A 1 687 ? -5.874 9.110 -28.745 1.00 67.75 687 GLY A O 1
ATOM 5367 N N . SER A 1 688 ? -4.987 10.204 -26.995 1.00 65.81 688 SER A N 1
ATOM 5368 C CA . SER A 1 688 ? -4.347 9.049 -26.344 1.00 65.81 688 SER A CA 1
ATOM 5369 C C . SER A 1 688 ? -5.223 8.394 -25.265 1.00 65.81 688 SER A C 1
ATOM 5371 O O . SER A 1 688 ? -4.903 7.315 -24.771 1.00 65.81 688 SER A O 1
ATOM 5373 N N . LEU A 1 689 ? -6.336 9.034 -24.891 1.00 72.88 689 LEU A N 1
ATOM 5374 C CA . LEU A 1 689 ? -7.183 8.646 -23.767 1.00 72.88 689 LEU A CA 1
ATOM 5375 C C . LEU A 1 689 ? -8.546 8.150 -24.274 1.00 72.88 689 LEU A C 1
ATOM 5377 O O . LEU A 1 689 ? -9.450 8.945 -24.540 1.00 72.88 689 LEU A O 1
ATOM 5381 N N . GLY A 1 690 ? -8.706 6.825 -24.367 1.00 77.56 690 GLY A N 1
ATOM 5382 C CA . GLY A 1 690 ? -9.978 6.193 -24.748 1.00 77.56 690 GLY A CA 1
ATOM 5383 C C . GLY A 1 690 ? -11.163 6.658 -23.888 1.00 77.56 690 GLY A C 1
ATOM 5384 O O . GLY A 1 690 ? -10.974 7.083 -22.750 1.00 77.56 690 GLY A O 1
ATOM 5385 N N . LYS A 1 691 ? -12.388 6.579 -24.429 1.00 89.00 691 LYS A N 1
ATOM 5386 C CA . LYS A 1 691 ? -13.600 7.171 -23.827 1.00 89.00 691 LYS A CA 1
ATOM 5387 C C . LYS A 1 691 ? -13.886 6.614 -22.428 1.00 89.00 691 LYS A C 1
ATOM 5389 O O . LYS A 1 691 ? -14.255 5.446 -22.291 1.00 89.00 691 LYS A O 1
ATOM 5394 N N . ARG A 1 692 ? -13.779 7.461 -21.399 1.00 93.88 692 ARG A N 1
ATOM 5395 C CA . ARG A 1 692 ? -14.043 7.097 -19.994 1.00 93.88 692 ARG A CA 1
ATOM 5396 C C . ARG A 1 692 ? -15.327 7.741 -19.500 1.00 93.88 692 ARG A C 1
ATOM 5398 O O . ARG A 1 692 ? -15.670 8.853 -19.899 1.00 93.88 692 ARG A O 1
ATOM 5405 N N . ILE A 1 693 ? -16.003 7.045 -18.595 1.00 94.50 693 ILE A N 1
ATOM 5406 C CA . ILE A 1 693 ? -17.083 7.603 -17.782 1.00 94.50 693 ILE A CA 1
ATOM 5407 C C . ILE A 1 693 ? -16.693 7.432 -16.324 1.00 94.50 693 ILE A C 1
ATOM 5409 O O . ILE A 1 693 ? -16.334 6.336 -15.917 1.00 94.50 693 ILE A O 1
ATOM 5413 N N . VAL A 1 694 ? -16.766 8.498 -15.541 1.00 96.56 694 VAL A N 1
ATOM 5414 C CA . VAL A 1 694 ? -16.383 8.532 -14.128 1.00 96.56 694 VAL A CA 1
ATOM 5415 C C . VAL A 1 694 ? -17.605 8.950 -13.314 1.00 96.56 694 VAL A C 1
ATOM 5417 O O . VAL A 1 694 ? -18.229 9.964 -13.625 1.00 96.56 694 VAL A O 1
ATOM 5420 N N . ALA A 1 695 ? -17.968 8.181 -12.287 1.00 95.94 695 ALA A N 1
ATOM 5421 C CA . ALA A 1 695 ? -19.127 8.477 -11.443 1.00 95.94 695 ALA A CA 1
ATOM 5422 C C . ALA A 1 695 ? -18.891 8.093 -9.979 1.00 95.94 695 ALA A C 1
ATOM 5424 O O . ALA A 1 695 ? -18.271 7.068 -9.684 1.00 95.94 695 ALA A O 1
ATOM 5425 N N . VAL A 1 696 ? -19.431 8.893 -9.059 1.00 95.44 696 VAL A N 1
ATOM 5426 C CA . VAL A 1 696 ? -19.348 8.635 -7.616 1.00 95.44 696 VAL A CA 1
ATOM 5427 C C . VAL A 1 696 ? -20.440 7.646 -7.184 1.00 95.44 696 VAL A C 1
ATOM 5429 O O . VAL A 1 696 ? -21.601 7.737 -7.579 1.00 95.44 696 VAL A O 1
ATOM 5432 N N . CYS A 1 697 ? -20.036 6.660 -6.389 1.00 94.19 697 CYS A N 1
ATOM 5433 C CA . CYS A 1 697 ? -20.799 5.487 -5.977 1.00 94.19 697 CYS A CA 1
ATOM 5434 C C . CYS A 1 697 ? -20.801 5.354 -4.444 1.00 94.19 697 CYS A C 1
ATOM 5436 O O . CYS A 1 697 ? -20.398 4.327 -3.888 1.00 94.19 697 CYS A O 1
ATOM 5438 N N . ASN A 1 698 ? -21.226 6.408 -3.739 1.00 92.31 698 ASN A N 1
ATOM 5439 C CA . ASN A 1 698 ? -21.216 6.451 -2.273 1.00 92.31 698 ASN A CA 1
ATOM 5440 C C . ASN A 1 698 ? -22.457 5.850 -1.602 1.00 92.31 698 ASN A C 1
ATOM 5442 O O . ASN A 1 698 ? -22.556 5.876 -0.376 1.00 92.31 698 ASN A O 1
ATOM 5446 N N . ARG A 1 699 ? -23.410 5.278 -2.353 1.00 90.94 699 ARG A N 1
ATOM 5447 C CA . ARG A 1 699 ? -24.595 4.671 -1.730 1.00 90.94 699 ARG A CA 1
ATOM 5448 C C . ARG A 1 699 ? -24.211 3.508 -0.813 1.00 90.94 699 ARG A C 1
ATOM 5450 O O . ARG A 1 699 ? -23.173 2.857 -0.974 1.00 90.94 699 ARG A O 1
ATOM 5457 N N . LEU A 1 700 ? -25.090 3.256 0.152 1.00 89.25 700 LEU A N 1
ATOM 5458 C CA . LEU A 1 700 ? -24.961 2.171 1.114 1.00 89.25 700 LEU A CA 1
ATOM 5459 C C . LEU A 1 700 ? -24.871 0.803 0.401 1.00 89.25 700 LEU A C 1
ATOM 5461 O O . LEU A 1 700 ? -25.623 0.554 -0.551 1.00 89.25 700 LEU A O 1
ATOM 5465 N N . PRO A 1 701 ? -23.968 -0.095 0.842 1.00 85.62 701 PRO A N 1
ATOM 5466 C CA . PRO A 1 701 ? -23.982 -1.504 0.447 1.00 85.62 701 PRO A CA 1
ATOM 5467 C C . PRO A 1 701 ? -25.262 -2.214 0.906 1.00 85.62 701 PRO A C 1
ATOM 5469 O O . PRO A 1 701 ? -25.799 -3.057 0.186 1.00 85.62 701 PRO A O 1
ATOM 5472 N N . GLN A 1 702 ? -25.762 -1.849 2.090 1.00 85.75 702 GLN A N 1
ATOM 5473 C CA . GLN A 1 702 ? -27.018 -2.340 2.654 1.00 85.75 702 GLN A CA 1
ATOM 5474 C C . GLN A 1 702 ? -28.194 -1.929 1.740 1.00 85.75 702 GLN A C 1
ATOM 5476 O O . GLN A 1 702 ? -28.129 -0.904 1.057 1.00 85.75 702 GLN A O 1
ATOM 5481 N N . GLY A 1 703 ? -29.226 -2.770 1.630 1.00 82.44 703 GLY A N 1
ATOM 5482 C CA . GLY A 1 703 ? -30.353 -2.553 0.701 1.00 82.44 703 GLY A CA 1
ATOM 5483 C C . GLY A 1 703 ? -30.017 -2.681 -0.799 1.00 82.44 703 GLY A C 1
ATOM 5484 O O . GLY A 1 703 ? -30.877 -2.470 -1.662 1.00 82.44 703 GLY A O 1
ATOM 5485 N N . GLY A 1 704 ? -28.768 -3.019 -1.153 1.00 84.44 704 GLY A N 1
ATOM 5486 C CA . GLY A 1 704 ? -28.323 -3.192 -2.542 1.00 84.44 704 GLY A CA 1
ATOM 5487 C C . GLY A 1 704 ? -28.263 -1.891 -3.355 1.00 84.44 704 GLY A C 1
ATOM 5488 O O . GLY A 1 704 ? -28.272 -1.927 -4.589 1.00 84.44 704 GLY A O 1
ATOM 5489 N N . HIS A 1 705 ? -28.226 -0.726 -2.697 1.00 90.25 705 HIS A N 1
ATOM 5490 C CA . HIS A 1 705 ? -28.211 0.570 -3.381 1.00 90.25 705 HIS A CA 1
ATOM 5491 C C . HIS A 1 705 ? -26.907 0.811 -4.152 1.00 90.25 705 HIS A C 1
ATOM 5493 O O . HIS A 1 705 ? -26.964 1.255 -5.299 1.00 90.25 705 HIS A O 1
ATOM 5499 N N . LEU A 1 706 ? -25.754 0.453 -3.573 1.00 92.38 706 LEU A N 1
ATOM 5500 C CA . LEU A 1 706 ? -24.462 0.462 -4.272 1.00 92.38 706 LEU A CA 1
ATOM 5501 C C . LEU A 1 706 ? -24.474 -0.443 -5.514 1.00 92.38 706 LEU A C 1
ATOM 5503 O O . LEU A 1 706 ? -24.049 -0.028 -6.591 1.00 92.38 706 LEU A O 1
ATOM 5507 N N . GLY A 1 707 ? -25.032 -1.650 -5.386 1.00 92.12 707 GLY A N 1
ATOM 5508 C CA . GLY A 1 707 ? -25.174 -2.601 -6.490 1.00 92.12 707 GLY A CA 1
ATOM 5509 C C . GLY A 1 707 ? -25.893 -2.001 -7.698 1.00 92.12 707 GLY A C 1
ATOM 5510 O O . GLY A 1 707 ? -25.407 -2.095 -8.821 1.00 92.12 707 GLY A O 1
ATOM 5511 N N . LYS A 1 708 ? -26.985 -1.260 -7.464 1.00 92.88 708 LYS A N 1
ATOM 5512 C CA . LYS A 1 708 ? -27.728 -0.547 -8.520 1.00 92.88 708 LYS A CA 1
ATOM 5513 C C . LYS A 1 708 ? -26.894 0.534 -9.227 1.00 92.88 708 LYS A C 1
ATOM 5515 O O . LYS A 1 708 ? -27.092 0.738 -10.425 1.00 92.88 708 LYS A O 1
ATOM 5520 N N . GLN A 1 709 ? -25.971 1.211 -8.532 1.00 93.81 709 GLN A N 1
ATOM 5521 C CA . GLN A 1 709 ? -25.040 2.162 -9.166 1.00 93.81 709 GLN A CA 1
ATOM 5522 C C . GLN A 1 709 ? -24.034 1.429 -10.066 1.00 93.81 709 GLN A C 1
ATOM 5524 O O . GLN A 1 709 ? -23.847 1.810 -11.223 1.00 93.81 709 GLN A O 1
ATOM 5529 N N . LEU A 1 710 ? -23.451 0.331 -9.575 1.00 94.56 710 LEU A N 1
ATOM 5530 C CA . LEU A 1 710 ? -22.517 -0.500 -10.340 1.00 94.56 710 LEU A CA 1
ATOM 5531 C C . LEU A 1 710 ? -23.187 -1.138 -11.566 1.00 94.56 710 LEU A C 1
ATOM 5533 O O . LEU A 1 710 ? -22.627 -1.097 -12.657 1.00 94.56 710 LEU A O 1
ATOM 5537 N N . ASP A 1 711 ? -24.416 -1.642 -11.436 1.00 93.31 711 ASP A N 1
ATOM 5538 C CA . ASP A 1 711 ? -25.203 -2.188 -12.548 1.00 93.31 711 ASP A CA 1
ATOM 5539 C C . ASP A 1 711 ? -25.554 -1.132 -13.612 1.00 93.31 711 ASP A C 1
ATOM 5541 O O . ASP A 1 711 ? -25.661 -1.456 -14.799 1.00 93.31 711 ASP A O 1
ATOM 5545 N N . ALA A 1 712 ? -25.722 0.136 -13.220 1.00 91.56 712 ALA A N 1
ATOM 5546 C CA . ALA A 1 712 ? -25.916 1.237 -14.161 1.00 91.56 712 ALA A CA 1
ATOM 5547 C C . ALA A 1 712 ? -24.631 1.540 -14.954 1.00 91.56 712 ALA A C 1
ATOM 5549 O O . ALA A 1 712 ? -24.697 1.694 -16.175 1.00 91.56 712 ALA A O 1
ATOM 5550 N N . LEU A 1 713 ? -23.467 1.547 -14.294 1.00 92.19 713 LEU A N 1
ATOM 5551 C CA . LEU A 1 713 ? -22.164 1.731 -14.946 1.00 92.19 713 LEU A CA 1
ATOM 5552 C C . LEU A 1 713 ? -21.755 0.523 -15.808 1.00 92.19 713 LEU A C 1
ATOM 5554 O O . LEU A 1 713 ? -21.261 0.702 -16.920 1.00 92.19 713 LEU A O 1
ATOM 5558 N N . LYS A 1 714 ? -22.035 -0.709 -15.363 1.00 93.19 714 LYS A N 1
ATOM 5559 C CA . LYS A 1 714 ? -21.788 -1.961 -16.106 1.00 93.19 714 LYS A CA 1
ATOM 5560 C C . LYS A 1 714 ? -22.449 -1.950 -17.492 1.00 93.19 714 LYS A C 1
ATOM 5562 O O . LYS A 1 714 ? -21.845 -2.354 -18.482 1.00 93.19 714 LYS A O 1
ATOM 5567 N N . LYS A 1 715 ? -23.659 -1.385 -17.599 1.00 90.81 715 LYS A N 1
ATOM 5568 C CA . LYS A 1 715 ? -24.388 -1.200 -18.874 1.00 90.81 715 LYS A CA 1
ATOM 5569 C C . LYS A 1 715 ? -23.729 -0.204 -19.839 1.00 90.81 715 LYS A C 1
ATOM 5571 O O . LYS A 1 715 ? -24.104 -0.172 -21.012 1.00 90.81 715 LYS A O 1
ATOM 5576 N N . LEU A 1 716 ? -22.793 0.623 -19.372 1.00 87.50 716 LEU A N 1
ATOM 5577 C CA . LEU A 1 716 ? -22.012 1.540 -20.208 1.00 87.50 716 LEU A CA 1
ATOM 5578 C C . LEU A 1 716 ? -20.753 0.857 -20.756 1.00 87.50 716 LEU A C 1
ATOM 5580 O O . LEU A 1 716 ? -20.400 1.118 -21.904 1.00 87.50 716 LEU A O 1
ATOM 5584 N N . ALA A 1 717 ? -20.152 -0.080 -20.012 1.00 80.12 717 ALA A N 1
ATOM 5585 C CA . ALA A 1 717 ? -19.026 -0.882 -20.500 1.00 80.12 717 ALA A CA 1
ATOM 5586 C C . ALA A 1 717 ? -19.383 -1.664 -21.776 1.00 80.12 717 ALA A C 1
ATOM 5588 O O . ALA A 1 717 ? -18.674 -1.604 -22.780 1.00 80.12 717 ALA A O 1
ATOM 5589 N N . ALA A 1 718 ? -20.576 -2.268 -21.797 1.00 73.62 718 ALA A N 1
ATOM 5590 C CA . ALA A 1 718 ? -21.138 -2.957 -22.964 1.00 73.62 718 ALA A CA 1
ATOM 5591 C C . ALA A 1 718 ? -21.322 -2.066 -24.219 1.00 73.62 718 ALA A C 1
ATOM 5593 O O . ALA A 1 718 ? -21.624 -2.579 -25.294 1.00 73.62 718 ALA A O 1
ATOM 5594 N N . LYS A 1 719 ? -21.150 -0.740 -24.105 1.00 80.38 719 LYS A N 1
ATOM 5595 C CA . LYS A 1 719 ? -21.186 0.223 -25.221 1.00 80.38 719 LYS A CA 1
ATOM 5596 C C . LYS A 1 719 ? -19.787 0.637 -25.708 1.00 80.38 719 LYS A C 1
ATOM 5598 O O . LYS A 1 719 ? -19.681 1.593 -26.472 1.00 80.38 719 LYS A O 1
ATOM 5603 N N . GLY A 1 720 ? -18.726 -0.049 -25.271 1.00 76.75 720 GLY A N 1
ATOM 5604 C CA . GLY A 1 720 ? -17.338 0.263 -25.638 1.00 76.75 720 GLY A CA 1
ATOM 5605 C C . GLY A 1 720 ? -16.757 1.478 -24.905 1.00 76.75 720 GLY A C 1
ATOM 5606 O O . GLY A 1 720 ? -15.872 2.148 -25.430 1.00 76.75 720 GLY A O 1
ATOM 5607 N N . LEU A 1 721 ? -17.285 1.788 -23.720 1.00 86.50 721 LEU A N 1
ATOM 5608 C CA . LEU A 1 721 ? -16.803 2.853 -22.837 1.00 86.50 721 LEU A CA 1
ATOM 5609 C C . LEU A 1 721 ? -16.047 2.222 -21.663 1.00 86.50 721 LEU A C 1
ATOM 5611 O O . LEU A 1 721 ? -16.361 1.100 -21.278 1.00 86.50 721 LEU A O 1
ATOM 5615 N N . SER A 1 722 ? -15.110 2.945 -21.054 1.00 90.94 722 SER A N 1
ATOM 5616 C CA . SER A 1 722 ? -14.393 2.492 -19.853 1.00 90.94 722 SER A CA 1
ATOM 5617 C C . SER A 1 722 ? -14.985 3.153 -18.599 1.00 90.94 722 SER A C 1
ATOM 5619 O O . SER A 1 722 ? -14.655 4.313 -18.330 1.00 90.94 722 SER A O 1
ATOM 5621 N N . PRO A 1 723 ? -15.890 2.499 -17.841 1.00 95.06 723 PRO A N 1
ATOM 5622 C CA . PRO A 1 723 ? -16.488 3.105 -16.659 1.00 95.06 723 PRO A CA 1
ATOM 5623 C C . PRO A 1 723 ? -15.598 2.972 -15.417 1.00 95.06 723 PRO A C 1
ATOM 5625 O O . PRO A 1 723 ? -15.069 1.904 -15.112 1.00 95.06 723 PRO A O 1
ATOM 5628 N N . PHE A 1 724 ? -15.517 4.056 -14.656 1.00 96.31 724 PHE A N 1
ATOM 5629 C CA . PHE A 1 724 ? -14.832 4.179 -13.379 1.00 96.31 724 PHE A CA 1
ATOM 5630 C C . PHE A 1 724 ? -15.859 4.462 -12.281 1.00 96.31 724 PHE A C 1
ATOM 5632 O O . PHE A 1 724 ? -16.523 5.502 -12.290 1.00 96.31 724 PHE A O 1
ATOM 5639 N N . ALA A 1 725 ? -15.975 3.538 -11.331 1.00 96.50 725 ALA A N 1
ATOM 5640 C CA . ALA A 1 725 ? -16.764 3.713 -10.120 1.00 96.50 725 ALA A CA 1
ATOM 5641 C C . ALA A 1 725 ? -15.861 4.280 -9.016 1.00 96.50 725 ALA A C 1
ATOM 5643 O O . ALA A 1 725 ? -14.920 3.611 -8.586 1.00 96.50 725 ALA A O 1
ATOM 5644 N N . LEU A 1 726 ? -16.138 5.505 -8.570 1.00 96.00 726 LEU A N 1
ATOM 5645 C CA . LEU A 1 726 ? -15.422 6.161 -7.473 1.00 96.00 726 LEU A CA 1
ATOM 5646 C C . LEU A 1 726 ? -16.188 5.997 -6.159 1.00 96.00 726 LEU A C 1
ATOM 5648 O O . LEU A 1 726 ? -17.415 5.984 -6.181 1.00 96.00 726 LEU A O 1
ATOM 5652 N N . ARG A 1 727 ? -15.514 5.918 -5.010 1.00 92.75 727 ARG A N 1
ATOM 5653 C CA . ARG A 1 727 ? -16.183 5.827 -3.697 1.00 92.75 727 ARG A CA 1
ATOM 5654 C C . ARG A 1 727 ? -15.309 6.396 -2.586 1.00 92.75 727 ARG A C 1
ATOM 5656 O O . ARG A 1 727 ? -14.128 6.086 -2.552 1.00 92.75 727 ARG A 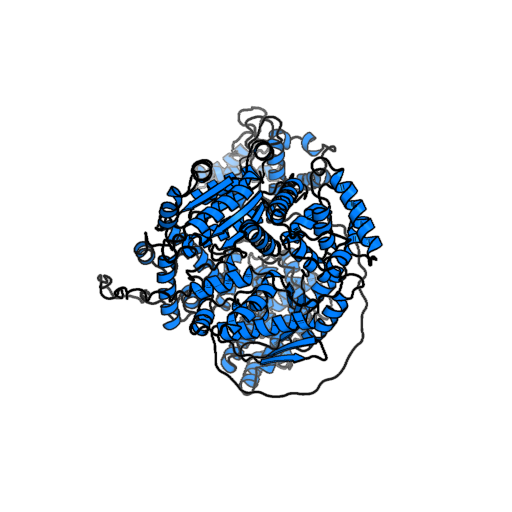O 1
ATOM 5663 N N . ASN A 1 728 ? -15.870 7.168 -1.658 1.00 88.69 728 ASN A N 1
ATOM 5664 C CA . ASN A 1 728 ? -15.186 7.730 -0.482 1.00 88.69 728 ASN A CA 1
ATOM 5665 C C . ASN A 1 728 ? -15.013 6.664 0.625 1.00 88.69 728 ASN A C 1
ATOM 5667 O O . ASN A 1 728 ? -15.457 6.826 1.759 1.00 88.69 728 ASN A O 1
ATOM 5671 N N . GLY A 1 729 ? -14.447 5.525 0.240 1.00 82.56 729 GLY A N 1
ATOM 5672 C CA . GLY A 1 729 ? -14.369 4.275 0.986 1.00 82.56 729 GLY A CA 1
ATOM 5673 C C . GLY A 1 729 ? -13.989 3.143 0.031 1.00 82.56 729 GLY A C 1
ATOM 5674 O O . GLY A 1 729 ? -14.020 3.316 -1.190 1.00 82.56 729 GLY A O 1
ATOM 5675 N N . ASP A 1 730 ? -13.608 1.983 0.555 1.00 82.94 730 ASP A N 1
ATOM 5676 C CA . ASP A 1 730 ? -13.209 0.867 -0.302 1.00 82.94 730 ASP A CA 1
ATOM 5677 C C . ASP A 1 730 ? -14.401 0.162 -0.987 1.00 82.94 730 ASP A C 1
ATOM 5679 O O . ASP A 1 730 ? -15.573 0.315 -0.624 1.00 82.94 730 ASP A O 1
ATOM 5683 N N . PHE A 1 731 ? -14.071 -0.605 -2.029 1.00 87.62 731 PHE A N 1
ATOM 5684 C CA . PHE A 1 731 ? -14.972 -1.540 -2.712 1.00 87.62 731 PHE A CA 1
ATOM 5685 C C . PHE A 1 731 ? -14.765 -2.986 -2.227 1.00 87.62 731 PHE A C 1
ATOM 5687 O O . PHE A 1 731 ? -15.149 -3.934 -2.916 1.00 87.62 731 PHE A O 1
ATOM 5694 N N . GLN A 1 732 ? -14.117 -3.177 -1.074 1.00 82.62 732 GLN A N 1
ATOM 5695 C CA . GLN A 1 732 ? -13.825 -4.496 -0.538 1.00 82.62 732 GLN A CA 1
ATOM 5696 C C . GLN A 1 732 ? -14.939 -4.918 0.414 1.00 82.62 732 GLN A C 1
ATOM 5698 O O . GLN A 1 732 ? -15.282 -4.244 1.380 1.00 82.62 732 GLN A O 1
ATOM 5703 N N . PHE A 1 733 ? -15.532 -6.068 0.122 1.00 83.62 733 PHE A N 1
ATOM 5704 C CA . PHE A 1 733 ? -16.622 -6.630 0.904 1.00 83.62 733 PHE A CA 1
ATOM 5705 C C . PHE A 1 733 ? -16.326 -8.099 1.172 1.00 83.62 733 PHE A C 1
ATOM 5707 O O . PHE A 1 733 ? -15.634 -8.757 0.391 1.00 83.62 733 PHE A O 1
ATOM 5714 N N . LYS A 1 734 ? -16.876 -8.620 2.273 1.00 74.94 734 LYS A N 1
ATOM 5715 C CA . LYS A 1 734 ? -16.735 -10.026 2.663 1.00 74.94 734 LYS A CA 1
ATOM 5716 C C . LYS A 1 734 ? -17.058 -10.943 1.465 1.00 74.94 734 LYS A C 1
ATOM 5718 O O . LYS A 1 734 ? -18.100 -10.740 0.824 1.00 74.94 734 LYS A O 1
ATOM 5723 N N . PRO A 1 735 ? -16.200 -11.929 1.133 1.00 72.88 735 PRO A N 1
ATOM 5724 C CA . PRO A 1 735 ? -16.425 -12.813 -0.006 1.00 72.88 735 PRO A CA 1
ATOM 5725 C C . PRO A 1 735 ? -17.803 -13.479 0.036 1.00 72.88 735 PRO A C 1
ATOM 5727 O O . PRO A 1 735 ? -18.307 -13.806 1.109 1.00 72.88 735 PRO A O 1
ATOM 5730 N N . LYS A 1 736 ? -18.392 -13.716 -1.143 1.00 75.31 736 LYS A N 1
ATOM 5731 C CA . LYS A 1 736 ? -19.738 -14.297 -1.336 1.00 75.31 736 LYS A CA 1
ATOM 5732 C C . LYS A 1 736 ? -20.920 -13.410 -0.897 1.00 75.31 736 LYS A C 1
ATOM 5734 O O . LYS A 1 736 ? -22.061 -13.846 -1.027 1.00 75.31 736 LYS A O 1
ATOM 5739 N N . THR A 1 737 ? -20.696 -12.177 -0.432 1.00 82.12 737 THR A N 1
ATOM 5740 C CA . THR A 1 737 ? -21.788 -11.192 -0.292 1.00 82.12 737 THR A CA 1
ATOM 5741 C C . THR A 1 737 ? -22.284 -10.724 -1.664 1.00 82.12 737 THR A C 1
ATOM 5743 O O . THR A 1 737 ? -21.513 -10.665 -2.621 1.00 82.12 737 THR A O 1
ATOM 5746 N N . ALA A 1 738 ? -23.562 -10.338 -1.764 1.00 84.19 738 ALA A N 1
ATOM 5747 C CA . ALA A 1 738 ? -24.147 -9.847 -3.018 1.00 84.19 738 ALA A CA 1
ATOM 5748 C C . ALA A 1 738 ? -23.371 -8.646 -3.595 1.00 84.19 738 ALA A C 1
ATOM 5750 O O . ALA A 1 738 ? -23.076 -8.611 -4.788 1.00 84.19 738 ALA A O 1
ATOM 5751 N N . THR A 1 739 ? -22.963 -7.709 -2.735 1.00 85.69 739 THR A N 1
ATOM 5752 C CA . THR A 1 739 ? -22.170 -6.536 -3.123 1.00 85.69 739 THR A CA 1
ATOM 5753 C C . THR A 1 739 ? -20.789 -6.927 -3.658 1.00 85.69 739 THR A C 1
ATOM 5755 O O . THR A 1 739 ? -20.379 -6.392 -4.685 1.00 85.69 739 THR A O 1
ATOM 5758 N N . ALA A 1 740 ? -20.090 -7.887 -3.030 1.00 86.69 740 ALA A N 1
ATOM 5759 C CA . ALA A 1 740 ? -18.817 -8.400 -3.550 1.00 86.69 740 ALA A CA 1
ATOM 5760 C C . ALA A 1 740 ? -18.984 -9.014 -4.951 1.00 86.69 740 ALA A C 1
ATOM 5762 O O . ALA A 1 740 ? -18.176 -8.749 -5.841 1.00 86.69 740 ALA A O 1
ATOM 5763 N N . THR A 1 741 ? -20.059 -9.779 -5.169 1.00 89.31 741 THR A N 1
ATOM 5764 C CA . THR A 1 741 ? -20.378 -10.357 -6.483 1.00 89.31 741 THR A CA 1
ATOM 5765 C C . THR A 1 741 ? -20.638 -9.269 -7.529 1.00 89.31 741 THR A C 1
ATOM 5767 O O . THR A 1 741 ? -20.045 -9.311 -8.603 1.00 89.31 741 THR A O 1
ATOM 5770 N N . GLN A 1 742 ? -21.435 -8.241 -7.211 1.00 92.00 742 GLN A N 1
ATOM 5771 C CA . GLN A 1 742 ? -21.721 -7.132 -8.135 1.00 92.00 742 GLN A CA 1
ATOM 5772 C C . GLN A 1 742 ? -20.480 -6.286 -8.473 1.00 92.00 742 GLN A C 1
ATOM 5774 O O . GLN A 1 742 ? -20.344 -5.840 -9.613 1.00 92.00 742 GLN A O 1
ATOM 5779 N N . VAL A 1 743 ? -19.560 -6.093 -7.519 1.00 91.50 743 VAL A N 1
ATOM 5780 C CA . VAL A 1 743 ? -18.241 -5.482 -7.773 1.00 91.50 743 VAL A CA 1
ATOM 5781 C C . VAL A 1 743 ? -17.424 -6.351 -8.736 1.00 91.50 743 VAL A C 1
ATOM 5783 O O . VAL A 1 743 ? -16.898 -5.833 -9.721 1.00 91.50 743 VAL A O 1
ATOM 5786 N N . GLY A 1 744 ? -17.375 -7.668 -8.509 1.00 89.06 744 GLY A N 1
ATOM 5787 C CA . GLY A 1 744 ? -16.703 -8.618 -9.400 1.00 89.06 744 GLY A CA 1
ATOM 5788 C C . GLY A 1 744 ? -17.262 -8.599 -10.826 1.00 89.06 744 GLY A C 1
ATOM 5789 O O . GLY A 1 744 ? -16.498 -8.462 -11.778 1.00 89.06 744 GLY A O 1
ATOM 5790 N N . GLU A 1 745 ? -18.587 -8.645 -10.986 1.00 91.56 745 GLU A N 1
ATOM 5791 C CA . GLU A 1 745 ? -19.257 -8.550 -12.293 1.00 91.56 745 GLU A CA 1
ATOM 5792 C C . GLU A 1 745 ? -18.977 -7.222 -13.014 1.00 91.56 745 GLU A C 1
ATOM 5794 O O . GLU A 1 745 ? -18.836 -7.192 -14.237 1.00 91.56 745 GLU A O 1
ATOM 5799 N N . PHE A 1 746 ? -18.909 -6.106 -12.280 1.00 93.56 746 PHE A N 1
ATOM 5800 C CA . PHE A 1 746 ? -18.570 -4.801 -12.851 1.00 93.56 746 PHE A CA 1
ATOM 5801 C C . PHE A 1 746 ? -17.129 -4.772 -13.382 1.00 93.56 746 PHE A C 1
ATOM 5803 O O . PHE A 1 746 ? -16.902 -4.276 -14.486 1.00 93.56 746 PHE A O 1
ATOM 5810 N N . ILE A 1 747 ? -16.180 -5.355 -12.643 1.00 89.62 747 ILE A N 1
ATOM 5811 C CA . ILE A 1 747 ? -14.775 -5.457 -13.064 1.00 89.62 747 ILE A CA 1
ATOM 5812 C C . ILE A 1 747 ? -14.627 -6.414 -14.258 1.00 89.62 747 ILE A C 1
ATOM 5814 O O . ILE A 1 747 ? -13.982 -6.065 -15.245 1.00 89.62 747 ILE A O 1
ATOM 5818 N N . GLN A 1 748 ? -15.286 -7.578 -14.230 1.00 87.00 748 GLN A N 1
ATOM 5819 C CA . GLN A 1 748 ? -15.303 -8.532 -15.352 1.00 87.00 748 GLN A CA 1
ATOM 5820 C C . GLN A 1 748 ? -15.882 -7.930 -16.640 1.00 87.00 748 GLN A C 1
ATOM 5822 O O . GLN A 1 748 ? -15.433 -8.265 -17.733 1.00 87.00 748 GLN A O 1
ATOM 5827 N N . ALA A 1 749 ? -16.837 -7.004 -16.528 1.00 84.81 749 ALA A N 1
ATOM 5828 C CA . ALA A 1 749 ? -17.376 -6.264 -17.667 1.00 84.81 749 ALA A CA 1
ATOM 5829 C C . ALA A 1 749 ? -16.426 -5.179 -18.224 1.00 84.81 749 ALA A C 1
ATOM 5831 O O . ALA A 1 749 ? -16.807 -4.480 -19.160 1.00 84.81 749 ALA A O 1
ATOM 5832 N N . GLY A 1 750 ? -15.218 -5.013 -17.671 1.00 83.56 750 GLY A N 1
ATOM 5833 C CA . GLY A 1 750 ? -14.245 -3.987 -18.067 1.00 83.56 750 GLY A CA 1
ATOM 5834 C C . GLY A 1 750 ? -14.345 -2.674 -17.280 1.00 83.56 750 GLY A C 1
ATOM 5835 O O . GLY A 1 750 ? -13.705 -1.688 -17.647 1.00 83.56 750 GLY A O 1
ATOM 5836 N N . GLY A 1 751 ? -15.144 -2.637 -16.210 1.00 89.75 751 GLY A N 1
ATOM 5837 C CA . GLY A 1 751 ? -15.193 -1.510 -15.283 1.00 89.75 751 GLY A CA 1
ATOM 5838 C C . GLY A 1 751 ? -13.991 -1.463 -14.338 1.00 89.75 751 GLY A C 1
ATOM 5839 O O . GLY A 1 751 ? -13.341 -2.471 -14.070 1.00 89.75 751 GLY A O 1
ATOM 5840 N N . ARG A 1 752 ? -13.692 -0.276 -13.807 1.00 92.38 752 ARG A N 1
ATOM 5841 C CA . ARG A 1 752 ? -12.609 -0.060 -12.837 1.00 92.38 752 ARG A CA 1
ATOM 5842 C C . ARG A 1 752 ? -13.145 0.596 -11.567 1.00 92.38 752 ARG A C 1
ATOM 5844 O O . ARG A 1 752 ? -13.898 1.563 -11.630 1.00 92.38 752 ARG A O 1
ATOM 5851 N N . THR A 1 753 ? -12.765 0.076 -10.407 1.00 93.19 753 THR A N 1
ATOM 5852 C CA . THR A 1 753 ? -13.141 0.617 -9.091 1.00 93.19 753 THR A CA 1
ATOM 5853 C C . THR A 1 753 ? -11.999 1.432 -8.501 1.00 93.19 753 THR A C 1
ATOM 5855 O O . THR A 1 753 ? -10.867 0.951 -8.474 1.00 93.19 753 THR A O 1
ATOM 5858 N N . VAL A 1 754 ? -12.285 2.628 -7.988 1.00 92.38 754 VAL A N 1
ATOM 5859 C CA . VAL A 1 754 ? -11.282 3.523 -7.392 1.00 92.38 754 VAL A CA 1
ATOM 5860 C C . VAL A 1 754 ? -11.788 4.043 -6.047 1.00 92.38 754 VAL A C 1
ATOM 5862 O O . VAL A 1 754 ? -12.791 4.752 -5.978 1.00 92.38 754 VAL A O 1
ATOM 5865 N N . ALA A 1 755 ? -11.086 3.696 -4.970 1.00 90.31 755 ALA A N 1
ATOM 5866 C CA . ALA A 1 755 ? -11.331 4.282 -3.658 1.00 90.31 755 ALA A CA 1
ATOM 5867 C C . ALA A 1 755 ? -10.728 5.697 -3.603 1.00 90.31 755 ALA A C 1
ATOM 5869 O O . ALA A 1 755 ? -9.557 5.891 -3.922 1.00 90.31 755 ALA A O 1
ATOM 5870 N N . LEU A 1 756 ? -11.536 6.675 -3.203 1.00 91.44 756 LEU A N 1
ATOM 5871 C CA . LEU A 1 756 ? -11.149 8.052 -2.922 1.00 91.44 756 LEU A CA 1
ATOM 5872 C C . LEU A 1 756 ? -10.836 8.179 -1.430 1.00 91.44 756 LEU A C 1
ATOM 5874 O O . LEU A 1 756 ? -11.688 7.892 -0.588 1.00 91.44 756 LEU A O 1
ATOM 5878 N N . GLN A 1 757 ? -9.627 8.630 -1.111 1.00 88.75 757 GLN A N 1
ATOM 5879 C CA . GLN A 1 757 ? -9.196 8.917 0.259 1.00 88.75 757 GLN A CA 1
ATOM 5880 C C . GLN A 1 757 ? -9.484 10.380 0.605 1.00 88.75 757 GLN A C 1
ATOM 5882 O O . GLN A 1 757 ? -9.323 11.265 -0.242 1.00 88.75 757 GLN A O 1
ATOM 5887 N N . GLU A 1 758 ? -9.885 10.653 1.849 1.00 88.38 758 GLU A N 1
ATOM 5888 C CA . GLU A 1 758 ? -10.209 12.014 2.295 1.00 88.38 758 GLU A CA 1
ATOM 5889 C C . GLU A 1 758 ? -8.965 12.917 2.189 1.00 88.38 758 GLU A C 1
ATOM 5891 O O . GLU A 1 758 ? -9.068 14.051 1.716 1.00 88.38 758 GLU A O 1
ATOM 5896 N N . ALA A 1 759 ? -7.777 12.394 2.519 1.00 86.62 759 ALA A N 1
ATOM 5897 C CA . ALA A 1 759 ? -6.493 13.069 2.324 1.00 86.62 759 ALA A CA 1
ATOM 5898 C C . ALA A 1 759 ? -6.234 13.535 0.873 1.00 86.62 759 ALA A C 1
ATOM 5900 O O . ALA A 1 759 ? -5.694 14.623 0.662 1.00 86.62 759 ALA A O 1
ATOM 5901 N N . GLU A 1 760 ? -6.625 12.751 -0.140 1.00 90.06 760 GLU A N 1
ATOM 5902 C CA . GLU A 1 760 ? -6.398 13.103 -1.551 1.00 90.06 760 GLU A CA 1
ATOM 5903 C C . GLU A 1 760 ? -7.393 14.162 -2.042 1.00 90.06 760 GLU A C 1
ATOM 5905 O O . GLU A 1 760 ? -6.996 15.107 -2.722 1.00 90.06 760 GLU A O 1
ATOM 5910 N N . LEU A 1 761 ? -8.663 14.076 -1.632 1.00 92.12 761 LEU A N 1
ATOM 5911 C CA . LEU A 1 761 ? -9.659 15.116 -1.923 1.00 92.12 761 LEU A CA 1
ATOM 5912 C C . LEU A 1 761 ? -9.288 16.449 -1.253 1.00 92.12 761 LEU A C 1
ATOM 5914 O O . LEU A 1 761 ? -9.384 17.510 -1.873 1.00 92.12 761 LEU A O 1
ATOM 5918 N N . ARG A 1 762 ? -8.783 16.400 -0.013 1.00 89.38 762 ARG A N 1
ATOM 5919 C CA . ARG A 1 762 ? -8.253 17.574 0.698 1.00 89.38 762 ARG A CA 1
ATOM 5920 C C . ARG A 1 762 ? -7.025 18.165 0.014 1.00 89.38 762 ARG A C 1
ATOM 5922 O O . ARG A 1 762 ? -6.926 19.387 -0.045 1.00 89.38 762 ARG A O 1
ATOM 5929 N N . ALA A 1 763 ? -6.134 17.343 -0.545 1.00 90.38 763 ALA A N 1
ATOM 5930 C CA . ALA A 1 763 ? -4.985 17.825 -1.313 1.00 90.38 763 ALA A CA 1
ATOM 5931 C C . ALA A 1 763 ? -5.418 18.637 -2.550 1.00 90.38 763 ALA A C 1
ATOM 5933 O O . ALA A 1 763 ? -4.841 19.687 -2.821 1.00 90.38 763 ALA A O 1
ATOM 5934 N N . VAL A 1 764 ? -6.484 18.231 -3.249 1.00 93.75 764 VAL A N 1
ATOM 5935 C CA . VAL A 1 764 ? -7.043 19.015 -4.368 1.00 93.75 764 VAL A CA 1
ATOM 5936 C C . VAL A 1 764 ? -7.635 20.344 -3.878 1.00 93.75 764 VAL A C 1
ATOM 5938 O O . VAL A 1 764 ? -7.365 21.390 -4.465 1.00 93.75 764 VAL A O 1
ATOM 5941 N N . CYS A 1 765 ? -8.374 20.356 -2.762 1.00 92.00 765 CYS A N 1
ATOM 5942 C CA . CYS A 1 765 ? -8.881 21.610 -2.187 1.00 92.00 765 CYS A CA 1
ATOM 5943 C C . CYS A 1 765 ? -7.756 22.544 -1.695 1.00 92.00 765 CYS A C 1
ATOM 5945 O O . CYS A 1 765 ? -7.835 23.758 -1.883 1.00 92.00 765 CYS A O 1
ATOM 5947 N N . ALA A 1 766 ? -6.694 21.993 -1.104 1.00 90.12 766 ALA A N 1
ATOM 5948 C CA . ALA A 1 766 ? -5.487 22.731 -0.734 1.00 90.12 766 ALA A CA 1
ATOM 5949 C C . ALA A 1 766 ? -4.808 23.344 -1.969 1.00 90.12 766 ALA A C 1
ATOM 5951 O O . ALA A 1 766 ? -4.406 24.507 -1.950 1.00 90.12 766 ALA A O 1
ATOM 5952 N N . PHE A 1 767 ? -4.750 22.597 -3.072 1.00 91.44 767 PHE A N 1
ATOM 5953 C CA . PHE A 1 767 ? -4.177 23.057 -4.333 1.00 91.44 767 PHE A CA 1
ATOM 5954 C C . PHE A 1 767 ? -4.994 24.185 -4.962 1.00 91.44 767 PHE A C 1
ATOM 5956 O O . PHE A 1 767 ? -4.424 25.186 -5.395 1.00 91.44 767 PHE A O 1
ATOM 5963 N N . ARG A 1 768 ? -6.330 24.084 -4.939 1.00 90.38 768 ARG A N 1
ATOM 5964 C CA . ARG A 1 768 ? -7.227 25.176 -5.342 1.00 90.38 768 ARG A CA 1
ATOM 5965 C C . ARG A 1 768 ? -6.866 26.469 -4.608 1.00 90.38 768 ARG A C 1
ATOM 5967 O O . ARG A 1 768 ? -6.654 27.493 -5.254 1.00 90.38 768 ARG A O 1
ATOM 5974 N N . ASN A 1 769 ? -6.711 26.409 -3.285 1.00 88.44 769 ASN A N 1
ATOM 5975 C CA . ASN A 1 769 ? -6.327 27.565 -2.470 1.00 88.44 769 ASN A CA 1
ATOM 5976 C C . ASN A 1 769 ? -4.914 28.074 -2.812 1.00 88.44 769 ASN A C 1
ATOM 5978 O O . ASN A 1 769 ? -4.718 29.281 -2.935 1.00 88.44 769 ASN A O 1
ATOM 5982 N N . LEU A 1 770 ? -3.946 27.179 -3.046 1.00 88.69 770 LEU A N 1
ATOM 5983 C CA . LEU A 1 770 ? -2.590 27.557 -3.461 1.00 88.69 770 LEU A CA 1
ATOM 5984 C C . LEU A 1 770 ? -2.605 28.310 -4.799 1.00 88.69 770 LEU A C 1
ATOM 5986 O O . LEU A 1 770 ? -1.967 29.354 -4.929 1.00 88.69 770 LEU A O 1
ATOM 5990 N N . THR A 1 771 ? -3.369 27.830 -5.785 1.00 87.56 771 THR A N 1
ATOM 5991 C CA . THR A 1 771 ? -3.439 28.462 -7.114 1.00 87.56 771 THR A CA 1
ATOM 5992 C C . THR A 1 771 ? -4.095 29.846 -7.105 1.00 87.56 771 THR A C 1
ATOM 5994 O O . THR A 1 771 ? -3.729 30.682 -7.929 1.00 87.56 771 THR A O 1
ATOM 5997 N N . GLN A 1 772 ? -4.975 30.149 -6.140 1.00 85.75 772 GLN A N 1
ATOM 5998 C CA . GLN A 1 772 ? -5.566 31.489 -5.984 1.00 85.75 772 GLN A CA 1
ATOM 5999 C C . GLN A 1 772 ? -4.524 32.575 -5.663 1.00 85.75 772 GLN A C 1
ATOM 6001 O O . GLN A 1 772 ? -4.746 33.740 -5.992 1.00 85.75 772 GLN A O 1
ATOM 6006 N N . SER A 1 773 ? -3.375 32.207 -5.080 1.00 76.19 773 SER A N 1
ATOM 6007 C CA . SER A 1 773 ? -2.283 33.150 -4.786 1.00 76.19 773 SER A CA 1
ATOM 6008 C C . SER A 1 773 ? -1.605 33.730 -6.036 1.00 76.19 773 SER A C 1
ATOM 6010 O O . SER A 1 773 ? -0.965 34.774 -5.941 1.00 76.19 773 SER A O 1
ATOM 6012 N N . ASN A 1 774 ? -1.743 33.078 -7.202 1.00 74.19 774 ASN A N 1
ATOM 6013 C CA . ASN A 1 774 ? -1.140 33.483 -8.481 1.00 74.19 774 ASN A CA 1
ATOM 6014 C C . ASN A 1 774 ? 0.370 33.815 -8.411 1.00 74.19 774 ASN A C 1
ATOM 6016 O O . ASN A 1 774 ? 0.851 34.709 -9.110 1.00 74.19 774 ASN A O 1
ATOM 6020 N N . ALA A 1 775 ? 1.133 33.090 -7.584 1.00 83.12 775 ALA A N 1
ATOM 6021 C CA . ALA A 1 775 ? 2.579 33.281 -7.463 1.00 83.12 775 ALA A CA 1
ATOM 6022 C C . ALA A 1 775 ? 3.299 33.152 -8.832 1.00 83.12 775 ALA A C 1
ATOM 6024 O O . ALA A 1 775 ? 3.028 32.194 -9.564 1.00 83.12 775 ALA A O 1
ATOM 6025 N N . PRO A 1 776 ? 4.255 34.037 -9.191 1.00 79.94 776 PRO A N 1
ATOM 6026 C CA . PRO A 1 776 ? 4.893 34.029 -10.518 1.00 79.94 776 PRO A CA 1
ATOM 6027 C C . PRO A 1 776 ? 5.596 32.712 -10.889 1.00 79.94 776 PRO A C 1
ATOM 6029 O O . PRO A 1 776 ? 5.663 32.340 -12.058 1.00 79.94 776 PRO A O 1
ATOM 6032 N N . SER A 1 777 ? 6.105 31.989 -9.891 1.00 84.75 777 SER A N 1
ATOM 6033 C CA . SER A 1 777 ? 6.792 30.699 -10.025 1.00 84.75 777 SER A CA 1
ATOM 6034 C C . SER A 1 777 ? 5.850 29.489 -10.135 1.00 84.75 777 SER A C 1
ATOM 6036 O O . SER A 1 777 ? 6.305 28.398 -10.485 1.00 84.75 777 SER A O 1
ATOM 6038 N N . LEU A 1 778 ? 4.542 29.661 -9.892 1.00 86.00 778 LEU A N 1
ATOM 6039 C CA . LEU A 1 778 ? 3.555 28.579 -9.774 1.00 86.00 778 LEU A CA 1
ATOM 6040 C C . LEU A 1 778 ? 3.485 27.678 -11.016 1.00 86.00 778 LEU A C 1
ATOM 6042 O O . LEU A 1 778 ? 3.379 26.461 -10.889 1.00 86.00 778 LEU A O 1
ATOM 6046 N N . ALA A 1 779 ? 3.551 28.250 -12.222 1.00 84.88 779 ALA A N 1
ATOM 6047 C CA . ALA A 1 779 ? 3.455 27.480 -13.465 1.00 84.88 779 ALA A CA 1
ATOM 6048 C C . ALA A 1 779 ? 4.654 26.537 -13.670 1.00 84.88 779 ALA A C 1
ATOM 6050 O O . ALA A 1 779 ? 4.479 25.410 -14.138 1.00 84.88 779 ALA A O 1
ATOM 6051 N N . SER A 1 780 ? 5.855 26.982 -13.294 1.00 82.31 780 SER A N 1
ATOM 6052 C CA . SER A 1 780 ? 7.078 26.177 -13.365 1.00 82.31 780 SER A CA 1
ATOM 6053 C C . SER A 1 780 ? 7.124 25.147 -12.238 1.00 82.31 780 SER A C 1
ATOM 6055 O O . SER A 1 780 ? 7.390 23.977 -12.504 1.00 82.31 780 SER A O 1
ATOM 6057 N N . TRP A 1 781 ? 6.752 25.537 -11.012 1.00 85.19 781 TRP A N 1
ATOM 6058 C CA . TRP A 1 781 ? 6.615 24.609 -9.887 1.00 85.19 781 TRP A CA 1
ATOM 6059 C C . TRP A 1 781 ? 5.648 23.467 -10.200 1.00 85.19 781 TRP A C 1
ATOM 6061 O O . TRP A 1 781 ? 6.013 22.311 -10.028 1.00 85.19 781 TRP A O 1
ATOM 6071 N N . ARG A 1 782 ? 4.461 23.750 -10.753 1.00 87.50 782 ARG A N 1
ATOM 6072 C CA . ARG A 1 782 ? 3.484 22.712 -11.132 1.00 87.50 782 ARG A CA 1
ATOM 6073 C C . ARG A 1 782 ? 4.054 21.664 -12.091 1.00 87.50 782 ARG A C 1
ATOM 6075 O O . ARG A 1 782 ? 3.782 20.483 -11.911 1.00 87.50 782 ARG A O 1
ATOM 6082 N N . LYS A 1 783 ? 4.850 22.076 -13.085 1.00 80.69 783 LYS A N 1
ATOM 6083 C CA . LYS A 1 783 ? 5.489 21.149 -14.039 1.00 80.69 783 LYS A CA 1
ATOM 6084 C C . LYS A 1 783 ? 6.551 20.261 -13.386 1.00 80.69 783 LYS A C 1
ATOM 6086 O O . LYS A 1 783 ? 6.697 19.113 -13.796 1.00 80.69 783 LYS A O 1
ATOM 6091 N N . THR A 1 784 ? 7.266 20.787 -12.392 1.00 73.75 784 THR A N 1
ATOM 6092 C CA . THR A 1 784 ? 8.355 20.091 -11.686 1.00 73.75 784 THR A CA 1
ATOM 6093 C C . THR A 1 784 ? 7.848 19.212 -10.540 1.00 73.75 784 THR A C 1
ATOM 6095 O O . THR A 1 784 ? 8.254 18.062 -10.421 1.00 73.75 784 THR A O 1
ATOM 6098 N N . ALA A 1 785 ? 6.962 19.740 -9.694 1.00 75.94 785 ALA A N 1
ATOM 6099 C CA . ALA A 1 785 ? 6.467 19.081 -8.487 1.00 75.94 785 ALA A CA 1
ATOM 6100 C C . ALA A 1 785 ? 5.270 18.153 -8.744 1.00 75.94 785 ALA A C 1
ATOM 6102 O O . ALA A 1 785 ? 5.079 17.209 -7.984 1.00 75.94 785 ALA A O 1
ATOM 6103 N N . GLN A 1 786 ? 4.474 18.415 -9.791 1.00 86.50 786 GLN A N 1
ATOM 6104 C CA . GLN A 1 786 ? 3.311 17.618 -10.224 1.00 86.50 786 GLN A CA 1
ATOM 6105 C C . GLN A 1 786 ? 2.408 17.102 -9.074 1.00 86.50 786 GLN A C 1
ATOM 6107 O O . GLN A 1 786 ? 2.128 15.900 -8.990 1.00 86.50 786 GLN A O 1
ATOM 6112 N N . PRO A 1 787 ? 1.980 17.980 -8.143 1.00 85.81 787 PRO A N 1
ATOM 6113 C CA . PRO A 1 787 ? 1.327 17.577 -6.897 1.00 85.81 787 PRO A CA 1
ATOM 6114 C C . PRO A 1 787 ? -0.015 16.857 -7.091 1.00 85.81 787 PRO A C 1
ATOM 6116 O O . PRO A 1 787 ? -0.406 16.079 -6.221 1.00 85.81 787 PRO A O 1
ATOM 6119 N N . ILE A 1 788 ? -0.725 17.097 -8.200 1.00 93.38 788 ILE A N 1
ATOM 6120 C CA . ILE A 1 788 ? -2.036 16.492 -8.469 1.00 93.38 788 ILE A CA 1
ATOM 6121 C C . ILE A 1 788 ? -1.905 15.239 -9.336 1.00 93.38 788 ILE A C 1
ATOM 6123 O O . ILE A 1 788 ? -2.586 14.245 -9.081 1.00 93.38 788 ILE A O 1
ATOM 6127 N N . ALA A 1 789 ? -0.984 15.225 -10.303 1.00 88.69 789 ALA A N 1
ATOM 6128 C CA . ALA A 1 789 ? -0.698 14.040 -11.121 1.00 88.69 789 ALA A CA 1
ATOM 6129 C C . ALA A 1 789 ? -0.104 12.853 -10.322 1.00 88.69 789 ALA A C 1
ATOM 6131 O O . ALA A 1 789 ? -0.058 11.723 -10.814 1.00 88.69 789 ALA A O 1
ATOM 6132 N N . GLN A 1 790 ? 0.332 13.081 -9.080 1.00 85.00 790 GLN A N 1
ATOM 6133 C CA . GLN A 1 790 ? 0.791 12.036 -8.157 1.00 85.00 790 GLN A CA 1
ATOM 6134 C C . GLN A 1 790 ? -0.325 11.410 -7.298 1.00 85.00 790 GLN A C 1
ATOM 6136 O O . GLN A 1 790 ? -0.069 10.402 -6.640 1.00 85.00 790 GLN A O 1
ATOM 6141 N N . LEU A 1 791 ? -1.549 11.955 -7.290 1.00 88.25 791 LEU A N 1
ATOM 6142 C CA . LEU A 1 791 ? -2.665 11.396 -6.511 1.00 88.25 791 LEU A CA 1
ATOM 6143 C C . LEU A 1 791 ? -3.132 10.059 -7.104 1.00 88.25 791 LEU A C 1
ATOM 6145 O O . LEU A 1 791 ? -3.307 9.939 -8.319 1.00 88.25 791 LEU A O 1
ATOM 6149 N N . ALA A 1 792 ? -3.376 9.054 -6.260 1.00 85.94 792 ALA A N 1
ATOM 6150 C CA . ALA A 1 792 ? -3.605 7.680 -6.706 1.00 85.94 792 ALA A CA 1
ATOM 6151 C C . ALA A 1 792 ? -4.833 7.561 -7.623 1.00 85.94 792 ALA A C 1
ATOM 6153 O O . ALA A 1 792 ? -4.761 6.939 -8.685 1.00 85.94 792 ALA A O 1
ATOM 6154 N N . PHE A 1 793 ? -5.944 8.220 -7.270 1.00 91.12 793 PHE A N 1
ATOM 6155 C CA . PHE A 1 793 ? -7.142 8.217 -8.114 1.00 91.12 793 PHE A CA 1
ATOM 6156 C C . PHE A 1 793 ? -6.915 8.899 -9.476 1.00 91.12 793 PHE A C 1
ATOM 6158 O O . PHE A 1 793 ? -7.453 8.443 -10.484 1.00 91.12 793 PHE A O 1
ATOM 6165 N N . VAL A 1 794 ? -6.093 9.952 -9.533 1.00 93.25 794 VAL A N 1
ATOM 6166 C CA . VAL A 1 794 ? -5.765 10.665 -10.779 1.00 93.25 794 VAL A CA 1
ATOM 6167 C C . VAL A 1 794 ? -4.936 9.772 -11.695 1.00 93.25 794 VAL A C 1
ATOM 6169 O O . VAL A 1 794 ? -5.277 9.628 -12.871 1.00 93.25 794 VAL A O 1
ATOM 6172 N N . ARG A 1 795 ? -3.898 9.120 -11.153 1.00 87.44 795 ARG A N 1
ATOM 6173 C CA . ARG A 1 795 ? -3.050 8.188 -11.908 1.00 87.44 795 ARG A CA 1
ATOM 6174 C C . ARG A 1 795 ? -3.862 7.048 -12.519 1.00 87.44 795 ARG A C 1
ATOM 6176 O O . ARG A 1 795 ? -3.727 6.787 -13.711 1.00 87.44 795 ARG A O 1
ATOM 6183 N N . LEU A 1 796 ? -4.770 6.450 -11.743 1.00 87.81 796 LEU A N 1
ATOM 6184 C CA . LEU A 1 796 ? -5.652 5.366 -12.192 1.00 87.81 796 LEU A CA 1
ATOM 6185 C C . LEU A 1 796 ? -6.689 5.809 -13.241 1.00 87.81 796 LEU A C 1
ATOM 6187 O O . LEU A 1 796 ? -6.982 5.054 -14.169 1.00 87.81 796 LEU A O 1
ATOM 6191 N N . ILE A 1 797 ? -7.269 7.010 -13.111 1.00 91.06 797 ILE A N 1
ATOM 6192 C CA . ILE A 1 797 ? -8.283 7.511 -14.058 1.00 91.06 797 ILE A CA 1
ATOM 6193 C C . ILE A 1 797 ? -7.648 7.978 -15.371 1.00 91.06 797 ILE A C 1
ATOM 6195 O O . ILE A 1 797 ? -8.260 7.790 -16.424 1.00 91.06 797 ILE A O 1
ATOM 6199 N N . LEU A 1 798 ? -6.440 8.548 -15.340 1.00 89.12 798 LEU A N 1
ATOM 6200 C CA . LEU A 1 798 ? -5.728 9.030 -16.531 1.00 89.12 798 LEU A CA 1
ATOM 6201 C C . LEU A 1 798 ? -4.718 8.024 -17.111 1.00 89.12 798 LEU A C 1
ATOM 6203 O O . LEU A 1 798 ? -4.135 8.309 -18.151 1.00 89.12 798 LEU A O 1
ATOM 6207 N N . ASP A 1 799 ? -4.542 6.857 -16.482 1.00 82.31 799 ASP A N 1
ATOM 6208 C CA . ASP A 1 799 ? -3.521 5.854 -16.827 1.00 82.31 799 ASP A CA 1
ATOM 6209 C C . ASP A 1 799 ? -2.086 6.426 -16.843 1.00 82.31 799 ASP A C 1
ATOM 6211 O O . ASP A 1 799 ? -1.273 6.066 -17.688 1.00 82.31 799 ASP A O 1
ATOM 6215 N N . LEU A 1 800 ? -1.739 7.304 -15.890 1.00 74.44 800 LEU A N 1
ATOM 6216 C CA . LEU A 1 800 ? -0.412 7.953 -15.833 1.00 74.44 800 LEU A CA 1
ATOM 6217 C C . LEU A 1 800 ? 0.745 6.985 -15.532 1.00 74.44 800 LEU A C 1
ATOM 6219 O O . LEU A 1 800 ? 1.898 7.331 -15.761 1.00 74.44 800 LEU A O 1
ATOM 6223 N N . ASP A 1 801 ? 0.441 5.790 -15.023 1.00 64.69 801 ASP A N 1
ATOM 6224 C CA . ASP A 1 801 ? 1.395 4.685 -14.859 1.00 64.69 801 ASP A CA 1
ATOM 6225 C C . ASP A 1 801 ? 1.565 3.836 -16.140 1.00 64.69 801 ASP A C 1
ATOM 6227 O O . ASP A 1 801 ? 2.393 2.936 -16.164 1.00 64.69 801 ASP A O 1
ATOM 6231 N N . LEU A 1 802 ? 0.771 4.090 -17.192 1.00 50.75 802 LEU A N 1
ATOM 6232 C CA . LEU A 1 802 ? 0.717 3.301 -18.437 1.00 50.75 802 LEU A CA 1
ATOM 6233 C C . LEU A 1 802 ? 0.808 4.162 -19.719 1.00 50.75 802 LEU A C 1
ATOM 6235 O O . LEU A 1 802 ? 0.764 3.625 -20.827 1.00 50.75 802 LEU A O 1
ATOM 6239 N N . ALA A 1 803 ? 0.859 5.493 -19.599 1.00 31.69 803 ALA A N 1
ATOM 6240 C CA . ALA A 1 803 ? 0.756 6.421 -20.724 1.00 31.69 803 ALA A CA 1
ATOM 6241 C C . ALA A 1 803 ? 2.139 6.912 -21.207 1.00 31.69 803 ALA A C 1
ATOM 6243 O O . ALA A 1 803 ? 2.868 7.528 -20.427 1.00 31.69 803 ALA A O 1
ATOM 6244 N N . PRO A 1 804 ? 2.493 6.726 -22.495 1.00 31.97 804 PRO A N 1
ATOM 6245 C CA . PRO A 1 804 ? 3.724 7.270 -23.061 1.00 31.97 804 PRO A CA 1
ATOM 6246 C C . PRO A 1 804 ? 3.640 8.792 -23.251 1.00 31.97 804 PRO A C 1
ATOM 6248 O O . PRO A 1 804 ? 2.559 9.377 -23.377 1.00 31.97 804 PRO A O 1
ATOM 6251 N N . ALA A 1 805 ? 4.802 9.442 -23.321 1.00 26.02 805 ALA A N 1
ATOM 6252 C CA . ALA A 1 805 ? 4.901 10.884 -23.516 1.00 26.02 805 ALA A CA 1
ATOM 6253 C C . ALA A 1 805 ? 4.328 11.342 -24.879 1.00 26.02 805 ALA A C 1
ATOM 6255 O O . ALA A 1 805 ? 4.831 10.954 -25.926 1.00 26.02 805 ALA A O 1
ATOM 6256 N N . ALA A 1 806 ? 3.296 12.194 -24.808 1.00 25.61 806 ALA A N 1
ATOM 6257 C CA . ALA A 1 806 ? 2.734 13.129 -25.801 1.00 25.61 806 ALA A CA 1
ATOM 6258 C C . ALA A 1 806 ? 2.789 12.815 -27.322 1.00 25.61 806 ALA A C 1
ATOM 6260 O O . ALA A 1 806 ? 3.835 12.638 -27.940 1.00 25.61 806 ALA A O 1
ATOM 6261 N N . SER A 1 807 ? 1.636 12.947 -27.992 1.00 25.98 807 SER A N 1
ATOM 6262 C CA . SER A 1 807 ? 1.530 13.103 -29.455 1.00 25.98 807 SER A CA 1
ATOM 6263 C C . SER A 1 807 ? 0.330 13.992 -29.821 1.00 25.98 807 SER A C 1
ATOM 6265 O O . SER A 1 807 ? -0.712 13.917 -29.171 1.00 25.98 807 SER A O 1
ATOM 6267 N N . GLU A 1 808 ? 0.489 14.845 -30.837 1.00 22.64 808 GLU A N 1
ATOM 6268 C CA . GLU A 1 808 ? -0.498 15.847 -31.292 1.00 22.64 808 GLU A CA 1
ATOM 6269 C C . GLU A 1 808 ? -1.533 15.287 -32.318 1.00 22.64 808 GLU A C 1
ATOM 6271 O O . GLU A 1 808 ? -1.421 14.126 -32.716 1.00 22.64 808 GLU A O 1
ATOM 6276 N N . PRO A 1 809 ? -2.617 16.024 -32.670 1.00 29.22 809 PRO A N 1
ATOM 6277 C CA . PRO A 1 809 ? -3.958 15.428 -32.779 1.00 29.22 809 PRO A CA 1
ATOM 6278 C C . PRO A 1 809 ? -4.434 15.008 -34.184 1.00 29.22 809 PRO A C 1
ATOM 6280 O O . PRO A 1 809 ? -3.998 15.526 -35.211 1.00 29.22 809 PRO A O 1
ATOM 6283 N N . THR A 1 810 ? -5.476 14.164 -34.205 1.00 22.59 810 THR A N 1
ATOM 6284 C CA . THR A 1 810 ? -6.269 13.801 -35.399 1.00 22.59 810 THR A CA 1
ATOM 6285 C C . THR A 1 810 ? -7.766 14.095 -35.197 1.00 22.59 810 THR A C 1
ATOM 6287 O O . THR A 1 810 ? -8.267 14.071 -34.075 1.00 22.59 810 THR A O 1
ATOM 6290 N N . ILE A 1 811 ? -8.486 14.392 -36.286 1.00 25.97 811 ILE A N 1
ATOM 6291 C CA . ILE A 1 811 ? -9.847 14.976 -36.290 1.00 25.97 811 ILE A CA 1
ATOM 6292 C C . ILE A 1 811 ? -10.958 13.898 -36.432 1.00 25.97 811 ILE A C 1
ATOM 6294 O O . ILE A 1 811 ? -10.781 12.917 -37.150 1.00 25.97 811 ILE A O 1
ATOM 6298 N N . SER A 1 812 ? -12.109 14.101 -35.769 1.00 25.59 812 SER A N 1
ATOM 6299 C CA . SER A 1 812 ? -13.323 13.236 -35.740 1.00 25.59 812 SER A CA 1
ATOM 6300 C C . SER A 1 812 ? -14.246 13.415 -36.984 1.00 25.59 812 SER A C 1
ATOM 6302 O O . SER A 1 812 ? -13.887 14.161 -37.885 1.00 25.59 812 SER A O 1
ATOM 6304 N N . THR A 1 813 ? -15.451 12.840 -37.195 1.00 25.19 813 THR A N 1
ATOM 6305 C CA . THR A 1 813 ? -16.533 12.155 -36.408 1.00 25.19 813 THR A CA 1
ATOM 6306 C C . THR A 1 813 ? -17.457 11.415 -37.448 1.00 25.19 813 THR A C 1
ATOM 6308 O O . THR A 1 813 ? -17.000 11.267 -38.580 1.00 25.19 813 THR A O 1
ATOM 6311 N N . PRO A 1 814 ? -18.773 11.106 -37.267 1.00 31.75 814 PRO A N 1
ATOM 6312 C CA . PRO A 1 814 ? -19.554 10.431 -36.202 1.00 31.75 814 PRO A CA 1
ATOM 6313 C C . PRO A 1 814 ? -20.394 9.180 -36.679 1.00 31.75 814 PRO A C 1
ATOM 6315 O O . PRO A 1 814 ? -20.502 8.941 -37.880 1.00 31.75 814 PRO A O 1
ATOM 6318 N N . PRO A 1 815 ? -21.039 8.404 -35.760 1.00 38.66 815 PRO A N 1
ATOM 6319 C CA . PRO A 1 815 ? -21.988 7.285 -36.029 1.00 38.66 815 PRO A CA 1
ATOM 6320 C C . PRO A 1 815 ? -23.493 7.649 -35.835 1.00 38.66 815 PRO A C 1
ATOM 6322 O O . PRO A 1 815 ? -23.768 8.617 -35.119 1.00 38.66 815 PRO A O 1
ATOM 6325 N N . PRO A 1 816 ? -24.485 6.923 -36.427 1.00 33.12 816 PRO A N 1
ATOM 6326 C CA . PRO A 1 816 ? -25.264 5.841 -35.736 1.00 33.12 816 PRO A CA 1
ATOM 6327 C C . PRO A 1 816 ? -25.852 4.767 -36.738 1.00 33.12 816 PRO A C 1
ATOM 6329 O O . PRO A 1 816 ? -25.354 4.751 -37.864 1.00 33.12 816 PRO A O 1
ATOM 6332 N N . PRO A 1 817 ? -26.889 3.904 -36.473 1.00 33.59 817 PRO A N 1
ATOM 6333 C CA . PRO A 1 817 ? -27.621 3.527 -35.241 1.00 33.59 817 PRO A CA 1
ATOM 6334 C C . PRO A 1 817 ? -27.706 1.987 -34.949 1.00 33.59 817 PRO A C 1
ATOM 6336 O O . PRO A 1 817 ? -27.016 1.182 -35.564 1.00 33.59 817 PRO A O 1
ATOM 6339 N N . ALA A 1 818 ? -28.534 1.585 -33.966 1.00 28.20 818 ALA A N 1
ATOM 6340 C CA . ALA A 1 818 ? -28.560 0.267 -33.286 1.00 28.20 818 ALA A CA 1
ATOM 6341 C C . ALA A 1 818 ? -29.976 -0.381 -33.197 1.00 28.20 818 ALA A C 1
ATOM 6343 O O . ALA A 1 818 ? -30.897 0.191 -33.776 1.00 28.20 818 ALA A O 1
ATOM 6344 N N . ALA A 1 819 ? -30.126 -1.480 -32.406 1.00 27.27 819 ALA A N 1
ATOM 6345 C CA . ALA A 1 819 ? -31.353 -2.137 -31.842 1.00 27.27 819 ALA A CA 1
ATOM 6346 C C . ALA A 1 819 ? -31.599 -3.621 -32.279 1.00 27.27 819 ALA A C 1
ATOM 6348 O O . ALA A 1 819 ? -31.223 -3.955 -33.399 1.00 27.27 819 ALA A O 1
ATOM 6349 N N . PRO A 1 820 ? -32.356 -4.477 -31.527 1.00 35.34 820 PRO A N 1
ATOM 6350 C CA . PRO A 1 820 ? -32.480 -4.632 -30.055 1.00 35.34 820 PRO A CA 1
ATOM 6351 C C . PRO A 1 820 ? -32.515 -6.161 -29.601 1.00 35.34 820 PRO A C 1
ATOM 6353 O O . PRO A 1 820 ? -31.664 -6.878 -30.119 1.00 35.34 820 PRO A O 1
ATOM 6356 N N . PRO A 1 821 ? -33.290 -6.711 -28.606 1.00 33.56 821 PRO A N 1
ATOM 6357 C CA . PRO A 1 821 ? -32.680 -7.552 -27.535 1.00 33.56 821 PRO A CA 1
ATOM 6358 C C . PRO A 1 821 ? -33.399 -8.873 -27.074 1.00 33.56 821 PRO A C 1
ATOM 6360 O O . PRO A 1 821 ? -34.543 -9.121 -27.432 1.00 33.56 821 PRO A O 1
ATOM 6363 N N . ALA A 1 822 ? -32.772 -9.608 -26.123 1.00 32.22 822 ALA A N 1
ATOM 6364 C CA . ALA A 1 822 ? -33.360 -10.604 -25.169 1.00 32.22 822 ALA A CA 1
ATOM 6365 C C . ALA A 1 822 ? -33.927 -11.934 -25.770 1.00 32.22 822 ALA A C 1
ATOM 6367 O O . ALA A 1 822 ? -34.310 -11.914 -26.936 1.00 32.22 822 ALA A O 1
ATOM 6368 N N . PRO A 1 823 ? -33.972 -13.104 -25.058 1.00 30.31 823 PRO A N 1
ATOM 6369 C CA . PRO A 1 823 ? -34.360 -13.344 -23.644 1.00 30.31 823 PRO A CA 1
ATOM 6370 C C . PRO A 1 823 ? -33.426 -14.313 -22.829 1.00 30.31 823 PRO A C 1
ATOM 6372 O O . PRO A 1 823 ? -32.358 -14.662 -23.329 1.00 30.31 823 PRO A O 1
ATOM 6375 N N . PRO A 1 824 ? -33.740 -14.692 -21.557 1.00 29.41 824 PRO A N 1
ATOM 6376 C CA . PRO A 1 824 ? -32.742 -15.200 -20.589 1.00 29.41 824 PRO A CA 1
ATOM 6377 C C . PRO A 1 824 ? -32.870 -16.677 -20.124 1.00 29.41 824 PRO A C 1
ATOM 6379 O O . PRO A 1 824 ? -33.952 -17.243 -20.180 1.00 29.41 824 PRO A O 1
ATOM 6382 N N . ALA A 1 825 ? -31.765 -17.186 -19.539 1.00 38.62 825 ALA A N 1
ATOM 6383 C CA . ALA A 1 825 ? -31.604 -18.156 -18.421 1.00 38.62 825 ALA A CA 1
ATOM 6384 C C . ALA A 1 825 ? -32.360 -19.520 -18.425 1.00 38.62 825 ALA A C 1
ATOM 6386 O O . ALA A 1 825 ? -33.549 -19.592 -18.720 1.00 38.62 825 ALA A O 1
ATOM 6387 N N . PRO A 1 826 ? -31.702 -20.616 -17.976 1.00 25.14 826 PRO A N 1
ATOM 6388 C CA . PRO A 1 826 ? -31.655 -20.886 -16.528 1.00 25.14 826 PRO A CA 1
ATOM 6389 C C . PRO A 1 826 ? -30.286 -21.347 -15.973 1.00 25.14 826 PRO A C 1
ATOM 6391 O O . PRO A 1 826 ? -29.357 -21.666 -16.709 1.00 25.14 826 PRO A O 1
ATOM 6394 N N . ALA A 1 827 ? -30.178 -21.354 -14.640 1.00 27.31 827 ALA A N 1
ATOM 6395 C CA . ALA A 1 827 ? -28.973 -21.661 -13.859 1.00 27.31 827 ALA A CA 1
ATOM 6396 C C . ALA A 1 827 ? -28.725 -23.185 -13.662 1.00 27.31 827 ALA A C 1
ATOM 6398 O O . ALA A 1 827 ? -29.657 -23.977 -13.824 1.00 27.31 827 ALA A O 1
ATOM 6399 N N . PRO A 1 828 ? -27.494 -23.617 -13.305 1.00 32.53 828 PRO A N 1
ATOM 6400 C CA . PRO A 1 828 ? -27.102 -25.029 -13.319 1.00 32.53 828 PRO A CA 1
ATOM 6401 C C . PRO A 1 828 ? -27.470 -25.799 -12.041 1.00 32.53 828 PRO A C 1
ATOM 6403 O O . PRO A 1 828 ? -27.461 -25.261 -10.933 1.00 32.53 828 PRO A O 1
ATOM 6406 N N . VAL A 1 829 ? -27.697 -27.107 -12.189 1.00 24.92 829 VAL A N 1
ATOM 6407 C CA . VAL A 1 829 ? -27.866 -28.041 -11.066 1.00 24.92 829 VAL A CA 1
ATOM 6408 C C . VAL A 1 829 ? -26.490 -28.507 -10.584 1.00 24.92 829 VAL A C 1
ATOM 6410 O O . VAL A 1 829 ? -25.817 -29.279 -11.265 1.00 24.92 829 VAL A O 1
ATOM 6413 N N . GLN A 1 830 ? -26.073 -28.059 -9.399 1.00 30.16 830 GLN A N 1
ATOM 6414 C CA . GLN A 1 830 ? -24.859 -28.561 -8.750 1.00 30.16 830 GLN A CA 1
ATOM 6415 C C . GLN A 1 830 ? -25.005 -30.042 -8.366 1.00 30.16 830 GLN A C 1
ATOM 6417 O O . GLN A 1 830 ? -26.031 -30.457 -7.822 1.00 30.16 830 GLN A O 1
ATOM 6422 N N . ARG A 1 831 ? -23.934 -30.822 -8.547 1.00 25.14 831 ARG A N 1
ATOM 6423 C CA . ARG A 1 831 ? -23.686 -32.033 -7.752 1.00 25.14 831 ARG A CA 1
ATOM 6424 C C . ARG A 1 831 ? -22.445 -31.817 -6.902 1.00 25.14 831 ARG A C 1
ATOM 6426 O O . ARG A 1 831 ? -21.460 -31.247 -7.357 1.00 25.14 831 ARG A O 1
ATOM 6433 N N . ILE A 1 832 ? -22.559 -32.223 -5.645 1.00 33.03 832 ILE A N 1
ATOM 6434 C CA . ILE A 1 832 ? -21.627 -31.895 -4.573 1.00 33.03 832 ILE A CA 1
ATOM 6435 C C . ILE A 1 832 ? -20.527 -32.956 -4.529 1.00 33.03 832 ILE A C 1
ATOM 6437 O O . ILE A 1 832 ? -20.818 -34.131 -4.316 1.00 33.03 832 ILE A O 1
ATOM 6441 N N . SER A 1 833 ? -19.274 -32.529 -4.652 1.00 34.28 833 SER A N 1
ATOM 6442 C CA . SER A 1 833 ? -18.104 -33.270 -4.182 1.00 34.28 833 SER A CA 1
ATOM 6443 C C . SER A 1 833 ? -17.322 -32.365 -3.232 1.00 34.28 833 SER A C 1
ATOM 6445 O O . SER A 1 833 ? -16.865 -31.284 -3.597 1.00 34.28 833 SER A O 1
ATOM 6447 N N . THR A 1 834 ? -17.247 -32.771 -1.967 1.00 26.30 834 THR A N 1
ATOM 6448 C CA . THR A 1 834 ? -16.637 -31.990 -0.887 1.00 26.30 834 THR A CA 1
ATOM 6449 C C . THR A 1 834 ? -15.114 -31.965 -1.052 1.00 26.30 834 THR A C 1
ATOM 6451 O O . THR A 1 834 ? -14.510 -33.039 -1.064 1.00 26.30 834 THR A O 1
ATOM 6454 N N . PRO A 1 835 ? -14.454 -30.797 -1.143 1.00 35.47 835 PRO A N 1
ATOM 6455 C CA . PRO A 1 835 ? -12.999 -30.751 -1.176 1.00 35.47 835 PRO A CA 1
ATOM 6456 C C . PRO A 1 835 ? -12.426 -30.894 0.242 1.00 35.47 835 PRO A C 1
ATOM 6458 O O . PRO A 1 835 ? -12.722 -30.086 1.124 1.00 35.47 835 PRO A O 1
ATOM 6461 N N . MET A 1 836 ? -11.559 -31.889 0.455 1.00 37.00 836 MET A N 1
ATOM 6462 C CA . MET A 1 836 ? -10.546 -31.794 1.514 1.00 37.00 836 MET A CA 1
ATOM 6463 C C . MET A 1 836 ? -9.591 -30.642 1.178 1.00 37.00 836 MET A C 1
ATOM 6465 O O . MET A 1 836 ? -9.369 -30.342 0.006 1.00 37.00 836 MET A O 1
ATOM 6469 N N . ALA A 1 837 ? -9.077 -29.963 2.207 1.00 38.56 837 ALA A N 1
ATOM 6470 C CA . ALA A 1 837 ? -8.388 -28.683 2.061 1.00 38.56 837 ALA A CA 1
ATOM 6471 C C . ALA A 1 837 ? -7.243 -28.732 1.032 1.00 38.56 837 ALA A C 1
ATOM 6473 O O . ALA A 1 837 ? -6.258 -29.444 1.215 1.00 38.56 837 ALA A O 1
ATOM 6474 N N . ALA A 1 838 ? -7.367 -27.934 -0.032 1.00 47.22 838 ALA A N 1
ATOM 6475 C CA . ALA A 1 838 ? -6.286 -27.712 -0.979 1.00 47.22 838 ALA A CA 1
ATOM 6476 C C . ALA A 1 838 ? -5.172 -26.911 -0.289 1.00 47.22 838 ALA A C 1
ATOM 6478 O O . ALA A 1 838 ? -5.371 -25.754 0.087 1.00 47.22 838 ALA A O 1
ATOM 6479 N N . PHE A 1 839 ? -4.010 -27.534 -0.102 1.00 59.41 839 PHE A N 1
ATOM 6480 C CA . PHE A 1 839 ? -2.811 -26.849 0.373 1.00 59.41 839 PHE A CA 1
ATOM 6481 C C . PHE A 1 839 ? -2.190 -26.036 -0.769 1.00 59.41 839 PHE A C 1
ATOM 6483 O O . PHE A 1 839 ? -2.170 -26.486 -1.913 1.00 59.41 839 PHE A O 1
ATOM 6490 N N . ASP A 1 840 ? -1.656 -24.855 -0.456 1.00 68.69 840 ASP A N 1
ATOM 6491 C CA . ASP A 1 840 ? -0.918 -24.036 -1.421 1.00 68.69 840 ASP A CA 1
ATOM 6492 C C . ASP A 1 840 ? 0.385 -24.755 -1.836 1.00 68.69 840 ASP A C 1
ATOM 6494 O O . ASP A 1 840 ? 1.218 -25.046 -0.965 1.00 68.69 840 ASP A O 1
ATOM 6498 N N . PRO A 1 841 ? 0.594 -25.050 -3.136 1.00 71.81 841 PRO A N 1
ATOM 6499 C CA . PRO A 1 841 ? 1.797 -25.734 -3.607 1.00 71.81 841 PRO A CA 1
ATOM 6500 C C . PRO A 1 841 ? 3.069 -24.884 -3.469 1.00 71.81 841 PRO A C 1
ATOM 6502 O O . PRO A 1 841 ? 4.165 -25.437 -3.475 1.00 71.81 841 PRO A O 1
ATOM 6505 N N . THR A 1 842 ? 2.945 -23.561 -3.332 1.00 75.19 842 THR A N 1
ATOM 6506 C CA . THR A 1 842 ? 4.065 -22.607 -3.322 1.00 75.19 842 THR A CA 1
ATOM 6507 C C . THR A 1 842 ? 4.477 -22.125 -1.932 1.00 75.19 842 THR A C 1
ATOM 6509 O O . THR A 1 842 ? 5.562 -21.556 -1.797 1.00 75.19 842 THR A O 1
ATOM 6512 N N . THR A 1 843 ? 3.676 -22.368 -0.888 1.00 81.31 843 THR A N 1
ATOM 6513 C CA . THR A 1 843 ? 3.970 -21.911 0.482 1.00 81.31 843 THR A CA 1
ATOM 6514 C C . THR A 1 843 ? 3.807 -23.005 1.538 1.00 81.31 843 THR A C 1
ATOM 6516 O O . THR A 1 843 ? 3.008 -23.931 1.398 1.00 81.31 843 THR A O 1
ATOM 6519 N N . VAL A 1 844 ? 4.578 -22.896 2.622 1.00 84.44 844 VAL A N 1
ATOM 6520 C CA . VAL A 1 844 ? 4.565 -23.773 3.801 1.00 84.44 844 VAL A CA 1
ATOM 6521 C C . VAL A 1 844 ? 4.079 -22.970 5.005 1.00 84.44 844 VAL A C 1
ATOM 6523 O O . VAL A 1 844 ? 4.649 -21.929 5.328 1.00 84.44 844 VAL A O 1
ATOM 6526 N N . ARG A 1 845 ? 3.037 -23.439 5.693 1.00 84.44 845 ARG A N 1
ATOM 6527 C CA . ARG A 1 845 ? 2.437 -22.758 6.847 1.00 84.44 845 ARG A CA 1
ATOM 6528 C C . ARG A 1 845 ? 3.252 -23.017 8.116 1.00 84.44 845 ARG A C 1
ATOM 6530 O O . ARG A 1 845 ? 3.421 -24.161 8.526 1.00 84.44 845 ARG A O 1
ATOM 6537 N N . LEU A 1 846 ? 3.706 -21.954 8.773 1.00 82.00 846 LEU A N 1
ATOM 6538 C CA . LEU A 1 846 ? 4.392 -22.021 10.068 1.00 82.00 846 LEU A CA 1
ATOM 6539 C C . LEU A 1 846 ? 3.418 -22.169 11.243 1.00 82.00 846 LEU A C 1
ATOM 6541 O O . LEU A 1 846 ? 3.741 -22.815 12.235 1.00 82.00 846 LEU A O 1
ATOM 6545 N N . GLY A 1 847 ? 2.234 -21.560 11.145 1.00 75.31 847 GLY A N 1
ATOM 6546 C CA . GLY A 1 847 ? 1.236 -21.575 12.213 1.00 75.31 847 GLY A CA 1
ATOM 6547 C C . GLY A 1 847 ? 0.176 -20.493 12.038 1.00 75.31 847 GLY A C 1
ATOM 6548 O O . GLY A 1 847 ? -0.265 -20.217 10.917 1.00 75.31 847 GLY A O 1
ATOM 6549 N N . VAL A 1 848 ? -0.226 -19.886 13.154 1.00 70.88 848 VAL A N 1
ATOM 6550 C CA . VAL A 1 848 ? -0.996 -18.635 13.211 1.00 70.88 848 VAL A CA 1
ATOM 6551 C C . VAL A 1 848 ? -0.293 -17.643 14.133 1.00 70.88 848 VAL A C 1
ATOM 6553 O O . VAL A 1 848 ? 0.407 -18.055 15.059 1.00 70.88 848 VAL A O 1
ATOM 6556 N N . THR A 1 849 ? -0.465 -16.348 13.884 1.00 61.56 849 THR A N 1
ATOM 6557 C CA . THR A 1 849 ? 0.020 -15.295 14.782 1.00 61.56 849 THR A CA 1
ATOM 6558 C C . THR A 1 849 ? -0.633 -15.394 16.163 1.00 61.56 849 THR A C 1
ATOM 6560 O O . THR A 1 849 ? -1.790 -15.787 16.305 1.00 61.56 849 THR A O 1
ATOM 6563 N N . THR A 1 850 ? 0.111 -15.003 17.200 1.00 49.84 850 THR A N 1
ATOM 6564 C CA . THR A 1 850 ? -0.389 -14.901 18.582 1.00 49.84 850 THR A CA 1
ATOM 6565 C C . THR A 1 850 ? -1.036 -13.547 18.892 1.00 49.84 850 THR A C 1
ATOM 6567 O O . THR A 1 850 ? -1.521 -13.353 20.005 1.00 49.84 850 THR A O 1
ATOM 6570 N N . SER A 1 851 ? -1.083 -12.622 17.931 1.00 53.94 851 SER A N 1
ATOM 6571 C CA . SER A 1 851 ? -1.872 -11.381 17.969 1.00 53.94 851 SER A CA 1
ATOM 6572 C C . SER A 1 851 ? -3.377 -11.655 18.153 1.00 53.94 851 SER A C 1
ATOM 6574 O O . SER A 1 851 ? -3.807 -12.809 18.084 1.00 53.94 851 SER A O 1
ATOM 6576 N N . LEU A 1 852 ? -4.221 -10.638 18.417 1.00 50.19 852 LEU A N 1
ATOM 6577 C CA . LEU A 1 852 ? -5.660 -10.921 18.548 1.00 50.19 852 LEU A CA 1
ATOM 6578 C C . LEU A 1 852 ? -6.314 -11.251 17.200 1.00 50.19 852 LEU A C 1
ATOM 6580 O O . LEU A 1 852 ? -7.241 -12.055 17.185 1.00 50.19 852 LEU A O 1
ATOM 6584 N N . ARG A 1 853 ? -5.814 -10.694 16.087 1.00 53.41 853 ARG A N 1
ATOM 6585 C CA . ARG A 1 853 ? -6.140 -11.126 14.714 1.00 53.41 853 ARG A CA 1
ATOM 6586 C C . ARG A 1 853 ? -5.298 -12.364 14.377 1.00 53.41 853 ARG A C 1
ATOM 6588 O O . ARG A 1 853 ? -4.121 -12.236 14.051 1.00 53.41 853 ARG A O 1
ATOM 6595 N N . ALA A 1 854 ? -5.887 -13.555 14.494 1.00 56.53 854 ALA A N 1
ATOM 6596 C CA . ALA A 1 854 ? -5.204 -14.829 14.253 1.00 56.53 854 ALA A CA 1
ATOM 6597 C C . ALA A 1 854 ? -5.006 -15.086 12.745 1.00 56.53 854 ALA A C 1
ATOM 6599 O O . ALA A 1 854 ? -5.865 -15.669 12.083 1.00 56.53 854 ALA A O 1
ATOM 6600 N N . GLU A 1 855 ? -3.868 -14.666 12.194 1.00 61.88 855 GLU A N 1
ATOM 6601 C CA . GLU A 1 855 ? -3.555 -14.812 10.769 1.00 61.88 855 GLU A CA 1
ATOM 6602 C C . GLU A 1 855 ? -2.608 -15.991 10.511 1.00 61.88 855 GLU A C 1
ATOM 6604 O O . GLU A 1 855 ? -1.653 -16.187 11.268 1.00 61.88 855 GLU A O 1
ATOM 6609 N N . PRO A 1 856 ? -2.822 -16.791 9.448 1.00 68.31 856 PRO A N 1
ATOM 6610 C CA . PRO A 1 856 ? -1.897 -17.851 9.076 1.00 68.31 856 PRO A CA 1
ATOM 6611 C C . PRO A 1 856 ? -0.557 -17.260 8.624 1.00 68.31 856 PRO A C 1
ATOM 6613 O O . PRO A 1 856 ? -0.505 -16.455 7.700 1.00 68.31 856 PRO A O 1
ATOM 6616 N N . GLN A 1 857 ? 0.530 -17.702 9.252 1.00 72.56 857 GLN A N 1
ATOM 6617 C CA . GLN A 1 857 ? 1.891 -17.359 8.837 1.00 72.56 857 GLN A CA 1
ATOM 6618 C C . GLN A 1 857 ? 2.436 -18.443 7.911 1.00 72.56 857 GLN A C 1
ATOM 6620 O O . GLN A 1 857 ? 2.291 -19.633 8.208 1.00 72.56 857 GLN A O 1
ATOM 6625 N N . SER A 1 858 ? 3.069 -18.049 6.807 1.00 82.19 858 SER A N 1
ATOM 6626 C CA . SER A 1 858 ? 3.594 -18.963 5.787 1.00 82.19 858 SER A CA 1
ATOM 6627 C C . SER A 1 858 ? 4.889 -18.452 5.160 1.00 82.19 858 SER A C 1
ATOM 6629 O O . SER A 1 858 ? 5.041 -17.251 4.959 1.00 82.19 858 SER A O 1
ATOM 6631 N N . LEU A 1 859 ? 5.782 -19.371 4.791 1.00 80.06 859 LEU A N 1
ATOM 6632 C CA . LEU A 1 859 ? 7.003 -19.096 4.029 1.00 80.06 859 LEU A CA 1
ATOM 6633 C C . LEU A 1 859 ? 6.879 -19.618 2.591 1.00 80.06 859 LEU A C 1
ATOM 6635 O O . LEU A 1 859 ? 6.273 -20.674 2.395 1.00 80.06 859 LEU A O 1
ATOM 6639 N N . PRO A 1 860 ? 7.493 -18.964 1.591 1.00 80.31 860 PRO A N 1
ATOM 6640 C CA . PRO A 1 860 ? 7.695 -19.546 0.267 1.00 80.31 860 PRO A CA 1
ATOM 6641 C C . PRO A 1 860 ? 8.453 -20.880 0.345 1.00 80.31 860 PRO A C 1
ATOM 6643 O O . PRO A 1 860 ? 9.455 -20.996 1.054 1.00 80.31 860 PRO A O 1
ATOM 6646 N N . LEU A 1 861 ? 8.010 -21.876 -0.424 1.00 82.38 861 LEU A N 1
ATOM 6647 C CA . LEU A 1 861 ? 8.587 -23.224 -0.445 1.00 82.38 861 LEU A CA 1
ATOM 6648 C C . LEU A 1 861 ? 10.092 -23.210 -0.770 1.00 82.38 861 LEU A C 1
ATOM 6650 O O . LEU A 1 861 ? 10.859 -23.948 -0.154 1.00 82.38 861 LEU A O 1
ATOM 6654 N N . GLU A 1 862 ? 10.528 -22.339 -1.686 1.00 74.12 862 GLU A N 1
ATOM 6655 C CA . GLU A 1 862 ? 11.941 -22.216 -2.072 1.00 74.12 862 GLU A CA 1
ATOM 6656 C C . GLU A 1 862 ? 12.844 -21.736 -0.928 1.00 74.12 862 GLU A C 1
ATOM 6658 O O . GLU A 1 862 ? 13.980 -22.191 -0.818 1.00 74.12 862 GLU A O 1
ATOM 6663 N N . GLN A 1 863 ? 12.344 -20.890 -0.018 1.00 76.06 863 GLN A N 1
ATOM 6664 C CA . GLN A 1 863 ? 13.124 -20.481 1.157 1.00 76.06 863 GLN A CA 1
ATOM 6665 C C . GLN A 1 863 ? 13.353 -21.671 2.098 1.00 76.06 863 GLN A C 1
ATOM 6667 O O . GLN A 1 863 ? 14.463 -21.869 2.593 1.00 76.06 863 GLN A O 1
ATOM 6672 N N . VAL A 1 864 ? 12.332 -22.514 2.287 1.00 81.38 864 VAL A N 1
ATOM 6673 C CA . VAL A 1 864 ? 12.395 -23.694 3.166 1.00 81.38 864 VAL A CA 1
ATOM 6674 C C . VAL A 1 864 ? 13.340 -24.778 2.624 1.00 81.38 864 VAL A C 1
ATOM 6676 O O . VAL A 1 864 ? 13.951 -25.497 3.411 1.00 81.38 864 VAL A O 1
ATOM 6679 N N . LYS A 1 865 ? 13.532 -24.862 1.300 1.00 74.81 865 LYS A N 1
ATOM 6680 C CA . LYS A 1 865 ? 14.509 -25.766 0.661 1.00 74.81 865 LYS A CA 1
ATOM 6681 C C . LYS A 1 865 ? 15.979 -25.385 0.901 1.00 74.81 865 LYS A C 1
ATOM 6683 O O . LYS A 1 865 ? 16.853 -26.170 0.544 1.00 74.81 865 LYS A O 1
ATOM 6688 N N . SER A 1 866 ? 16.257 -24.203 1.459 1.00 76.81 866 SER A N 1
ATOM 6689 C CA . SER A 1 866 ? 17.623 -23.734 1.721 1.00 76.81 866 SER A CA 1
ATOM 6690 C C . SER A 1 866 ? 18.132 -24.184 3.102 1.00 76.81 866 SER A C 1
ATOM 6692 O O . SER A 1 866 ? 18.616 -25.303 3.245 1.00 76.81 866 SER A O 1
ATOM 6694 N N . HIS A 1 867 ? 18.020 -23.342 4.130 1.00 78.19 867 HIS A N 1
ATOM 6695 C CA . HIS A 1 867 ? 18.422 -23.639 5.504 1.00 78.19 867 HIS A CA 1
ATOM 6696 C C . HIS A 1 867 ? 17.378 -23.092 6.485 1.00 78.19 867 HIS A C 1
ATOM 6698 O O . HIS A 1 867 ? 17.062 -21.905 6.460 1.00 78.19 867 HIS A O 1
ATOM 6704 N N . VAL A 1 868 ? 16.883 -23.933 7.398 1.00 79.44 868 VAL A N 1
ATOM 6705 C CA . VAL A 1 868 ? 15.938 -23.530 8.455 1.00 79.44 868 VAL A CA 1
ATOM 6706 C C . VAL A 1 868 ? 16.453 -24.002 9.813 1.00 79.44 868 VAL A C 1
ATOM 6708 O O . VAL A 1 868 ? 16.790 -25.172 9.983 1.00 79.44 868 VAL A O 1
ATOM 6711 N N . THR A 1 869 ? 16.501 -23.097 10.796 1.00 85.44 869 THR A N 1
ATOM 6712 C CA . THR A 1 869 ? 16.968 -23.396 12.160 1.00 85.44 869 THR A CA 1
ATOM 6713 C C . THR A 1 869 ? 15.861 -23.139 13.181 1.00 85.44 869 THR A C 1
ATOM 6715 O O . THR A 1 869 ? 15.363 -22.023 13.294 1.00 85.44 869 THR A O 1
ATOM 6718 N N . PHE A 1 870 ? 15.509 -24.156 13.972 1.00 83.75 870 PHE A N 1
ATOM 6719 C CA . PHE A 1 870 ? 14.498 -24.056 15.031 1.00 83.75 870 PHE A CA 1
ATOM 6720 C C . PHE A 1 870 ? 15.161 -23.885 16.406 1.00 83.75 870 PHE A C 1
ATOM 6722 O O . PHE A 1 870 ? 15.785 -24.814 16.923 1.00 83.75 870 PHE A O 1
ATOM 6729 N N . VAL A 1 871 ? 15.002 -22.712 17.027 1.00 81.50 871 VAL A N 1
ATOM 6730 C CA . VAL A 1 871 ? 15.614 -22.352 18.323 1.00 81.50 871 VAL A CA 1
ATOM 6731 C C . VAL A 1 871 ? 14.532 -22.161 19.398 1.00 81.50 871 VAL A C 1
ATOM 6733 O O . VAL A 1 871 ? 13.395 -21.822 19.090 1.00 81.50 871 VAL A O 1
ATOM 6736 N N . GLY A 1 872 ? 14.855 -22.431 20.668 1.00 78.94 872 GLY A N 1
ATOM 6737 C CA . GLY A 1 872 ? 13.921 -22.323 21.798 1.00 78.94 872 GLY A CA 1
ATOM 6738 C C . GLY A 1 872 ? 14.273 -23.246 22.971 1.00 78.94 872 GLY A C 1
ATOM 6739 O O . GLY A 1 872 ? 15.071 -24.175 22.823 1.00 78.94 872 GLY A O 1
ATOM 6740 N N . GLY A 1 873 ? 13.663 -23.025 24.138 1.00 70.00 873 GLY A N 1
ATOM 6741 C CA . GLY A 1 873 ? 13.902 -23.808 25.363 1.00 70.00 873 GLY A CA 1
ATOM 6742 C C . GLY A 1 873 ? 13.386 -25.256 25.317 1.00 70.00 873 GLY A C 1
ATOM 6743 O O . GLY A 1 873 ? 12.669 -25.661 24.401 1.00 70.00 873 GLY A O 1
ATOM 6744 N N . THR A 1 874 ? 13.752 -26.086 26.294 1.00 74.62 874 THR A N 1
ATOM 6745 C CA . THR A 1 874 ? 13.186 -27.444 26.432 1.00 74.62 874 THR A CA 1
ATOM 6746 C C . THR A 1 874 ? 11.661 -27.367 26.576 1.00 74.62 874 THR A C 1
ATOM 6748 O O . THR A 1 874 ? 11.156 -26.496 27.273 1.00 74.62 874 THR A O 1
ATOM 6751 N N . GLY A 1 875 ? 10.921 -28.235 25.879 1.00 73.00 875 GLY A N 1
ATOM 6752 C CA . GLY A 1 875 ? 9.450 -28.210 25.860 1.00 73.00 875 GLY A CA 1
ATOM 6753 C C . GLY A 1 875 ? 8.807 -27.191 24.905 1.00 73.00 875 GLY A C 1
ATOM 6754 O O . GLY A 1 875 ? 7.615 -27.294 24.651 1.00 73.00 875 GLY A O 1
ATOM 6755 N N . SER A 1 876 ? 9.564 -26.272 24.288 1.00 76.56 876 SER A N 1
ATOM 6756 C CA . SER A 1 876 ? 9.024 -25.196 23.427 1.00 76.56 876 SER A CA 1
ATOM 6757 C C . SER A 1 876 ? 8.477 -25.634 22.051 1.00 76.56 876 SER A C 1
ATOM 6759 O O . SER A 1 876 ? 8.420 -24.824 21.131 1.00 76.56 876 SER A O 1
ATOM 6761 N N . GLY A 1 877 ? 8.192 -26.921 21.837 1.00 81.25 877 GLY A N 1
ATOM 6762 C CA . GLY A 1 877 ? 7.650 -27.427 20.569 1.00 81.25 877 GLY A CA 1
ATOM 6763 C C . GLY A 1 877 ? 8.594 -27.441 19.353 1.00 81.25 877 GLY A C 1
ATOM 6764 O O . GLY A 1 877 ? 8.134 -27.801 18.278 1.00 81.25 877 GLY A O 1
ATOM 6765 N N . LYS A 1 878 ? 9.897 -27.117 19.481 1.00 87.31 878 LYS A N 1
ATOM 6766 C CA . LYS A 1 878 ? 10.874 -27.114 18.354 1.00 87.31 878 LYS A CA 1
ATOM 6767 C C . LYS A 1 878 ? 10.763 -28.334 17.431 1.00 87.31 878 LYS A C 1
ATOM 6769 O O . LYS A 1 878 ? 10.643 -28.181 16.223 1.00 87.31 878 LYS A O 1
ATOM 6774 N N . THR A 1 879 ? 10.822 -29.536 18.009 1.00 82.94 879 THR A N 1
ATOM 6775 C CA . THR A 1 879 ? 10.775 -30.802 17.264 1.00 82.94 879 THR A CA 1
ATOM 6776 C C . THR A 1 879 ? 9.436 -30.963 16.548 1.00 82.94 879 THR A C 1
ATOM 6778 O O . THR A 1 879 ? 9.407 -31.364 15.393 1.00 82.94 879 THR A O 1
ATOM 6781 N N . THR A 1 880 ? 8.336 -30.576 17.198 1.00 82.12 880 THR A N 1
ATOM 6782 C CA . THR A 1 880 ? 6.987 -30.577 16.619 1.00 82.12 880 THR A CA 1
ATOM 6783 C C . THR A 1 880 ? 6.872 -29.601 15.447 1.00 82.12 880 THR A C 1
ATOM 6785 O O . THR A 1 880 ? 6.331 -29.968 14.413 1.00 82.12 880 THR A O 1
ATOM 6788 N N . ALA A 1 881 ? 7.425 -28.390 15.568 1.00 83.44 881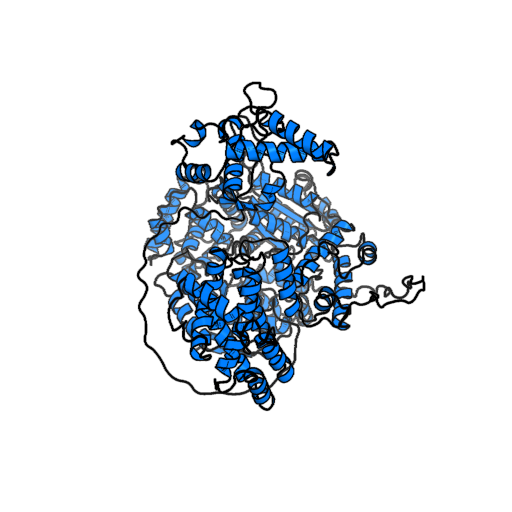 ALA A N 1
ATOM 6789 C CA . ALA A 1 881 ? 7.438 -27.397 14.493 1.00 83.44 881 ALA A CA 1
ATOM 6790 C C . ALA A 1 881 ? 8.279 -27.861 13.290 1.00 83.44 881 ALA A C 1
ATOM 6792 O O . ALA A 1 881 ? 7.842 -27.731 12.148 1.00 83.44 881 ALA A O 1
ATOM 6793 N N . ALA A 1 882 ? 9.443 -28.470 13.542 1.00 86.69 882 ALA A N 1
ATOM 6794 C CA . ALA A 1 882 ? 10.269 -29.074 12.500 1.00 86.69 882 ALA A CA 1
ATOM 6795 C C . ALA A 1 882 ? 9.537 -30.226 11.790 1.00 86.69 882 ALA A C 1
ATOM 6797 O O . ALA A 1 882 ? 9.475 -30.243 10.563 1.00 86.69 882 ALA A O 1
ATOM 6798 N N . LEU A 1 883 ? 8.916 -31.144 12.541 1.00 85.62 883 LEU A N 1
ATOM 6799 C CA . LEU A 1 883 ? 8.116 -32.240 11.982 1.00 85.62 883 LEU A CA 1
ATOM 6800 C C . LEU A 1 883 ? 6.916 -31.729 11.172 1.00 85.62 883 LEU A C 1
ATOM 6802 O O . LEU A 1 883 ? 6.680 -32.225 10.077 1.00 85.62 883 LEU A O 1
ATOM 6806 N N . HIS A 1 884 ? 6.213 -30.695 11.639 1.00 85.69 884 HIS A N 1
ATOM 6807 C CA . HIS A 1 884 ? 5.090 -30.101 10.906 1.00 85.69 884 HIS A CA 1
ATOM 6808 C C . HIS A 1 884 ? 5.518 -29.387 9.612 1.00 85.69 884 HIS A C 1
ATOM 6810 O O . HIS A 1 884 ? 4.748 -29.295 8.653 1.00 85.69 884 HIS A O 1
ATOM 6816 N N . MET A 1 885 ? 6.752 -28.877 9.568 1.00 88.06 885 MET A N 1
ATOM 6817 C CA . MET A 1 885 ? 7.356 -28.349 8.346 1.00 88.06 885 MET A CA 1
ATOM 6818 C C . MET A 1 885 ? 7.736 -29.485 7.385 1.00 88.06 885 MET A C 1
ATOM 6820 O O . MET A 1 885 ? 7.410 -29.406 6.204 1.00 88.06 885 MET A O 1
ATOM 6824 N N . ILE A 1 886 ? 8.347 -30.564 7.887 1.00 89.06 886 ILE A N 1
ATOM 6825 C CA . ILE A 1 886 ? 8.683 -31.768 7.106 1.00 89.06 886 ILE A CA 1
ATOM 6826 C C . ILE A 1 886 ? 7.421 -32.404 6.502 1.00 89.06 886 ILE A C 1
ATOM 6828 O O . ILE A 1 886 ? 7.412 -32.715 5.315 1.00 89.06 886 ILE A O 1
ATOM 6832 N N . GLU A 1 887 ? 6.335 -32.521 7.272 1.00 88.94 887 GLU A N 1
ATOM 6833 C CA . GLU A 1 887 ? 5.024 -32.992 6.796 1.00 88.94 887 GLU A CA 1
ATOM 6834 C C . GLU A 1 887 ? 4.548 -32.193 5.578 1.00 88.94 887 GLU A C 1
ATOM 6836 O O . GLU A 1 887 ? 4.170 -32.766 4.559 1.00 88.94 887 GLU A O 1
ATOM 6841 N N . GLN A 1 888 ? 4.661 -30.867 5.634 1.00 90.00 888 GLN A N 1
ATOM 6842 C CA . GLN A 1 888 ? 4.260 -29.987 4.537 1.00 90.00 888 GLN A CA 1
ATOM 6843 C C . GLN A 1 888 ? 5.184 -30.037 3.317 1.00 90.00 888 GLN A C 1
ATOM 6845 O O . GLN A 1 888 ? 4.712 -29.837 2.195 1.00 90.00 888 GLN A O 1
ATOM 6850 N N . LEU A 1 889 ? 6.475 -30.311 3.508 1.00 89.19 889 LEU A N 1
ATOM 6851 C CA . LEU A 1 889 ? 7.406 -30.566 2.408 1.00 89.19 889 LEU A CA 1
ATOM 6852 C C . LEU A 1 889 ? 7.042 -31.869 1.683 1.00 89.19 889 LEU A C 1
ATOM 6854 O O . LEU A 1 889 ? 6.903 -31.871 0.459 1.00 89.19 889 LEU A O 1
ATOM 6858 N N . LEU A 1 890 ? 6.790 -32.940 2.438 1.00 88.94 890 LEU A N 1
ATOM 6859 C CA . LEU A 1 890 ? 6.390 -34.245 1.905 1.00 88.94 890 LEU A CA 1
ATOM 6860 C C . LEU A 1 890 ? 5.042 -34.179 1.163 1.00 88.94 890 LEU A C 1
ATOM 6862 O O . LEU A 1 890 ? 4.920 -34.714 0.063 1.00 88.94 890 LEU A O 1
ATOM 6866 N N . GLU A 1 891 ? 4.056 -33.443 1.690 1.00 87.94 891 GLU A N 1
ATOM 6867 C CA . GLU A 1 891 ? 2.770 -33.178 1.013 1.00 87.94 891 GLU A CA 1
ATOM 6868 C C . GLU A 1 891 ? 2.930 -32.539 -0.377 1.00 87.94 891 GLU A C 1
ATOM 6870 O O . GLU A 1 891 ? 2.113 -32.790 -1.270 1.00 87.94 891 GLU A O 1
ATOM 6875 N N . ARG A 1 892 ? 3.993 -31.741 -0.553 1.00 86.75 892 ARG A N 1
ATOM 6876 C CA . ARG A 1 892 ? 4.368 -31.022 -1.783 1.00 86.75 892 ARG A CA 1
ATOM 6877 C C . ARG A 1 892 ? 5.398 -31.783 -2.632 1.00 86.75 892 ARG A C 1
ATOM 6879 O O . ARG A 1 892 ? 5.959 -31.216 -3.563 1.00 86.75 892 ARG A O 1
ATOM 6886 N N . GLY A 1 893 ? 5.650 -33.059 -2.327 1.00 85.94 893 GLY A N 1
ATOM 6887 C CA . GLY A 1 893 ? 6.560 -33.922 -3.086 1.00 85.94 893 GLY A CA 1
ATOM 6888 C C . GLY A 1 893 ? 8.052 -33.666 -2.843 1.00 85.94 893 GLY A C 1
ATOM 6889 O O . GLY A 1 893 ? 8.887 -34.186 -3.581 1.00 85.94 893 GLY A O 1
ATOM 6890 N N . VAL A 1 894 ? 8.418 -32.887 -1.821 1.00 87.38 894 VAL A N 1
ATOM 6891 C CA . VAL A 1 894 ? 9.818 -32.651 -1.446 1.00 87.38 894 VAL A CA 1
ATOM 6892 C C . VAL A 1 894 ? 10.272 -33.752 -0.485 1.00 87.38 894 VAL A C 1
ATOM 6894 O O . VAL A 1 894 ? 9.823 -33.821 0.657 1.00 87.38 894 VAL A O 1
ATOM 6897 N N . SER A 1 895 ? 11.172 -34.620 -0.954 1.00 86.12 895 SER A N 1
ATOM 6898 C CA . SER A 1 895 ? 11.761 -35.698 -0.145 1.00 86.12 895 SER A CA 1
ATOM 6899 C C . SER A 1 895 ? 12.610 -35.143 1.003 1.00 86.12 895 SER A C 1
ATOM 6901 O O . SER A 1 895 ? 13.365 -34.191 0.810 1.00 86.12 895 SER A O 1
ATOM 6903 N N . ALA A 1 896 ? 12.532 -35.764 2.183 1.00 87.00 896 ALA A N 1
ATOM 6904 C CA . ALA A 1 896 ? 13.244 -35.327 3.384 1.00 87.00 896 ALA A CA 1
ATOM 6905 C C . ALA A 1 896 ? 14.186 -36.418 3.924 1.00 87.00 896 ALA A C 1
ATOM 6907 O O . ALA A 1 896 ? 13.768 -37.553 4.143 1.00 87.00 896 ALA A O 1
ATOM 6908 N N . LEU A 1 897 ? 15.443 -36.054 4.202 1.00 87.19 897 LEU A N 1
ATOM 6909 C CA . LEU A 1 897 ? 16.404 -36.889 4.931 1.00 87.19 897 LEU A CA 1
ATOM 6910 C C . LEU A 1 897 ? 16.550 -36.357 6.360 1.00 87.19 897 LEU A C 1
ATOM 6912 O O . LEU A 1 897 ? 16.973 -35.219 6.558 1.00 87.19 897 LEU A O 1
ATOM 6916 N N . LEU A 1 898 ? 16.221 -37.178 7.360 1.00 86.31 898 LEU A N 1
ATOM 6917 C CA . LEU A 1 898 ? 16.242 -36.774 8.768 1.00 86.31 898 LEU A CA 1
ATOM 6918 C C . LEU A 1 898 ? 17.478 -37.331 9.484 1.00 86.31 898 LEU A C 1
ATOM 6920 O O . LEU A 1 898 ? 17.652 -38.543 9.596 1.00 86.31 898 LEU A O 1
ATOM 6924 N N . LEU A 1 899 ? 18.327 -36.440 10.003 1.00 85.69 899 LEU A N 1
ATOM 6925 C CA . LEU A 1 899 ? 19.512 -36.796 10.788 1.00 85.69 899 LEU A CA 1
ATOM 6926 C C . LEU A 1 899 ? 19.220 -36.657 12.285 1.00 85.69 899 LEU A C 1
ATOM 6928 O O . LEU A 1 899 ? 19.280 -35.567 12.855 1.00 85.69 899 LEU A O 1
ATOM 6932 N N . ASP A 1 900 ? 18.908 -37.777 12.933 1.00 83.44 900 ASP A N 1
ATOM 6933 C CA . ASP A 1 900 ? 18.464 -37.796 14.325 1.00 83.44 900 ASP A CA 1
ATOM 6934 C C . ASP A 1 900 ? 19.560 -38.239 15.303 1.00 83.44 900 ASP A C 1
ATOM 6936 O O . ASP A 1 900 ? 19.750 -39.422 15.582 1.00 83.44 900 ASP A O 1
ATOM 6940 N N . ARG A 1 901 ? 20.272 -37.265 15.881 1.00 80.50 901 ARG A N 1
ATOM 6941 C CA . ARG A 1 901 ? 21.309 -37.529 16.893 1.00 80.50 901 ARG A CA 1
ATOM 6942 C C . ARG A 1 901 ? 20.759 -37.839 18.295 1.00 80.50 901 ARG A C 1
ATOM 6944 O O . ARG A 1 901 ? 21.563 -38.067 19.199 1.00 80.50 901 ARG A O 1
ATOM 6951 N N . LYS A 1 902 ? 19.442 -37.747 18.525 1.00 76.44 902 LYS A N 1
ATOM 6952 C CA . LYS A 1 902 ? 18.826 -37.921 19.857 1.00 76.44 902 LYS A CA 1
ATOM 6953 C C . LYS A 1 902 ? 17.862 -39.106 19.953 1.00 76.44 902 LYS A C 1
ATOM 6955 O O . LYS A 1 902 ? 17.650 -39.590 21.060 1.00 76.44 902 LYS A O 1
ATOM 6960 N N . GLY A 1 903 ? 17.327 -39.585 18.833 1.00 74.56 903 GLY A N 1
ATOM 6961 C CA . GLY A 1 903 ? 16.288 -40.619 18.784 1.00 74.56 903 GLY A CA 1
ATOM 6962 C C . GLY A 1 903 ? 14.858 -40.069 18.889 1.00 74.56 903 GLY A C 1
ATOM 6963 O O . GLY A 1 903 ? 13.915 -40.848 19.033 1.00 74.56 903 GLY A O 1
ATOM 6964 N N . ASP A 1 904 ? 14.685 -38.744 18.836 1.00 78.31 904 ASP A N 1
ATOM 6965 C CA . ASP A 1 904 ? 13.382 -38.077 18.962 1.00 78.31 904 ASP A CA 1
ATOM 6966 C C . ASP A 1 904 ? 12.556 -38.157 17.659 1.00 78.31 904 ASP A C 1
ATOM 6968 O O . ASP A 1 904 ? 11.332 -38.287 17.706 1.00 78.31 904 ASP A O 1
ATOM 6972 N N . LEU A 1 905 ? 13.221 -38.099 16.498 1.00 82.06 905 LEU A N 1
ATOM 6973 C CA . LEU A 1 905 ? 12.617 -38.131 15.159 1.00 82.06 905 LEU A CA 1
ATOM 6974 C C . LEU A 1 905 ? 12.469 -39.560 14.621 1.00 82.06 905 LEU A C 1
ATOM 6976 O O . LEU A 1 905 ? 11.580 -39.811 13.815 1.00 82.06 905 LEU A O 1
ATOM 6980 N N . ALA A 1 906 ? 13.280 -40.519 15.079 1.00 81.75 906 ALA A N 1
ATOM 6981 C CA . ALA A 1 906 ? 13.202 -41.925 14.661 1.00 81.75 906 ALA A CA 1
ATOM 6982 C C . ALA A 1 906 ? 11.814 -42.560 14.904 1.00 81.75 906 ALA A C 1
ATOM 6984 O O . ALA A 1 906 ? 11.435 -43.515 14.227 1.00 81.75 906 ALA A O 1
ATOM 6985 N N . ARG A 1 907 ? 11.017 -41.981 15.815 1.00 79.50 907 ARG A N 1
ATOM 6986 C CA . ARG A 1 907 ? 9.601 -42.321 16.046 1.00 79.50 907 ARG A CA 1
ATOM 6987 C C . ARG A 1 907 ? 8.723 -42.166 14.803 1.00 79.50 907 ARG A C 1
ATOM 6989 O O . ARG A 1 907 ? 7.721 -42.857 14.701 1.00 79.50 907 ARG A O 1
ATOM 6996 N N . TYR A 1 908 ? 9.110 -41.328 13.841 1.00 83.12 908 TYR A N 1
ATOM 6997 C CA . TYR A 1 908 ? 8.390 -41.136 12.578 1.00 83.12 908 TYR A CA 1
ATOM 6998 C C . TYR A 1 908 ? 8.323 -42.417 11.719 1.00 83.12 908 TYR A C 1
ATOM 7000 O O . TYR A 1 908 ? 7.450 -42.550 10.863 1.00 83.12 908 TYR A O 1
ATOM 7008 N N . ALA A 1 909 ? 9.217 -43.381 11.975 1.00 82.69 909 ALA A N 1
ATOM 7009 C CA . ALA A 1 909 ? 9.209 -44.709 11.366 1.00 82.69 909 ALA A CA 1
ATOM 7010 C C . ALA A 1 909 ? 8.398 -45.760 12.158 1.00 82.69 909 ALA A C 1
ATOM 7012 O O . ALA A 1 909 ? 8.311 -46.906 11.719 1.00 82.69 909 ALA A O 1
ATOM 7013 N N . SER A 1 910 ? 7.812 -45.418 13.315 1.00 83.81 910 SER A N 1
ATOM 7014 C CA . SER A 1 910 ? 6.949 -46.335 14.071 1.00 83.81 910 SER A CA 1
ATOM 7015 C C . SER A 1 910 ? 5.489 -46.218 13.625 1.00 83.81 910 SER A C 1
ATOM 7017 O O . SER A 1 910 ? 4.994 -45.135 13.319 1.00 83.81 910 SER A O 1
ATOM 7019 N N . ASN A 1 911 ? 4.762 -47.338 13.631 1.00 80.44 911 ASN A N 1
ATOM 7020 C CA . ASN A 1 911 ? 3.326 -47.328 13.328 1.00 80.44 911 ASN A CA 1
ATOM 7021 C C . ASN A 1 911 ? 2.507 -46.590 14.405 1.00 80.44 911 ASN A C 1
ATOM 7023 O O . ASN A 1 911 ? 1.448 -46.052 14.102 1.00 80.44 911 ASN A O 1
ATOM 7027 N N . GLU A 1 912 ? 3.003 -46.523 15.645 1.00 82.56 912 GLU A N 1
ATOM 7028 C CA . GLU A 1 912 ? 2.345 -45.814 16.752 1.00 82.56 912 GLU A CA 1
ATOM 7029 C C . GLU A 1 912 ? 2.231 -44.306 16.492 1.00 82.56 912 GLU A C 1
ATOM 7031 O O . GLU A 1 912 ? 1.200 -43.719 16.797 1.00 82.56 912 GLU A O 1
ATOM 7036 N N . TRP A 1 913 ? 3.250 -43.685 15.883 1.00 81.81 913 TRP A N 1
ATOM 7037 C CA . TRP A 1 913 ? 3.222 -42.257 15.541 1.00 81.81 913 TRP A CA 1
ATOM 7038 C C . TRP A 1 913 ? 2.125 -41.908 14.525 1.00 81.81 913 TRP A C 1
ATOM 7040 O O . TRP A 1 913 ? 1.530 -40.831 14.582 1.00 81.81 913 TRP A O 1
ATOM 7050 N N . TRP A 1 914 ? 1.870 -42.817 13.583 1.00 82.06 914 TRP A N 1
ATOM 7051 C CA . TRP A 1 914 ? 0.885 -42.624 12.523 1.00 82.06 914 TRP A CA 1
ATOM 7052 C C . TRP A 1 914 ? -0.535 -42.960 12.974 1.00 82.06 914 TRP A C 1
ATOM 7054 O O . TRP A 1 914 ? -1.467 -42.267 12.582 1.00 82.06 914 TRP A O 1
ATOM 7064 N N . ASN A 1 915 ? -0.690 -43.963 13.838 1.00 80.69 915 ASN A N 1
ATOM 7065 C CA . ASN A 1 915 ? -1.988 -44.435 14.325 1.00 80.69 915 ASN A CA 1
ATOM 7066 C C . ASN A 1 915 ? -2.513 -43.653 15.551 1.00 80.69 915 ASN A C 1
ATOM 7068 O O . ASN A 1 915 ? -3.487 -44.075 16.176 1.00 80.69 915 ASN A O 1
ATOM 7072 N N . ASP A 1 916 ? -1.876 -42.538 15.928 1.00 77.81 916 ASP A N 1
ATOM 7073 C CA . ASP A 1 916 ? -2.304 -41.698 17.051 1.00 77.81 916 ASP A CA 1
ATOM 7074 C C . ASP A 1 916 ? -3.557 -40.874 16.703 1.00 77.81 916 ASP A C 1
ATOM 7076 O O . ASP A 1 916 ? -3.497 -39.770 16.149 1.00 77.81 916 ASP A O 1
ATOM 7080 N N . THR A 1 917 ? -4.718 -41.402 17.091 1.00 73.31 917 THR A N 1
ATOM 7081 C CA . THR A 1 917 ? -6.027 -40.761 16.904 1.00 73.31 917 THR A CA 1
ATOM 7082 C C . THR A 1 917 ? -6.241 -39.505 17.754 1.00 73.31 917 THR A C 1
ATOM 7084 O O . THR A 1 917 ? -7.267 -38.849 17.591 1.00 73.31 917 THR A O 1
ATOM 7087 N N . SER A 1 918 ? -5.330 -39.156 18.673 1.00 69.62 918 SER A N 1
ATOM 7088 C CA . SER A 1 918 ? -5.427 -37.918 19.464 1.00 69.62 918 SER A CA 1
ATOM 7089 C C . SER A 1 918 ? -4.971 -36.669 18.694 1.00 69.62 918 SER A C 1
ATOM 7091 O O . SER A 1 918 ? -5.221 -35.543 19.129 1.00 69.62 918 SER A O 1
ATOM 7093 N N . HIS A 1 919 ? -4.336 -36.847 17.530 1.00 66.50 919 HIS A N 1
ATOM 7094 C CA . HIS A 1 919 ? -3.841 -35.746 16.714 1.00 66.50 919 HIS A CA 1
ATOM 7095 C C . HIS A 1 919 ? -4.987 -34.990 16.000 1.00 66.50 919 HIS A C 1
ATOM 7097 O O . HIS A 1 919 ? -5.753 -35.625 15.272 1.00 66.50 919 HIS A O 1
ATOM 7103 N N . PRO A 1 920 ? -5.080 -33.643 16.095 1.00 60.62 920 PRO A N 1
ATOM 7104 C CA . PRO A 1 920 ? -6.186 -32.871 15.501 1.00 60.62 920 PRO A CA 1
ATOM 7105 C C . PRO A 1 920 ? -6.376 -33.100 13.992 1.00 60.62 920 PRO A C 1
ATOM 7107 O O . PRO A 1 920 ? -7.498 -33.176 13.501 1.00 60.62 920 PRO A O 1
ATOM 7110 N N . ASP A 1 921 ? -5.261 -33.274 13.278 1.00 70.06 921 ASP A N 1
ATOM 7111 C CA . ASP A 1 921 ? -5.183 -33.473 11.825 1.00 70.06 921 ASP A CA 1
ATOM 7112 C C . ASP A 1 921 ? -5.050 -34.970 11.425 1.00 70.06 921 ASP A C 1
ATOM 7114 O O . ASP A 1 921 ? -4.393 -35.294 10.436 1.00 70.06 921 ASP A O 1
ATOM 7118 N N . HIS A 1 922 ? -5.621 -35.921 12.181 1.00 75.19 922 HIS A N 1
ATOM 7119 C CA . HIS A 1 922 ? -5.446 -37.370 11.928 1.00 75.19 922 HIS A CA 1
ATOM 7120 C C . HIS A 1 922 ? -5.740 -37.795 10.470 1.00 75.19 922 HIS A C 1
ATOM 7122 O O . HIS A 1 922 ? -4.949 -38.512 9.859 1.00 75.19 922 HIS A O 1
ATOM 7128 N N . ALA A 1 923 ? -6.829 -37.302 9.866 1.00 76.06 923 ALA A N 1
ATOM 7129 C CA . ALA A 1 923 ? -7.189 -37.632 8.479 1.00 76.06 923 ALA A CA 1
ATOM 7130 C C . ALA A 1 923 ? -6.139 -37.158 7.452 1.00 76.06 923 ALA A C 1
ATOM 7132 O O . ALA A 1 923 ? -5.836 -37.867 6.493 1.00 76.06 923 ALA A O 1
ATOM 7133 N N . ARG A 1 924 ? -5.542 -35.982 7.681 1.00 82.81 924 ARG A N 1
ATOM 7134 C CA . ARG A 1 924 ? -4.444 -35.436 6.871 1.00 82.81 924 ARG A CA 1
ATOM 7135 C C . ARG A 1 924 ? -3.179 -36.283 7.027 1.00 82.81 924 ARG A C 1
ATOM 7137 O O . ARG A 1 924 ? -2.554 -36.621 6.027 1.00 82.81 924 ARG A O 1
ATOM 7144 N N . LYS A 1 925 ? -2.841 -36.687 8.259 1.00 79.81 925 LYS A N 1
ATOM 7145 C CA . LYS A 1 925 ? -1.705 -37.584 8.529 1.00 79.81 925 LYS A CA 1
ATOM 7146 C C . LYS A 1 925 ? -1.850 -38.945 7.849 1.00 79.81 925 LYS A C 1
ATOM 7148 O O . LYS A 1 925 ? -0.876 -39.426 7.281 1.00 79.81 925 LYS A O 1
ATOM 7153 N N . MET A 1 926 ? -3.044 -39.538 7.841 1.00 83.19 926 MET A N 1
ATOM 7154 C CA . MET A 1 926 ? -3.293 -40.795 7.121 1.00 83.19 926 MET A CA 1
ATOM 7155 C C . MET A 1 926 ? -3.133 -40.635 5.604 1.00 83.19 926 MET A C 1
ATOM 7157 O O . MET A 1 926 ? -2.380 -41.391 4.996 1.00 83.19 926 MET A O 1
ATOM 7161 N N . ALA A 1 927 ? -3.726 -39.593 5.011 1.00 83.25 927 ALA A N 1
ATOM 7162 C CA . ALA A 1 927 ? -3.566 -39.302 3.583 1.00 83.25 927 ALA A CA 1
ATOM 7163 C C . ALA A 1 927 ? -2.105 -38.998 3.182 1.00 83.25 927 ALA A C 1
ATOM 7165 O O . ALA A 1 927 ? -1.701 -39.272 2.052 1.00 83.25 927 ALA A O 1
ATOM 7166 N N . LEU A 1 928 ? -1.296 -38.445 4.094 1.00 86.12 928 LEU A N 1
ATOM 7167 C CA . LEU A 1 928 ? 0.146 -38.302 3.892 1.00 86.12 928 LEU A CA 1
ATOM 7168 C C . LEU A 1 928 ? 0.865 -39.656 3.993 1.00 86.12 928 LEU A C 1
ATOM 7170 O O . LEU A 1 928 ? 1.687 -39.963 3.134 1.00 86.12 928 LEU A O 1
ATOM 7174 N N . ARG A 1 929 ? 0.537 -40.484 4.995 1.00 87.12 929 ARG A N 1
ATOM 7175 C CA . ARG A 1 929 ? 1.155 -41.802 5.215 1.00 87.12 929 ARG A CA 1
ATOM 7176 C C . ARG A 1 929 ? 0.975 -42.748 4.030 1.00 87.12 929 ARG A C 1
ATOM 7178 O O . ARG A 1 929 ? 1.917 -43.454 3.690 1.00 87.12 929 ARG A O 1
ATOM 7185 N N . GLU A 1 930 ? -0.188 -42.731 3.386 1.00 85.44 930 GLU A N 1
ATOM 7186 C CA . GLU A 1 930 ? -0.463 -43.512 2.168 1.00 85.44 930 GLU A CA 1
ATOM 7187 C C . GLU A 1 930 ? 0.387 -43.081 0.957 1.00 85.44 930 GLU A C 1
ATOM 7189 O O . GLU A 1 930 ? 0.511 -43.833 -0.008 1.00 85.44 930 GLU A O 1
ATOM 7194 N N . ARG A 1 931 ? 0.985 -41.882 0.997 1.00 84.25 931 ARG A N 1
ATOM 7195 C CA . ARG A 1 931 ? 1.742 -41.277 -0.111 1.00 84.25 931 ARG A CA 1
ATOM 7196 C C . ARG A 1 931 ? 3.260 -41.259 0.096 1.00 84.25 931 ARG A C 1
ATOM 7198 O O . ARG A 1 931 ? 3.962 -40.820 -0.814 1.00 84.25 931 ARG A O 1
ATOM 7205 N N . ILE A 1 932 ? 3.772 -41.694 1.252 1.00 87.31 932 ILE A N 1
ATOM 7206 C CA . ILE A 1 932 ? 5.208 -41.647 1.577 1.00 87.31 932 ILE A CA 1
ATOM 7207 C C . ILE A 1 932 ? 5.760 -42.998 2.036 1.00 87.31 932 ILE A C 1
ATOM 7209 O O . ILE A 1 932 ? 5.179 -43.683 2.882 1.00 87.31 932 ILE A O 1
ATOM 7213 N N . ASP A 1 933 ? 6.945 -43.330 1.530 1.00 86.69 933 ASP A N 1
ATOM 7214 C CA . ASP A 1 933 ? 7.780 -44.388 2.093 1.00 86.69 933 ASP A CA 1
ATOM 7215 C C . ASP A 1 933 ? 8.682 -43.817 3.202 1.00 86.69 933 ASP A C 1
ATOM 7217 O O . ASP A 1 933 ? 9.073 -42.648 3.163 1.00 86.69 933 ASP A O 1
ATOM 7221 N N . ILE A 1 934 ? 8.972 -44.622 4.226 1.00 86.75 934 ILE A N 1
ATOM 7222 C CA . ILE A 1 934 ? 9.726 -44.204 5.415 1.00 86.75 934 ILE A CA 1
ATOM 7223 C C . ILE A 1 934 ? 10.730 -45.294 5.778 1.00 86.75 934 ILE A C 1
ATOM 7225 O O . ILE A 1 934 ? 10.380 -46.325 6.352 1.00 86.75 934 ILE A O 1
ATOM 7229 N N . GLU A 1 935 ? 12.004 -45.025 5.506 1.00 86.12 935 GLU A N 1
ATOM 7230 C CA . GLU A 1 935 ? 13.099 -45.954 5.768 1.00 86.12 935 GLU A CA 1
ATOM 7231 C C . GLU A 1 935 ? 13.986 -45.466 6.922 1.00 86.12 935 GLU A C 1
ATOM 7233 O O . GLU A 1 935 ? 14.594 -44.397 6.855 1.00 86.12 935 GLU A O 1
ATOM 7238 N N . LEU A 1 936 ? 14.099 -46.266 7.989 1.00 85.81 936 LEU A N 1
ATOM 7239 C CA . LEU A 1 936 ? 14.978 -45.967 9.122 1.00 85.81 936 LEU A CA 1
ATOM 7240 C C . LEU A 1 936 ? 16.347 -46.643 8.957 1.00 85.81 936 LEU A C 1
ATOM 7242 O O . LEU A 1 936 ? 16.453 -47.871 8.918 1.00 85.81 936 LEU A O 1
ATOM 7246 N N . TYR A 1 937 ? 17.405 -45.834 8.932 1.00 83.69 937 TYR A N 1
ATOM 7247 C CA . TYR A 1 937 ? 18.795 -46.286 8.864 1.00 83.69 937 TYR A CA 1
ATOM 7248 C C . TYR A 1 937 ? 19.496 -46.089 10.210 1.00 83.69 937 TYR A C 1
ATOM 7250 O O . TYR A 1 937 ? 19.589 -44.973 10.716 1.00 83.69 937 TYR A O 1
ATOM 7258 N N . THR A 1 938 ? 20.029 -47.170 10.780 1.00 81.69 938 THR A N 1
ATOM 7259 C CA . THR A 1 938 ? 20.739 -47.167 12.074 1.00 81.69 938 THR A CA 1
ATOM 7260 C C . THR A 1 938 ? 22.153 -47.744 11.914 1.00 81.69 938 THR A C 1
ATOM 7262 O O . THR A 1 938 ? 22.450 -48.840 12.400 1.00 81.69 938 THR A O 1
ATOM 7265 N N . PRO A 1 939 ? 23.052 -47.040 11.194 1.00 71.06 939 PRO A N 1
ATOM 7266 C CA . PRO A 1 939 ? 24.401 -47.527 10.921 1.00 71.06 939 PRO A CA 1
ATOM 7267 C C . PRO A 1 939 ? 25.175 -47.798 12.218 1.00 71.06 939 PRO A C 1
ATOM 7269 O O . PRO A 1 939 ? 25.178 -46.986 13.139 1.00 71.06 939 PRO A O 1
ATOM 7272 N N . GLY A 1 940 ? 25.844 -48.951 12.279 1.00 67.50 940 GLY A N 1
ATOM 7273 C CA . GLY A 1 940 ? 26.576 -49.414 13.464 1.00 67.50 940 GLY A CA 1
ATOM 7274 C C . GLY A 1 940 ? 25.769 -50.321 14.401 1.00 67.50 940 GLY A C 1
ATOM 7275 O O . GLY A 1 940 ? 26.374 -51.018 15.210 1.00 67.50 940 GLY A O 1
ATOM 7276 N N . ASN A 1 941 ? 24.441 -50.395 14.262 1.00 72.12 941 ASN A N 1
ATOM 7277 C CA . ASN A 1 941 ? 23.631 -51.424 14.918 1.00 72.12 941 ASN A CA 1
ATOM 7278 C C . ASN A 1 941 ? 23.590 -52.692 14.043 1.00 72.12 941 ASN A C 1
ATOM 7280 O O . ASN A 1 941 ? 23.264 -52.617 12.860 1.00 72.12 941 ASN A O 1
ATOM 7284 N N . SER A 1 942 ? 23.898 -53.860 14.614 1.00 59.00 942 SER A N 1
ATOM 7285 C CA . SER A 1 942 ? 23.887 -55.151 13.906 1.00 59.00 942 SER A CA 1
ATOM 7286 C C . SER A 1 942 ? 22.486 -55.639 13.521 1.00 59.00 942 SER A C 1
ATOM 7288 O O . SER A 1 942 ? 22.361 -56.397 12.565 1.00 59.00 942 SER A O 1
ATOM 7290 N N . ALA A 1 943 ? 21.445 -55.187 14.227 1.00 66.31 943 ALA A N 1
ATOM 7291 C CA . ALA A 1 943 ? 20.040 -55.396 13.864 1.00 66.31 943 ALA A CA 1
ATOM 7292 C C . ALA A 1 943 ? 19.469 -54.248 13.002 1.00 66.31 943 ALA A C 1
ATOM 7294 O O . ALA A 1 943 ? 18.286 -54.245 12.670 1.00 66.31 943 ALA A O 1
ATOM 7295 N N . GLY A 1 944 ? 20.290 -53.241 12.686 1.00 68.25 944 GLY A N 1
ATOM 7296 C CA . GLY A 1 944 ? 19.908 -52.061 11.920 1.00 68.25 944 GLY A CA 1
ATOM 7297 C C . GLY A 1 944 ? 20.088 -52.228 10.414 1.00 68.25 944 GLY A C 1
ATOM 7298 O O . GLY A 1 944 ? 20.870 -53.059 9.953 1.00 68.25 944 GLY A O 1
ATOM 7299 N N . ARG A 1 945 ? 19.4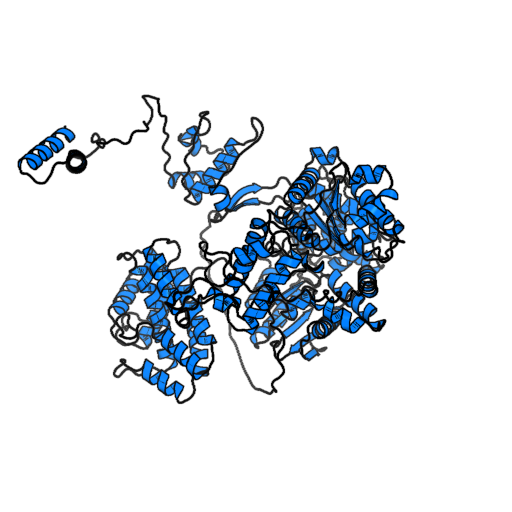11 -51.382 9.629 1.00 68.88 945 ARG A N 1
ATOM 7300 C CA . ARG A 1 945 ? 19.618 -51.313 8.176 1.00 68.88 945 ARG A CA 1
ATOM 7301 C C . ARG A 1 945 ? 20.999 -50.699 7.887 1.00 68.88 945 ARG A C 1
ATOM 7303 O O . ARG A 1 945 ? 21.221 -49.538 8.249 1.00 68.88 945 ARG A O 1
ATOM 7310 N N . PRO A 1 946 ? 21.949 -51.436 7.280 1.00 61.22 946 PRO A N 1
ATOM 7311 C CA . PRO A 1 946 ? 23.310 -50.950 7.103 1.00 61.22 946 PRO A CA 1
ATOM 7312 C C . PRO A 1 946 ? 23.410 -49.969 5.930 1.00 61.22 946 PRO A C 1
ATOM 7314 O O . PRO A 1 946 ? 22.846 -50.194 4.862 1.00 61.22 946 PRO A O 1
ATOM 7317 N N . LEU A 1 947 ? 24.223 -48.923 6.092 1.00 61.75 947 LEU A N 1
ATOM 7318 C CA . LEU A 1 947 ? 24.656 -48.043 5.000 1.00 61.75 947 LEU A CA 1
ATOM 7319 C C . LEU A 1 947 ? 25.708 -48.765 4.136 1.00 61.75 947 LEU A C 1
ATOM 7321 O O . LEU A 1 947 ? 26.912 -48.558 4.275 1.00 61.75 947 LEU A O 1
ATOM 7325 N N . ARG A 1 948 ? 25.246 -49.681 3.278 1.00 56.31 948 ARG A N 1
ATOM 7326 C CA . ARG A 1 948 ? 26.058 -50.386 2.274 1.00 56.31 948 ARG A CA 1
ATOM 7327 C C . ARG A 1 948 ? 25.269 -50.510 0.974 1.00 56.31 948 ARG A C 1
ATOM 7329 O O . ARG A 1 948 ? 24.121 -50.934 1.004 1.00 56.31 948 ARG A O 1
ATOM 7336 N N . LEU A 1 949 ? 25.912 -50.207 -0.152 1.00 52.00 949 LEU A N 1
ATOM 7337 C CA . LEU A 1 949 ? 25.438 -50.580 -1.487 1.00 52.00 949 LEU A CA 1
ATOM 7338 C C . LEU A 1 949 ? 25.827 -52.050 -1.734 1.00 52.00 949 LEU A C 1
ATOM 7340 O O . LEU A 1 949 ? 27.024 -52.338 -1.826 1.00 52.00 949 LEU A O 1
ATOM 7344 N N . PRO A 1 950 ? 24.877 -53.000 -1.787 1.00 54.78 950 PRO A N 1
ATOM 7345 C CA . PRO A 1 950 ? 25.211 -54.398 -2.008 1.00 54.78 950 PRO A CA 1
ATOM 7346 C C . PRO A 1 950 ? 25.556 -54.627 -3.488 1.00 54.78 950 PRO A C 1
ATOM 7348 O O . PRO A 1 950 ? 24.714 -54.473 -4.366 1.00 54.78 950 PRO A O 1
ATOM 7351 N N . MET A 1 951 ? 26.802 -55.027 -3.763 1.00 55.31 951 MET A N 1
ATOM 7352 C CA . MET A 1 951 ? 27.284 -55.369 -5.117 1.00 55.31 951 MET A CA 1
ATOM 7353 C C . MET A 1 951 ? 26.575 -56.594 -5.725 1.00 55.31 951 MET A C 1
ATOM 7355 O O . MET A 1 951 ? 26.642 -56.815 -6.931 1.00 55.31 951 MET A O 1
ATOM 7359 N N . ILE A 1 952 ? 25.916 -57.398 -4.887 1.00 63.22 952 ILE A N 1
ATOM 7360 C CA . ILE A 1 952 ? 25.077 -58.536 -5.265 1.00 63.22 952 ILE A CA 1
ATOM 7361 C C . ILE A 1 952 ? 23.721 -58.325 -4.569 1.00 63.22 952 ILE A C 1
ATOM 7363 O O . ILE A 1 952 ? 23.715 -58.171 -3.345 1.00 63.22 952 ILE A O 1
ATOM 7367 N N . PRO A 1 953 ? 22.588 -58.280 -5.295 1.00 63.75 953 PRO A N 1
ATOM 7368 C CA . PRO A 1 953 ? 21.269 -58.122 -4.684 1.00 63.75 953 PRO A CA 1
ATOM 7369 C C . PRO A 1 953 ? 20.911 -59.336 -3.814 1.00 63.75 953 PRO A C 1
ATOM 7371 O O . PRO A 1 953 ? 21.360 -60.448 -4.080 1.00 63.75 953 PRO A O 1
ATOM 7374 N N . SER A 1 954 ? 20.074 -59.142 -2.789 1.00 65.44 954 SER A N 1
ATOM 7375 C CA . SER A 1 954 ? 19.540 -60.269 -2.011 1.00 65.44 954 SER A CA 1
ATOM 7376 C C . SER A 1 954 ? 18.634 -61.128 -2.896 1.00 65.44 954 SER A C 1
ATOM 7378 O O . SER A 1 954 ? 17.696 -60.611 -3.496 1.00 65.44 954 SER A O 1
ATOM 7380 N N . LEU A 1 955 ? 18.910 -62.433 -2.962 1.00 65.94 955 LEU A N 1
ATOM 7381 C CA . LEU A 1 955 ? 18.169 -63.401 -3.786 1.00 65.94 955 LEU A CA 1
ATOM 7382 C C . LEU A 1 955 ? 17.227 -64.306 -2.972 1.00 65.94 955 LEU A C 1
ATOM 7384 O O . LEU A 1 955 ? 16.630 -65.233 -3.529 1.00 65.94 955 LEU A O 1
ATOM 7388 N N . VAL A 1 956 ? 17.128 -64.052 -1.661 1.00 63.47 956 VAL A N 1
ATOM 7389 C CA . VAL A 1 956 ? 16.441 -64.903 -0.673 1.00 63.47 956 VAL A CA 1
ATOM 7390 C C . VAL A 1 956 ? 14.950 -65.043 -0.995 1.00 63.47 956 VAL A C 1
ATOM 7392 O O . VAL A 1 956 ? 14.440 -66.161 -1.025 1.00 63.47 956 VAL A O 1
ATOM 7395 N N . ASP A 1 957 ? 14.293 -63.932 -1.334 1.00 64.38 957 ASP A N 1
ATOM 7396 C CA . ASP A 1 957 ? 12.845 -63.870 -1.581 1.00 64.38 957 ASP A CA 1
ATOM 7397 C C . ASP A 1 957 ? 12.470 -63.915 -3.079 1.00 64.38 957 ASP A C 1
ATOM 7399 O O . ASP A 1 957 ? 11.292 -63.926 -3.432 1.00 64.38 957 ASP A O 1
ATOM 7403 N N . SER A 1 958 ? 13.456 -63.948 -3.985 1.00 70.50 958 SER A N 1
ATOM 7404 C CA . SER A 1 958 ? 13.227 -63.923 -5.440 1.00 70.50 958 SER A CA 1
ATOM 7405 C C . SER A 1 958 ? 12.755 -65.274 -5.979 1.00 70.50 958 SER A C 1
ATOM 7407 O O . SER A 1 958 ? 13.300 -66.322 -5.609 1.00 70.50 958 SER A O 1
ATOM 7409 N N . ASN A 1 959 ? 11.818 -65.261 -6.934 1.00 76.12 959 ASN A N 1
ATOM 7410 C CA . ASN A 1 959 ? 11.417 -66.478 -7.648 1.00 76.12 959 ASN A CA 1
ATOM 7411 C C . ASN A 1 959 ? 12.533 -66.985 -8.591 1.00 76.12 959 ASN A C 1
ATOM 7413 O O . ASN A 1 959 ? 13.509 -66.288 -8.861 1.00 76.12 959 ASN A O 1
ATOM 7417 N N . ALA A 1 960 ? 12.418 -68.218 -9.098 1.00 72.94 960 ALA A N 1
ATOM 7418 C CA . ALA A 1 960 ? 13.496 -68.861 -9.864 1.00 72.94 960 ALA A CA 1
ATOM 7419 C C . ALA A 1 960 ? 13.899 -68.103 -11.150 1.00 72.94 960 ALA A C 1
ATOM 7421 O O . ALA A 1 960 ? 15.071 -68.124 -11.542 1.00 72.94 960 ALA A O 1
ATOM 7422 N N . GLN A 1 961 ? 12.953 -67.414 -11.794 1.00 74.31 961 GLN A N 1
ATOM 7423 C CA . GLN A 1 961 ? 13.200 -66.657 -13.022 1.00 74.31 961 GLN A CA 1
ATOM 7424 C C . GLN A 1 961 ? 13.893 -65.321 -12.713 1.00 74.31 961 GLN A C 1
ATOM 7426 O O . GLN A 1 961 ? 14.933 -65.019 -13.301 1.00 74.31 961 GLN A O 1
ATOM 7431 N N . GLU A 1 962 ? 13.398 -64.581 -11.719 1.00 72.94 962 GLU A N 1
ATOM 7432 C CA . GLU A 1 962 ? 14.034 -63.362 -11.202 1.00 72.94 962 GLU A CA 1
ATOM 7433 C C . GLU A 1 962 ? 15.433 -63.632 -10.654 1.00 72.94 962 GLU A C 1
ATOM 7435 O O . GLU A 1 962 ? 16.371 -62.916 -10.994 1.00 72.94 962 GLU A O 1
ATOM 7440 N N . ARG A 1 963 ? 15.613 -64.701 -9.868 1.00 76.81 963 ARG A N 1
ATOM 7441 C CA . ARG A 1 963 ? 16.918 -65.107 -9.326 1.00 76.81 963 ARG A CA 1
ATOM 7442 C C . ARG A 1 963 ? 17.933 -65.352 -10.441 1.00 76.81 963 ARG A C 1
ATOM 7444 O O . ARG A 1 963 ? 19.075 -64.907 -10.351 1.00 76.81 963 ARG A O 1
ATOM 7451 N N . THR A 1 964 ? 17.501 -66.004 -11.521 1.00 78.62 964 THR A N 1
ATOM 7452 C CA . THR A 1 964 ? 18.340 -66.248 -12.701 1.00 78.62 964 THR A CA 1
ATOM 7453 C C . THR A 1 964 ? 18.751 -64.941 -13.383 1.00 78.62 964 THR A C 1
ATOM 7455 O O . THR A 1 964 ? 19.922 -64.770 -13.733 1.00 78.62 964 THR A O 1
ATOM 7458 N N . GLN A 1 965 ? 17.806 -64.011 -13.537 1.00 77.88 965 GLN A N 1
ATOM 7459 C CA . GLN A 1 965 ? 17.999 -62.731 -14.215 1.00 77.88 965 GLN A CA 1
ATOM 7460 C C . GLN A 1 965 ? 18.834 -61.736 -13.385 1.00 77.88 965 GLN A C 1
ATOM 7462 O O . GLN A 1 965 ? 19.750 -61.108 -13.916 1.00 77.88 965 GLN A O 1
ATOM 7467 N N . LEU A 1 966 ? 18.594 -61.638 -12.076 1.00 78.06 966 LEU A N 1
ATOM 7468 C CA . LEU A 1 966 ? 19.369 -60.809 -11.148 1.00 78.06 966 LEU A CA 1
ATOM 7469 C C . LEU A 1 966 ? 20.819 -61.296 -11.039 1.00 78.06 966 LEU A C 1
ATOM 7471 O O . LEU A 1 966 ? 21.744 -60.487 -11.130 1.00 78.06 966 LEU A O 1
ATOM 7475 N N . ALA A 1 967 ? 21.036 -62.613 -10.944 1.00 82.31 967 ALA A N 1
ATOM 7476 C CA . ALA A 1 967 ? 22.379 -63.186 -10.969 1.00 82.31 967 ALA A CA 1
ATOM 7477 C C . ALA A 1 967 ? 23.096 -62.949 -12.310 1.00 82.31 967 ALA A C 1
ATOM 7479 O O . ALA A 1 967 ? 24.296 -62.683 -12.315 1.00 82.31 967 ALA A O 1
ATOM 7480 N N . GLN A 1 968 ? 22.379 -62.977 -13.444 1.00 82.81 968 GLN A N 1
ATOM 7481 C CA . GLN A 1 968 ? 22.944 -62.611 -14.750 1.00 82.81 968 GLN A CA 1
ATOM 7482 C C . GLN A 1 968 ? 23.414 -61.151 -14.771 1.00 82.81 968 GLN A C 1
ATOM 7484 O O . GLN A 1 968 ? 24.527 -60.882 -15.223 1.00 82.81 968 GLN A O 1
ATOM 7489 N N . TYR A 1 969 ? 22.594 -60.208 -14.295 1.00 81.12 969 TYR A N 1
ATOM 7490 C CA . TYR A 1 969 ? 22.962 -58.789 -14.276 1.00 81.12 969 TYR A CA 1
ATOM 7491 C C . TYR A 1 969 ? 24.141 -58.513 -13.333 1.00 81.12 969 TYR A C 1
ATOM 7493 O O . TYR A 1 969 ? 25.081 -57.825 -13.735 1.00 81.12 969 TYR A O 1
ATOM 7501 N N . ALA A 1 970 ? 24.147 -59.105 -12.134 1.00 82.44 970 ALA A N 1
ATOM 7502 C CA . ALA A 1 970 ? 25.262 -58.997 -11.193 1.00 82.44 970 ALA A CA 1
ATOM 7503 C C . ALA A 1 970 ? 26.561 -59.596 -11.767 1.00 82.44 970 ALA A C 1
ATOM 7505 O O . ALA A 1 970 ? 27.608 -58.948 -11.734 1.00 82.44 970 ALA A O 1
ATOM 7506 N N . ALA A 1 971 ? 26.494 -60.789 -12.373 1.00 85.12 971 ALA A N 1
ATOM 7507 C CA . ALA A 1 971 ? 27.641 -61.420 -13.025 1.00 85.12 971 ALA A CA 1
ATOM 7508 C C . ALA A 1 971 ? 28.177 -60.585 -14.196 1.00 85.12 971 ALA A C 1
ATOM 7510 O O . ALA A 1 971 ? 29.389 -60.423 -14.320 1.00 85.12 971 ALA A O 1
ATOM 7511 N N . ASN A 1 972 ? 27.297 -60.013 -15.025 1.00 81.88 972 ASN A N 1
ATOM 7512 C CA . ASN A 1 972 ? 27.691 -59.152 -16.142 1.00 81.88 972 ASN A CA 1
ATOM 7513 C C . ASN A 1 972 ? 28.390 -57.870 -15.654 1.00 81.88 972 ASN A C 1
ATOM 7515 O O . ASN A 1 972 ? 29.421 -57.493 -16.212 1.00 81.88 972 ASN A O 1
ATOM 7519 N N . GLY A 1 973 ? 27.869 -57.227 -14.601 1.00 80.50 973 GLY A N 1
ATOM 7520 C CA . GLY A 1 973 ? 28.485 -56.042 -13.996 1.00 80.50 973 GLY A CA 1
ATOM 7521 C C . GLY A 1 973 ? 29.868 -56.336 -13.408 1.00 80.50 973 GLY A C 1
ATOM 7522 O O . GLY A 1 973 ? 30.842 -55.660 -13.737 1.00 80.50 973 GLY A O 1
ATOM 7523 N N . LEU A 1 974 ? 29.982 -57.402 -12.610 1.00 81.19 974 LEU A N 1
ATOM 7524 C CA . LEU A 1 974 ? 31.254 -57.837 -12.025 1.00 81.19 974 LEU A CA 1
ATOM 7525 C C . LEU A 1 974 ? 32.274 -58.254 -13.096 1.00 81.19 974 LEU A C 1
ATOM 7527 O O . LEU A 1 974 ? 33.435 -57.859 -13.024 1.00 81.19 974 LEU A O 1
ATOM 7531 N N . ALA A 1 975 ? 31.852 -58.988 -14.127 1.00 83.38 975 ALA A N 1
ATOM 7532 C CA . ALA A 1 975 ? 32.717 -59.383 -15.235 1.00 83.38 975 ALA A CA 1
ATOM 7533 C C . ALA A 1 975 ? 33.234 -58.174 -16.035 1.00 83.38 975 ALA A C 1
ATOM 7535 O O . ALA A 1 975 ? 34.407 -58.153 -16.414 1.00 83.38 975 ALA A O 1
ATOM 7536 N N . ALA A 1 976 ? 32.404 -57.145 -16.243 1.00 81.50 976 ALA A N 1
ATOM 7537 C CA . ALA A 1 976 ? 32.835 -55.890 -16.857 1.00 81.50 976 ALA A CA 1
ATOM 7538 C C . ALA A 1 976 ? 33.892 -55.172 -15.997 1.00 81.50 976 ALA A C 1
ATOM 7540 O O . ALA A 1 976 ? 34.933 -54.776 -16.520 1.00 81.50 976 ALA A O 1
ATOM 7541 N N . MET A 1 977 ? 33.685 -55.086 -14.677 1.00 78.69 977 MET A N 1
ATOM 7542 C CA . MET A 1 977 ? 34.671 -54.524 -13.738 1.00 78.69 977 MET A CA 1
ATOM 7543 C C . MET A 1 977 ? 35.977 -55.336 -13.680 1.00 78.69 977 MET A C 1
ATOM 7545 O O . MET A 1 977 ? 37.047 -54.767 -13.486 1.00 78.69 977 MET A O 1
ATOM 7549 N N . MET A 1 978 ? 35.909 -56.653 -13.895 1.00 82.06 978 MET A N 1
ATOM 7550 C CA . MET A 1 978 ? 37.068 -57.552 -14.001 1.00 82.06 978 MET A CA 1
ATOM 7551 C C . MET A 1 978 ? 37.718 -57.575 -15.401 1.00 82.06 978 MET A C 1
ATOM 7553 O O . MET A 1 978 ? 38.652 -58.345 -15.627 1.00 82.06 978 MET A O 1
ATOM 7557 N N . GLY A 1 979 ? 37.245 -56.766 -16.358 1.00 80.25 979 GLY A N 1
ATOM 7558 C CA . GLY A 1 979 ? 37.825 -56.666 -17.703 1.00 80.25 979 GLY A CA 1
ATOM 7559 C C . GLY A 1 979 ? 37.552 -57.866 -18.624 1.00 80.25 979 GLY A C 1
ATOM 7560 O O . GLY A 1 979 ? 38.311 -58.116 -19.565 1.00 80.25 979 GLY A O 1
ATOM 7561 N N . TYR A 1 980 ? 36.491 -58.641 -18.384 1.00 87.12 980 TYR A N 1
ATOM 7562 C CA . TYR A 1 980 ? 36.157 -59.810 -19.202 1.00 87.12 980 TYR A CA 1
ATOM 7563 C C . TYR A 1 980 ? 35.612 -59.402 -20.585 1.00 87.12 980 TYR A C 1
ATOM 7565 O O . TYR A 1 980 ? 34.422 -59.169 -20.771 1.00 87.12 980 TYR A O 1
ATOM 7573 N N . GLY A 1 981 ? 36.491 -59.372 -21.592 1.00 75.50 981 GLY A N 1
ATOM 7574 C CA . GLY A 1 981 ? 36.102 -59.236 -23.005 1.00 75.50 981 GLY A CA 1
ATOM 7575 C C . GLY A 1 981 ? 35.406 -60.475 -23.604 1.00 75.50 981 GLY A C 1
ATOM 7576 O O . GLY A 1 981 ? 35.279 -61.511 -22.964 1.00 75.50 981 GLY A O 1
ATOM 7577 N N . ASN A 1 982 ? 35.030 -60.407 -24.885 1.00 79.25 982 ASN A N 1
ATOM 7578 C CA . ASN A 1 982 ? 34.190 -61.393 -25.593 1.00 79.25 982 ASN A CA 1
ATOM 7579 C C . ASN A 1 982 ? 34.819 -62.774 -25.923 1.00 79.25 982 ASN A C 1
ATOM 7581 O O . ASN A 1 982 ? 34.266 -63.515 -26.738 1.00 79.25 982 ASN A O 1
ATOM 7585 N N . SER A 1 983 ? 35.959 -63.146 -25.333 1.00 84.88 983 SER A N 1
ATOM 7586 C CA . SER A 1 983 ? 36.622 -64.425 -25.638 1.00 84.88 983 SER A CA 1
ATOM 7587 C C . SER A 1 983 ? 35.817 -65.631 -25.127 1.00 84.88 983 SER A C 1
ATOM 7589 O O . SER A 1 983 ? 35.105 -65.538 -24.126 1.00 84.88 983 SER A O 1
ATOM 7591 N N . GLY A 1 984 ? 35.958 -66.799 -25.768 1.00 82.19 984 GLY A N 1
ATOM 7592 C CA . GLY A 1 984 ? 35.266 -68.022 -25.330 1.00 82.19 984 GLY A CA 1
ATOM 7593 C C . GLY A 1 984 ? 35.591 -68.421 -23.881 1.00 82.19 984 GLY A C 1
ATOM 7594 O O . GLY A 1 984 ? 34.704 -68.829 -23.137 1.00 82.19 984 GLY A O 1
ATOM 7595 N N . ASN A 1 985 ? 36.839 -68.208 -23.447 1.00 84.50 985 ASN A N 1
ATOM 7596 C CA . ASN A 1 985 ? 37.281 -68.454 -22.070 1.00 84.50 985 ASN A CA 1
ATOM 7597 C C . ASN A 1 985 ? 36.606 -67.485 -21.076 1.00 84.50 985 ASN A C 1
ATOM 7599 O O . ASN A 1 985 ? 36.144 -67.891 -20.014 1.00 84.50 985 ASN A O 1
ATOM 7603 N N . HIS A 1 986 ? 36.466 -66.207 -21.439 1.00 86.88 986 HIS A N 1
ATOM 7604 C CA . HIS A 1 986 ? 35.778 -65.224 -20.598 1.00 86.88 986 HIS A CA 1
ATOM 7605 C C . HIS A 1 986 ? 34.271 -65.476 -20.510 1.00 86.88 986 HIS A C 1
ATOM 7607 O O . HIS A 1 986 ? 33.709 -65.341 -19.427 1.00 86.88 986 HIS A O 1
ATOM 7613 N N . ARG A 1 987 ? 33.625 -65.919 -21.599 1.00 82.62 987 ARG A N 1
ATOM 7614 C CA . ARG A 1 987 ? 32.216 -66.347 -21.566 1.00 82.62 987 ARG A CA 1
ATOM 7615 C C . ARG A 1 987 ? 32.005 -67.538 -20.631 1.00 82.62 987 ARG A C 1
ATOM 7617 O O . ARG A 1 987 ? 31.081 -67.503 -19.830 1.00 82.62 987 ARG A O 1
ATOM 7624 N N . ALA A 1 988 ? 32.899 -68.530 -20.651 1.00 85.50 988 ALA A N 1
ATOM 7625 C CA . ALA A 1 988 ? 32.847 -69.645 -19.704 1.00 85.50 988 ALA A CA 1
ATOM 7626 C C . ALA A 1 988 ? 32.995 -69.174 -18.242 1.00 85.50 988 ALA A C 1
ATOM 7628 O O . ALA A 1 988 ? 32.205 -69.563 -17.384 1.00 85.50 988 ALA A O 1
ATOM 7629 N N . LYS A 1 989 ? 33.954 -68.281 -17.953 1.00 88.19 989 LYS A N 1
ATOM 7630 C CA . LYS A 1 989 ? 34.130 -67.701 -16.608 1.00 88.19 989 LYS A CA 1
ATOM 7631 C C . LYS A 1 989 ? 32.937 -66.850 -16.159 1.00 88.19 989 LYS A C 1
ATOM 7633 O O . LYS A 1 989 ? 32.597 -66.884 -14.981 1.00 88.19 989 LYS A O 1
ATOM 7638 N N . LEU A 1 990 ? 32.297 -66.115 -17.070 1.00 88.69 990 LEU A N 1
ATOM 7639 C CA . LEU A 1 990 ? 31.069 -65.362 -16.801 1.00 88.69 990 LEU A CA 1
ATOM 7640 C C . LEU A 1 990 ? 29.910 -66.297 -16.418 1.00 88.69 990 LEU A C 1
ATOM 7642 O O . LEU A 1 990 ? 29.221 -66.029 -15.439 1.00 88.69 990 LEU A O 1
ATOM 7646 N N . SER A 1 991 ? 29.734 -67.417 -17.126 1.00 86.12 991 SER A N 1
ATOM 7647 C CA . SER A 1 991 ? 28.724 -68.427 -16.777 1.00 86.12 991 SER A CA 1
ATOM 7648 C C . SER A 1 991 ? 28.985 -69.062 -15.404 1.00 86.12 991 SER A C 1
ATOM 7650 O O . SER A 1 991 ? 28.051 -69.242 -14.627 1.00 86.12 991 SER A O 1
ATOM 7652 N N . VAL A 1 992 ? 30.250 -69.339 -15.061 1.00 88.31 992 VAL A N 1
ATOM 7653 C CA . VAL A 1 992 ? 30.625 -69.814 -13.715 1.00 88.31 992 VAL A CA 1
ATOM 7654 C C . VAL A 1 992 ? 30.309 -68.763 -12.646 1.00 88.31 992 VAL A C 1
ATOM 7656 O O . VAL A 1 992 ? 29.748 -69.109 -11.611 1.00 88.31 992 VAL A O 1
ATOM 7659 N N . LEU A 1 993 ? 30.618 -67.487 -12.899 1.00 85.69 993 LEU A N 1
ATOM 7660 C CA . LEU A 1 993 ? 30.327 -66.383 -11.979 1.00 85.69 993 LEU A CA 1
ATOM 7661 C C . LEU A 1 993 ? 28.817 -66.214 -11.747 1.00 85.69 993 LEU A C 1
ATOM 7663 O O . LEU A 1 993 ? 28.391 -66.020 -10.615 1.00 85.69 993 LEU A O 1
ATOM 7667 N N . GLN A 1 994 ? 28.006 -66.346 -12.797 1.00 88.31 994 GLN A N 1
ATOM 7668 C CA . GLN A 1 994 ? 26.547 -66.326 -12.700 1.00 88.31 994 GLN A CA 1
ATOM 7669 C C . GLN A 1 994 ? 26.010 -67.471 -11.835 1.00 88.31 994 GLN A C 1
ATOM 7671 O O . GLN A 1 994 ? 25.221 -67.211 -10.931 1.00 88.31 994 GLN A O 1
ATOM 7676 N N . CYS A 1 995 ? 26.452 -68.714 -12.055 1.00 83.81 995 CYS A N 1
ATOM 7677 C CA . CYS A 1 995 ? 26.051 -69.833 -11.197 1.00 83.81 995 CYS A CA 1
ATOM 7678 C C . CYS A 1 995 ? 26.526 -69.652 -9.747 1.00 83.81 995 CYS A C 1
ATOM 7680 O O . CYS A 1 995 ? 25.772 -69.947 -8.830 1.00 83.81 995 CYS A O 1
ATOM 7682 N N . ALA A 1 996 ? 27.729 -69.114 -9.525 1.00 84.00 996 ALA A N 1
ATOM 7683 C CA . ALA A 1 996 ? 28.247 -68.835 -8.184 1.00 84.00 996 ALA A CA 1
ATOM 7684 C C . ALA A 1 996 ? 27.484 -67.724 -7.435 1.00 84.00 996 ALA A C 1
ATOM 7686 O O . ALA A 1 996 ? 27.594 -67.646 -6.219 1.00 84.00 996 ALA A O 1
ATOM 7687 N N . ILE A 1 997 ? 26.732 -66.875 -8.144 1.00 82.31 997 ILE A N 1
ATOM 7688 C CA . ILE A 1 997 ? 25.840 -65.858 -7.559 1.00 82.31 997 ILE A CA 1
ATOM 7689 C C . ILE A 1 997 ? 24.419 -66.414 -7.338 1.00 82.31 997 ILE A C 1
ATOM 7691 O O . ILE A 1 997 ? 23.669 -65.856 -6.547 1.00 82.31 997 ILE A O 1
ATOM 7695 N N . GLN A 1 998 ? 24.027 -67.496 -8.023 1.00 79.75 998 GLN A N 1
ATOM 7696 C CA . GLN A 1 998 ? 22.725 -68.161 -7.835 1.00 79.75 998 GLN A CA 1
ATOM 7697 C C . GLN A 1 998 ? 22.687 -69.130 -6.642 1.00 79.75 998 GLN A C 1
ATOM 7699 O O . GLN A 1 998 ? 21.587 -69.463 -6.189 1.00 79.75 998 GLN A O 1
ATOM 7704 N N . LEU A 1 999 ? 23.859 -69.610 -6.210 1.00 73.75 999 LEU A N 1
ATOM 7705 C CA . LEU A 1 999 ? 24.081 -70.495 -5.060 1.00 73.75 999 LEU A CA 1
ATOM 7706 C C . LEU A 1 999 ? 24.167 -69.702 -3.747 1.00 73.75 999 LEU A C 1
ATOM 7708 O O . LEU A 1 999 ? 23.590 -70.205 -2.760 1.00 73.75 999 LEU A O 1
#

Radius of gyration: 34.61 Å; chains: 1; bounding box: 79×104×86 Å

Secondary structure (DSSP, 8-state):
---PPPPPHHHHHHHHHHHHHHHHHH--TTHHHHHHHHHHTT-TT----HHHHHHHHHHHHHHHHHHHHHTSSS---HHHHHHHHHHHHHHHHHHHTT-GGGGGG-SS---HHHHHHHHHHHHH--STTSTT-S-TTHHHHHHHHHHHHH---HHHHHHHHHHHHHHHHHTTT---HHHHHHHHHHHHHHS---STT--HHHHHHT-TTS--TT-----GGGGGS--TT--TTTTHHHHHHHHHHHHHHT-HHHHTT---EEEEEE--TTS-HHHHHHHHHHHHHHTT-EEEEEEES----S-HHHHHHHHHHHHHTSEEETTTEEEEHHHHHHHHHHSSSS---HHHHHHHHHS---HHHHHHHHHHHHHHHHTSTTTTTS-HHHHHHHHHHTT--HHHHHHHHHHHTTPPPPHHHHHHTTTPPP--SSSHHHHHHHHHHHHHHHHH--EEEEEEE-GGGG-SSS--HHHHHHHHHHHHHHHHH-TTEEEEEEE-HHHHHHHGGGS-HHHHHHHHHSSPPEE---BPPHHHHHHHHHHHHHHHHHHTTPPP-TTSTTTT--HHHHHTTTTSBHHHHHHHHHHHHHHHHHHTS-SS-----S-------PPPGGGS------------HHHHHHHHHHHHS-----SSHHHHHHHHHHHHHHHHHHHT--EEEEEETTTTEEEEEESSS--EEEEE--S-SGGGHHHHHHHHHHHHHTTT-EEEEEESS-----TTSHHHHHHHHHHHTT-EEEEPPHHHHHHHHHHHHHHHT--TTHHHHHHHH-TTTTSHHHHHHHTTTTPPS----------------------------PPPP---TTEEEEEE-SSSS-PEEEEEHHHHTT-------TTSSHHHHHHHHHHHHHHTT-------SSSSSGGGGSHHHHS-TTSTTHHHHHHHHTT-------TT-TTS--S---SS---SS--HHHHHHHHHHHHHHHHHHTT--S-HHHHHHHHHHHHHHH-

Foldseek 3Di:
DDDDDADALVNVVVLLVVLLVVLVVLDDPPLLVVLVVLLCVQQPPFDDDSSLSLSLLLLLQLLLLLCLLCPLPDHHDLVLLVLCQSSLLNNLCSCCVGPVLSVVSHDDRDDSVRSVVSSVSLAPDCGCSRCVDPDNRRNQVSLVSSCVVRVDCVSNVSSLVSNVSSNCRSCPPDDDPSNVVSVVVSVVSSPPCDPPFDAVLFLLLQALQFDPLLALDDDLLCLLPQDLLDDCVAPVVLLVLLVVLLVLLLDPVNLVVFFFAEAEEAEDVLLCLSVVSSVSLLVQLVVVSAQEFEDEQQAPDPQLLLVLLLSSLLSQQAFSHPPVTRAGNLLVLLCLLLVFLQPDPPVLLCCLQFPDDDLVRNLVSQVVSLVSQLVDPLRVPADSLLSLLSSNCSNLFLLSVVLSSCQSSLHDDDPVSCSSSSNRDRRNDSCSSLVSLQNVQSSSCQSFSHAYEYEYDNSVLCPPDLPPLVSVLVNLVSLVSSRRSHSSYYYYHYDYPVNCVSNVVVHDPVSCCRHDVRPHHDYRQQFDALVRLLSSQLSSSVVSCVVVVHDQDPPCSNPPDDSVLSVVRGGHGSSVSSVVVSVQSVVSNVVSGRPPDDRPDDDDDDPDDDPDPPPPPDPDPPPPPPDPSVLVHLLVNLLSDDDDQDSDFLSLVVLVQLLLVLLCLQQVNDWDWDQDPVLQWIWIDGAQFFTEIEGEQSDRPHPCSSLVVLVVQLVVLVVVYEYEYEYCGDQDDDPPDPSVVSVVSSVVSRYHYYYDYPSLSSSSVSVVVSVVVVPVCVSVCSNVVVSSCSRPRSCVNRVVVNDRRDDDDDDDDDDDDDDDDDDDDDDDDDDDDDDDDDDDLQWAWQAFDPRRPTHTDIDGPVVVVPDDDFDDDPPPCSVVSVVSRVLRCLVNVNDDDDDDPPCPCVCVPPPCVLPPPVDPCNVSSVVSVVRDDDADADDPDPPGDHPDDDLQDDCPPPDPVVLLVSLLVSLVVVLVVVVQDDDPVSVVVSVVSSVVSSD